Protein AF-0000000083404794 (afdb_homodimer)

Sequence (1458 aa):
IYEAIQKTCWFMEGQRINLPIFLDGLSWGNAQCIGDAKVKEQRPALLIELPEILDRWYKPPRTGSKPQPAGAMKALGEWVFKIAAQVITDELKALGPAFRLPAGRDVDAEQLTEQGLMEMRDIMKAEAPNLWKILNDVMTMDTSAKKKDPDKIIIAVISMAAYHRSHHSNRLQKLLAIYLKFRGVSAKGFDTLHAMGFVMSHKWACEVIDRMSKQALDEVVRLIELFPWVVSYDNVNIPFRVFSQRLDNQKDPGASTAATVYIKQDAQQLSESINALLKETRKAGIEKPLTEETILELEHNSYPLIKRQMEYIVLRMLLDSPDFDLTTYKHRRSDVLNPPPALDSLPTGPDHATLQYLLGTVDIPEASYEDNSRLVNEWFRQLGFNTKEQKVKLAMEKIVTWVGDQLTVDRLRHLFIRRADDDNSFDRMDYATFVFGWLHLQMALANSLHKQFFGTTGGQGLKQAFELLNKKQLNTPRTQGPFHHDVVEAISTVLEAHIYEDWVRVAGVHSLSDLHDCTAPELKDLAAELVQTGASGAVMDGITHSGCPDILRQQIILFCRDALQYAVLDEAIKEGDVGMMEAMLLLPTLFFHFVGGGNSKYAIEVLELMQGLYVEWPQEVADFVWHHCWLVNSSGHPRSFCPINKAQEMNIKDIKVTYRSEGPNIKWPYLRKLHPAIPIIRVVINFIEHQFGTIVRGKKHSVPSKEKDIAKLRASFSSSKLHKQQPGRIYEAIQKTCWFMEGQRINLPIFLDGLSWGNAQCIGDAKVKEQRPALLIELPEILDRWYKPPRTGSKPQPAGAMKALGEWVFKIAAQVITDELKALGPAFRLPAGRDVDAEQLTEQGLMEMRDIMKAEAPNLWKILNDVMTMDTSAKKKDPDKIIIAVISMAAYHRSHHSNRLQKLLAIYLKFRGVSAKGFDTLHAMGFVMSHKWACEVIDRMSKQALDEVVRLIELFPWVVSYDNVNIPFRVFSQRLDNQKDPGASTAATVYIKQDAQQLSESINALLKETRKAGIEKPLTEETILELEHNSYPLIKRQMEYIVLRMLLDSPDFDLTTYKHRRSDVLNPPPALDSLPTGPDHATLQYLLGTVDIPEASYEDNSRLVNEWFRQLGFNTKEQKVKLAMEKIVTWVGDQLTVDRLRHLFIRRADDDNSFDRMDYATFVFGWLHLQMALANSLHKQFFGTTGGQGLKQAFELLNKKQLNTPRTQGPFHHDVVEAISTVLEAHIYEDWVRVAGVHSLSDLHDCTAPELKDLAAELVQTGASGAVMDGITHSGCPDILRQQIILFCRDALQYAVLDEAIKEGDVGMMEAMLLLPTLFFHFVGGGNSKYAIEVLELMQGLYVEWPQEVADFVWHHCWLVNSSGHPRSFCPINKAQEMNIKDIKVTYRSEGPNIKWPYLRKLHPAIPIIRVVINFIEHQFGTIVRGKKHSVPSKEKDIAKLRASFSSSKLHKQQPGR

InterPro domains:
  IPR046496 Domain of unknown function DUF6589 [PF20231] (287-701)

Foldseek 3Di:
DVVVVVVVQVVCVVVVHHDVRLVCLLVCVDVVSVPDPVSPVVPPVCVVCVVVVVVCQLFPDDDPPDDGPNHCVPVVVVVVVVVVVVLQVQLLVQLQVVQFQDPLCLLPLCRLLVDFLVNLLVSCCVSRVVLLVVVQVVPFDPPDPPTDDCSVVSSQVSLQVSCVVPVRNCSQQDLVLLQVLLVDQDLVSQVVCVVSSRHDHPVVNLVSLLSLLVVLLVVLLVQVVVFPKAKEKDWFFDWFDDPDDDPVRHTDRRIWMKMKMKGFPPADDDFQQQLVVLVVLQVQCVVPDDDPVNLVVLQVVLVVVLLLQLLLVLLVLLCPDPQQPLVPFPCSPPPLNDGDDFPAFFAFDPVRAMDMFIFFMDSQHLDALVSLVVVVLVVVVSSPQPDPVSQLSCLSGAAYEYEEALSNLVSVVVQLVVQCPPDTSRSNVSSYHYAYWVVNLLLVLLQLLCVVFVDDCPALGLVVLCVLVVVVQQNDDDPVHGDSVVSLVSLVLLLSLLSQVLLCVLVVHDTSNVCSVPHSVRSSVSSSVSCVCQADPVVVVVQVPPVFHDVLSSSRNPSNNLSSSSVSCLQCQLQRRLVSVVSSLSHCSSLVSCVVSVVVSVNVSSSSLCRQLPGSRPVSVNVCCSRPQAWGHNRSDGSRIDGPVVVNVVLSCCLRPSSDDDDSPDDSVSSSSNSSSSVSSVSSNCSVCVSVVVNPPPPDDDDDDCVVSSVSSNVVCVVVVSNDDDGND/DVVVVVVVQVVCVVVVHHDCRVVCLLVCVDVVSVPDPVSPVVPVVCVPCVVVVVVCQLFPDDDPPDDGDNRCVPVVVVVVVVVVVVLQVQLLVQLQVVQFQDPLCLLPLCRLLVDFLVNLLVSCCVSRVVLLVVVQVVPFDPPDPDTDDCSVVSSQVSLQVSCVVPVRNCSQQDLVLLQVLLVDQDLVSQVVCVVSSRHDHPVVNLVSLLSLLVVLLVVLLVQVVVFPKAKEKDWFFDWFDDPDDDPVRHTDRRIWMKMKMKGFPPADDDFQQQLVVLVVLQVQCVVPDDDPVNLVVLQVVLVVVLLLQLLLVLLVLLCPDPQQPLVPFPCSPPPLNDGDDFPAFFAFDPVRAIDMFIFFMDSQHLDALVSLVVVVLVVVVSSPQPDPVSQLSCLSGAAYEYEEALSNLVSVVVQLVVQCPPDTSRSNVSSYHYAYWVVNLLQVLLQLLCVVFVDDCPALGLVVLCVLVVVVQQNDDDPVHGDSVVSLVSLVLLLSLLSLLLLCVLVVHDTSNVCSVPDSVRSSVSSSVSCVCQADVVVVVVQVPPVFHDVLSSSRNPSNNSSSSSVSCLQCQLQRRLVSVVSCLSNCSSLVSCVVSVVVSVNVSSSSLCSQLPGSRDVSVNVCCSRPQAWGHNRSDGSRIDGPVVVNVVLSCCLRPSSDDDDSPDDSVSSSSNSSSSVSSVSSNVSVCVSVVVVPPPPDDDDDDCVVSSVSSNVVCVVVVSNDDDGND

pLDDT: mean 89.69, std 8.67, range [50.66, 98.25]

Nearest PDB structures (foldseek):
  3ica-assembly1_A  TM=3.262E-01  e=8.355E+00  Porphyromonas gingivalis
  8p0w-assembly1_B  TM=1.749E-01  e=3.902E+00  Homo sapiens
  1yc9-assembly1_A-3  TM=1.064E-01  e=9.138E+00  Vibrio cholerae
  3ica-assembly1_A  TM=3.259E-01  e=8.372E+00  Porphyromonas gingivalis
  8p0w-assembly1_B  TM=1.750E-01  e=4.474E+00  Homo sapiens

Solvent-accessible surface area (backbone atoms only — not comparable to full-atom values): 76730 Å² total; per-residue (Å²): 109,59,67,44,45,54,50,49,54,50,48,33,53,72,59,71,44,52,58,47,59,45,51,30,32,64,42,64,68,29,80,71,34,59,75,32,68,74,49,52,64,44,50,70,64,28,52,76,54,41,58,65,42,48,48,27,40,38,54,36,71,70,70,77,95,50,81,56,62,69,59,33,32,69,58,48,48,54,46,33,51,52,51,49,33,51,53,44,37,54,19,44,60,62,39,33,66,78,32,38,61,55,86,94,44,62,60,37,57,65,61,63,63,65,64,50,66,69,54,48,49,53,49,41,48,70,43,25,41,67,53,47,48,39,52,51,56,46,32,45,58,91,78,54,88,79,76,76,82,56,60,53,32,50,51,49,49,52,46,29,39,36,22,64,51,33,80,61,19,34,49,66,20,49,54,43,26,55,39,39,54,63,32,42,39,34,73,55,48,34,49,49,40,26,62,42,46,56,27,46,51,60,66,52,54,58,50,47,36,48,54,27,13,52,50,43,46,52,49,49,41,55,44,59,75,75,32,43,53,36,38,36,53,48,71,40,76,53,70,45,85,57,88,73,70,35,80,92,38,65,72,42,78,31,56,14,28,37,38,37,38,36,43,34,80,80,52,76,75,76,55,62,60,44,30,61,47,34,54,51,30,33,54,54,17,69,76,54,58,83,48,72,68,57,45,52,52,46,21,66,67,25,46,65,60,50,49,54,47,40,26,47,51,54,42,46,55,48,49,68,28,76,70,41,31,44,88,75,35,88,57,65,83,43,73,77,74,50,78,77,80,72,76,37,58,58,79,64,32,74,84,53,30,38,46,68,44,42,41,53,38,38,85,48,43,78,79,48,60,64,35,47,53,52,46,55,53,49,54,39,37,70,53,69,39,76,47,69,67,51,40,37,49,45,23,50,41,37,72,47,41,42,32,16,46,68,67,54,35,51,43,50,51,49,46,30,61,74,22,62,80,47,90,46,46,44,69,17,43,69,20,53,45,71,38,66,20,54,45,54,50,51,45,51,49,50,50,41,51,49,62,76,43,22,68,41,73,90,46,88,27,47,43,29,52,30,58,76,50,67,40,66,71,74,70,48,89,44,96,86,47,62,59,60,69,58,50,50,51,50,51,50,45,52,45,51,25,53,49,51,54,42,50,29,60,75,69,68,47,90,46,64,48,64,53,59,79,49,52,58,69,53,48,52,51,49,25,45,48,39,37,48,69,46,31,35,71,69,42,48,57,56,43,64,69,64,83,44,43,32,54,63,43,50,49,50,23,53,46,40,30,54,52,41,50,49,51,45,50,54,48,26,42,24,53,31,16,46,40,51,51,48,34,43,56,47,16,49,57,50,37,42,43,22,54,73,62,67,35,54,70,59,26,47,52,50,49,52,48,50,37,36,54,75,47,19,37,42,66,70,56,30,52,46,44,60,71,57,59,44,48,42,25,68,73,11,51,81,62,48,30,37,27,44,47,42,52,49,48,50,51,48,42,33,57,69,60,64,60,44,82,81,56,95,80,66,49,63,74,56,46,24,33,41,42,20,20,45,61,46,51,50,52,52,40,54,50,52,27,56,70,68,66,39,55,72,62,82,64,74,73,79,74,76,78,59,60,67,55,31,52,53,49,36,51,53,41,58,74,64,43,48,91,50,92,43,77,66,68,109,57,68,44,47,53,51,47,55,52,50,32,51,75,58,71,43,52,58,47,58,46,51,30,33,64,44,63,67,28,81,70,33,60,75,32,68,72,50,52,62,42,51,70,64,30,53,77,53,41,59,64,40,47,48,28,38,38,54,35,72,69,68,77,93,49,81,55,62,70,58,32,32,68,57,48,47,53,45,33,51,51,51,50,33,52,53,43,37,53,20,44,61,62,38,31,66,78,33,38,60,55,86,93,45,60,63,36,59,65,60,64,62,65,64,49,66,68,54,49,48,52,49,41,49,70,45,25,41,67,53,48,49,39,52,52,56,45,31,45,58,89,80,54,88,77,76,76,81,57,60,54,31,51,51,49,49,52,46,29,39,36,24,64,52,31,79,59,21,33,49,66,20,50,53,43,28,57,39,40,55,62,33,42,39,34,72,58,49,35,49,49,40,25,60,42,44,55,26,45,51,59,67,53,54,58,50,46,36,49,53,24,14,52,49,42,46,52,48,50,42,54,43,58,75,74,31,43,50,36,36,35,54,47,72,40,74,52,70,47,86,54,90,72,70,38,80,92,39,66,72,40,77,30,53,15,28,38,37,39,39,37,43,35,80,81,52,76,75,76,55,62,60,44,30,61,47,33,55,51,29,33,53,53,17,69,75,53,58,83,49,72,66,58,44,51,52,46,20,67,66,25,46,64,60,50,50,54,46,40,26,47,52,53,42,48,56,48,51,69,29,77,69,42,32,46,89,77,36,87,57,65,83,42,74,77,74,51,78,77,82,70,77,36,59,57,79,63,32,74,85,52,31,40,46,68,45,42,41,54,40,39,85,46,43,77,80,48,62,65,35,45,54,51,47,55,52,48,54,40,36,69,52,70,40,76,47,69,66,51,39,37,50,44,23,51,41,39,70,45,41,42,34,15,45,67,68,56,36,52,42,53,51,50,46,31,60,73,22,63,81,47,90,47,46,44,71,18,42,69,22,53,46,72,38,67,20,53,43,56,50,50,45,51,51,52,50,42,50,49,62,74,45,20,68,40,74,90,46,88,25,47,41,28,52,29,58,76,50,68,40,66,70,74,70,49,89,43,95,85,48,62,58,59,68,59,50,50,52,49,51,51,44,54,45,50,26,52,50,52,55,42,50,29,58,74,71,68,46,92,46,65,47,62,52,61,79,49,51,58,68,53,47,53,52,49,24,45,49,38,37,49,68,45,31,36,72,69,43,49,57,56,44,64,67,64,82,42,44,31,55,62,43,48,50,50,23,54,47,41,30,54,53,40,50,51,52,44,51,55,50,27,43,26,53,30,17,47,40,50,50,47,36,42,56,44,15,49,59,51,37,42,42,21,54,73,62,65,37,56,70,58,26,47,52,50,48,52,47,49,36,35,55,76,46,20,38,42,66,69,57,31,51,46,44,60,70,57,61,44,49,42,25,70,72,12,50,80,63,48,31,37,28,46,47,43,53,48,49,50,50,47,42,34,56,68,59,65,62,44,82,82,57,95,80,67,48,64,73,55,48,26,32,41,42,21,19,44,60,47,52,50,51,52,39,53,50,53,27,56,70,66,64,39,55,71,63,80,65,71,70,79,74,76,78,57,61,67,55,32,50,53,48,35,53,54,40,57,75,66,42,49,90,50,94,44,78,66,68

Structure (mmCIF, N/CA/C/O backbone):
data_AF-0000000083404794-model_v1
#
loop_
_entity.id
_entity.type
_entity.pdbx_description
1 polymer 'DUF6589 domain-containing protein'
#
loop_
_atom_site.group_PDB
_atom_site.id
_atom_site.type_symbol
_atom_site.label_atom_id
_atom_site.label_alt_id
_atom_site.label_comp_id
_atom_site.label_asym_id
_atom_site.label_entity_id
_atom_site.label_seq_id
_atom_site.pdbx_PDB_ins_code
_atom_site.Cartn_x
_atom_site.Cartn_y
_atom_site.Cartn_z
_atom_site.occupancy
_atom_site.B_iso_or_equiv
_atom_site.auth_seq_id
_atom_site.auth_comp_id
_atom_site.auth_asym_id
_atom_site.auth_atom_id
_atom_site.pdbx_PDB_model_num
ATOM 1 N N . ILE A 1 1 ? 18.25 -61.219 -47.281 1 85.25 1 ILE A N 1
ATOM 2 C CA . ILE A 1 1 ? 18.125 -60.875 -45.875 1 85.25 1 ILE A CA 1
ATOM 3 C C . ILE A 1 1 ? 16.828 -61.469 -45.312 1 85.25 1 ILE A C 1
ATOM 5 O O . ILE A 1 1 ? 16.844 -62.062 -44.219 1 85.25 1 ILE A O 1
ATOM 9 N N . TYR A 1 2 ? 15.797 -61.469 -46.062 1 89.44 2 TYR A N 1
ATOM 10 C CA . TYR A 1 2 ? 14.516 -62 -45.625 1 89.44 2 TYR A CA 1
ATOM 11 C C . TYR A 1 2 ? 14.617 -63.5 -45.344 1 89.44 2 TYR A C 1
ATOM 13 O O . TYR A 1 2 ? 14.18 -63.969 -44.281 1 89.44 2 TYR A O 1
ATOM 21 N N . GLU A 1 3 ? 15.219 -64.25 -46.312 1 91.62 3 GLU A N 1
ATOM 22 C CA . GLU A 1 3 ? 15.336 -65.688 -46.156 1 91.62 3 GLU A CA 1
ATOM 23 C C . GLU A 1 3 ? 16.141 -66.062 -44.938 1 91.62 3 GLU A C 1
ATOM 25 O O . GLU A 1 3 ? 15.789 -67 -44.219 1 91.62 3 GLU A O 1
ATOM 30 N N . ALA A 1 4 ? 17.094 -65.25 -44.688 1 93 4 ALA A N 1
ATOM 31 C CA . ALA A 1 4 ? 17.953 -65.5 -43.562 1 93 4 ALA A CA 1
ATOM 32 C C . ALA A 1 4 ? 17.203 -65.25 -42.25 1 93 4 ALA A C 1
ATOM 34 O O . ALA A 1 4 ? 17.375 -66 -41.281 1 93 4 ALA A O 1
ATOM 35 N N . ILE A 1 5 ? 16.391 -64.25 -42.188 1 93.31 5 ILE A N 1
ATOM 36 C CA . ILE A 1 5 ? 15.617 -63.906 -41 1 93.31 5 ILE A CA 1
ATOM 37 C C . ILE A 1 5 ? 14.57 -65 -40.719 1 93.31 5 ILE A C 1
ATOM 39 O O . ILE A 1 5 ? 14.414 -65.438 -39.594 1 93.31 5 ILE A O 1
ATOM 43 N N . GLN A 1 6 ? 13.891 -65.375 -41.781 1 92.75 6 GLN A N 1
ATOM 44 C CA . GLN A 1 6 ? 12.883 -66.438 -41.656 1 92.75 6 GLN A CA 1
ATOM 45 C C . GLN A 1 6 ? 13.5 -67.75 -41.156 1 92.75 6 GLN A C 1
ATOM 47 O O . GLN A 1 6 ? 12.953 -68.438 -40.281 1 92.75 6 GLN A O 1
ATOM 52 N N . LYS A 1 7 ? 14.68 -68.125 -41.75 1 93.31 7 LYS A N 1
ATOM 53 C CA . LYS A 1 7 ? 15.383 -69.312 -41.406 1 93.31 7 LYS A CA 1
ATOM 54 C C . LYS A 1 7 ? 15.82 -69.312 -39.938 1 93.31 7 LYS A C 1
ATOM 56 O O . LYS A 1 7 ? 15.789 -70.312 -39.25 1 93.31 7 LYS A O 1
ATOM 61 N N . THR A 1 8 ? 16.188 -68.062 -39.531 1 93.94 8 THR A N 1
ATOM 62 C CA . THR A 1 8 ? 16.609 -67.938 -38.125 1 93.94 8 THR A CA 1
ATOM 63 C C . THR A 1 8 ? 15.422 -68.125 -37.188 1 93.94 8 THR A C 1
ATOM 65 O O . THR A 1 8 ? 15.57 -68.75 -36.125 1 93.94 8 THR A O 1
ATOM 68 N N . CYS A 1 9 ? 14.219 -67.688 -37.469 1 93 9 CYS A N 1
ATOM 69 C CA . CYS A 1 9 ? 13.016 -67.875 -36.688 1 93 9 CYS A CA 1
ATOM 70 C C . CYS A 1 9 ? 12.672 -69.375 -36.562 1 93 9 CYS A C 1
ATOM 72 O O . CYS A 1 9 ? 12.336 -69.812 -35.5 1 93 9 CYS A O 1
ATOM 74 N N . TRP A 1 10 ? 12.859 -70 -37.75 1 92.69 10 TRP A N 1
ATOM 75 C CA . TRP A 1 10 ? 12.602 -71.438 -37.75 1 92.69 10 TRP A CA 1
ATOM 76 C C . TRP A 1 10 ? 13.617 -72.188 -36.906 1 92.69 10 TRP A C 1
ATOM 78 O O . TRP A 1 10 ? 13.273 -73.188 -36.219 1 92.69 10 TRP A O 1
ATOM 88 N N . PHE A 1 11 ? 14.828 -71.75 -37.031 1 94.38 11 PHE A N 1
ATOM 89 C CA . PHE A 1 11 ? 15.891 -72.375 -36.25 1 94.38 11 PHE A CA 1
ATOM 90 C C . PHE A 1 11 ? 15.625 -72.25 -34.75 1 94.38 11 PHE A C 1
ATOM 92 O O . PHE A 1 11 ? 15.797 -73.188 -34 1 94.38 11 PHE A O 1
ATOM 99 N N . MET A 1 12 ? 15.195 -71.062 -34.312 1 93.75 12 MET A N 1
ATOM 100 C CA . MET A 1 12 ? 14.898 -70.812 -32.906 1 93.75 12 MET A CA 1
ATOM 101 C C . MET A 1 12 ? 13.758 -71.688 -32.438 1 93.75 12 MET A C 1
ATOM 103 O O . MET A 1 12 ? 13.82 -72.25 -31.344 1 93.75 12 MET A O 1
ATOM 107 N N . GLU A 1 13 ? 12.789 -71.875 -33.25 1 91.56 13 GLU A N 1
ATOM 108 C CA . GLU A 1 13 ? 11.672 -72.75 -32.938 1 91.56 13 GLU A CA 1
ATOM 109 C C . GLU A 1 13 ? 12.148 -74.188 -32.781 1 91.56 13 GLU A C 1
ATOM 111 O O . GLU A 1 13 ? 11.664 -74.938 -31.906 1 91.56 13 GLU A O 1
ATOM 116 N N . GLY A 1 14 ? 13.055 -74.562 -33.688 1 92.69 14 GLY A N 1
ATOM 117 C CA . GLY A 1 14 ? 13.641 -75.875 -33.625 1 92.69 14 GLY A CA 1
ATOM 118 C C . GLY A 1 14 ? 14.422 -76.125 -32.344 1 92.69 14 GLY A C 1
ATOM 119 O O . GLY A 1 14 ? 14.477 -77.25 -31.844 1 92.69 14 GLY A O 1
ATOM 120 N N . GLN A 1 15 ? 15.078 -75 -31.859 1 94.25 15 GLN A N 1
ATOM 121 C CA . GLN A 1 15 ? 15.82 -75.125 -30.609 1 94.25 15 GLN A CA 1
ATOM 122 C C . GLN A 1 15 ? 14.898 -74.938 -29.406 1 94.25 15 GLN A C 1
ATOM 124 O O . GLN A 1 15 ? 15.359 -74.875 -28.266 1 94.25 15 GLN A O 1
ATOM 129 N N . ARG A 1 16 ? 13.562 -74.562 -29.594 1 92 16 ARG A N 1
ATOM 130 C CA . ARG A 1 16 ? 12.516 -74.438 -28.594 1 92 16 ARG A CA 1
ATOM 131 C C . ARG A 1 16 ? 12.719 -73.188 -27.781 1 92 16 ARG A C 1
ATOM 133 O O . ARG A 1 16 ? 12.57 -73.188 -26.547 1 92 16 ARG A O 1
ATOM 140 N N . ILE A 1 17 ? 13.227 -72.188 -28.438 1 91.19 17 ILE A N 1
ATOM 141 C CA . ILE A 1 17 ? 13.305 -70.875 -27.797 1 91.19 17 ILE A CA 1
ATOM 142 C C . ILE A 1 17 ? 12.578 -69.875 -28.656 1 91.19 17 ILE A C 1
ATOM 144 O O . ILE A 1 17 ? 12.461 -70 -29.875 1 91.19 17 ILE A O 1
ATOM 148 N N . ASN A 1 18 ? 12.062 -68.812 -28 1 88.19 18 ASN A N 1
ATOM 149 C CA . ASN A 1 18 ? 11.414 -67.75 -28.703 1 88.19 18 ASN A CA 1
ATOM 150 C C . ASN A 1 18 ? 12.219 -66.438 -28.578 1 88.19 18 ASN A C 1
ATOM 152 O O . ASN A 1 18 ? 13.297 -66.438 -27.984 1 88.19 18 ASN A O 1
ATOM 156 N N . LEU A 1 19 ? 11.695 -65.375 -29.219 1 88.12 19 LEU A N 1
ATOM 157 C CA . LEU A 1 19 ? 12.453 -64.125 -29.328 1 88.12 19 LEU A CA 1
ATOM 158 C C . LEU A 1 19 ? 12.742 -63.562 -27.953 1 88.12 19 LEU A C 1
ATOM 160 O O . LEU A 1 19 ? 13.875 -63.156 -27.672 1 88.12 19 LEU A O 1
ATOM 164 N N . PRO A 1 20 ? 11.82 -63.469 -26.953 1 87.5 20 PRO A N 1
ATOM 165 C CA . PRO A 1 20 ? 12.102 -62.938 -25.625 1 87.5 20 PRO A CA 1
ATOM 166 C C . PRO A 1 20 ? 13.188 -63.719 -24.891 1 87.5 20 PRO A C 1
ATOM 168 O O . PRO A 1 20 ? 14.039 -63.125 -24.219 1 87.5 20 PRO A O 1
ATOM 171 N N . ILE A 1 21 ? 13.156 -65.062 -25.016 1 87.44 21 ILE A N 1
ATOM 172 C CA . ILE A 1 21 ? 14.148 -65.875 -24.359 1 87.44 21 ILE A CA 1
ATOM 173 C C . ILE A 1 21 ? 15.516 -65.625 -24.984 1 87.44 21 ILE A C 1
ATOM 175 O O . ILE A 1 21 ? 16.516 -65.562 -24.266 1 87.44 21 ILE A O 1
ATOM 179 N N . PHE A 1 22 ? 15.484 -65.562 -26.266 1 90.69 22 PHE A N 1
ATOM 180 C CA . PHE A 1 22 ? 16.734 -65.312 -26.984 1 90.69 22 PHE A CA 1
ATOM 181 C C . PHE A 1 22 ? 17.328 -63.969 -26.578 1 90.69 22 PHE A C 1
ATOM 183 O O . PHE A 1 22 ? 18.516 -63.875 -26.25 1 90.69 22 PHE A O 1
ATOM 190 N N . LEU A 1 23 ? 16.484 -62.906 -26.641 1 88.44 23 LEU A N 1
ATOM 191 C CA . LEU A 1 23 ? 16.969 -61.562 -26.312 1 88.44 23 LEU A CA 1
ATOM 192 C C . LEU A 1 23 ? 17.328 -61.469 -24.828 1 88.44 23 LEU A C 1
ATOM 194 O O . LEU A 1 23 ? 18.266 -60.75 -24.469 1 88.44 23 LEU A O 1
ATOM 198 N N . ASP A 1 24 ? 16.625 -62.094 -23.969 1 86.5 24 ASP A N 1
ATOM 199 C CA . ASP A 1 24 ? 16.938 -62.156 -22.547 1 86.5 24 ASP A CA 1
ATOM 200 C C . ASP A 1 24 ? 18.328 -62.75 -22.312 1 86.5 24 ASP A C 1
ATOM 202 O O . ASP A 1 24 ? 19.109 -62.188 -21.516 1 86.5 24 ASP A O 1
ATOM 206 N N . GLY A 1 25 ? 18.594 -63.844 -23 1 86.88 25 GLY A N 1
ATOM 207 C CA . GLY A 1 25 ? 19.906 -64.438 -22.891 1 86.88 25 GLY A CA 1
ATOM 208 C C . GLY A 1 25 ? 21.031 -63.562 -23.406 1 86.88 25 GLY A C 1
ATOM 209 O O . GLY A 1 25 ? 22.109 -63.531 -22.812 1 86.88 25 GLY A O 1
ATOM 210 N N . LEU A 1 26 ? 20.703 -62.812 -24.422 1 87.38 26 LEU A N 1
ATOM 211 C CA . LEU A 1 26 ? 21.688 -61.906 -24.984 1 87.38 26 LEU A CA 1
ATOM 212 C C . LEU A 1 26 ? 21.922 -60.719 -24.062 1 87.38 26 LEU A C 1
ATOM 214 O O . LEU A 1 26 ? 22.953 -60.062 -24.125 1 87.38 26 LEU A O 1
ATOM 218 N N . SER A 1 27 ? 20.859 -60.406 -23.219 1 83.62 27 SER A N 1
ATOM 219 C CA . SER A 1 27 ? 20.828 -59.188 -22.406 1 83.62 27 SER A CA 1
ATOM 220 C C . SER A 1 27 ? 21.156 -59.5 -20.953 1 83.62 27 SER A C 1
ATOM 222 O O . SER A 1 27 ? 20.484 -59 -20.047 1 83.62 27 SER A O 1
ATOM 224 N N . TRP A 1 28 ? 22.016 -60.375 -20.719 1 82.75 28 TRP A N 1
ATOM 225 C CA . TRP A 1 28 ? 22.547 -60.656 -19.391 1 82.75 28 TRP A CA 1
ATOM 226 C C . TRP A 1 28 ? 21.5 -61.375 -18.531 1 82.75 28 TRP A C 1
ATOM 228 O O . TRP A 1 28 ? 21.547 -61.312 -17.297 1 82.75 28 TRP A O 1
ATOM 238 N N . GLY A 1 29 ? 20.453 -61.969 -19.109 1 81.81 29 GLY A N 1
ATOM 239 C CA . GLY A 1 29 ? 19.406 -62.656 -18.375 1 81.81 29 GLY A CA 1
ATOM 240 C C . GLY A 1 29 ? 19.766 -64.062 -17.984 1 81.81 29 GLY A C 1
ATOM 241 O O . GLY A 1 29 ? 19.078 -64.688 -17.188 1 81.81 29 GLY A O 1
ATOM 242 N N . ASN A 1 30 ? 20.906 -64.5 -18.656 1 86.06 30 ASN A N 1
ATOM 243 C CA . ASN A 1 30 ? 21.391 -65.875 -18.391 1 86.06 30 ASN A CA 1
ATOM 244 C C . ASN A 1 30 ? 22.875 -65.812 -18.016 1 86.06 30 ASN A C 1
ATOM 246 O O . ASN A 1 30 ? 23.703 -65.312 -18.766 1 86.06 30 ASN A O 1
ATOM 250 N N . ALA A 1 31 ? 23.234 -66.438 -16.906 1 84.94 31 ALA A N 1
ATOM 251 C CA . ALA A 1 31 ? 24.578 -66.375 -16.312 1 84.94 31 ALA A CA 1
ATOM 252 C C . ALA A 1 31 ? 25.609 -67 -17.25 1 84.94 31 ALA A C 1
ATOM 254 O O . ALA A 1 31 ? 26.734 -66.5 -17.344 1 84.94 31 ALA A O 1
ATOM 255 N N . GLN A 1 32 ? 25.281 -68.062 -17.922 1 87.75 32 GLN A N 1
ATOM 256 C CA . GLN A 1 32 ? 26.219 -68.75 -18.797 1 87.75 32 GLN A CA 1
ATOM 257 C C . GLN A 1 32 ? 26.453 -67.938 -20.094 1 87.75 32 GLN A C 1
ATOM 259 O O . GLN A 1 32 ? 27.531 -68 -20.672 1 87.75 32 GLN A O 1
ATOM 264 N N . CYS A 1 33 ? 25.438 -67.25 -20.438 1 89.94 33 CYS A N 1
ATOM 265 C CA . CYS A 1 33 ? 25.516 -66.438 -21.656 1 89.94 33 CYS A CA 1
ATOM 266 C C . CYS A 1 33 ? 26.406 -65.25 -21.469 1 89.94 33 CYS A C 1
ATOM 268 O O . CYS A 1 33 ? 27 -64.75 -22.438 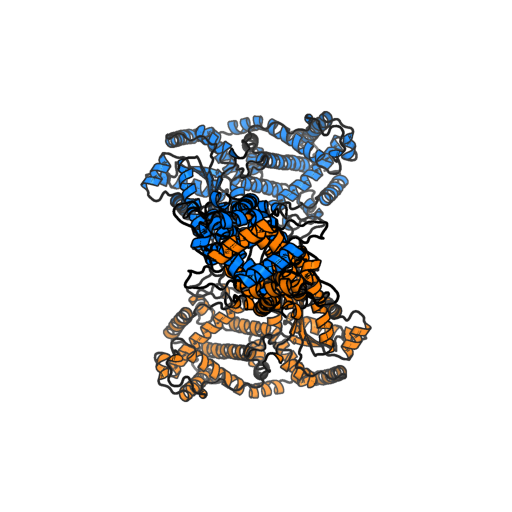1 89.94 33 CYS A O 1
ATOM 270 N N . ILE A 1 34 ? 26.484 -64.688 -20.281 1 85.5 34 ILE A N 1
ATOM 271 C CA . ILE A 1 34 ? 27.188 -63.469 -19.969 1 85.5 34 ILE A CA 1
ATOM 272 C C . ILE A 1 34 ? 28.656 -63.625 -20.328 1 85.5 34 ILE A C 1
ATOM 274 O O . ILE A 1 34 ? 29.281 -62.688 -20.859 1 85.5 34 ILE A O 1
ATOM 278 N N . GLY A 1 35 ? 29.25 -64.875 -20.109 1 82.44 35 GLY A N 1
ATOM 279 C CA . GLY A 1 35 ? 30.672 -65.062 -20.312 1 82.44 35 GLY A CA 1
ATOM 280 C C . GLY A 1 35 ? 31 -65.625 -21.672 1 82.44 35 GLY A C 1
ATOM 281 O O . GLY A 1 35 ? 32.188 -65.75 -22.031 1 82.44 35 GLY A O 1
ATOM 282 N N . ASP A 1 36 ? 29.953 -65.938 -22.453 1 89.69 36 ASP A N 1
ATOM 283 C CA . ASP A 1 36 ? 30.172 -66.625 -23.75 1 89.69 36 ASP A CA 1
ATOM 284 C C . ASP A 1 36 ? 30.625 -65.625 -24.797 1 89.69 36 ASP A C 1
ATOM 286 O O . ASP A 1 36 ? 29.984 -64.562 -25 1 89.69 36 ASP A O 1
ATOM 290 N N . ALA A 1 37 ? 31.719 -65.875 -25.438 1 87.81 37 ALA A N 1
ATOM 291 C CA . ALA A 1 37 ? 32.344 -64.938 -26.375 1 87.81 37 ALA A CA 1
ATOM 292 C C . ALA A 1 37 ? 31.453 -64.625 -27.562 1 87.81 37 ALA A C 1
ATOM 294 O O . ALA A 1 37 ? 31.391 -63.531 -28.062 1 87.81 37 ALA A O 1
ATOM 295 N N . LYS A 1 38 ? 30.766 -65.688 -27.984 1 88 38 LYS A N 1
ATOM 296 C CA . LYS A 1 38 ? 29.906 -65.5 -29.172 1 88 38 LYS A CA 1
ATOM 297 C C . LYS A 1 38 ? 28.703 -64.625 -28.859 1 88 38 LYS A C 1
ATOM 299 O O . LYS A 1 38 ? 28.297 -63.844 -29.703 1 88 38 LYS A O 1
ATOM 304 N N . VAL A 1 39 ? 28.156 -64.812 -27.734 1 87.81 39 VAL A N 1
ATOM 305 C CA . VAL A 1 39 ? 27 -64.062 -27.297 1 87.81 39 VAL A CA 1
ATOM 306 C C . VAL A 1 39 ? 27.422 -62.594 -27.062 1 87.81 39 VAL A C 1
ATOM 308 O O . VAL A 1 39 ? 26.719 -61.656 -27.484 1 87.81 39 VAL A O 1
ATOM 311 N N . LYS A 1 40 ? 28.516 -62.312 -26.516 1 85.81 40 LYS A N 1
ATOM 312 C CA . LYS A 1 40 ? 29.031 -60.969 -26.203 1 85.81 40 LYS A CA 1
ATOM 313 C C . LYS A 1 40 ? 29.297 -60.156 -27.469 1 85.81 40 LYS A C 1
ATOM 315 O O . LYS A 1 40 ? 29.156 -58.938 -27.469 1 85.81 40 LYS A O 1
ATOM 320 N N . GLU A 1 41 ? 29.609 -60.906 -28.484 1 85.44 41 GLU A N 1
ATOM 321 C CA . GLU A 1 41 ? 29.969 -60.25 -29.75 1 85.44 41 GLU A CA 1
ATOM 322 C C . GLU A 1 41 ? 28.734 -59.594 -30.391 1 85.44 41 GLU A C 1
ATOM 324 O O . GLU A 1 41 ? 28.875 -58.688 -31.203 1 85.44 41 GLU A O 1
ATOM 329 N N . GLN A 1 42 ? 27.609 -60.062 -29.984 1 84.62 42 GLN A N 1
ATOM 330 C CA . GLN A 1 42 ? 26.391 -59.562 -30.609 1 84.62 42 GLN A CA 1
ATOM 331 C C . GLN A 1 42 ? 25.984 -58.219 -30 1 84.62 42 GLN A C 1
ATOM 333 O O . GLN A 1 42 ? 25.234 -57.438 -30.609 1 84.62 42 GLN A O 1
ATOM 338 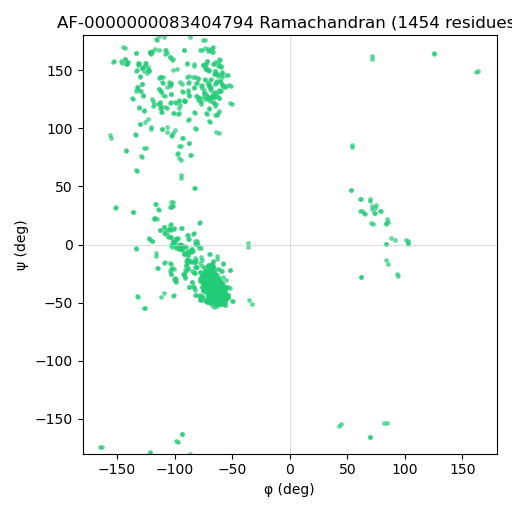N N . ARG A 1 43 ? 26.422 -57.844 -28.875 1 81.56 43 ARG A N 1
ATOM 339 C CA . ARG A 1 43 ? 25.891 -56.75 -28.062 1 81.56 43 ARG A CA 1
ATOM 340 C C . ARG A 1 43 ? 26.344 -55.406 -28.625 1 81.56 43 ARG A C 1
ATOM 342 O O . ARG A 1 43 ? 25.531 -54.5 -28.781 1 81.56 43 ARG A O 1
ATOM 349 N N . PRO A 1 44 ? 27.578 -55.125 -28.969 1 78.31 44 PRO A N 1
ATOM 350 C CA . PRO A 1 44 ? 28.047 -53.812 -29.406 1 78.31 44 PRO A CA 1
ATOM 351 C C . PRO A 1 44 ? 27.375 -53.344 -30.703 1 78.31 44 PRO A C 1
ATOM 353 O O . PRO A 1 44 ? 27.078 -52.156 -30.859 1 78.31 44 PRO A O 1
ATOM 356 N N . ALA A 1 45 ? 27.125 -54.281 -31.641 1 76.19 45 ALA A N 1
ATOM 357 C CA . ALA A 1 45 ? 26.5 -53.906 -32.906 1 76.19 45 ALA A CA 1
ATOM 358 C C . ALA A 1 45 ? 25.062 -53.438 -32.719 1 76.19 45 ALA A C 1
ATOM 360 O O . ALA A 1 45 ? 24.562 -52.625 -33.5 1 76.19 45 ALA A O 1
ATOM 361 N N . LEU A 1 46 ? 24.469 -53.875 -31.672 1 79.75 46 LEU A N 1
ATOM 362 C CA . LEU A 1 46 ? 23.078 -53.562 -31.406 1 79.75 46 LEU A CA 1
ATOM 363 C C . LEU A 1 46 ? 22.938 -52.125 -30.891 1 79.75 46 LEU A C 1
ATOM 365 O O . LEU A 1 46 ? 21.984 -51.438 -31.219 1 79.75 46 LEU A O 1
ATOM 369 N N . LEU A 1 47 ? 23.922 -51.656 -30.266 1 74.12 47 LEU A N 1
ATOM 370 C CA . LEU A 1 47 ? 23.828 -50.375 -29.531 1 74.12 47 LEU A CA 1
ATOM 371 C C . LEU A 1 47 ? 23.688 -49.219 -30.5 1 74.12 47 LEU A C 1
ATOM 373 O O . LEU A 1 47 ? 23.062 -48.219 -30.172 1 74.12 47 LEU A O 1
ATOM 377 N N . ILE A 1 48 ? 24.141 -49.312 -31.656 1 73.69 48 ILE A N 1
ATOM 378 C CA . ILE A 1 48 ? 24.125 -48.219 -32.625 1 73.69 48 ILE A CA 1
ATOM 379 C C . ILE A 1 48 ? 22.766 -48.156 -33.312 1 73.69 48 ILE A C 1
ATOM 381 O O . ILE A 1 48 ? 22.234 -47.062 -33.531 1 73.69 48 ILE A O 1
ATOM 385 N N . GLU A 1 49 ? 22.094 -49.25 -33.625 1 80.56 49 GLU A N 1
ATOM 386 C CA . GLU A 1 49 ? 20.859 -49.25 -34.406 1 80.56 49 GLU A CA 1
ATOM 387 C C . GLU A 1 49 ? 19.625 -49.406 -33.5 1 80.56 49 GLU A C 1
ATOM 389 O O . GLU A 1 49 ? 18.5 -49.312 -33.969 1 80.56 49 GLU A O 1
ATOM 394 N N . LEU A 1 50 ? 19.953 -49.469 -32.25 1 84.31 50 LEU A N 1
ATOM 395 C CA . LEU A 1 50 ? 18.922 -49.812 -31.281 1 84.31 50 LEU A CA 1
ATOM 396 C C . LEU A 1 50 ? 17.844 -48.719 -31.234 1 84.31 50 LEU A C 1
ATOM 398 O O . LEU A 1 50 ? 16.641 -49.031 -31.234 1 84.31 50 LEU A O 1
ATOM 402 N N . PRO A 1 51 ? 18.156 -47.375 -31.281 1 85.44 51 PRO A N 1
ATOM 403 C CA . PRO A 1 51 ? 17.125 -46.344 -31.203 1 85.44 51 PRO A CA 1
ATOM 404 C C . PRO A 1 51 ? 16.109 -46.406 -32.344 1 85.44 51 PRO A C 1
ATOM 406 O O . PRO A 1 51 ? 14.906 -46.25 -32.125 1 85.44 51 PRO A O 1
ATOM 409 N N . GLU A 1 52 ? 16.516 -46.688 -33.5 1 85.62 52 GLU A N 1
ATOM 410 C CA . GLU A 1 52 ? 15.617 -46.812 -34.656 1 85.62 52 GLU A CA 1
ATOM 411 C C . GLU A 1 52 ? 14.68 -48 -34.531 1 85.62 52 GLU A C 1
ATOM 413 O O . GLU A 1 52 ? 13.508 -47.938 -34.906 1 85.62 52 GLU A O 1
ATOM 418 N N . ILE A 1 53 ? 15.234 -49 -34 1 85.81 53 ILE A N 1
ATOM 419 C CA . ILE A 1 53 ? 14.445 -50.219 -33.75 1 85.81 53 ILE A CA 1
ATOM 420 C C . ILE A 1 53 ? 13.367 -49.938 -32.719 1 85.81 53 ILE A C 1
ATOM 422 O O . ILE A 1 53 ? 12.211 -50.312 -32.875 1 85.81 53 ILE A O 1
ATOM 426 N N . LEU A 1 54 ? 13.805 -49.25 -31.75 1 88.56 54 LEU A N 1
ATOM 427 C CA . LEU A 1 54 ? 12.875 -48.938 -30.672 1 88.56 54 LEU A CA 1
ATOM 428 C C . LEU A 1 54 ? 11.773 -48 -31.156 1 88.56 54 LEU A C 1
ATOM 430 O O . LEU A 1 54 ? 10.625 -48.094 -30.719 1 88.56 54 LEU A O 1
ATOM 434 N N . ASP A 1 55 ? 12.07 -47.094 -32.031 1 89 55 ASP A N 1
ATOM 435 C CA . ASP A 1 55 ? 11.07 -46.219 -32.625 1 89 55 ASP A CA 1
ATOM 436 C C . ASP A 1 55 ? 9.961 -47 -33.312 1 89 55 ASP A C 1
ATOM 438 O O . ASP A 1 55 ? 8.773 -46.688 -33.156 1 89 55 ASP A O 1
ATOM 442 N N . ARG A 1 56 ? 10.352 -48.031 -33.969 1 86.81 56 ARG A N 1
ATOM 443 C CA . ARG A 1 56 ? 9.391 -48.875 -34.688 1 86.81 56 ARG A CA 1
ATOM 444 C C . ARG A 1 56 ? 8.586 -49.75 -33.75 1 86.81 56 ARG A C 1
ATOM 446 O O . ARG A 1 56 ? 7.422 -50.062 -34.031 1 86.81 56 ARG A O 1
ATOM 453 N N . TRP A 1 57 ? 9.352 -50.156 -32.719 1 85.94 57 TRP A N 1
ATOM 454 C CA . TRP A 1 57 ? 8.625 -50.938 -31.719 1 85.94 57 TRP A CA 1
ATOM 455 C C . TRP A 1 57 ? 7.609 -50.094 -30.984 1 85.94 57 TRP A C 1
ATOM 457 O O . TRP A 1 57 ? 6.512 -50.531 -30.656 1 85.94 57 TRP A O 1
ATOM 467 N N . TYR A 1 58 ? 7.992 -48.812 -30.75 1 88.06 58 TYR A N 1
ATOM 468 C CA . TYR A 1 58 ? 7.125 -47.875 -30.062 1 88.06 58 TYR A CA 1
ATOM 469 C C . TYR A 1 58 ? 5.934 -47.5 -30.922 1 88.06 58 TYR A C 1
ATOM 471 O O . TYR A 1 58 ? 4.785 -47.594 -30.484 1 88.06 58 TYR A O 1
ATOM 479 N N . LYS A 1 59 ? 6.203 -47.125 -32.188 1 87.12 59 LYS A N 1
ATOM 480 C CA . LYS A 1 59 ? 5.168 -46.812 -33.156 1 87.12 59 LYS A CA 1
ATOM 481 C C . LYS A 1 59 ? 5.438 -47.469 -34.5 1 87.12 59 LYS A C 1
ATOM 483 O O . LYS A 1 59 ? 6.062 -46.875 -35.406 1 87.12 59 LYS A O 1
ATOM 488 N N . PRO A 1 60 ? 4.832 -48.594 -34.625 1 84.25 60 PRO A N 1
ATOM 489 C CA . PRO A 1 60 ? 5.055 -49.344 -35.906 1 84.25 60 PRO A CA 1
ATOM 490 C C . PRO A 1 60 ? 4.52 -48.594 -37.125 1 84.25 60 PRO A C 1
ATOM 492 O O . PRO A 1 60 ? 3.496 -47.906 -37.031 1 84.25 60 PRO A O 1
ATOM 495 N N . PRO A 1 61 ? 5.23 -48.594 -38.188 1 81.75 61 PRO A N 1
ATOM 496 C CA . PRO A 1 61 ? 4.754 -47.906 -39.375 1 81.75 61 PRO A CA 1
ATOM 497 C C . PRO A 1 61 ? 3.477 -48.531 -39.938 1 81.75 61 PRO A C 1
ATOM 499 O O . PRO A 1 61 ? 3.197 -49.719 -39.688 1 81.75 61 PRO A O 1
ATOM 502 N N . ARG A 1 62 ? 2.6 -47.781 -40.5 1 79.75 62 ARG A N 1
ATOM 503 C CA . ARG A 1 62 ? 1.369 -48.25 -41.156 1 79.75 62 ARG A CA 1
ATOM 504 C C . ARG A 1 62 ? 1.673 -49.125 -42.344 1 79.75 62 ARG A C 1
ATOM 506 O O . ARG A 1 62 ? 2.455 -48.719 -43.219 1 79.75 62 ARG A O 1
ATOM 513 N N . THR A 1 63 ? 1.333 -50.375 -42.156 1 70.38 63 THR A N 1
ATOM 514 C CA . THR A 1 63 ? 1.51 -51.312 -43.281 1 70.38 63 THR A CA 1
ATOM 515 C C . THR A 1 63 ? 0.18 -51.562 -43.969 1 70.38 63 THR A C 1
ATOM 517 O O . THR A 1 63 ? -0.708 -52.219 -43.438 1 70.38 63 THR A O 1
ATOM 520 N N . GLY A 1 64 ? -0.183 -50.875 -45.062 1 66.56 64 GLY A N 1
ATOM 521 C CA . GLY A 1 64 ? -1.35 -51.094 -45.906 1 66.56 64 GLY A CA 1
ATOM 522 C C . GLY A 1 64 ? -2.596 -50.406 -45.375 1 66.56 64 GLY A C 1
ATOM 523 O O . GLY A 1 64 ? -2.508 -49.375 -44.719 1 66.56 64 GLY A O 1
ATOM 524 N N . SER A 1 65 ? -3.867 -50.906 -45.688 1 70.44 65 SER A N 1
ATOM 525 C CA . SER A 1 65 ? -5.172 -50.312 -45.406 1 70.44 65 SER A CA 1
ATOM 526 C C . SER A 1 65 ? -5.652 -50.656 -44 1 70.44 65 SER A C 1
ATOM 528 O O . SER A 1 65 ? -6.648 -50.094 -43.531 1 70.44 65 SER A O 1
ATOM 530 N N . LYS A 1 66 ? -4.852 -51.5 -43.312 1 66.12 66 LYS A N 1
ATOM 531 C CA . LYS A 1 66 ? -5.293 -51.938 -42 1 66.12 66 LYS A CA 1
ATOM 532 C C . LYS A 1 66 ? -4.809 -50.969 -40.906 1 66.12 66 LYS A C 1
ATOM 534 O O . LYS A 1 66 ? -3.877 -50.219 -41.125 1 66.12 66 LYS A O 1
ATOM 539 N N . PRO A 1 67 ? -5.621 -51.062 -39.812 1 72.38 67 PRO A N 1
ATOM 540 C CA . PRO A 1 67 ? -5.258 -50.156 -38.719 1 72.38 67 PRO A CA 1
ATOM 541 C C . PRO A 1 67 ? -3.834 -50.406 -38.219 1 72.38 67 PRO A C 1
ATOM 543 O O . PRO A 1 67 ? -3.34 -51.531 -38.25 1 72.38 67 PRO A O 1
ATOM 546 N N . GLN A 1 68 ? -3.088 -49.406 -37.969 1 72.62 68 GLN A N 1
ATOM 547 C CA . GLN A 1 68 ? -1.716 -49.406 -37.469 1 72.62 68 GLN A CA 1
ATOM 548 C C . GLN A 1 68 ? -1.589 -50.281 -36.25 1 72.62 68 GLN A C 1
ATOM 550 O O . GLN A 1 68 ? -2.406 -50.188 -35.312 1 72.62 68 GLN A O 1
ATOM 555 N N . PRO A 1 69 ? -0.729 -51.312 -36.281 1 72.88 69 PRO A N 1
ATOM 556 C CA . PRO A 1 69 ? -0.532 -52.156 -35.094 1 72.88 69 PRO A CA 1
ATOM 557 C C . PRO A 1 69 ? -0.189 -51.344 -33.844 1 72.88 69 PRO A C 1
ATOM 559 O O . PRO A 1 69 ? 0.45 -50.281 -33.969 1 72.88 69 PRO A O 1
ATOM 562 N N . ALA A 1 70 ? -0.764 -51.656 -32.656 1 70.44 70 ALA A N 1
ATOM 563 C CA . ALA A 1 70 ? -0.576 -50.938 -31.406 1 70.44 70 ALA A CA 1
ATOM 564 C C . ALA A 1 70 ? 0.879 -51 -30.953 1 70.44 70 ALA A C 1
ATOM 566 O O . ALA A 1 70 ? 1.349 -50.125 -30.234 1 70.44 70 ALA A O 1
ATOM 567 N N . GLY A 1 71 ? 1.71 -51.875 -31.578 1 71.31 71 GLY A N 1
ATOM 568 C CA . GLY A 1 71 ? 3.086 -52.031 -31.141 1 71.31 71 GLY A CA 1
ATOM 569 C C . GLY A 1 71 ? 3.215 -52.125 -29.625 1 71.31 71 GLY A C 1
ATOM 570 O O . GLY A 1 71 ? 2.303 -52.594 -28.953 1 71.31 71 GLY A O 1
ATOM 571 N N . ALA A 1 72 ? 4.414 -51.75 -28.984 1 80.5 72 ALA A N 1
ATOM 572 C CA . ALA A 1 72 ? 4.672 -51.812 -27.547 1 80.5 72 ALA A CA 1
ATOM 573 C C . ALA A 1 72 ? 4.543 -50.406 -26.938 1 80.5 72 ALA A C 1
ATOM 575 O O . ALA A 1 72 ? 5.25 -50.094 -25.969 1 80.5 72 ALA A O 1
ATOM 576 N N . MET A 1 73 ? 3.648 -49.625 -27.5 1 84.19 73 MET A N 1
ATOM 577 C CA . MET A 1 73 ? 3.531 -48.219 -27.109 1 84.19 73 MET A CA 1
ATOM 578 C C . MET A 1 73 ? 3.25 -48.094 -25.625 1 84.19 73 MET A C 1
ATOM 580 O O . MET A 1 73 ? 3.881 -47.281 -24.938 1 84.19 73 MET A O 1
ATOM 584 N N . LYS A 1 74 ? 2.361 -48.75 -25.094 1 84.06 74 LYS A N 1
ATOM 585 C CA . LYS A 1 74 ? 1.992 -48.656 -23.672 1 84.06 74 LYS A CA 1
ATOM 586 C C . LYS A 1 74 ? 3.145 -49.094 -22.781 1 84.06 74 LYS A C 1
ATOM 588 O O . LYS A 1 74 ? 3.549 -48.375 -21.875 1 84.06 74 LYS A O 1
ATOM 593 N N . ALA A 1 75 ? 3.695 -50.312 -23.047 1 84.06 75 ALA A N 1
ATOM 594 C CA . ALA A 1 75 ? 4.766 -50.844 -22.219 1 84.06 75 ALA A CA 1
ATOM 595 C C . ALA A 1 75 ? 6.027 -50 -22.312 1 84.06 75 ALA A C 1
ATOM 597 O O . ALA A 1 75 ? 6.672 -49.719 -21.297 1 84.06 75 ALA A O 1
ATOM 598 N N . LEU A 1 76 ? 6.32 -49.594 -23.547 1 88.5 76 LEU A N 1
ATOM 599 C CA . LEU A 1 76 ? 7.5 -48.781 -23.75 1 88.5 76 LEU A CA 1
ATOM 600 C C . LEU A 1 76 ? 7.289 -47.375 -23.172 1 88.5 76 LEU A C 1
ATOM 602 O O . LEU A 1 76 ? 8.227 -46.781 -22.656 1 88.5 76 LEU A O 1
ATOM 606 N N . GLY A 1 77 ? 6.078 -46.938 -23.312 1 89.38 77 GLY A N 1
ATOM 607 C CA . GLY A 1 77 ? 5.77 -45.625 -22.719 1 89.38 77 GLY A CA 1
ATOM 608 C C . GLY A 1 77 ? 5.98 -45.594 -21.219 1 89.38 77 GLY A C 1
ATOM 609 O O . GLY A 1 77 ? 6.602 -44.656 -20.703 1 89.38 77 GLY A O 1
ATOM 610 N N . GLU A 1 78 ? 5.512 -46.531 -20.547 1 90.06 78 GLU A N 1
ATOM 611 C CA . GLU A 1 78 ? 5.688 -46.625 -19.109 1 90.06 78 GLU A CA 1
ATOM 612 C C . GLU A 1 78 ? 7.164 -46.719 -18.734 1 90.06 78 GLU A C 1
ATOM 614 O O . GLU A 1 78 ? 7.602 -46.125 -17.766 1 90.06 78 GLU A O 1
ATOM 619 N N . TRP A 1 79 ? 7.84 -47.5 -19.516 1 91.62 79 TRP A N 1
ATOM 620 C CA . TRP A 1 79 ? 9.273 -47.656 -19.281 1 91.62 79 TRP A CA 1
ATOM 621 C C . TRP A 1 79 ? 10 -46.344 -19.5 1 91.62 79 TRP A C 1
ATOM 623 O O . TRP A 1 79 ? 10.867 -45.969 -18.703 1 91.62 79 TRP A O 1
ATOM 633 N N . VAL A 1 80 ? 9.672 -45.625 -20.547 1 94.06 80 VAL A N 1
ATOM 634 C CA . VAL A 1 80 ? 10.281 -44.344 -20.891 1 94.06 80 VAL A CA 1
ATOM 635 C C . VAL A 1 80 ? 10.117 -43.375 -19.719 1 94.06 80 VAL A C 1
ATOM 637 O O . VAL A 1 80 ? 11.086 -42.75 -19.266 1 94.06 80 VAL A O 1
ATOM 640 N N . PHE A 1 81 ? 8.984 -43.219 -19.188 1 94.44 81 PHE A N 1
ATOM 641 C CA . PHE A 1 81 ? 8.703 -42.219 -18.156 1 94.44 81 PHE A CA 1
ATOM 642 C C . PHE A 1 81 ? 9.258 -42.688 -16.812 1 94.44 81 PHE A C 1
ATOM 644 O O . PHE A 1 81 ? 9.625 -41.844 -15.977 1 94.44 81 PHE A O 1
ATOM 651 N N . LYS A 1 82 ? 9.375 -43.969 -16.641 1 93.06 82 LYS A N 1
ATOM 652 C CA . LYS A 1 82 ? 10.039 -44.438 -15.445 1 93.06 82 LYS A CA 1
ATOM 653 C C . LYS A 1 82 ? 11.516 -44.062 -15.438 1 93.06 82 LYS A C 1
ATOM 655 O O . LYS A 1 82 ? 12.016 -43.531 -14.438 1 93.06 82 LYS A O 1
ATOM 660 N N . ILE A 1 83 ? 12.156 -44.312 -16.562 1 93.56 83 ILE A N 1
ATOM 661 C CA . ILE A 1 83 ? 13.578 -43.969 -16.672 1 93.56 83 ILE A CA 1
ATOM 662 C C . ILE A 1 83 ? 13.766 -42.469 -16.609 1 93.56 83 ILE A C 1
ATOM 664 O O . ILE A 1 83 ? 14.68 -41.969 -15.938 1 93.56 83 ILE A O 1
ATOM 668 N N . ALA A 1 84 ? 12.945 -41.75 -17.312 1 95.19 84 ALA A N 1
ATOM 669 C CA . ALA A 1 84 ? 13.023 -40.281 -17.297 1 95.19 84 ALA A CA 1
ATOM 670 C C . ALA A 1 84 ? 12.898 -39.75 -15.875 1 95.19 84 ALA A C 1
ATOM 672 O O . ALA A 1 84 ? 13.672 -38.875 -15.453 1 95.19 84 ALA A O 1
ATOM 673 N N . ALA A 1 85 ? 11.914 -40.188 -15.125 1 94.88 85 ALA A N 1
ATOM 674 C CA . ALA A 1 85 ? 11.695 -39.75 -13.75 1 94.88 85 ALA A CA 1
ATOM 675 C C . ALA A 1 85 ? 12.914 -40.031 -12.883 1 94.88 85 ALA A C 1
ATOM 677 O O . ALA A 1 85 ? 13.297 -39.219 -12.047 1 94.88 85 ALA A O 1
ATOM 678 N N . GLN A 1 86 ? 13.516 -41.188 -13.109 1 94.19 86 GLN A N 1
ATOM 679 C CA . GLN A 1 86 ? 14.688 -41.594 -12.336 1 94.19 86 GLN A CA 1
ATOM 680 C C . GLN A 1 86 ? 15.867 -40.656 -12.625 1 94.19 86 GLN A C 1
ATOM 682 O O . GLN A 1 86 ? 16.547 -40.188 -11.703 1 94.19 86 GLN A O 1
ATOM 687 N N . VAL A 1 87 ? 16.078 -40.438 -13.891 1 95.38 87 VAL A N 1
ATOM 688 C CA . VAL A 1 87 ? 17.203 -39.594 -14.289 1 95.38 87 VAL A CA 1
ATOM 689 C C . VAL A 1 87 ? 17 -38.188 -13.742 1 95.38 87 VAL A C 1
ATOM 691 O O . VAL A 1 87 ? 17.922 -37.594 -13.18 1 95.38 87 VAL A O 1
ATOM 694 N N . ILE A 1 88 ? 15.836 -37.625 -13.898 1 96.25 88 ILE A N 1
ATOM 695 C CA . ILE A 1 88 ? 15.531 -36.25 -13.461 1 96.25 88 ILE A CA 1
ATOM 696 C C . ILE A 1 88 ? 15.656 -36.188 -11.938 1 96.25 88 ILE A C 1
ATOM 698 O O . ILE A 1 88 ? 16.156 -35.188 -11.406 1 96.25 88 ILE A O 1
ATOM 702 N N . THR A 1 89 ? 15.203 -37.188 -11.281 1 95.38 89 THR A N 1
ATOM 703 C CA . THR A 1 89 ? 15.328 -37.219 -9.828 1 95.38 89 THR A CA 1
ATOM 704 C C . THR A 1 89 ? 16.797 -37.156 -9.414 1 95.38 89 THR A C 1
ATOM 706 O O . THR A 1 89 ? 17.156 -36.406 -8.5 1 95.38 89 THR A O 1
ATOM 709 N N . ASP A 1 90 ? 17.641 -37.906 -10.086 1 94.94 90 ASP A N 1
ATOM 710 C CA . ASP A 1 90 ? 19.062 -37.906 -9.789 1 94.94 90 ASP A CA 1
ATOM 711 C C . ASP A 1 90 ? 19.688 -36.531 -10.109 1 94.94 90 ASP A C 1
ATOM 713 O O . ASP A 1 90 ? 20.562 -36.062 -9.375 1 94.94 90 ASP A O 1
ATOM 717 N N . GLU A 1 91 ? 19.266 -35.969 -11.117 1 96.5 91 GLU A N 1
ATOM 718 C CA . GLU A 1 91 ? 19.75 -34.656 -11.5 1 96.5 91 GLU A CA 1
ATOM 719 C C . GLU A 1 91 ? 19.359 -33.594 -10.469 1 96.5 91 GLU A C 1
ATOM 721 O O . GLU A 1 91 ? 20.172 -32.75 -10.102 1 96.5 91 GLU A O 1
ATOM 726 N N . LEU A 1 92 ? 18.141 -33.656 -9.977 1 95.19 92 LEU A N 1
ATOM 727 C CA . LEU A 1 92 ? 17.672 -32.688 -8.984 1 95.19 92 LEU A CA 1
ATOM 728 C C . LEU A 1 92 ? 18.406 -32.875 -7.656 1 95.19 92 LEU A C 1
ATOM 730 O O . LEU A 1 92 ? 18.656 -31.906 -6.938 1 95.19 92 LEU A O 1
ATOM 734 N N . LYS A 1 93 ? 18.75 -34.125 -7.355 1 93.44 93 LYS A N 1
ATOM 735 C CA . LYS A 1 93 ? 19.547 -34.375 -6.16 1 93.44 93 LYS A CA 1
ATOM 736 C C . LYS A 1 93 ? 20.922 -33.75 -6.277 1 93.44 93 LYS A C 1
ATOM 738 O O . LYS A 1 93 ? 21.453 -33.188 -5.305 1 93.44 93 LYS A O 1
ATOM 743 N N . ALA A 1 94 ? 21.422 -33.844 -7.445 1 94.31 94 ALA A N 1
ATOM 744 C CA . ALA A 1 94 ? 22.75 -33.25 -7.688 1 94.31 94 ALA A CA 1
ATOM 745 C C . ALA A 1 94 ? 22.703 -31.734 -7.66 1 94.31 94 ALA A C 1
ATOM 747 O O . ALA A 1 94 ? 23.656 -31.078 -7.242 1 94.31 94 ALA A O 1
ATOM 748 N N . LEU A 1 95 ? 21.641 -31.172 -8.047 1 94.88 95 LEU A N 1
ATOM 749 C CA . LEU A 1 95 ? 21.453 -29.719 -8.141 1 94.88 95 LEU A CA 1
ATOM 750 C C . LEU A 1 95 ? 21.203 -29.125 -6.758 1 94.88 95 LEU A C 1
ATOM 752 O O . LEU A 1 95 ? 21.547 -27.953 -6.516 1 94.88 95 LEU A O 1
ATOM 756 N N . GLY A 1 96 ? 20.672 -29.812 -5.883 1 90.88 96 GLY A N 1
ATOM 757 C CA . GLY A 1 96 ? 20.219 -29.344 -4.578 1 90.88 96 GLY A CA 1
ATOM 758 C C . GLY A 1 96 ? 21.266 -28.547 -3.838 1 90.88 96 GLY A C 1
ATOM 759 O O . GLY A 1 96 ? 21.031 -27.391 -3.484 1 90.88 96 GLY A O 1
ATOM 760 N N . PRO A 1 97 ? 22.438 -29 -3.74 1 89.88 97 PRO A N 1
ATOM 761 C CA . PRO A 1 97 ? 23.484 -28.312 -2.977 1 89.88 97 PRO A CA 1
ATOM 762 C C . PRO A 1 97 ? 23.875 -26.969 -3.588 1 89.88 97 PRO A C 1
ATOM 764 O O . PRO A 1 97 ? 24.234 -26.047 -2.863 1 89.88 97 PRO A O 1
ATOM 767 N N . ALA A 1 98 ? 23.781 -26.875 -4.832 1 91.12 98 ALA A N 1
ATOM 768 C CA . ALA A 1 98 ? 24.172 -25.641 -5.516 1 91.12 98 ALA A CA 1
ATOM 769 C C . ALA A 1 98 ? 23.203 -24.516 -5.215 1 91.12 98 ALA A C 1
ATOM 771 O O . ALA A 1 98 ? 23.547 -23.328 -5.336 1 91.12 98 ALA A O 1
ATOM 772 N N . PHE A 1 99 ? 22.078 -24.844 -4.82 1 91.12 99 PHE A N 1
ATOM 773 C CA . PHE A 1 99 ? 21.062 -23.812 -4.59 1 91.12 99 PHE A CA 1
ATOM 774 C C . PHE A 1 99 ? 20.797 -23.656 -3.102 1 91.12 99 PHE A C 1
ATOM 776 O O . PHE A 1 99 ? 19.812 -23.031 -2.711 1 91.12 99 PHE A O 1
ATOM 783 N N . ARG A 1 100 ? 21.719 -24.219 -2.379 1 90.12 100 ARG A N 1
ATOM 784 C CA . ARG A 1 100 ? 21.672 -24.047 -0.931 1 90.12 100 ARG A CA 1
ATOM 785 C C . ARG A 1 100 ? 22.516 -22.859 -0.486 1 90.12 100 ARG A C 1
ATOM 787 O O . ARG A 1 100 ? 23.625 -22.672 -0.967 1 90.12 100 ARG A O 1
ATOM 794 N N . LEU A 1 101 ? 21.906 -22.031 0.329 1 87.75 101 LEU A N 1
ATOM 795 C CA . LEU A 1 101 ? 22.688 -20.969 0.959 1 87.75 101 LEU A CA 1
ATOM 796 C C . LEU A 1 101 ? 23.328 -21.453 2.256 1 87.75 101 LEU A C 1
ATOM 798 O O . LEU A 1 101 ? 22.719 -22.25 2.986 1 87.75 101 LEU A O 1
ATOM 802 N N . PRO A 1 102 ? 24.531 -21.047 2.461 1 82.19 102 PRO A N 1
ATOM 803 C CA . PRO A 1 102 ? 25.203 -21.484 3.682 1 82.19 102 PRO A CA 1
ATOM 804 C C . PRO A 1 102 ? 24.469 -21.078 4.949 1 82.19 102 PRO A C 1
ATOM 806 O O . PRO A 1 102 ? 23.922 -19.969 5.02 1 82.19 102 PRO A O 1
ATOM 809 N N . ALA A 1 103 ? 24.453 -22.078 5.875 1 75.94 103 ALA A N 1
ATOM 810 C CA . ALA A 1 103 ? 23.781 -21.828 7.152 1 75.94 103 ALA A CA 1
ATOM 811 C C . ALA A 1 103 ? 24.438 -20.672 7.898 1 75.94 103 ALA A C 1
ATOM 813 O O . ALA A 1 103 ? 25.672 -20.562 7.945 1 75.94 103 ALA A O 1
ATOM 814 N N . GLY A 1 104 ? 23.766 -19.734 8.406 1 71.69 104 GLY A N 1
ATOM 815 C CA . GLY A 1 104 ? 24.297 -18.625 9.164 1 71.69 104 GLY A CA 1
ATOM 816 C C . GLY A 1 104 ? 24.578 -17.391 8.312 1 71.69 104 GLY A C 1
ATOM 817 O O . GLY A 1 104 ? 24.688 -16.281 8.836 1 71.69 104 GLY A O 1
ATOM 818 N N . ARG A 1 105 ? 24.844 -17.656 7.062 1 77.38 105 ARG A N 1
ATOM 819 C CA . ARG A 1 105 ? 25.109 -16.516 6.184 1 77.38 105 ARG A CA 1
ATOM 820 C C . ARG A 1 105 ? 24.047 -16.391 5.102 1 77.38 105 ARG A C 1
ATOM 822 O O . ARG A 1 105 ? 24.312 -15.898 4.004 1 77.38 105 ARG A O 1
ATOM 829 N N . ASP A 1 106 ? 22.938 -16.938 5.355 1 80.75 106 ASP A N 1
ATOM 830 C CA . ASP A 1 106 ? 21.906 -17.016 4.32 1 80.75 106 ASP A CA 1
ATOM 831 C C . ASP A 1 106 ? 21.141 -15.703 4.211 1 80.75 106 ASP A C 1
ATOM 833 O O . ASP A 1 106 ? 20.188 -15.602 3.434 1 80.75 106 ASP A O 1
ATOM 837 N N . VAL A 1 107 ? 21.609 -14.703 5.047 1 82 107 VAL A N 1
ATOM 838 C CA . VAL A 1 107 ? 20.891 -13.438 5.016 1 82 107 VAL A CA 1
ATOM 839 C C . VAL A 1 107 ? 21.844 -12.305 4.648 1 82 107 VAL A C 1
ATOM 841 O O . VAL A 1 107 ? 21.453 -11.141 4.594 1 82 107 VAL A O 1
ATOM 844 N N . ASP A 1 108 ? 23.031 -12.656 4.34 1 85.25 108 ASP A N 1
ATOM 845 C CA . ASP A 1 108 ? 24.047 -11.695 3.91 1 85.25 108 ASP A CA 1
ATOM 846 C C . ASP A 1 108 ? 23.781 -11.234 2.477 1 85.25 108 ASP A C 1
ATOM 848 O O . ASP A 1 108 ? 23.547 -12.055 1.589 1 85.25 108 ASP A O 1
ATOM 852 N N . ALA A 1 109 ? 23.859 -9.93 2.316 1 85.19 109 ALA A N 1
ATOM 853 C CA . ALA A 1 109 ? 23.578 -9.375 0.996 1 85.19 109 ALA A CA 1
ATOM 854 C C . ALA A 1 109 ? 24.5 -9.992 -0.061 1 85.19 109 ALA A C 1
ATOM 856 O O . ALA A 1 109 ? 24.062 -10.289 -1.172 1 85.19 109 ALA A O 1
ATOM 857 N N . GLU A 1 110 ? 25.719 -10.188 0.292 1 85.25 110 GLU A N 1
ATOM 858 C CA . GLU A 1 110 ? 26.703 -10.742 -0.638 1 85.25 110 GLU A CA 1
ATOM 859 C C . GLU A 1 110 ? 26.344 -12.172 -1.021 1 85.25 110 GLU A C 1
ATOM 861 O O . GLU A 1 110 ? 26.422 -12.547 -2.193 1 85.25 110 GLU A O 1
ATOM 866 N N . GLN A 1 111 ? 25.953 -12.93 -0.08 1 87.94 111 GLN A N 1
ATOM 867 C CA . GLN A 1 111 ? 25.609 -14.32 -0.338 1 87.94 111 GLN A CA 1
ATOM 868 C C . GLN A 1 111 ? 24.297 -14.445 -1.102 1 87.94 111 GLN A C 1
ATOM 870 O O . GLN A 1 111 ? 24.172 -15.273 -2 1 87.94 111 GLN A O 1
ATOM 875 N N . LEU A 1 112 ? 23.406 -13.648 -0.737 1 90 112 LEU A N 1
ATOM 876 C CA . LEU A 1 112 ? 22.109 -13.656 -1.387 1 90 112 LEU A CA 1
ATOM 877 C C . LEU A 1 112 ? 22.219 -13.273 -2.859 1 90 112 LEU A C 1
ATOM 879 O O . LEU A 1 112 ? 21.516 -13.82 -3.705 1 90 112 LEU A O 1
ATOM 883 N N . THR A 1 113 ? 23.188 -12.375 -3.221 1 91.19 113 THR A N 1
ATOM 884 C CA . THR A 1 113 ? 23.266 -11.844 -4.574 1 91.19 113 THR A CA 1
ATOM 885 C C . THR A 1 113 ? 24.469 -12.422 -5.316 1 91.19 113 THR A C 1
ATOM 887 O O . THR A 1 113 ? 24.875 -11.891 -6.352 1 91.19 113 THR A O 1
ATOM 890 N N . GLU A 1 114 ? 25.031 -13.406 -4.762 1 89.94 114 GLU A N 1
ATOM 891 C CA . GLU A 1 114 ? 26.234 -14.008 -5.332 1 89.94 114 GLU A CA 1
ATOM 892 C C . GLU A 1 114 ? 25.938 -14.633 -6.691 1 89.94 114 GLU A C 1
ATOM 894 O O . GLU A 1 114 ? 26.766 -14.555 -7.605 1 89.94 114 GLU A O 1
ATOM 899 N N . GLN A 1 115 ? 24.766 -15.289 -6.82 1 91.06 115 GLN A N 1
ATOM 900 C CA . GLN A 1 115 ? 24.375 -15.984 -8.047 1 91.06 115 GLN A CA 1
ATOM 901 C C . GLN A 1 115 ? 23.203 -15.289 -8.734 1 91.06 115 GLN A C 1
ATOM 903 O O . GLN A 1 115 ? 22.125 -15.195 -8.172 1 91.06 115 GLN A O 1
ATOM 908 N N . GLY A 1 116 ? 23.531 -14.836 -9.953 1 92.69 116 GLY A N 1
ATOM 909 C CA . GLY A 1 116 ? 22.453 -14.266 -10.758 1 92.69 116 GLY A CA 1
ATOM 910 C C . GLY A 1 116 ? 21.703 -15.305 -11.562 1 92.69 116 GLY A C 1
ATOM 911 O O . GLY A 1 116 ? 22 -16.5 -11.484 1 92.69 116 GLY A O 1
ATOM 912 N N . LEU A 1 117 ? 20.734 -14.922 -12.312 1 94.25 117 LEU A N 1
ATOM 913 C CA . LEU A 1 117 ? 19.891 -15.828 -13.094 1 94.25 117 LEU A CA 1
ATOM 914 C C . LEU A 1 117 ? 20.703 -16.531 -14.172 1 94.25 117 LEU A C 1
ATOM 916 O O . LEU A 1 117 ? 20.5 -17.719 -14.445 1 94.25 117 LEU A O 1
ATOM 920 N N . MET A 1 118 ? 21.594 -15.82 -14.742 1 94 118 MET A N 1
ATOM 921 C CA . MET A 1 118 ? 22.438 -16.406 -15.781 1 94 118 MET A CA 1
ATOM 922 C C . MET A 1 118 ? 23.344 -17.5 -15.195 1 94 118 MET A C 1
ATOM 924 O O . MET A 1 118 ? 23.547 -18.547 -15.812 1 94 118 MET A O 1
ATOM 928 N N . GLU A 1 119 ? 23.844 -17.219 -14.016 1 95.06 119 GLU A N 1
ATOM 929 C CA . GLU A 1 119 ? 24.656 -18.219 -13.344 1 95.06 119 GLU A CA 1
ATOM 930 C C . GLU A 1 119 ? 23.828 -19.438 -12.93 1 95.06 119 GLU A C 1
ATOM 932 O O . GLU A 1 119 ? 24.281 -20.578 -13.062 1 95.06 119 GLU A O 1
ATOM 937 N N . MET A 1 120 ? 22.672 -19.203 -12.5 1 95.56 120 MET A N 1
ATOM 938 C CA . MET A 1 120 ? 21.781 -20.312 -12.141 1 95.56 120 MET A CA 1
ATOM 939 C C . MET A 1 120 ? 21.453 -21.156 -13.367 1 95.56 120 MET A C 1
ATOM 941 O O . MET A 1 120 ? 21.438 -22.391 -13.281 1 95.56 120 MET A O 1
ATOM 945 N N . ARG A 1 121 ? 21.156 -20.453 -14.43 1 96.56 121 ARG A N 1
ATOM 946 C CA . ARG A 1 121 ? 20.922 -21.141 -15.695 1 96.56 121 ARG A CA 1
ATOM 947 C C . ARG A 1 121 ? 22.078 -22.062 -16.062 1 96.56 121 ARG A C 1
ATOM 949 O O . ARG A 1 121 ? 21.859 -23.234 -16.375 1 96.56 121 ARG A O 1
ATOM 956 N N . ASP A 1 122 ? 23.234 -21.578 -15.922 1 96.94 122 ASP A N 1
ATOM 957 C CA . ASP A 1 122 ? 24.406 -22.344 -16.297 1 96.94 122 ASP A CA 1
ATOM 958 C C . ASP A 1 122 ? 24.609 -23.547 -15.375 1 96.94 122 ASP A C 1
ATOM 960 O O . ASP A 1 122 ? 24.938 -24.641 -15.836 1 96.94 122 ASP A O 1
ATOM 964 N N . ILE A 1 123 ? 24.359 -23.344 -14.164 1 97.12 123 ILE A N 1
ATOM 965 C CA . ILE A 1 123 ? 24.469 -24.438 -13.195 1 97.12 123 ILE A CA 1
ATOM 966 C C . ILE A 1 123 ? 23.406 -25.484 -13.484 1 97.12 123 ILE A C 1
ATOM 968 O O . ILE A 1 123 ? 23.688 -26.688 -13.461 1 97.12 123 ILE A O 1
ATOM 972 N N . MET A 1 124 ? 22.219 -25.094 -13.805 1 97.5 124 MET A N 1
ATOM 973 C CA . MET A 1 124 ? 21.109 -26.016 -14.078 1 97.5 124 MET A CA 1
ATOM 974 C C . MET A 1 124 ? 21.359 -26.797 -15.359 1 97.5 124 MET A C 1
ATOM 976 O O . MET A 1 124 ? 21.047 -27.984 -15.43 1 97.5 124 MET A O 1
ATOM 980 N N . LYS A 1 125 ? 21.906 -26.141 -16.312 1 96.69 125 LYS A N 1
ATOM 981 C CA . LYS A 1 125 ? 22.25 -26.812 -17.562 1 96.69 125 LYS A CA 1
ATOM 982 C C . LYS A 1 125 ? 23.328 -27.859 -17.344 1 96.69 125 LYS A C 1
ATOM 984 O O . LYS A 1 125 ? 23.344 -28.906 -18.016 1 96.69 125 LYS A O 1
ATOM 989 N N . ALA A 1 126 ? 24.156 -27.562 -16.406 1 96.81 126 ALA A N 1
ATOM 990 C CA . ALA A 1 126 ? 25.281 -28.469 -16.141 1 96.81 126 ALA A CA 1
ATOM 991 C C . ALA A 1 126 ? 24.844 -29.641 -15.266 1 96.81 126 ALA A C 1
ATOM 993 O O . ALA A 1 126 ? 25.188 -30.797 -15.555 1 96.81 126 ALA A O 1
ATOM 994 N N . GLU A 1 127 ? 24.062 -29.375 -14.227 1 96.56 127 GLU A N 1
ATOM 995 C CA . GLU A 1 127 ? 23.734 -30.375 -13.227 1 96.56 127 GLU A CA 1
ATOM 996 C C . GLU A 1 127 ? 22.453 -31.109 -13.578 1 96.56 127 GLU A C 1
ATOM 998 O O . GLU A 1 127 ? 22.219 -32.25 -13.125 1 96.56 127 GLU A O 1
ATOM 1003 N N . ALA A 1 128 ? 21.578 -30.5 -14.32 1 97 128 ALA A N 1
ATOM 1004 C CA . ALA A 1 128 ? 20.312 -31.109 -14.727 1 97 128 ALA A CA 1
ATOM 1005 C C . ALA A 1 128 ? 20.078 -30.891 -16.219 1 97 128 ALA A C 1
ATOM 1007 O O . ALA A 1 128 ? 19.031 -30.359 -16.609 1 97 128 ALA A O 1
ATOM 1008 N N . PRO A 1 129 ? 20.906 -31.438 -17.031 1 95.94 129 PRO A N 1
ATOM 1009 C CA . PRO A 1 129 ? 20.859 -31.188 -18.484 1 95.94 129 PRO A CA 1
ATOM 1010 C C . PRO A 1 129 ? 19.609 -31.781 -19.141 1 95.94 129 PRO A C 1
ATOM 1012 O O . PRO A 1 129 ? 19.031 -31.156 -20.031 1 95.94 129 PRO A O 1
ATOM 1015 N N . ASN A 1 130 ? 19.219 -33 -18.766 1 95.38 130 ASN A N 1
ATOM 1016 C CA . ASN A 1 130 ? 18.062 -33.625 -19.391 1 95.38 130 ASN A CA 1
ATOM 1017 C C . ASN A 1 130 ? 16.766 -32.906 -19.016 1 95.38 130 ASN A C 1
ATOM 1019 O O . ASN A 1 130 ? 15.891 -32.719 -19.859 1 95.38 130 ASN A O 1
ATOM 1023 N N . LEU A 1 131 ? 16.703 -32.562 -17.719 1 96.25 131 LEU A N 1
ATOM 1024 C CA . LEU A 1 131 ? 15.531 -31.828 -17.281 1 96.25 131 LEU A CA 1
ATOM 1025 C C . LEU A 1 131 ? 15.422 -30.484 -18.016 1 96.25 131 LEU A C 1
ATOM 1027 O O . LEU A 1 131 ? 14.344 -30.125 -18.484 1 96.25 131 LEU A O 1
ATOM 1031 N N . TRP A 1 132 ? 16.516 -29.75 -18.094 1 96.75 132 TRP A N 1
ATOM 1032 C CA . TRP A 1 132 ? 16.531 -28.484 -18.828 1 96.75 132 TRP A CA 1
ATOM 1033 C C . TRP A 1 132 ? 16.078 -28.688 -20.266 1 96.75 132 TRP A C 1
ATOM 1035 O O . TRP A 1 132 ? 15.242 -27.938 -20.766 1 96.75 132 TRP A O 1
ATOM 1045 N N . LYS A 1 133 ? 16.609 -29.703 -20.859 1 94.62 133 LYS A N 1
ATOM 1046 C CA . LYS A 1 133 ? 16.344 -29.953 -22.281 1 94.62 133 LYS A CA 1
ATOM 1047 C C . LYS A 1 133 ? 14.867 -30.281 -22.5 1 94.62 133 LYS A C 1
ATOM 1049 O O . LYS A 1 133 ? 14.242 -29.75 -23.422 1 94.62 133 LYS A O 1
ATOM 1054 N N . ILE A 1 134 ? 14.359 -31.109 -21.688 1 94.62 134 ILE A N 1
ATOM 1055 C CA . ILE A 1 134 ? 12.969 -31.5 -21.859 1 94.62 134 ILE A CA 1
ATOM 1056 C C . ILE A 1 134 ? 12.062 -30.281 -21.688 1 94.62 134 ILE A C 1
ATOM 1058 O O . ILE A 1 134 ? 11.117 -30.094 -22.453 1 94.62 134 ILE A O 1
ATOM 1062 N N . LEU A 1 135 ? 12.312 -29.469 -20.641 1 95.44 135 LEU A N 1
ATOM 1063 C CA . LEU A 1 135 ? 11.508 -28.266 -20.406 1 95.44 135 LEU A CA 1
ATOM 1064 C C . LEU A 1 135 ? 11.633 -27.281 -21.562 1 95.44 135 LEU A C 1
ATOM 1066 O O . LEU A 1 135 ? 10.633 -26.688 -21.969 1 95.44 135 LEU A O 1
ATOM 1070 N N . ASN A 1 136 ? 12.836 -27.141 -22 1 94.31 136 ASN A N 1
ATOM 1071 C CA . ASN A 1 136 ? 13.07 -26.25 -23.125 1 94.31 136 ASN A CA 1
ATOM 1072 C C . ASN A 1 136 ? 12.297 -26.719 -24.359 1 94.31 136 ASN A C 1
ATOM 1074 O O . ASN A 1 136 ? 11.68 -25.906 -25.062 1 94.31 136 ASN A O 1
ATOM 1078 N N . ASP A 1 137 ? 12.305 -28.016 -24.641 1 91.56 137 ASP A N 1
ATOM 1079 C CA . ASP A 1 137 ? 11.641 -28.594 -25.812 1 91.56 137 ASP A CA 1
ATOM 1080 C C . ASP A 1 137 ? 10.125 -28.453 -25.703 1 91.56 137 ASP A C 1
ATOM 1082 O O . ASP A 1 137 ? 9.445 -28.141 -26.688 1 91.56 137 ASP A O 1
ATOM 1086 N N . VAL A 1 138 ? 9.68 -28.719 -24.547 1 91.81 138 VAL A N 1
ATOM 1087 C CA . VAL A 1 138 ? 8.234 -28.734 -24.344 1 91.81 138 VAL A CA 1
ATOM 1088 C C . VAL A 1 138 ? 7.676 -27.312 -24.359 1 91.81 138 VAL A C 1
ATOM 1090 O O . VAL A 1 138 ? 6.543 -27.094 -24.781 1 91.81 138 VAL A O 1
ATOM 1093 N N . MET A 1 139 ? 8.367 -26.344 -23.938 1 90.94 139 MET A N 1
ATOM 1094 C CA . MET A 1 139 ? 7.879 -24.969 -23.812 1 90.94 139 MET A CA 1
ATOM 1095 C C . MET A 1 139 ? 8.094 -24.188 -25.109 1 90.94 139 MET A C 1
ATOM 1097 O O . MET A 1 139 ? 7.488 -23.141 -25.312 1 90.94 139 MET A O 1
ATOM 1101 N N . THR A 1 140 ? 8.961 -24.672 -25.875 1 84.81 140 THR A N 1
ATOM 1102 C CA . THR A 1 140 ? 9.258 -23.953 -27.125 1 84.81 140 THR A CA 1
ATOM 1103 C C . THR A 1 140 ? 8.453 -24.547 -28.281 1 84.81 140 THR A C 1
ATOM 1105 O O . THR A 1 140 ? 8.32 -25.766 -28.391 1 84.81 140 THR A O 1
ATOM 1108 N N . MET A 1 141 ? 7.586 -23.766 -28.875 1 73.75 141 MET A N 1
ATOM 1109 C CA . MET A 1 141 ? 6.855 -24.234 -30.047 1 73.75 141 MET A CA 1
ATOM 1110 C C . MET A 1 141 ? 7.715 -24.125 -31.312 1 73.75 141 MET A C 1
ATOM 1112 O O . MET A 1 141 ? 8.516 -23.203 -31.438 1 73.75 141 MET A O 1
ATOM 1116 N N . ASP A 1 142 ? 7.859 -25.219 -32.094 1 59.5 142 ASP A N 1
ATOM 1117 C CA . ASP A 1 142 ? 8.648 -25.281 -33.344 1 59.5 142 ASP A CA 1
ATOM 1118 C C . ASP A 1 142 ? 8.25 -24.156 -34.281 1 59.5 142 ASP A C 1
ATOM 1120 O O . ASP A 1 142 ? 9.094 -23.641 -35.031 1 59.5 142 ASP A O 1
ATOM 1124 N N . THR A 1 143 ? 7 -23.766 -34.375 1 56.78 143 THR A N 1
ATOM 1125 C CA . THR A 1 143 ? 6.539 -22.969 -35.5 1 56.78 143 THR A CA 1
ATOM 1126 C C . THR A 1 143 ? 6.738 -21.484 -35.219 1 56.78 143 THR A C 1
ATOM 1128 O O . THR A 1 143 ? 6.465 -20.641 -36.094 1 56.78 143 THR A O 1
ATOM 1131 N N . SER A 1 144 ? 6.965 -21.094 -34.094 1 55.12 144 SER A N 1
ATOM 1132 C CA . SER A 1 144 ? 6.781 -19.656 -33.906 1 55.12 144 SER A CA 1
ATOM 1133 C C . SER A 1 144 ? 8.055 -18.891 -34.219 1 55.12 144 SER A C 1
ATOM 1135 O O . SER A 1 144 ? 9.156 -19.312 -33.875 1 55.12 144 SER A O 1
ATOM 1137 N N . ALA A 1 145 ? 8.133 -18.109 -35.438 1 53.25 145 ALA A N 1
ATOM 1138 C CA . ALA A 1 145 ? 9.148 -17.188 -35.938 1 53.25 145 ALA A CA 1
ATOM 1139 C C . ALA A 1 145 ? 9.828 -16.453 -34.781 1 53.25 145 ALA A C 1
ATOM 1141 O O . ALA A 1 145 ? 11.016 -16.125 -34.875 1 53.25 145 ALA A O 1
ATOM 1142 N N . LYS A 1 146 ? 9.117 -15.867 -33.906 1 55.69 146 LYS A N 1
ATOM 1143 C CA . LYS A 1 146 ? 9.711 -15.102 -32.812 1 55.69 146 LYS A CA 1
ATOM 1144 C C . LYS A 1 146 ? 9.859 -15.961 -31.547 1 55.69 146 LYS A C 1
ATOM 1146 O O . LYS A 1 146 ? 8.898 -16.156 -30.812 1 55.69 146 LYS A O 1
ATOM 1151 N N . LYS A 1 147 ? 11 -16.703 -31.531 1 60.41 147 LYS A N 1
ATOM 1152 C CA . LYS A 1 147 ? 11.32 -17.641 -30.453 1 60.41 147 LYS A CA 1
ATOM 1153 C C . LYS A 1 147 ? 11.445 -16.922 -29.109 1 60.41 147 LYS A C 1
ATOM 1155 O O . LYS A 1 147 ? 12.352 -16.109 -28.922 1 60.41 147 LYS A O 1
ATOM 1160 N N . LYS A 1 148 ? 10.398 -16.797 -28.109 1 73.69 148 LYS A N 1
ATOM 1161 C CA . LYS A 1 148 ? 10.531 -16.312 -26.734 1 73.69 148 LYS A CA 1
ATOM 1162 C C . LYS A 1 148 ? 11.414 -17.234 -25.891 1 73.69 148 LYS A C 1
ATOM 1164 O O . LYS A 1 148 ? 11.266 -18.453 -25.953 1 73.69 148 LYS A O 1
ATOM 1169 N N . ASP A 1 14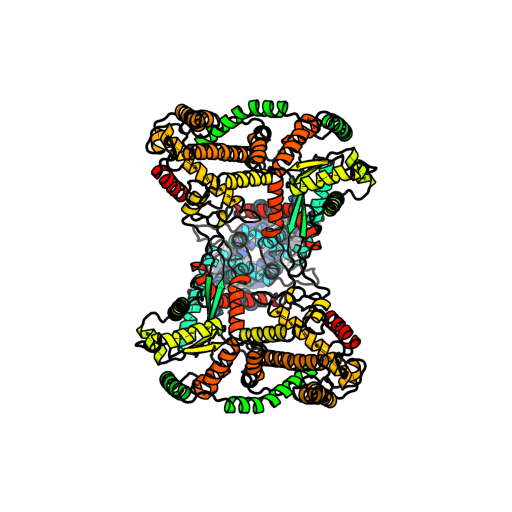9 ? 12.383 -16.562 -25.203 1 86.06 149 ASP A N 1
ATOM 1170 C CA . ASP A 1 149 ? 13.328 -17.281 -24.344 1 86.06 149 ASP A CA 1
ATOM 1171 C C . ASP A 1 149 ? 12.648 -17.797 -23.078 1 86.06 149 ASP A C 1
ATOM 1173 O O . ASP A 1 149 ? 12.172 -17 -22.266 1 86.06 149 ASP A O 1
ATOM 1177 N N . PRO A 1 150 ? 12.531 -19.141 -22.969 1 93.81 150 PRO A N 1
ATOM 1178 C CA . PRO A 1 150 ? 11.844 -19.688 -21.797 1 93.81 150 PRO A CA 1
ATOM 1179 C C . PRO A 1 150 ? 12.758 -19.812 -20.578 1 93.81 150 PRO A C 1
ATOM 1181 O O . PRO A 1 150 ? 12.359 -20.406 -19.562 1 93.81 150 PRO A O 1
ATOM 1184 N N . ASP A 1 151 ? 13.969 -19.25 -20.625 1 94.62 151 ASP A N 1
ATOM 1185 C CA . ASP A 1 151 ? 14.992 -19.484 -19.625 1 94.62 151 ASP A CA 1
ATOM 1186 C C . ASP A 1 151 ? 14.492 -19.141 -18.234 1 94.62 151 ASP A C 1
ATOM 1188 O O . ASP A 1 151 ? 14.617 -19.938 -17.297 1 94.62 151 ASP A O 1
ATOM 1192 N N . LYS A 1 152 ? 13.898 -17.984 -18.078 1 95.44 152 LYS A N 1
ATOM 1193 C CA . LYS A 1 152 ? 13.469 -17.531 -16.766 1 95.44 152 LYS A CA 1
ATOM 1194 C C . LYS A 1 152 ? 12.367 -18.438 -16.203 1 95.44 152 LYS A C 1
ATOM 1196 O O . LYS A 1 152 ? 12.305 -18.672 -15 1 95.44 152 LYS A O 1
ATOM 1201 N N . ILE A 1 153 ? 11.523 -18.953 -17.078 1 96.81 153 ILE A N 1
ATOM 1202 C CA . ILE A 1 153 ? 10.445 -19.844 -16.672 1 96.81 153 ILE A CA 1
ATOM 1203 C C . ILE A 1 153 ? 11.031 -21.203 -16.25 1 96.81 153 ILE A C 1
ATOM 1205 O O . ILE A 1 153 ? 10.633 -21.766 -15.227 1 96.81 153 ILE A O 1
ATOM 1209 N N . ILE A 1 154 ? 11.969 -21.688 -17.016 1 97.62 154 ILE A N 1
ATOM 1210 C CA . ILE A 1 154 ? 12.602 -22.969 -16.703 1 97.62 154 ILE A CA 1
ATOM 1211 C C . ILE A 1 154 ? 13.328 -22.891 -15.367 1 97.62 154 ILE A C 1
ATOM 1213 O O . ILE A 1 154 ? 13.227 -23.797 -14.547 1 97.62 154 ILE A O 1
ATOM 1217 N N . ILE A 1 155 ? 14.016 -21.75 -15.156 1 97.44 155 ILE A N 1
ATOM 1218 C CA . ILE A 1 155 ? 14.711 -21.531 -13.891 1 97.44 155 ILE A CA 1
ATOM 1219 C C . ILE A 1 155 ? 13.719 -21.594 -12.734 1 97.44 155 ILE A C 1
ATOM 1221 O O . ILE A 1 155 ? 13.977 -22.234 -11.719 1 97.44 155 ILE A O 1
ATOM 1225 N N . ALA A 1 156 ? 12.602 -20.938 -12.914 1 97.25 156 ALA A N 1
ATOM 1226 C CA . ALA A 1 156 ? 11.57 -20.922 -11.883 1 97.25 156 ALA A CA 1
ATOM 1227 C C . ALA A 1 156 ? 11.031 -22.312 -11.617 1 97.25 156 ALA A C 1
ATOM 1229 O O . ALA A 1 156 ? 10.906 -22.734 -10.461 1 97.25 156 ALA A O 1
ATOM 1230 N N . VAL A 1 157 ? 10.773 -23.062 -12.648 1 97.56 157 VAL A N 1
ATOM 1231 C CA . VAL A 1 157 ? 10.18 -24.391 -12.539 1 97.56 157 VAL A CA 1
ATOM 1232 C C . VAL A 1 157 ? 11.148 -25.344 -11.828 1 97.56 157 VAL A C 1
ATOM 1234 O O . VAL A 1 157 ? 10.758 -26.047 -10.898 1 97.56 157 VAL A O 1
ATOM 1237 N N . ILE A 1 158 ? 12.359 -25.297 -12.281 1 97.62 158 ILE A N 1
ATOM 1238 C CA . ILE A 1 158 ? 13.359 -26.172 -11.68 1 97.62 158 ILE A CA 1
ATOM 1239 C C . ILE A 1 158 ? 13.555 -25.812 -10.211 1 97.62 158 ILE A C 1
ATOM 1241 O O . ILE A 1 158 ? 13.68 -26.688 -9.359 1 97.62 158 ILE A O 1
ATOM 1245 N N . SER A 1 159 ? 13.57 -24.531 -9.922 1 96.56 159 SER A N 1
ATOM 1246 C CA . SER A 1 159 ? 13.719 -24.062 -8.547 1 96.56 159 SER A CA 1
ATOM 1247 C C . SER A 1 159 ? 12.539 -24.531 -7.684 1 96.56 159 SER A C 1
ATOM 1249 O O . SER A 1 159 ? 12.727 -24.906 -6.527 1 96.56 159 SER A O 1
ATOM 1251 N N . MET A 1 160 ? 11.359 -24.484 -8.227 1 96.31 160 MET A N 1
ATOM 1252 C CA . MET A 1 160 ? 10.172 -24.922 -7.508 1 96.31 160 MET A CA 1
ATOM 1253 C C . MET A 1 160 ? 10.242 -26.406 -7.188 1 96.31 160 MET A C 1
ATOM 1255 O O . MET A 1 160 ? 9.945 -26.828 -6.066 1 96.31 160 MET A O 1
ATOM 1259 N N . ALA A 1 161 ? 10.672 -27.156 -8.18 1 95.69 161 ALA A N 1
ATOM 1260 C CA . ALA A 1 161 ? 10.789 -28.594 -8.008 1 95.69 161 ALA A CA 1
ATOM 1261 C C . ALA A 1 161 ? 11.859 -28.938 -6.969 1 95.69 161 ALA A C 1
ATOM 1263 O O . ALA A 1 161 ? 11.625 -29.75 -6.074 1 95.69 161 ALA A O 1
ATOM 1264 N N . ALA A 1 162 ? 12.977 -28.297 -7.117 1 94.88 162 ALA A N 1
ATOM 1265 C CA . ALA A 1 162 ? 14.078 -28.547 -6.184 1 94.88 162 ALA A CA 1
ATOM 1266 C C . ALA A 1 162 ? 13.68 -28.172 -4.758 1 94.88 162 ALA A C 1
ATOM 1268 O O . ALA A 1 162 ? 13.984 -28.906 -3.814 1 94.88 162 ALA A O 1
ATOM 1269 N N . TYR A 1 163 ? 13.023 -27.094 -4.621 1 93.69 163 TYR A N 1
ATOM 1270 C CA . TYR A 1 163 ? 12.586 -26.594 -3.318 1 93.69 163 TYR A CA 1
ATOM 1271 C C . TYR A 1 163 ? 11.586 -27.562 -2.684 1 93.69 163 TYR A C 1
ATOM 1273 O O . TYR A 1 163 ? 11.641 -27.812 -1.478 1 93.69 163 TYR A O 1
ATOM 1281 N N . HIS A 1 164 ? 10.672 -27.984 -3.471 1 94.12 164 HIS A N 1
ATOM 1282 C CA . HIS A 1 164 ? 9.68 -28.906 -2.928 1 94.12 164 HIS A CA 1
ATOM 1283 C C . HIS A 1 164 ? 10.32 -30.219 -2.471 1 94.12 164 HIS A C 1
ATOM 1285 O O . HIS A 1 164 ? 9.883 -30.812 -1.489 1 94.12 164 HIS A O 1
ATOM 1291 N N . ARG A 1 165 ? 11.328 -30.625 -3.15 1 90.94 165 ARG A N 1
ATOM 1292 C CA . ARG A 1 165 ? 12.039 -31.859 -2.805 1 90.94 165 ARG A CA 1
ATOM 1293 C C . ARG A 1 165 ? 12.828 -31.688 -1.514 1 90.94 165 ARG A C 1
ATOM 1295 O O . ARG A 1 165 ? 12.859 -32.594 -0.671 1 90.94 165 ARG A O 1
ATOM 1302 N N . SER A 1 166 ? 13.5 -30.531 -1.496 1 89.25 166 SER A N 1
ATOM 1303 C CA . SER A 1 166 ? 14.281 -30.188 -0.308 1 89.25 166 SER A CA 1
ATOM 1304 C C . SER A 1 166 ? 14.086 -28.734 0.089 1 89.25 166 SER A C 1
ATOM 1306 O O . SER A 1 166 ? 14.445 -27.828 -0.664 1 89.25 166 SER A O 1
ATOM 1308 N N . HIS A 1 167 ? 13.727 -28.531 1.251 1 88.25 167 HIS A N 1
ATOM 1309 C CA . HIS A 1 167 ? 13.461 -27.172 1.727 1 88.25 167 HIS A CA 1
ATOM 1310 C C . HIS A 1 167 ? 14.742 -26.359 1.829 1 88.25 167 HIS A C 1
ATOM 1312 O O . HIS A 1 167 ? 14.695 -25.141 1.969 1 88.25 167 HIS A O 1
ATOM 1318 N N . HIS A 1 168 ? 15.844 -27.094 1.636 1 89.19 168 HIS A N 1
ATOM 1319 C CA . HIS A 1 168 ? 17.109 -26.391 1.735 1 89.19 168 HIS A CA 1
ATOM 1320 C C . HIS A 1 168 ? 17.547 -25.844 0.381 1 89.19 168 HIS A C 1
ATOM 1322 O O . HIS A 1 168 ? 18.438 -25 0.308 1 89.19 168 HIS A O 1
ATOM 1328 N N . SER A 1 169 ? 16.953 -26.391 -0.671 1 92.75 169 SER A N 1
ATOM 1329 C CA . SER A 1 169 ? 17.203 -25.844 -2.002 1 92.75 169 SER A CA 1
ATOM 1330 C C . SER A 1 169 ? 16.266 -24.688 -2.316 1 92.75 169 SER A C 1
ATOM 1332 O O . SER A 1 169 ? 15.305 -24.844 -3.072 1 92.75 169 SER A O 1
ATOM 1334 N N . ASN A 1 170 ? 16.625 -23.516 -1.696 1 94.12 170 ASN A N 1
ATOM 1335 C CA . ASN A 1 170 ? 15.609 -22.453 -1.688 1 94.12 170 ASN A CA 1
ATOM 1336 C C . ASN A 1 170 ? 16.219 -21.094 -2.021 1 94.12 170 ASN A C 1
ATOM 1338 O O . ASN A 1 170 ? 15.734 -20.062 -1.567 1 94.12 170 ASN A O 1
ATOM 1342 N N . ARG A 1 171 ? 17.312 -21.047 -2.791 1 94.06 171 ARG A N 1
ATOM 1343 C CA . ARG A 1 171 ? 18.016 -19.797 -3.066 1 94.06 171 ARG A CA 1
ATOM 1344 C C . ARG A 1 171 ? 17.109 -18.781 -3.752 1 94.06 171 ARG A C 1
ATOM 1346 O O . ARG A 1 171 ? 16.984 -17.641 -3.303 1 94.06 171 ARG A O 1
ATOM 1353 N N . LEU A 1 172 ? 16.422 -19.203 -4.809 1 95.31 172 LEU A N 1
ATOM 1354 C CA . LEU A 1 172 ? 15.562 -18.297 -5.547 1 95.31 172 LEU A CA 1
ATOM 1355 C C . LEU A 1 172 ? 14.344 -17.891 -4.711 1 95.31 172 LEU A C 1
ATOM 1357 O O . LEU A 1 172 ? 13.93 -16.734 -4.727 1 95.31 172 LEU A O 1
ATOM 1361 N N . GLN A 1 173 ? 13.812 -18.891 -3.988 1 95.94 173 GLN A N 1
ATOM 1362 C CA . GLN A 1 173 ? 12.648 -18.641 -3.152 1 95.94 173 GLN A CA 1
ATOM 1363 C C . GLN A 1 173 ? 12.945 -17.578 -2.09 1 95.94 173 GLN A C 1
ATOM 1365 O O . GLN A 1 173 ? 12.109 -16.734 -1.797 1 95.94 173 GLN A O 1
ATOM 1370 N N . LYS A 1 174 ? 14.117 -17.641 -1.516 1 94.81 174 LYS A N 1
ATOM 1371 C CA . LYS A 1 174 ? 14.516 -16.656 -0.511 1 94.81 174 LYS A CA 1
ATOM 1372 C C . LYS A 1 174 ? 14.625 -15.258 -1.117 1 94.81 174 LYS A C 1
ATOM 1374 O O . LYS A 1 174 ? 14.094 -14.289 -0.56 1 94.81 174 LYS A O 1
ATOM 1379 N N . LEU A 1 175 ? 15.234 -15.18 -2.273 1 95.19 175 LEU A N 1
ATOM 1380 C CA . LEU A 1 175 ? 15.383 -13.914 -2.971 1 95.19 175 LEU A CA 1
ATOM 1381 C C . LEU A 1 175 ? 14.023 -13.305 -3.303 1 95.19 175 LEU A C 1
ATOM 1383 O O . LEU A 1 175 ? 13.781 -12.133 -3.021 1 95.19 175 LEU A O 1
ATOM 1387 N N . LEU A 1 176 ? 13.164 -14.109 -3.773 1 95.94 176 LEU A N 1
ATOM 1388 C CA . LEU A 1 176 ? 11.852 -13.633 -4.203 1 95.94 176 LEU A CA 1
ATOM 1389 C C . LEU A 1 176 ? 10.992 -13.266 -3 1 95.94 176 LEU A C 1
ATOM 1391 O O . LEU A 1 176 ? 10.188 -12.336 -3.07 1 95.94 176 LEU A O 1
ATOM 1395 N N . ALA A 1 177 ? 11.172 -14.016 -1.955 1 95.81 177 ALA A N 1
ATOM 1396 C CA . ALA A 1 177 ? 10.414 -13.711 -0.746 1 95.81 177 ALA A CA 1
ATOM 1397 C C . ALA A 1 177 ? 10.758 -12.32 -0.213 1 95.81 177 ALA A C 1
ATOM 1399 O O . ALA A 1 177 ? 9.859 -11.523 0.089 1 95.81 177 ALA A O 1
ATOM 1400 N N . ILE A 1 178 ? 11.984 -11.977 -0.181 1 93.62 178 ILE A N 1
ATOM 1401 C CA . ILE A 1 178 ? 12.438 -10.672 0.29 1 93.62 178 ILE A CA 1
ATOM 1402 C C . ILE A 1 178 ? 11.969 -9.586 -0.678 1 93.62 178 ILE A C 1
ATOM 1404 O O . ILE A 1 178 ? 11.422 -8.562 -0.258 1 93.62 178 ILE A O 1
ATOM 1408 N N . TYR A 1 179 ? 12.148 -9.867 -1.887 1 94.12 179 TYR A N 1
ATOM 1409 C CA . TYR A 1 179 ? 11.789 -8.906 -2.93 1 94.12 179 TYR A CA 1
ATOM 1410 C C . TYR A 1 179 ? 10.297 -8.594 -2.898 1 94.12 179 TYR A C 1
ATOM 1412 O O . TYR A 1 179 ? 9.906 -7.43 -2.83 1 94.12 179 TYR A O 1
ATOM 1420 N N . LEU A 1 180 ? 9.461 -9.617 -2.902 1 94.19 180 LEU A N 1
ATOM 1421 C CA . LEU A 1 180 ? 8.016 -9.438 -3.035 1 94.19 180 LEU A CA 1
ATOM 1422 C C . LEU A 1 180 ? 7.41 -8.906 -1.741 1 94.19 180 LEU A C 1
ATOM 1424 O O . LEU A 1 180 ? 6.379 -8.234 -1.766 1 94.19 180 LEU A O 1
ATOM 1428 N N . LYS A 1 181 ? 7.992 -9.234 -0.65 1 91.25 181 LYS A N 1
ATOM 1429 C CA . LYS A 1 181 ? 7.535 -8.641 0.606 1 91.25 181 LYS A CA 1
ATOM 1430 C C . LYS A 1 181 ? 7.582 -7.117 0.546 1 91.25 181 LYS A C 1
ATOM 1432 O O . LYS A 1 181 ? 6.664 -6.445 1.02 1 91.25 181 LYS A O 1
ATOM 1437 N N . PHE A 1 182 ? 8.586 -6.57 -0.077 1 90.44 182 PHE A N 1
ATOM 1438 C CA . PHE A 1 182 ? 8.789 -5.129 -0.075 1 90.44 182 PHE A CA 1
ATOM 1439 C C . PHE A 1 182 ? 8.312 -4.512 -1.388 1 90.44 182 PHE A C 1
ATOM 1441 O O . PHE A 1 182 ? 8.516 -3.32 -1.627 1 90.44 182 PHE A O 1
ATOM 1448 N N . ARG A 1 183 ? 7.781 -5.352 -2.246 1 89.25 183 ARG A N 1
ATOM 1449 C CA . ARG A 1 183 ? 7.07 -4.844 -3.416 1 89.25 183 ARG A CA 1
ATOM 1450 C C . ARG A 1 183 ? 5.562 -4.887 -3.201 1 89.25 183 ARG A C 1
ATOM 1452 O O . ARG A 1 183 ? 4.793 -4.848 -4.164 1 89.25 183 ARG A O 1
ATOM 1459 N N . GLY A 1 184 ? 5.168 -5.102 -1.96 1 84.19 184 GLY A N 1
ATOM 1460 C CA . GLY A 1 184 ? 3.812 -4.762 -1.553 1 84.19 184 GLY A CA 1
ATOM 1461 C C . GLY A 1 184 ? 2.898 -5.969 -1.46 1 84.19 184 GLY A C 1
ATOM 1462 O O . GLY A 1 184 ? 1.708 -5.832 -1.166 1 84.19 184 GLY A O 1
ATOM 1463 N N . VAL A 1 185 ? 3.367 -7.148 -1.669 1 89.25 185 VAL A N 1
ATOM 1464 C CA . VAL A 1 185 ? 2.49 -8.312 -1.623 1 89.25 185 VAL A CA 1
ATOM 1465 C C . VAL A 1 185 ? 1.947 -8.492 -0.208 1 89.25 185 VAL A C 1
ATOM 1467 O O . VAL A 1 185 ? 2.705 -8.453 0.765 1 89.25 185 VAL A O 1
ATOM 1470 N N . SER A 1 186 ? 0.658 -8.586 -0.109 1 87.5 186 SER A N 1
ATOM 1471 C CA . SER A 1 186 ? 0.013 -8.797 1.184 1 87.5 186 SER A CA 1
ATOM 1472 C C . SER A 1 186 ? 0.347 -10.18 1.75 1 87.5 186 SER A C 1
ATOM 1474 O O . SER A 1 186 ? 0.884 -11.031 1.042 1 87.5 186 SER A O 1
ATOM 1476 N N . ALA A 1 187 ? 0.002 -10.422 3.023 1 87.81 187 ALA A N 1
ATOM 1477 C CA . ALA A 1 187 ? 0.232 -11.711 3.66 1 87.81 187 ALA A CA 1
ATOM 1478 C C . ALA A 1 187 ? -0.519 -12.828 2.934 1 87.81 187 ALA A C 1
ATOM 1480 O O . ALA A 1 187 ? 0.024 -13.914 2.717 1 87.81 187 ALA A O 1
ATOM 1481 N N . LYS A 1 188 ? -1.704 -12.547 2.521 1 90.19 188 LYS A N 1
ATOM 1482 C CA . LYS A 1 188 ? -2.49 -13.539 1.792 1 90.19 188 LYS A CA 1
ATOM 1483 C C . LYS A 1 188 ? -1.864 -13.844 0.434 1 90.19 188 LYS A C 1
ATOM 1485 O O . LYS A 1 188 ? -1.834 -15 0.005 1 90.19 188 LYS A O 1
ATOM 1490 N N . GLY A 1 189 ? -1.428 -12.766 -0.217 1 90.62 189 GLY A N 1
ATOM 1491 C CA . GLY A 1 189 ? -0.718 -12.977 -1.469 1 90.62 189 GLY A CA 1
ATOM 1492 C C . GLY A 1 189 ? 0.532 -13.82 -1.312 1 90.62 189 GLY A C 1
ATOM 1493 O O . GLY A 1 189 ? 0.824 -14.664 -2.16 1 90.62 189 GLY A O 1
ATOM 1494 N N . PHE A 1 190 ? 1.215 -13.648 -0.182 1 90.88 190 PHE A N 1
ATOM 1495 C CA . PHE A 1 190 ? 2.408 -14.43 0.127 1 90.88 190 PHE A CA 1
ATOM 1496 C C . PHE A 1 190 ? 2.061 -15.898 0.312 1 90.88 190 PHE A C 1
ATOM 1498 O O . PHE A 1 190 ? 2.754 -16.781 -0.206 1 90.88 190 PHE A O 1
ATOM 1505 N N . ASP A 1 191 ? 1.026 -16.094 0.984 1 93 191 ASP A N 1
ATOM 1506 C CA . ASP A 1 191 ? 0.597 -17.453 1.237 1 93 191 ASP A CA 1
ATOM 1507 C C . ASP A 1 191 ? 0.222 -18.172 -0.063 1 93 191 ASP A C 1
ATOM 1509 O O . ASP A 1 191 ? 0.512 -19.359 -0.237 1 93 191 ASP A O 1
ATOM 1513 N N . THR A 1 192 ? -0.366 -17.438 -0.893 1 94.44 192 THR A N 1
ATOM 1514 C CA . THR A 1 192 ? -0.75 -17.984 -2.188 1 94.44 192 THR A CA 1
ATOM 1515 C C . THR A 1 192 ? 0.483 -18.344 -3.012 1 94.44 192 THR A C 1
ATOM 1517 O O . THR A 1 192 ? 0.585 -19.453 -3.539 1 94.44 192 THR A O 1
ATOM 1520 N N . LEU A 1 193 ? 1.428 -17.469 -3.104 1 96 193 LEU A N 1
ATOM 1521 C CA . LEU A 1 193 ? 2.66 -17.703 -3.854 1 96 193 LEU A CA 1
ATOM 1522 C C . LEU A 1 193 ? 3.482 -18.812 -3.23 1 96 193 LEU A C 1
ATOM 1524 O O . LEU A 1 193 ? 4.105 -19.609 -3.943 1 96 193 LEU A O 1
ATOM 1528 N N . HIS A 1 194 ? 3.43 -18.875 -1.929 1 95.81 194 HIS A N 1
ATOM 1529 C CA . HIS A 1 194 ? 4.148 -19.938 -1.219 1 95.81 194 HIS A CA 1
ATOM 1530 C C . HIS A 1 194 ? 3.533 -21.297 -1.497 1 95.81 194 HIS A C 1
ATOM 1532 O O . HIS A 1 194 ? 4.254 -22.281 -1.671 1 95.81 194 HIS A O 1
ATOM 1538 N N . ALA A 1 195 ? 2.225 -21.312 -1.501 1 94.94 195 ALA A N 1
ATOM 1539 C CA . ALA A 1 195 ? 1.522 -22.562 -1.77 1 94.94 195 ALA A CA 1
ATOM 1540 C C . ALA A 1 195 ? 1.898 -23.125 -3.141 1 94.94 195 ALA A C 1
ATOM 1542 O O . ALA A 1 195 ? 1.867 -24.328 -3.354 1 94.94 195 ALA A O 1
ATOM 1543 N N . MET A 1 196 ? 2.365 -22.25 -4.016 1 95.62 196 MET A N 1
ATOM 1544 C CA . MET A 1 196 ? 2.746 -22.672 -5.363 1 95.62 196 MET A CA 1
ATOM 1545 C C . MET A 1 196 ? 4.258 -22.844 -5.473 1 95.62 196 MET A C 1
ATOM 1547 O O . MET A 1 196 ? 4.785 -23.062 -6.562 1 95.62 196 MET A O 1
ATOM 1551 N N . GLY A 1 197 ? 4.984 -22.656 -4.406 1 94.81 197 GLY A N 1
ATOM 1552 C CA . GLY A 1 197 ? 6.406 -22.938 -4.336 1 94.81 197 GLY A CA 1
ATOM 1553 C C . GLY A 1 197 ? 7.27 -21.812 -4.863 1 94.81 197 GLY A C 1
ATOM 1554 O O . GLY A 1 197 ? 8.469 -21.984 -5.102 1 94.81 197 GLY A O 1
ATOM 1555 N N . PHE A 1 198 ? 6.762 -20.625 -4.977 1 95.12 198 PHE A N 1
ATOM 1556 C CA . PHE A 1 198 ? 7.477 -19.516 -5.586 1 95.12 198 PHE A CA 1
ATOM 1557 C C . PHE A 1 198 ? 8.328 -18.781 -4.551 1 95.12 198 PHE A C 1
ATOM 1559 O O . PHE A 1 198 ? 9.383 -18.234 -4.883 1 95.12 198 PHE A O 1
ATOM 1566 N N . VAL A 1 199 ? 7.793 -18.703 -3.371 1 96.12 199 VAL A N 1
ATOM 1567 C CA . VAL A 1 199 ? 8.469 -17.938 -2.336 1 96.12 199 VAL A CA 1
ATOM 1568 C C . VAL A 1 199 ? 8.516 -18.734 -1.037 1 96.12 199 VAL A C 1
ATOM 1570 O O . VAL A 1 199 ? 7.809 -19.734 -0.895 1 96.12 199 VAL A O 1
ATOM 1573 N N . MET A 1 200 ? 9.375 -18.266 -0.119 1 95.31 200 MET A N 1
ATOM 1574 C CA . MET A 1 200 ? 9.383 -18.797 1.242 1 95.31 200 MET A CA 1
ATOM 1575 C C . MET A 1 200 ? 8.094 -18.422 1.974 1 95.31 200 MET A C 1
ATOM 1577 O O . MET A 1 200 ? 7.309 -17.609 1.484 1 95.31 200 MET A O 1
ATOM 1581 N N . SER A 1 201 ? 7.863 -19.078 3.076 1 93.06 201 SER A N 1
ATOM 1582 C CA . SER A 1 201 ? 6.684 -18.781 3.885 1 93.06 201 SER A CA 1
ATOM 1583 C C . SER A 1 201 ? 6.711 -17.344 4.395 1 93.06 201 SER A C 1
ATOM 1585 O O . SER A 1 201 ? 7.777 -16.734 4.477 1 93.06 201 SER A O 1
ATOM 1587 N N . HIS A 1 202 ? 5.551 -16.828 4.656 1 90.31 202 HIS A N 1
ATOM 1588 C CA . HIS A 1 202 ? 5.461 -15.484 5.227 1 90.31 202 HIS A CA 1
ATOM 1589 C C . HIS A 1 202 ? 6.188 -15.406 6.566 1 90.31 202 HIS A C 1
ATOM 1591 O O . HIS A 1 202 ? 6.82 -14.391 6.875 1 90.31 202 HIS A O 1
ATOM 1597 N N . LYS A 1 203 ? 6.094 -16.391 7.344 1 88.44 203 LYS A N 1
ATOM 1598 C CA . LYS A 1 203 ? 6.797 -16.453 8.625 1 88.44 203 LYS A CA 1
ATOM 1599 C C . LYS A 1 203 ? 8.305 -16.312 8.422 1 88.44 203 LYS A C 1
ATOM 1601 O O . LYS A 1 203 ? 8.961 -15.539 9.125 1 88.44 203 LYS A O 1
ATOM 1606 N N . TRP A 1 204 ? 8.781 -17.062 7.512 1 91.5 204 TRP A N 1
ATOM 1607 C CA . TRP A 1 204 ? 10.211 -16.969 7.207 1 91.5 204 TRP A CA 1
ATOM 1608 C C . TRP A 1 204 ? 10.586 -15.539 6.797 1 91.5 204 TRP A C 1
ATOM 1610 O O . TRP A 1 204 ? 11.617 -15.016 7.23 1 91.5 204 TRP A O 1
ATOM 1620 N N . ALA A 1 205 ? 9.797 -14.953 5.934 1 89.56 205 ALA A N 1
ATOM 1621 C CA . ALA A 1 205 ? 10.062 -13.609 5.43 1 89.56 205 ALA A CA 1
ATOM 1622 C C . ALA A 1 205 ? 10.117 -12.594 6.57 1 89.56 205 ALA A C 1
ATOM 1624 O O . ALA A 1 205 ? 10.883 -11.633 6.52 1 89.56 205 ALA A O 1
ATOM 1625 N N . CYS A 1 206 ? 9.352 -12.797 7.59 1 86.62 206 CYS A N 1
ATOM 1626 C CA . CYS A 1 206 ? 9.359 -11.914 8.75 1 86.62 206 CYS A CA 1
ATOM 1627 C C . CYS A 1 206 ? 10.578 -12.172 9.625 1 86.62 206 CYS A C 1
ATOM 1629 O O . CYS A 1 206 ? 11.195 -11.234 10.125 1 86.62 206 CYS A O 1
ATOM 1631 N N . GLU A 1 207 ? 10.945 -13.398 9.719 1 89.06 207 GLU A N 1
ATOM 1632 C CA . GLU A 1 207 ? 12.062 -13.789 10.578 1 89.06 207 GLU A CA 1
ATOM 1633 C C . GLU A 1 207 ? 13.398 -13.383 9.969 1 89.06 207 GLU A C 1
ATOM 1635 O O . GLU A 1 207 ? 14.352 -13.07 10.688 1 89.06 207 GLU A O 1
ATOM 1640 N N . VAL A 1 208 ? 13.414 -13.445 8.703 1 91.12 208 VAL A N 1
ATOM 1641 C CA . VAL A 1 208 ? 14.68 -13.156 8.031 1 91.12 208 VAL A CA 1
ATOM 1642 C C . VAL A 1 208 ? 15.07 -11.703 8.281 1 91.12 208 VAL A C 1
ATOM 1644 O O . VAL A 1 208 ? 16.266 -11.375 8.312 1 91.12 208 VAL A O 1
ATOM 1647 N N . ILE A 1 209 ? 14.148 -10.82 8.469 1 89.44 209 ILE A N 1
ATOM 1648 C CA . ILE A 1 209 ? 14.398 -9.414 8.727 1 89.44 209 ILE A CA 1
ATOM 1649 C C . ILE A 1 209 ? 15.195 -9.258 10.016 1 89.44 209 ILE A C 1
ATOM 1651 O O . ILE A 1 209 ? 16.125 -8.453 10.086 1 89.44 209 ILE A O 1
ATOM 1655 N N . ASP A 1 210 ? 14.828 -10.031 10.984 1 90.19 210 ASP A N 1
ATOM 1656 C CA . ASP A 1 210 ? 15.547 -10.008 12.258 1 90.19 210 ASP A CA 1
ATOM 1657 C C . ASP A 1 210 ? 17.016 -10.406 12.062 1 90.19 210 ASP A C 1
ATOM 1659 O O . ASP A 1 210 ? 17.906 -9.781 12.625 1 90.19 210 ASP A O 1
ATOM 1663 N N . ARG A 1 211 ? 17.172 -11.43 11.328 1 91.62 211 ARG A N 1
ATOM 1664 C CA . ARG A 1 211 ? 18.531 -11.906 11.086 1 91.62 211 ARG A CA 1
ATOM 1665 C C . ARG A 1 211 ? 19.328 -10.898 10.266 1 91.62 211 ARG A C 1
ATOM 1667 O O . ARG A 1 211 ? 20.516 -10.68 10.531 1 91.62 211 ARG A O 1
ATOM 1674 N N . MET A 1 212 ? 18.688 -10.305 9.273 1 92.94 212 MET A N 1
ATOM 1675 C CA . MET A 1 212 ? 19.344 -9.273 8.469 1 92.94 212 MET A CA 1
ATOM 1676 C C . MET A 1 212 ? 19.734 -8.078 9.336 1 92.94 212 MET A C 1
ATOM 1678 O O . MET A 1 212 ? 20.812 -7.512 9.164 1 92.94 212 MET A O 1
ATOM 1682 N N . SER A 1 213 ? 18.859 -7.684 10.211 1 93.88 213 SER A N 1
ATOM 1683 C CA . SER A 1 213 ? 19.109 -6.578 11.141 1 93.88 213 SER A CA 1
ATOM 1684 C C . SER A 1 213 ? 20.328 -6.852 12.008 1 93.88 213 SER A C 1
ATOM 1686 O O . SER A 1 213 ? 21.219 -6.008 12.133 1 93.88 213 SER A O 1
ATOM 1688 N N . LYS A 1 214 ? 20.344 -8.031 12.602 1 92.75 214 LYS A N 1
ATOM 1689 C CA . LYS A 1 214 ? 21.453 -8.414 13.461 1 92.75 214 LYS A CA 1
ATOM 1690 C C . LYS A 1 214 ? 22.766 -8.414 12.68 1 92.75 214 LYS A C 1
ATOM 1692 O O . LYS A 1 214 ? 23.797 -7.941 13.18 1 92.75 214 LYS A O 1
ATOM 1697 N N . GLN A 1 215 ? 22.703 -8.914 11.562 1 91.5 215 GLN A N 1
ATOM 1698 C CA . 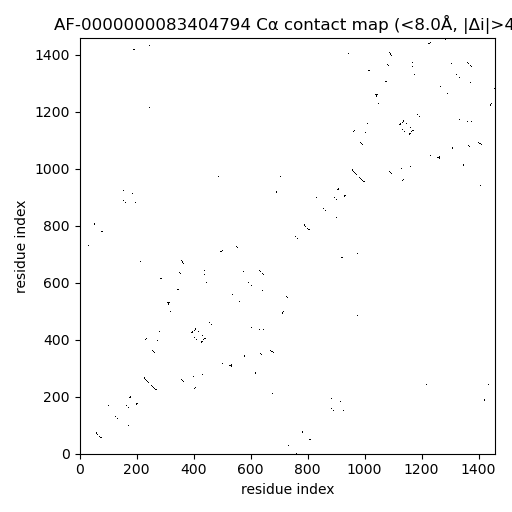GLN A 1 215 ? 23.906 -8.953 10.734 1 91.5 215 GLN A CA 1
ATOM 1699 C C . GLN A 1 215 ? 24.391 -7.543 10.406 1 91.5 215 GLN A C 1
ATOM 1701 O O . GLN A 1 215 ? 25.594 -7.273 10.445 1 91.5 215 GLN A O 1
ATOM 1706 N N . ALA A 1 216 ? 23.5 -6.695 10.031 1 93.56 216 ALA A N 1
ATOM 1707 C CA . ALA A 1 216 ? 23.859 -5.316 9.711 1 93.56 216 ALA A CA 1
ATOM 1708 C C . ALA A 1 216 ? 24.469 -4.613 10.914 1 93.56 216 ALA A C 1
ATOM 1710 O O . ALA A 1 216 ? 25.484 -3.908 10.789 1 93.56 216 ALA A O 1
ATOM 1711 N N . LEU A 1 217 ? 23.906 -4.801 12.039 1 95.38 217 LEU A N 1
ATOM 1712 C CA . LEU A 1 217 ? 24.406 -4.18 13.258 1 95.38 217 LEU A CA 1
ATOM 1713 C C . LEU A 1 217 ? 25.781 -4.738 13.633 1 95.38 217 LEU A C 1
ATOM 1715 O O . LEU A 1 217 ? 26.672 -3.99 14.055 1 95.38 217 LEU A O 1
ATOM 1719 N N . ASP A 1 218 ? 25.938 -6.055 13.453 1 93.75 218 ASP A N 1
ATOM 1720 C CA . ASP A 1 218 ? 27.25 -6.66 13.711 1 93.75 218 ASP A CA 1
ATOM 1721 C C . ASP A 1 218 ? 28.312 -6.102 12.766 1 93.75 218 ASP A C 1
ATOM 1723 O O . ASP A 1 218 ? 29.438 -5.852 13.18 1 93.75 218 ASP A O 1
ATOM 1727 N N . GLU A 1 219 ? 27.906 -5.922 11.609 1 93 219 GLU A N 1
ATOM 1728 C CA . GLU A 1 219 ? 28.828 -5.406 10.609 1 93 219 GLU A CA 1
ATOM 1729 C C . GLU A 1 219 ? 29.25 -3.979 10.938 1 93 219 GLU A C 1
ATOM 1731 O O . GLU A 1 219 ? 30.438 -3.641 10.852 1 93 219 GLU A O 1
ATOM 1736 N N . VAL A 1 220 ? 28.344 -3.139 11.289 1 96.12 220 VAL A N 1
ATOM 1737 C CA . VAL A 1 220 ? 28.688 -1.75 11.57 1 96.12 220 VAL A CA 1
ATOM 1738 C C . VAL A 1 220 ? 29.578 -1.68 12.805 1 96.12 220 VAL A C 1
ATOM 1740 O O . VAL A 1 220 ? 30.516 -0.874 12.859 1 96.12 220 VAL A O 1
ATOM 1743 N N . VAL A 1 221 ? 29.328 -2.486 13.781 1 96.62 221 VAL A N 1
ATOM 1744 C CA . VAL A 1 221 ? 30.156 -2.523 14.984 1 96.62 221 VAL A CA 1
ATOM 1745 C C . VAL A 1 221 ? 31.594 -2.891 14.617 1 96.62 221 VAL A C 1
ATOM 1747 O O . VAL A 1 221 ? 32.531 -2.316 15.156 1 96.62 221 VAL A O 1
ATOM 1750 N N . ARG A 1 222 ? 31.719 -3.799 13.695 1 95.44 222 ARG A N 1
ATOM 1751 C CA . ARG A 1 222 ? 33.031 -4.184 13.242 1 95.44 222 ARG A CA 1
ATOM 1752 C C . ARG A 1 222 ? 33.688 -3.059 12.445 1 95.44 222 ARG A C 1
ATOM 1754 O O . ARG A 1 222 ? 34.875 -2.758 12.641 1 95.44 222 ARG A O 1
ATOM 1761 N N . LEU A 1 223 ? 32.969 -2.383 11.648 1 95.62 223 LEU A N 1
ATOM 1762 C CA . LEU A 1 223 ? 33.531 -1.395 10.727 1 95.62 223 LEU A CA 1
ATOM 1763 C C . LEU A 1 223 ? 33.906 -0.118 11.461 1 95.62 223 LEU A C 1
ATOM 1765 O O . LEU A 1 223 ? 34.875 0.556 11.078 1 95.62 223 LEU A O 1
ATOM 1769 N N . ILE A 1 224 ? 33.188 0.236 12.5 1 95.62 224 ILE A N 1
ATOM 1770 C CA . ILE A 1 224 ? 33.469 1.477 13.203 1 95.62 224 ILE A CA 1
ATOM 1771 C C . ILE A 1 224 ? 34.812 1.353 13.938 1 95.62 224 ILE A C 1
ATOM 1773 O O . ILE A 1 224 ? 35.406 2.357 14.32 1 95.62 224 ILE A O 1
ATOM 1777 N N . GLU A 1 225 ? 35.25 0.133 14.188 1 92.31 225 GLU A N 1
ATOM 1778 C CA . GLU A 1 225 ? 36.562 -0.098 14.789 1 92.31 225 GLU A CA 1
ATOM 1779 C C . GLU A 1 225 ? 37.656 0.049 13.75 1 92.31 225 GLU A C 1
ATOM 1781 O O . GLU A 1 225 ? 38.781 0.446 14.086 1 92.31 225 GLU A O 1
ATOM 1786 N N . LEU A 1 226 ? 37.312 -0.123 12.539 1 92.88 226 LEU A N 1
ATOM 1787 C CA . LEU A 1 226 ? 38.312 -0.174 11.484 1 92.88 226 LEU A CA 1
ATOM 1788 C C . LEU A 1 226 ? 38.406 1.167 10.766 1 92.88 226 LEU A C 1
ATOM 1790 O O . LEU A 1 226 ? 39.469 1.511 10.219 1 92.88 226 LEU A O 1
ATOM 1794 N N . PHE A 1 227 ? 37.281 1.904 10.672 1 94.31 227 PHE A N 1
ATOM 1795 C CA . PHE A 1 227 ? 37.25 3.107 9.844 1 94.31 227 PHE A CA 1
ATOM 1796 C C . PHE A 1 227 ? 36.656 4.273 10.625 1 94.31 227 PHE A C 1
ATOM 1798 O O . PHE A 1 227 ? 35.875 4.07 11.547 1 94.31 227 PHE A O 1
ATOM 1805 N N . PRO A 1 228 ? 37.062 5.52 10.18 1 94.69 228 PRO A N 1
ATOM 1806 C CA . PRO A 1 228 ? 36.344 6.672 10.711 1 94.69 228 PRO A CA 1
ATOM 1807 C C . PRO A 1 228 ? 34.875 6.695 10.273 1 94.69 228 PRO A C 1
ATOM 1809 O O . PRO A 1 228 ? 34.531 6.148 9.227 1 94.69 228 PRO A O 1
ATOM 1812 N N . TRP A 1 229 ? 34.062 7.223 11.094 1 96.25 229 TRP A N 1
ATOM 1813 C CA . TRP A 1 229 ? 32.625 7.215 10.805 1 96.25 229 TRP A CA 1
ATOM 1814 C C . TRP A 1 229 ? 31.969 8.484 11.32 1 96.25 229 TRP A C 1
ATOM 1816 O O . TRP A 1 229 ? 32.562 9.219 12.117 1 96.25 229 TRP A O 1
ATOM 1826 N N . VAL A 1 230 ? 30.844 8.836 10.742 1 97.5 230 VAL A N 1
ATOM 1827 C CA . VAL A 1 230 ? 29.984 9.961 11.102 1 97.5 230 VAL A CA 1
ATOM 1828 C C . VAL A 1 230 ? 28.578 9.477 11.383 1 97.5 230 VAL A C 1
ATOM 1830 O O . VAL A 1 230 ? 28.141 8.461 10.844 1 97.5 230 VAL A O 1
ATOM 1833 N N . VAL A 1 231 ? 27.875 10.164 12.312 1 98 231 VAL A N 1
ATOM 1834 C CA . VAL A 1 231 ? 26.531 9.719 12.672 1 98 231 VAL A CA 1
ATOM 1835 C C . VAL A 1 231 ? 25.547 10.891 12.562 1 98 231 VAL A C 1
ATOM 1837 O O . VAL A 1 231 ? 25.906 12.031 12.844 1 98 231 VAL A O 1
ATOM 1840 N N . SER A 1 232 ? 24.406 10.633 12.039 1 98.25 232 SER A N 1
ATOM 1841 C CA . SER A 1 232 ? 23.297 11.586 11.992 1 98.25 232 SER A CA 1
ATOM 1842 C C . SER A 1 232 ? 22.016 10.961 12.508 1 98.25 232 SER A C 1
ATOM 1844 O O . SER A 1 232 ? 21.828 9.75 12.414 1 98.25 232 SER A O 1
ATOM 1846 N N . TYR A 1 233 ? 21.156 11.695 13.18 1 97.25 233 TYR A N 1
ATOM 1847 C CA . TYR A 1 233 ? 19.844 11.195 13.555 1 97.25 233 TYR A CA 1
ATOM 1848 C C . TYR A 1 233 ? 18.797 12.289 13.414 1 97.25 233 TYR A C 1
ATOM 1850 O O . TYR A 1 233 ? 19.125 13.477 13.344 1 97.25 233 TYR A O 1
ATOM 1858 N N . ASP A 1 234 ? 17.641 11.961 13.266 1 95.88 234 ASP A N 1
ATOM 1859 C CA . ASP A 1 234 ? 16.484 12.852 13.094 1 95.88 234 ASP A CA 1
ATOM 1860 C C . ASP A 1 234 ? 15.203 12.188 13.586 1 95.88 234 ASP A C 1
ATOM 1862 O O . ASP A 1 234 ? 15.141 10.961 13.727 1 95.88 234 ASP A O 1
ATOM 1866 N N . ASN A 1 235 ? 14.266 13 13.891 1 93.75 235 ASN A N 1
ATOM 1867 C CA . ASN A 1 235 ? 12.984 12.523 14.398 1 93.75 235 ASN A CA 1
ATOM 1868 C C . ASN A 1 235 ? 12.195 11.797 13.312 1 93.75 235 ASN A C 1
ATOM 1870 O O . ASN A 1 235 ? 12.273 12.148 12.133 1 93.75 235 ASN A O 1
ATOM 1874 N N . VAL A 1 236 ? 11.555 10.766 13.734 1 91.81 236 VAL A N 1
ATOM 1875 C CA . VAL A 1 236 ? 10.664 10.008 12.859 1 91.81 236 VAL A CA 1
ATOM 1876 C C . VAL A 1 236 ? 9.328 9.789 13.562 1 91.81 236 VAL A C 1
ATOM 1878 O O . VAL A 1 236 ? 9.266 9.133 14.602 1 91.81 236 VAL A O 1
ATOM 1881 N N . ASN A 1 237 ? 8.258 10.305 13.008 1 88.12 237 ASN A N 1
ATOM 1882 C CA . ASN A 1 237 ? 6.93 10.109 13.594 1 88.12 237 ASN A CA 1
ATOM 1883 C C . ASN A 1 237 ? 6.145 9.039 12.844 1 88.12 237 ASN A C 1
ATOM 1885 O O . ASN A 1 237 ? 5.836 9.195 11.664 1 88.12 237 ASN A O 1
ATOM 1889 N N . ILE A 1 238 ? 5.902 8 13.477 1 86.31 238 ILE A N 1
ATOM 1890 C CA . ILE A 1 238 ? 5.094 6.918 12.922 1 86.31 238 ILE A CA 1
ATOM 1891 C C . ILE A 1 238 ? 3.877 6.676 13.812 1 86.31 238 ILE A C 1
ATOM 1893 O O . ILE A 1 238 ? 3.979 6 14.844 1 86.31 238 ILE A O 1
ATOM 1897 N N . PRO A 1 239 ? 2.73 7.168 13.43 1 79.56 239 PRO A N 1
ATOM 1898 C CA . PRO A 1 239 ? 1.54 6.992 14.266 1 79.56 239 PRO A CA 1
ATOM 1899 C C . PRO A 1 239 ? 1.007 5.562 14.242 1 79.56 239 PRO A C 1
ATOM 1901 O O . PRO A 1 239 ? 0.968 4.934 13.18 1 79.56 239 PRO A O 1
ATOM 1904 N N . PHE A 1 240 ? 0.793 5.012 15.414 1 77.38 240 PHE A N 1
ATOM 1905 C CA . PHE A 1 240 ? 0.144 3.711 15.523 1 77.38 240 PHE A CA 1
ATOM 1906 C C . PHE A 1 240 ? -1.344 3.871 15.812 1 77.38 240 PHE A C 1
ATOM 1908 O O . PHE A 1 240 ? -1.725 4.395 16.859 1 77.38 240 PHE A O 1
ATOM 1915 N N . ARG A 1 241 ? -2.182 3.502 14.859 1 70.38 241 ARG A N 1
ATOM 1916 C CA . ARG A 1 241 ? -3.627 3.629 15.016 1 70.38 241 ARG A CA 1
ATOM 1917 C C . ARG A 1 241 ? -4.219 2.385 15.664 1 70.38 241 ARG A C 1
ATOM 1919 O O . ARG A 1 241 ? -3.764 1.268 15.414 1 70.38 241 ARG A O 1
ATOM 1926 N N . VAL A 1 242 ? -5.039 2.717 16.641 1 73.31 242 VAL A N 1
ATOM 1927 C CA . VAL A 1 242 ? -5.789 1.647 17.281 1 73.31 242 VAL A CA 1
ATOM 1928 C C . VAL A 1 242 ? -7.277 1.812 17 1 73.31 242 VAL A C 1
ATOM 1930 O O . VAL A 1 242 ? -7.824 2.91 17.109 1 73.31 242 VAL A O 1
ATOM 1933 N N . PHE A 1 243 ? -7.883 0.809 16.375 1 68.19 243 PHE A N 1
ATOM 1934 C CA . PHE A 1 243 ? -9.297 0.893 16.031 1 68.19 243 PHE A CA 1
ATOM 1935 C C . PHE A 1 243 ? -10.164 0.848 17.281 1 68.19 243 PHE A C 1
ATOM 1937 O O . PHE A 1 243 ? -11.102 1.635 17.422 1 68.19 243 PHE A O 1
ATOM 1944 N N . SER A 1 244 ? -9.883 -0.149 18.188 1 76.19 244 SER A N 1
ATOM 1945 C CA . SER A 1 244 ? -10.617 -0.252 19.438 1 76.19 244 SER A CA 1
ATOM 1946 C C . SER A 1 244 ? -9.734 0.085 20.625 1 76.19 244 SER A C 1
ATOM 1948 O O . SER A 1 244 ? -8.977 -0.762 21.109 1 76.19 244 SER A O 1
ATOM 1950 N N . GLN A 1 245 ? -9.922 1.321 21.031 1 79.81 245 GLN A N 1
ATOM 1951 C CA . GLN A 1 245 ? -9.102 1.776 22.141 1 79.81 245 GLN A CA 1
ATOM 1952 C C . GLN A 1 245 ? -9.562 1.16 23.453 1 79.81 245 GLN A C 1
ATOM 1954 O O . GLN A 1 245 ? -10.766 1.055 23.719 1 79.81 245 GLN A O 1
ATOM 1959 N N . ARG A 1 246 ? -8.695 0.529 24.141 1 83.44 246 ARG A N 1
ATOM 1960 C CA . ARG A 1 246 ? -8.883 -0.014 25.484 1 83.44 246 ARG A CA 1
ATOM 1961 C C . ARG A 1 246 ? -7.871 0.575 26.453 1 83.44 246 ARG A C 1
ATOM 1963 O O . ARG A 1 246 ? -6.898 1.209 26.047 1 83.44 246 ARG A O 1
ATOM 1970 N N . LEU A 1 247 ? -8.109 0.403 27.719 1 82 247 LEU A N 1
ATOM 1971 C CA . LEU A 1 247 ? -7.172 0.871 28.734 1 82 247 LEU A CA 1
ATOM 1972 C C . LEU A 1 247 ? -5.781 0.294 28.484 1 82 247 LEU A C 1
ATOM 1974 O O . LEU A 1 247 ? -4.777 0.987 28.672 1 82 247 LEU A O 1
ATOM 1978 N N . ASP A 1 248 ? -5.715 -0.928 28.047 1 77.06 248 ASP A N 1
ATOM 1979 C CA . ASP A 1 248 ? -4.434 -1.594 27.844 1 77.06 248 ASP A CA 1
ATOM 1980 C C . ASP A 1 248 ? -3.996 -1.511 26.391 1 77.06 248 ASP A C 1
ATOM 1982 O O . ASP A 1 248 ? -3.051 -2.188 25.984 1 77.06 248 ASP A O 1
ATOM 1986 N N . ASN A 1 249 ? -4.777 -0.769 25.594 1 78.06 249 ASN A N 1
ATOM 1987 C CA . ASN A 1 249 ? -4.492 -0.634 24.156 1 78.06 249 ASN A CA 1
ATOM 1988 C C . ASN A 1 249 ? -4.785 0.778 23.672 1 78.06 249 ASN A C 1
ATOM 1990 O O . ASN A 1 249 ? -5.797 1.01 23 1 78.06 249 ASN A O 1
ATOM 1994 N N . GLN A 1 250 ? -3.789 1.659 23.953 1 77.88 250 GLN A N 1
ATOM 1995 C CA . GLN A 1 250 ? -4.016 3.072 23.672 1 77.88 250 GLN A CA 1
ATOM 1996 C C . GLN A 1 250 ? -3.27 3.498 22.406 1 77.88 250 GLN A C 1
ATOM 1998 O O . GLN A 1 250 ? -2.312 2.842 21.984 1 77.88 250 GLN A O 1
ATOM 2003 N N . LYS A 1 251 ? -3.723 4.621 21.875 1 73.69 251 LYS A N 1
ATOM 2004 C CA . LYS A 1 251 ? -3.053 5.238 20.734 1 73.69 251 LYS A CA 1
ATOM 2005 C C . LYS A 1 251 ? -1.69 5.797 21.125 1 73.69 251 LYS A C 1
ATOM 2007 O O . LYS A 1 251 ? -1.535 6.348 22.219 1 73.69 251 LYS A O 1
ATOM 2012 N N . ASP A 1 252 ? -0.718 5.477 20.25 1 75.5 252 ASP A N 1
ATOM 2013 C CA . ASP A 1 252 ? 0.635 6 20.422 1 75.5 252 ASP A CA 1
ATOM 2014 C C . ASP A 1 252 ? 0.986 6.996 19.328 1 75.5 252 ASP A C 1
ATOM 2016 O O . ASP A 1 252 ? 0.955 6.66 18.141 1 75.5 252 ASP A O 1
ATOM 2020 N N . PRO A 1 253 ? 1.167 8.289 19.766 1 76.81 253 PRO A N 1
ATOM 2021 C CA . PRO A 1 253 ? 1.511 9.297 18.75 1 76.81 253 PRO A CA 1
ATOM 2022 C C . PRO A 1 253 ? 2.703 8.883 17.891 1 76.81 253 PRO A C 1
ATOM 2024 O O . PRO A 1 253 ? 2.863 9.383 16.781 1 76.81 253 PRO A O 1
ATOM 2027 N N . GLY A 1 254 ? 3.471 8.023 18.375 1 83.19 254 GLY A N 1
ATOM 2028 C CA . GLY A 1 254 ? 4.516 7.422 17.562 1 83.19 254 GLY A CA 1
ATOM 2029 C C . GLY A 1 254 ? 5.734 8.312 17.406 1 83.19 254 GLY A C 1
ATOM 2030 O O . GLY A 1 254 ? 6.344 8.352 16.344 1 83.19 254 GLY A O 1
ATOM 2031 N N . ALA A 1 255 ? 6.133 9.273 18.391 1 89.88 255 ALA A N 1
ATOM 2032 C CA . ALA A 1 255 ? 7.344 10.086 18.328 1 89.88 255 ALA A CA 1
ATOM 2033 C C . ALA A 1 255 ? 8.586 9.234 18.547 1 89.88 255 ALA A C 1
ATOM 2035 O O . ALA A 1 255 ? 8.711 8.547 19.562 1 89.88 255 ALA A O 1
ATOM 2036 N N . SER A 1 256 ? 9.414 9.195 17.547 1 94 256 SER A N 1
ATOM 2037 C CA . SER A 1 256 ? 10.609 8.367 17.562 1 94 256 SER A CA 1
ATOM 2038 C C . SER A 1 256 ? 11.766 9.039 16.844 1 94 256 SER A C 1
ATOM 2040 O O . SER A 1 256 ? 11.625 10.141 16.312 1 94 256 SER A O 1
ATOM 2042 N N . THR A 1 257 ? 12.969 8.469 16.969 1 96.5 257 THR A N 1
ATOM 2043 C CA . THR A 1 257 ? 14.164 9 16.328 1 96.5 257 THR A CA 1
ATOM 2044 C C . THR A 1 257 ? 14.953 7.887 15.648 1 96.5 257 THR A C 1
ATOM 2046 O O . THR A 1 257 ? 15.086 6.789 16.203 1 96.5 257 THR A O 1
ATOM 2049 N N . ALA A 1 258 ? 15.328 8.133 14.445 1 96.69 258 ALA A N 1
ATOM 2050 C CA . ALA A 1 258 ? 16.156 7.207 13.688 1 96.69 258 ALA A CA 1
ATOM 2051 C C . ALA A 1 258 ? 17.562 7.773 13.484 1 96.69 258 ALA A C 1
ATOM 2053 O O . ALA A 1 258 ? 17.734 8.984 13.297 1 96.69 258 ALA A O 1
ATOM 2054 N N . ALA A 1 259 ? 18.547 6.914 13.508 1 98 259 ALA A N 1
ATOM 2055 C CA . ALA A 1 259 ? 19.938 7.328 13.312 1 98 259 ALA A CA 1
ATOM 2056 C C . ALA A 1 259 ? 20.609 6.488 12.227 1 98 259 ALA A C 1
ATOM 2058 O O . ALA A 1 259 ? 20.203 5.359 11.961 1 98 259 ALA A O 1
ATOM 2059 N N . THR A 1 260 ? 21.562 7.035 11.57 1 98.06 260 THR A N 1
ATOM 2060 C CA . THR A 1 260 ? 22.344 6.375 10.531 1 98.06 260 THR A CA 1
ATOM 2061 C C . THR A 1 260 ? 23.828 6.609 10.75 1 98.06 260 THR A C 1
ATOM 2063 O O . THR A 1 260 ? 24.25 7.719 11.086 1 98.06 260 THR A O 1
ATOM 2066 N N . VAL A 1 261 ? 24.625 5.602 10.625 1 98.25 261 VAL A N 1
ATOM 2067 C CA . VAL A 1 261 ? 26.078 5.688 10.688 1 98.25 261 VAL A CA 1
ATOM 2068 C C . VAL A 1 261 ? 26.672 5.609 9.273 1 98.25 261 VAL A C 1
ATOM 2070 O O . VAL A 1 261 ? 26.281 4.746 8.484 1 98.25 261 VAL A O 1
ATOM 2073 N N . TYR A 1 262 ? 27.516 6.531 8.977 1 97.62 262 TYR A N 1
ATOM 2074 C CA . TYR A 1 262 ? 28.188 6.574 7.688 1 97.62 262 TYR A CA 1
ATOM 2075 C C . TYR A 1 262 ? 29.656 6.195 7.836 1 97.62 262 TYR A C 1
ATOM 2077 O O . TYR A 1 262 ? 30.422 6.898 8.5 1 97.62 262 TYR A O 1
ATOM 2085 N N . ILE A 1 263 ? 30.047 5.129 7.188 1 96.44 263 ILE A N 1
ATOM 2086 C CA . ILE A 1 263 ? 31.422 4.648 7.262 1 96.44 263 ILE A CA 1
ATOM 2087 C C . ILE A 1 263 ? 32.25 5.273 6.141 1 96.44 263 ILE A C 1
ATOM 2089 O O . ILE A 1 263 ? 31.891 5.176 4.965 1 96.44 263 ILE A O 1
ATOM 2093 N N . LYS A 1 264 ? 33.25 5.898 6.559 1 94 264 LYS A N 1
ATOM 2094 C CA . LYS A 1 264 ? 34.156 6.555 5.602 1 94 264 LYS A CA 1
ATOM 2095 C C . LYS A 1 264 ? 35.438 5.742 5.387 1 94 264 LYS A C 1
ATOM 2097 O O . LYS A 1 264 ? 36.438 6.008 6.016 1 94 264 LYS A O 1
ATOM 2102 N N . GLN A 1 265 ? 35.406 4.914 4.367 1 90.19 265 GLN A N 1
ATOM 2103 C CA . GLN A 1 265 ? 36.5 3.949 4.141 1 90.19 265 GLN A CA 1
ATOM 2104 C C . GLN A 1 265 ? 37.75 4.637 3.602 1 90.19 265 GLN A C 1
ATOM 2106 O O . GLN A 1 265 ? 38.875 4.156 3.807 1 90.19 265 GLN A O 1
ATOM 2111 N N . ASP A 1 266 ? 37.531 5.789 2.988 1 88.25 266 ASP A N 1
ATOM 2112 C CA . ASP A 1 266 ? 38.656 6.484 2.357 1 88.25 266 ASP A CA 1
ATOM 2113 C C . ASP A 1 266 ? 39.25 7.527 3.299 1 88.25 266 ASP A C 1
ATOM 2115 O O . ASP A 1 266 ? 40.25 8.195 2.953 1 88.25 266 ASP A O 1
ATOM 2119 N N . ALA A 1 267 ? 38.75 7.664 4.43 1 91.88 267 ALA A N 1
ATOM 2120 C CA . ALA A 1 267 ? 39.25 8.664 5.367 1 91.88 267 ALA A CA 1
ATOM 2121 C C . ALA A 1 267 ? 40.438 8.141 6.137 1 91.88 267 ALA A C 1
ATOM 2123 O O . ALA A 1 267 ? 40.531 6.957 6.457 1 91.88 267 ALA A O 1
ATOM 2124 N N . GLN A 1 268 ? 41.312 9.031 6.367 1 90.88 268 GLN A N 1
ATOM 2125 C CA . GLN A 1 268 ? 42.438 8.695 7.207 1 90.88 268 GLN A CA 1
ATOM 2126 C C . GLN A 1 268 ? 42.031 8.586 8.672 1 90.88 268 GLN A C 1
ATOM 2128 O O . GLN A 1 268 ? 41.25 9.391 9.164 1 90.88 268 GLN A O 1
ATOM 2133 N N . GLN A 1 269 ? 42.656 7.598 9.297 1 91.69 269 GLN A N 1
ATOM 2134 C CA . GLN A 1 269 ? 42.375 7.422 10.719 1 91.69 269 GLN A CA 1
ATOM 2135 C C . GLN A 1 269 ? 42.938 8.578 11.539 1 91.69 269 GLN A C 1
ATOM 2137 O O . GLN A 1 269 ? 44.062 9.047 11.289 1 91.69 269 GLN A O 1
ATOM 2142 N N . LEU A 1 270 ? 42.094 9.016 12.438 1 91.56 270 LEU A N 1
ATOM 2143 C CA . LEU A 1 270 ? 42.562 10.07 13.336 1 91.56 270 LEU A CA 1
ATOM 2144 C C . LEU A 1 270 ? 43.531 9.523 14.367 1 91.56 270 LEU A C 1
ATOM 2146 O O . LEU A 1 270 ? 43.469 8.352 14.734 1 91.56 270 LEU A O 1
ATOM 2150 N N . SER A 1 271 ? 44.406 10.422 14.781 1 91.31 271 SER A N 1
ATOM 2151 C CA . SER A 1 271 ? 45.406 10.016 15.75 1 91.31 271 SER A CA 1
ATOM 2152 C C . SER A 1 271 ? 44.781 9.656 17.094 1 91.31 271 SER A C 1
ATOM 2154 O O . SER A 1 271 ? 43.719 10.172 17.453 1 91.31 271 SER A O 1
ATOM 2156 N N . GLU A 1 272 ? 45.469 8.844 17.844 1 86.5 272 GLU A N 1
ATOM 2157 C CA . GLU A 1 272 ? 44.969 8.391 19.141 1 86.5 272 GLU A CA 1
ATOM 2158 C C . GLU A 1 272 ? 44.969 9.523 20.156 1 86.5 272 GLU A C 1
ATOM 2160 O O . GLU A 1 272 ? 44.188 9.492 21.125 1 86.5 272 GLU A O 1
ATOM 2165 N N . SER A 1 273 ? 45.812 10.484 19.922 1 89.88 273 SER A N 1
ATOM 2166 C CA . SER A 1 273 ? 45.906 11.594 20.859 1 89.88 273 SER A CA 1
ATOM 2167 C C . SER A 1 273 ? 45.031 12.766 20.422 1 89.88 273 SER A C 1
ATOM 2169 O O . SER A 1 273 ? 45.156 13.875 20.953 1 89.88 273 SER A O 1
ATOM 2171 N N . ILE A 1 274 ? 44.156 12.492 19.5 1 92.88 274 ILE A N 1
ATOM 2172 C CA . ILE A 1 274 ? 43.438 13.57 18.844 1 92.88 274 ILE A CA 1
ATOM 2173 C C . ILE A 1 274 ? 42.5 14.258 19.844 1 92.88 274 ILE A C 1
ATOM 2175 O O . ILE A 1 274 ? 42.281 15.469 19.781 1 92.88 274 ILE A O 1
ATOM 2179 N N . ASN A 1 275 ? 41.969 13.492 20.766 1 93.06 275 ASN A N 1
ATOM 2180 C CA . ASN A 1 275 ? 41.062 14.094 21.734 1 93.06 275 ASN A CA 1
ATOM 2181 C C . ASN A 1 275 ? 41.781 15.094 22.641 1 93.06 275 ASN A C 1
ATOM 2183 O O . ASN A 1 275 ? 41.25 16.156 22.938 1 93.06 275 ASN A O 1
ATOM 2187 N N . ALA A 1 276 ? 42.938 14.734 23.078 1 93.38 276 ALA A N 1
ATOM 2188 C CA . ALA A 1 276 ? 43.719 15.656 23.891 1 93.38 276 ALA A CA 1
ATOM 2189 C C . ALA A 1 276 ? 44.062 16.922 23.125 1 93.38 276 ALA A C 1
ATOM 2191 O O . ALA A 1 276 ? 43.969 18.031 23.672 1 93.38 276 ALA A O 1
ATOM 2192 N N . LEU A 1 277 ? 44.375 16.719 21.938 1 95.38 277 LEU A N 1
ATOM 2193 C CA . LEU A 1 277 ? 44.719 17.859 21.094 1 95.38 277 LEU A CA 1
ATOM 2194 C C . LEU A 1 277 ? 43.469 18.734 20.875 1 95.38 277 LEU A C 1
ATOM 2196 O O . LEU A 1 277 ? 43.594 19.969 20.844 1 95.38 277 LEU A O 1
ATOM 2200 N N . LEU A 1 278 ? 42.375 18.125 20.672 1 96.44 278 LEU A N 1
ATOM 2201 C CA . LEU A 1 278 ? 41.125 18.875 20.469 1 96.44 278 LEU A CA 1
ATOM 2202 C C . LEU A 1 278 ? 40.812 19.719 21.688 1 96.44 278 LEU A C 1
ATOM 2204 O O . LEU A 1 278 ? 40.375 20.875 21.547 1 96.44 278 LEU A O 1
ATOM 2208 N N . LYS A 1 279 ? 40.969 19.188 22.859 1 93.75 279 LYS A N 1
ATOM 2209 C CA . LYS A 1 279 ? 40.719 19.922 24.094 1 93.75 279 LYS A CA 1
ATOM 2210 C C . LYS A 1 279 ? 41.625 21.141 24.203 1 93.75 279 LYS A C 1
ATOM 2212 O O . LYS A 1 279 ? 41.188 22.234 24.578 1 93.75 279 LYS A O 1
ATOM 2217 N N . GLU A 1 280 ? 42.812 20.938 23.812 1 95.19 280 GLU A N 1
ATOM 2218 C CA . GLU A 1 280 ? 43.812 22.016 23.891 1 95.19 280 GLU A CA 1
ATOM 2219 C C . GLU A 1 280 ? 43.5 23.125 22.875 1 95.19 280 GLU A C 1
ATOM 2221 O O . GLU A 1 280 ? 43.562 24.312 23.203 1 95.19 280 GLU A O 1
ATOM 2226 N N . THR A 1 281 ? 43.219 22.719 21.734 1 96.06 281 THR A N 1
ATOM 2227 C CA . THR A 1 281 ? 42.938 23.703 20.688 1 96.06 281 THR A CA 1
ATOM 2228 C C . THR A 1 281 ? 41.625 24.438 20.953 1 96.06 281 THR A C 1
ATOM 2230 O O . THR A 1 281 ? 41.5 25.625 20.656 1 96.06 281 THR A O 1
ATOM 2233 N N . ARG A 1 282 ? 40.688 23.734 21.469 1 95.06 282 ARG A N 1
ATOM 2234 C CA . ARG A 1 282 ? 39.406 24.375 21.844 1 95.06 282 ARG A CA 1
ATOM 2235 C C . ARG A 1 282 ? 39.656 25.453 22.906 1 95.06 282 ARG A C 1
ATOM 2237 O O . ARG A 1 282 ? 39.094 26.547 22.828 1 95.06 282 ARG A O 1
ATOM 2244 N N . LYS A 1 283 ? 40.438 25.078 23.875 1 93.81 283 LYS A N 1
ATOM 2245 C CA . LYS A 1 283 ? 40.75 26.047 24.922 1 93.81 283 LYS A CA 1
ATOM 2246 C C . LYS A 1 283 ? 41.406 27.281 24.344 1 93.81 283 LYS A C 1
ATOM 2248 O O . LYS A 1 283 ? 41.031 28.406 24.688 1 93.81 283 LYS A O 1
ATOM 2253 N N . ALA A 1 284 ? 42.312 27.062 23.516 1 95.56 284 ALA A N 1
ATOM 2254 C CA . ALA A 1 284 ? 43.031 28.172 22.875 1 95.56 284 ALA A CA 1
ATOM 2255 C C . ALA A 1 284 ? 42.062 29.016 22.016 1 95.56 284 ALA A C 1
ATOM 2257 O O . ALA A 1 284 ? 42.188 30.234 21.969 1 95.56 284 ALA A O 1
ATOM 2258 N N . GLY A 1 285 ? 41.219 28.328 21.359 1 93.31 285 GLY A N 1
ATOM 2259 C CA . GLY A 1 285 ? 40.281 29 20.484 1 93.31 285 GLY A CA 1
ATOM 2260 C C . GLY A 1 285 ? 39.25 29.828 21.219 1 93.31 285 GLY A C 1
ATOM 2261 O O . GLY A 1 285 ? 38.75 30.844 20.703 1 93.31 285 GLY A O 1
ATOM 2262 N N . ILE A 1 286 ? 38.875 29.359 22.391 1 90.94 286 ILE A N 1
ATOM 2263 C CA . ILE A 1 286 ? 37.938 30.094 23.219 1 90.94 286 ILE A CA 1
ATOM 2264 C C . ILE A 1 286 ? 38.562 31.422 23.656 1 90.94 286 ILE A C 1
ATOM 2266 O O . ILE A 1 286 ? 37.875 32.438 23.734 1 90.94 286 ILE A O 1
ATOM 2270 N N . GLU A 1 287 ? 39.812 31.422 23.828 1 93.38 287 GLU A N 1
ATOM 2271 C CA . GLU A 1 287 ? 40.531 32.625 24.266 1 93.38 287 GLU A CA 1
ATOM 2272 C C . GLU A 1 287 ? 40.719 33.594 23.109 1 93.38 287 GLU A C 1
ATOM 2274 O O . GLU A 1 287 ? 40.75 34.812 23.312 1 93.38 287 GLU A O 1
ATOM 2279 N N . LYS A 1 288 ? 40.844 33.062 21.953 1 94.19 288 LYS A N 1
ATOM 2280 C CA . LYS A 1 288 ? 41.062 33.875 20.75 1 94.19 288 LYS A CA 1
ATOM 2281 C C . LYS A 1 288 ? 40.062 33.5 19.672 1 94.19 288 LYS A C 1
ATOM 2283 O O . LYS A 1 288 ? 40.438 32.906 18.656 1 94.19 288 LYS A O 1
ATOM 2288 N N . PRO A 1 289 ? 38.875 33.938 19.859 1 93.19 289 PRO A N 1
ATOM 2289 C CA . PRO A 1 289 ? 37.844 33.531 18.891 1 93.19 289 PRO A CA 1
ATOM 2290 C C . PRO A 1 289 ? 38 34.25 17.547 1 93.19 289 PRO A C 1
ATOM 2292 O O . PRO A 1 289 ? 38.812 35.156 17.406 1 93.19 289 PRO A O 1
ATOM 2295 N N . LEU A 1 290 ? 37.25 33.75 16.625 1 90.5 290 LEU A N 1
ATOM 2296 C CA . LEU A 1 290 ? 37.188 34.344 15.281 1 90.5 290 LEU A CA 1
ATOM 2297 C C . LEU A 1 290 ? 36.812 35.812 15.352 1 90.5 290 LEU A C 1
ATOM 2299 O O . LEU A 1 290 ? 35.906 36.188 16.109 1 90.5 290 LEU A O 1
ATOM 2303 N N . THR A 1 291 ? 37.531 36.688 14.539 1 89.62 291 THR A N 1
ATOM 2304 C CA . THR A 1 291 ? 37.281 38.125 14.578 1 89.62 291 THR A CA 1
ATOM 2305 C C . THR A 1 291 ? 36.562 38.594 13.312 1 89.62 291 THR A C 1
ATOM 2307 O O . THR A 1 291 ? 36.531 37.875 12.312 1 89.62 291 THR A O 1
ATOM 2310 N N . GLU A 1 292 ? 36.031 39.75 13.406 1 86.12 292 GLU A N 1
ATOM 2311 C CA . GLU A 1 292 ? 35.344 40.344 12.258 1 86.12 292 GLU A CA 1
ATOM 2312 C C . GLU A 1 292 ? 36.312 40.562 11.102 1 86.12 292 GLU A C 1
ATOM 2314 O O . GLU A 1 292 ? 35.969 40.375 9.938 1 86.12 292 GLU A O 1
ATOM 2319 N N . GLU A 1 293 ? 37.5 40.906 11.406 1 87.56 293 GLU A N 1
ATOM 2320 C CA . GLU A 1 293 ? 38.531 41.156 10.391 1 87.56 293 GLU A CA 1
ATOM 2321 C C . GLU A 1 293 ? 38.844 39.875 9.609 1 87.56 293 GLU A C 1
ATOM 2323 O O . GLU A 1 293 ? 38.969 39.906 8.383 1 87.56 293 GLU A O 1
ATOM 2328 N N . THR A 1 294 ? 38.875 38.844 10.367 1 86.06 294 THR A N 1
ATOM 2329 C CA . THR A 1 294 ? 39.188 37.562 9.719 1 86.06 294 THR A CA 1
ATOM 2330 C C . THR A 1 294 ? 38.031 37.156 8.805 1 86.06 294 THR A C 1
ATOM 2332 O O . THR A 1 294 ? 38.281 36.625 7.707 1 86.06 294 THR A O 1
ATOM 2335 N N . ILE A 1 295 ? 36.844 37.375 9.203 1 85.69 295 ILE A N 1
ATOM 2336 C CA . ILE A 1 295 ? 35.656 37 8.43 1 85.69 295 ILE A CA 1
ATOM 2337 C C . ILE A 1 295 ? 35.625 37.812 7.137 1 85.69 295 ILE A C 1
ATOM 2339 O O . ILE A 1 295 ? 35.344 37.25 6.066 1 85.69 295 ILE A O 1
ATOM 2343 N N . LEU A 1 296 ? 35.938 39.062 7.148 1 84.75 296 LEU A N 1
ATOM 2344 C CA . LEU A 1 296 ? 35.906 39.938 5.988 1 84.75 296 LEU A CA 1
ATOM 2345 C C . LEU A 1 296 ? 37 39.562 5 1 84.75 296 LEU A C 1
ATOM 2347 O O . LEU A 1 296 ? 36.812 39.656 3.785 1 84.75 296 LEU A O 1
ATOM 2351 N N . GLU A 1 297 ? 38.125 39.25 5.527 1 84.62 297 GLU A N 1
ATOM 2352 C CA . GLU A 1 297 ? 39.219 38.844 4.668 1 84.62 297 GLU A CA 1
ATOM 2353 C C . GLU A 1 297 ? 38.875 37.562 3.904 1 84.62 297 GLU A C 1
ATOM 2355 O O . GLU A 1 297 ? 39.156 37.438 2.713 1 84.62 297 GLU A O 1
ATOM 2360 N N . LEU A 1 298 ? 38.281 36.688 4.621 1 82.12 298 LEU A N 1
ATOM 2361 C CA . LEU A 1 298 ? 37.875 35.438 3.992 1 82.12 298 LEU A CA 1
ATOM 2362 C C . LEU A 1 298 ? 36.844 35.688 2.91 1 82.12 298 LEU A C 1
ATOM 2364 O O . LEU A 1 298 ? 36.875 35.062 1.85 1 82.12 298 LEU A O 1
ATOM 2368 N N . GLU A 1 299 ? 35.969 36.562 3.162 1 81.38 299 GLU A N 1
ATOM 2369 C CA . GLU A 1 299 ? 34.938 36.969 2.197 1 81.38 299 GLU A CA 1
ATOM 2370 C C . GLU A 1 299 ? 35.562 37.531 0.932 1 81.38 299 GLU A C 1
ATOM 2372 O O . GLU A 1 299 ? 35.156 37.188 -0.181 1 81.38 299 GLU A O 1
ATOM 2377 N N . HIS A 1 300 ? 36.469 38.406 1.055 1 82.31 300 HIS A N 1
ATOM 2378 C CA . HIS A 1 300 ? 37.094 39.094 -0.067 1 82.31 300 HIS A CA 1
ATOM 2379 C C . HIS A 1 300 ? 37.844 38.094 -0.963 1 82.31 300 HIS A C 1
ATOM 2381 O O . HIS A 1 300 ? 37.844 38.25 -2.188 1 82.31 300 HIS A O 1
ATOM 2387 N N . ASN A 1 301 ? 38.281 37.125 -0.379 1 84 301 ASN A N 1
ATOM 2388 C CA . ASN A 1 301 ? 39.062 36.156 -1.128 1 84 301 ASN A CA 1
ATOM 2389 C C . ASN A 1 301 ? 38.156 35.125 -1.828 1 84 301 ASN A C 1
ATOM 2391 O O . ASN A 1 301 ? 38.531 34.562 -2.846 1 84 301 ASN A O 1
ATOM 2395 N N . SER A 1 302 ? 36.969 34.969 -1.322 1 87.31 302 SER A N 1
ATOM 2396 C CA . SER A 1 302 ? 36.094 33.906 -1.815 1 87.31 302 SER A CA 1
ATOM 2397 C C . SER A 1 302 ? 35.188 34.406 -2.926 1 87.31 302 SER A C 1
ATOM 2399 O O . SER A 1 302 ? 34.75 33.656 -3.791 1 87.31 302 SER A O 1
ATOM 2401 N N . TYR A 1 303 ? 34.875 35.656 -3.016 1 86.5 303 TYR A N 1
ATOM 2402 C CA . TYR A 1 303 ? 33.844 36.156 -3.902 1 86.5 303 TYR A CA 1
ATOM 2403 C C . TYR A 1 303 ? 34.219 35.969 -5.363 1 86.5 303 TYR A C 1
ATOM 2405 O O . TYR A 1 303 ? 33.375 35.594 -6.191 1 86.5 303 TYR A O 1
ATOM 2413 N N . PRO A 1 304 ? 35.5 36.25 -5.715 1 88.06 304 PRO A N 1
ATOM 2414 C CA . PRO A 1 304 ? 35.844 36.062 -7.125 1 88.06 304 PRO A CA 1
ATOM 2415 C C . PRO A 1 304 ? 35.625 34.625 -7.602 1 88.06 304 PRO A C 1
ATOM 2417 O O . PRO A 1 304 ? 35.281 34.406 -8.766 1 88.06 304 PRO A O 1
ATOM 2420 N N . LEU A 1 305 ? 35.812 33.75 -6.691 1 91.06 305 LEU A N 1
ATOM 2421 C CA . LEU A 1 305 ? 35.594 32.344 -7.031 1 91.06 305 LEU A CA 1
ATOM 2422 C C . LEU A 1 305 ? 34.125 32.031 -7.238 1 91.06 305 LEU A C 1
ATOM 2424 O O . LEU A 1 305 ? 33.75 31.328 -8.164 1 91.06 305 LEU A O 1
ATOM 2428 N N . ILE A 1 306 ? 33.281 32.625 -6.422 1 91.88 306 ILE A N 1
ATOM 2429 C CA . ILE A 1 306 ? 31.844 32.438 -6.508 1 91.88 306 ILE A CA 1
ATOM 2430 C C . ILE A 1 306 ? 31.312 33.094 -7.781 1 91.88 306 ILE A C 1
ATOM 2432 O O . ILE A 1 306 ? 30.469 32.531 -8.477 1 91.88 306 ILE A O 1
ATOM 2436 N N . LYS A 1 307 ? 31.812 34.281 -8.031 1 92.12 307 LYS A N 1
ATOM 2437 C CA . LYS A 1 307 ? 31.406 35.031 -9.219 1 92.12 307 LYS A CA 1
ATOM 2438 C C . LYS A 1 307 ? 31.672 34.219 -10.492 1 92.12 307 LYS A C 1
ATOM 2440 O O . LYS A 1 307 ? 30.828 34.188 -11.398 1 92.12 307 LYS A O 1
ATOM 2445 N N . ARG A 1 308 ? 32.781 33.625 -10.5 1 94.19 308 ARG A N 1
ATOM 2446 C CA . ARG A 1 308 ? 33.125 32.812 -11.656 1 94.19 308 ARG A CA 1
ATOM 2447 C C . ARG A 1 308 ? 32.125 31.688 -11.852 1 94.19 308 ARG A C 1
ATOM 2449 O O . ARG A 1 308 ? 31.734 31.375 -12.984 1 94.19 308 ARG A O 1
ATOM 2456 N N . GLN A 1 309 ? 31.734 31.125 -10.789 1 94.75 309 GLN A N 1
ATOM 2457 C CA . GLN A 1 309 ? 30.75 30.047 -10.867 1 94.75 309 GLN A CA 1
ATOM 2458 C C . GLN A 1 309 ? 29.375 30.609 -11.25 1 94.75 309 GLN A C 1
ATOM 2460 O O . GLN A 1 309 ? 28.609 29.938 -11.93 1 94.75 309 GLN A O 1
ATOM 2465 N N . MET A 1 310 ? 29.031 31.75 -10.773 1 95.75 310 MET A N 1
ATOM 2466 C CA . MET A 1 310 ? 27.781 32.375 -11.172 1 95.75 310 MET A CA 1
ATOM 2467 C C . MET A 1 310 ? 27.734 32.625 -12.68 1 95.75 310 MET A C 1
ATOM 2469 O O . MET A 1 310 ? 26.719 32.344 -13.312 1 95.75 310 MET A O 1
ATOM 2473 N N . GLU A 1 311 ? 28.859 33.062 -13.219 1 97.25 311 GLU A N 1
ATOM 2474 C CA . GLU A 1 311 ? 28.953 33.312 -14.656 1 97.25 311 GLU A CA 1
ATOM 2475 C C . GLU A 1 311 ? 28.734 32.031 -15.438 1 97.25 311 GLU A C 1
ATOM 2477 O O . GLU A 1 311 ? 28.047 32.031 -16.469 1 97.25 311 GLU A O 1
ATOM 2482 N N . TYR A 1 312 ? 29.25 31.078 -14.898 1 97.25 312 TYR A N 1
ATOM 2483 C CA . TYR A 1 312 ? 29.078 29.797 -15.562 1 97.25 312 TYR A CA 1
ATOM 2484 C C . TYR A 1 312 ? 27.625 29.328 -15.492 1 97.25 312 TYR A C 1
ATOM 2486 O O . TYR A 1 312 ? 27.094 28.797 -16.469 1 97.25 312 TYR A O 1
ATOM 2494 N N . ILE A 1 313 ? 26.953 29.438 -14.391 1 97.19 313 ILE A N 1
ATOM 2495 C CA . ILE A 1 313 ? 25.562 29 -14.219 1 97.19 313 ILE A CA 1
ATOM 2496 C C . ILE A 1 313 ? 24.672 29.766 -15.18 1 97.19 313 ILE A C 1
ATOM 2498 O O . ILE A 1 313 ? 23.75 29.203 -15.773 1 97.19 313 ILE A O 1
ATOM 2502 N N . VAL A 1 314 ? 24.938 31.016 -15.273 1 97.94 314 VAL A N 1
ATOM 2503 C CA . VAL A 1 314 ? 24.188 31.844 -16.203 1 97.94 314 VAL A CA 1
ATOM 2504 C C . VAL A 1 314 ? 24.391 31.344 -17.625 1 97.94 314 VAL A C 1
ATOM 2506 O O . VAL A 1 314 ? 23.422 31.234 -18.391 1 97.94 314 VAL A O 1
ATOM 2509 N N . LEU A 1 315 ? 25.609 31.047 -17.922 1 97.62 315 LEU A N 1
ATOM 2510 C CA . LEU A 1 315 ? 25.906 30.484 -19.234 1 97.62 315 LEU A CA 1
ATOM 2511 C C . LEU A 1 315 ? 25.172 29.156 -19.438 1 97.62 315 LEU A C 1
ATOM 2513 O O . LEU A 1 315 ? 24.578 28.922 -20.5 1 97.62 315 LEU A O 1
ATOM 2517 N N . ARG A 1 316 ? 25.203 28.375 -18.469 1 96.56 316 ARG A N 1
ATOM 2518 C CA . ARG A 1 316 ? 24.547 27.062 -18.531 1 96.56 316 ARG A CA 1
ATOM 2519 C C . ARG A 1 316 ? 23.031 27.219 -18.719 1 96.56 316 ARG A C 1
ATOM 2521 O O . ARG A 1 316 ? 22.406 26.422 -19.422 1 96.56 316 ARG A O 1
ATOM 2528 N N . MET A 1 317 ? 22.438 28.156 -18.047 1 96.25 317 MET A N 1
ATOM 2529 C CA . MET A 1 317 ? 21 28.406 -18.203 1 96.25 317 MET A CA 1
ATOM 2530 C C . MET A 1 317 ? 20.656 28.719 -19.656 1 96.25 317 MET A C 1
ATOM 2532 O O . MET A 1 317 ? 19.625 28.281 -20.156 1 96.25 317 MET A O 1
ATOM 2536 N N . LEU A 1 318 ? 21.531 29.406 -20.297 1 96.75 318 LEU A N 1
ATOM 2537 C CA . LEU A 1 318 ? 21.328 29.703 -21.719 1 96.75 318 LEU A CA 1
ATOM 2538 C C . LEU A 1 318 ? 21.453 28.422 -22.547 1 96.75 318 LEU A C 1
ATOM 2540 O O . LEU A 1 318 ? 20.562 28.125 -23.359 1 96.75 318 LEU A O 1
ATOM 2544 N N . LEU A 1 319 ? 22.516 27.703 -22.297 1 95.56 319 LEU A N 1
ATOM 2545 C CA . LEU A 1 319 ? 22.812 26.516 -23.094 1 95.56 319 LEU A CA 1
ATOM 2546 C C . LEU A 1 319 ? 21.734 25.469 -22.938 1 95.56 319 LEU A C 1
ATOM 2548 O O . LEU A 1 319 ? 21.469 24.703 -23.875 1 95.56 319 LEU A O 1
ATOM 2552 N N . ASP A 1 320 ? 21.094 25.422 -21.859 1 92.94 320 ASP A N 1
ATOM 2553 C CA . ASP A 1 320 ? 20.094 24.406 -21.578 1 92.94 320 ASP A CA 1
ATOM 2554 C C . ASP A 1 320 ? 18.703 24.875 -22.016 1 92.94 320 ASP A C 1
ATOM 2556 O O . ASP A 1 320 ? 17.75 24.094 -21.984 1 92.94 320 ASP A O 1
ATOM 2560 N N . SER A 1 321 ? 18.609 26.062 -22.391 1 93.44 321 SER A N 1
ATOM 2561 C CA . SER A 1 321 ? 17.312 26.594 -22.781 1 93.44 321 SER A CA 1
ATOM 2562 C C . SER A 1 321 ? 16.844 25.984 -24.109 1 93.44 321 SER A C 1
ATOM 2564 O O . SER A 1 321 ? 17.641 25.828 -25.047 1 93.44 321 SER A O 1
ATOM 2566 N N . PRO A 1 322 ? 15.641 25.641 -24.156 1 90.5 322 PRO A N 1
ATOM 2567 C CA . PRO A 1 322 ? 15.117 25.109 -25.406 1 90.5 322 PRO A CA 1
ATOM 2568 C C . PRO A 1 322 ? 15.156 26.125 -26.547 1 90.5 322 PRO A C 1
ATOM 2570 O O . PRO A 1 322 ? 15.328 25.75 -27.703 1 90.5 322 PRO A O 1
ATOM 2573 N N . ASP A 1 323 ? 15.008 27.359 -26.203 1 90.69 323 ASP A N 1
ATOM 2574 C CA . ASP A 1 323 ? 15.031 28.422 -27.219 1 90.69 323 ASP A CA 1
ATOM 2575 C C . ASP A 1 323 ? 16.406 28.531 -27.875 1 90.69 323 ASP A C 1
ATOM 2577 O O . ASP A 1 323 ? 16.5 28.766 -29.078 1 90.69 323 ASP A O 1
ATOM 2581 N N . PHE A 1 324 ? 17.438 28.438 -27.141 1 93.56 324 PHE A N 1
ATOM 2582 C CA . PHE A 1 324 ? 18.797 28.469 -27.672 1 93.56 324 PHE A CA 1
ATOM 2583 C C . PHE A 1 324 ? 19.141 27.172 -28.391 1 93.56 324 PHE A C 1
ATOM 2585 O O . PHE A 1 324 ? 19.75 27.203 -29.469 1 93.56 324 PHE A O 1
ATOM 2592 N N . ASP A 1 325 ? 18.672 25.953 -27.844 1 91.19 325 ASP A N 1
ATOM 2593 C CA . ASP A 1 325 ? 18.875 24.641 -28.438 1 91.19 325 ASP A CA 1
ATOM 2594 C C . ASP A 1 325 ? 20.359 24.375 -28.703 1 91.19 325 ASP A C 1
ATOM 2596 O O . ASP A 1 325 ? 20.812 24.484 -29.844 1 91.19 325 ASP A O 1
ATOM 2600 N N . LEU A 1 326 ? 21.016 23.938 -27.75 1 91.81 326 LEU A N 1
ATOM 2601 C CA . LEU A 1 326 ? 22.453 23.703 -27.781 1 91.81 326 LEU A CA 1
ATOM 2602 C C . LEU A 1 326 ? 22.812 22.766 -28.938 1 91.81 326 LEU A C 1
ATOM 2604 O O . LEU A 1 326 ? 23.906 22.859 -29.5 1 91.81 326 LEU A O 1
ATOM 2608 N N . THR A 1 327 ? 22.016 21.906 -29.312 1 91.75 327 THR A N 1
ATOM 2609 C CA . THR A 1 327 ? 22.297 20.875 -30.328 1 91.75 327 THR A CA 1
ATOM 2610 C C . THR A 1 327 ? 22.562 21.516 -31.688 1 91.75 327 THR A C 1
ATOM 2612 O O . THR A 1 327 ? 23.281 20.953 -32.5 1 91.75 327 THR A O 1
ATOM 2615 N N . THR A 1 328 ? 22 22.719 -31.906 1 93 328 THR A N 1
ATOM 2616 C CA . THR A 1 328 ? 22.125 23.375 -33.188 1 93 328 THR A CA 1
ATOM 2617 C C . THR A 1 328 ? 23.234 24.422 -33.156 1 93 328 THR A C 1
ATOM 2619 O O . THR A 1 328 ? 23.547 25.047 -34.156 1 93 328 THR A O 1
ATOM 2622 N N . TYR A 1 329 ? 23.859 24.625 -32.031 1 94.88 329 TYR A N 1
ATOM 2623 C CA . TYR A 1 329 ? 24.906 25.625 -31.859 1 94.88 329 TYR A CA 1
ATOM 2624 C C . TYR A 1 329 ? 26.234 25.125 -32.406 1 94.88 329 TYR A C 1
ATOM 2626 O O . TYR A 1 329 ? 26.703 24.047 -32.031 1 94.88 329 TYR A O 1
ATOM 2634 N N . LYS A 1 330 ? 26.859 25.812 -33.281 1 93.06 330 LYS A N 1
ATOM 2635 C CA . LYS A 1 330 ? 28.047 25.438 -34.031 1 93.06 330 LYS A CA 1
ATOM 2636 C C . LYS A 1 330 ? 29.219 25.141 -33.094 1 93.06 330 LYS A C 1
ATOM 2638 O O . LYS A 1 330 ? 30.062 24.281 -33.375 1 93.06 330 LYS A O 1
ATOM 2643 N N . HIS A 1 331 ? 29.312 25.859 -32 1 94.69 331 HIS A N 1
ATOM 2644 C CA . HIS A 1 331 ? 30.453 25.734 -31.109 1 94.69 331 HIS A CA 1
ATOM 2645 C C . HIS A 1 331 ? 30.109 24.938 -29.859 1 94.69 331 HIS A C 1
ATOM 2647 O O . HIS A 1 331 ? 30.672 25.156 -28.797 1 94.69 331 HIS A O 1
ATOM 2653 N N . ARG A 1 332 ? 29.234 23.984 -29.953 1 92.81 332 ARG A N 1
ATOM 2654 C CA . ARG A 1 332 ? 28.703 23.266 -28.797 1 92.81 332 ARG A CA 1
ATOM 2655 C C . ARG A 1 332 ? 29.797 22.422 -28.141 1 92.81 332 ARG A C 1
ATOM 2657 O O . ARG A 1 332 ? 29.688 22.078 -26.969 1 92.81 332 ARG A O 1
ATOM 2664 N N . ARG A 1 333 ? 30.938 22.172 -28.875 1 90.12 333 ARG A N 1
ATOM 2665 C CA . ARG A 1 333 ? 31.969 21.297 -28.328 1 90.12 333 ARG A CA 1
ATOM 2666 C C . ARG A 1 333 ? 33.188 22.094 -27.828 1 90.12 333 ARG A C 1
ATOM 2668 O O . ARG A 1 333 ? 34.219 21.516 -27.5 1 90.12 333 ARG A O 1
ATOM 2675 N N . SER A 1 334 ? 32.938 23.359 -27.734 1 94.38 334 SER A N 1
ATOM 2676 C CA . SER A 1 334 ? 34.031 24.219 -27.297 1 94.38 334 SER A CA 1
ATOM 2677 C C . SER A 1 334 ? 34.344 24.016 -25.812 1 94.38 334 SER A C 1
ATOM 2679 O O . SER A 1 334 ? 33.438 23.922 -24.984 1 94.38 334 SER A O 1
ATOM 2681 N N . ASP A 1 335 ? 35.625 23.969 -25.469 1 92.56 335 ASP A N 1
ATOM 2682 C CA . ASP A 1 335 ? 36.062 23.781 -24.094 1 92.56 335 ASP A CA 1
ATOM 2683 C C . ASP A 1 335 ? 35.688 24.969 -23.219 1 92.56 335 ASP A C 1
ATOM 2685 O O . ASP A 1 335 ? 35.625 24.859 -21.984 1 92.56 335 ASP A O 1
ATOM 2689 N N . VAL A 1 336 ? 35.438 26.078 -23.875 1 93.06 336 VAL A N 1
ATOM 2690 C CA . VAL A 1 336 ? 35.125 27.312 -23.156 1 93.06 336 VAL A CA 1
ATOM 2691 C C . VAL A 1 336 ? 33.781 27.156 -22.438 1 93.06 336 VAL A C 1
ATOM 2693 O O . VAL A 1 336 ? 33.5 27.844 -21.469 1 93.06 336 VAL A O 1
ATOM 2696 N N . LEU A 1 337 ? 33.062 26.219 -22.906 1 93.69 337 LEU A N 1
ATOM 2697 C CA . LEU A 1 337 ? 31.719 26.031 -22.359 1 93.69 337 LEU A CA 1
ATOM 2698 C C . LEU A 1 337 ? 31.734 25.062 -21.188 1 93.69 337 LEU A C 1
ATOM 2700 O O . LEU A 1 337 ? 30.719 24.844 -20.531 1 93.69 337 LEU A O 1
ATOM 2704 N N . ASN A 1 338 ? 32.875 24.562 -20.891 1 92.44 338 ASN A N 1
ATOM 2705 C CA . ASN A 1 338 ? 33 23.625 -19.781 1 92.44 338 ASN A CA 1
ATOM 2706 C C . ASN A 1 338 ? 32.938 24.344 -18.438 1 92.44 338 ASN A C 1
ATOM 2708 O O . ASN A 1 338 ? 33.219 25.531 -18.344 1 92.44 338 ASN A O 1
ATOM 2712 N N . PRO A 1 339 ? 32.531 23.625 -17.422 1 91.75 339 PRO A N 1
ATOM 2713 C CA . PRO A 1 339 ? 32.5 24.234 -16.078 1 91.75 339 PRO A CA 1
ATOM 2714 C C . PRO A 1 339 ? 33.875 24.641 -15.578 1 91.75 339 PRO A C 1
ATOM 2716 O O . PRO A 1 339 ? 34.875 24.016 -15.93 1 91.75 339 PRO A O 1
ATOM 2719 N N . PRO A 1 340 ? 33.875 25.688 -14.844 1 92.44 340 PRO A N 1
ATOM 2720 C CA . PRO A 1 340 ? 35.156 26.031 -14.195 1 92.44 340 PRO A CA 1
ATOM 2721 C C . PRO A 1 340 ? 35.656 24.906 -13.281 1 92.44 340 PRO A C 1
ATOM 2723 O O . PRO A 1 340 ? 34.875 24.094 -12.797 1 92.44 340 PRO A O 1
ATOM 2726 N N . PRO A 1 341 ? 36.969 24.875 -13.117 1 91.44 341 PRO A N 1
ATOM 2727 C CA . PRO A 1 341 ? 37.531 23.828 -12.25 1 91.44 341 PRO A CA 1
ATOM 2728 C C . PRO A 1 341 ? 37 23.906 -10.82 1 91.44 341 PRO A C 1
ATOM 2730 O O . PRO A 1 341 ? 36.812 25.016 -10.289 1 91.44 341 PRO A O 1
ATOM 2733 N N . ALA A 1 342 ? 36.875 22.797 -10.281 1 93.88 342 ALA A N 1
ATOM 2734 C CA . ALA A 1 342 ? 36.438 22.719 -8.891 1 93.88 342 ALA A CA 1
ATOM 2735 C C . ALA A 1 342 ? 37.531 23.219 -7.945 1 93.88 342 ALA A C 1
ATOM 2737 O O . ALA A 1 342 ? 38.719 23.156 -8.281 1 93.88 342 ALA A O 1
ATOM 2738 N N . LEU A 1 343 ? 37.156 23.75 -6.848 1 94.38 343 LEU A N 1
ATOM 2739 C CA . LEU A 1 343 ? 38.094 24.219 -5.855 1 94.38 343 LEU A CA 1
ATOM 2740 C C . LEU A 1 343 ? 38.656 23.047 -5.047 1 94.38 343 LEU A C 1
ATOM 2742 O O . LEU A 1 343 ? 39.875 22.953 -4.848 1 94.38 343 LEU A O 1
ATOM 2746 N N . ASP A 1 344 ? 37.844 22.141 -4.559 1 96.06 344 ASP A N 1
ATOM 2747 C CA . ASP A 1 344 ? 38.156 20.938 -3.811 1 96.06 344 ASP A CA 1
ATOM 2748 C C . ASP A 1 344 ? 37.062 19.891 -3.947 1 96.06 344 ASP A C 1
ATOM 2750 O O . ASP A 1 344 ? 36.125 19.844 -3.125 1 96.06 344 ASP A O 1
ATOM 2754 N N . SER A 1 345 ? 37.219 19.031 -4.926 1 95.25 345 SER A N 1
ATOM 2755 C CA . SER A 1 345 ? 36.188 18.047 -5.207 1 95.25 345 SER A CA 1
ATOM 2756 C C . SER A 1 345 ? 36.469 16.734 -4.488 1 95.25 345 SER A C 1
ATOM 2758 O O . SER A 1 345 ? 37.594 16.266 -4.449 1 95.25 345 SER A O 1
ATOM 2760 N N . LEU A 1 346 ? 35.5 16.172 -3.971 1 96.69 346 LEU A N 1
ATOM 2761 C CA . LEU A 1 346 ? 35.594 14.852 -3.359 1 96.69 346 LEU A CA 1
ATOM 2762 C C . LEU A 1 346 ? 35.75 13.773 -4.422 1 96.69 346 LEU A C 1
ATOM 2764 O O . LEU A 1 346 ? 35.25 13.914 -5.543 1 96.69 346 LEU A O 1
ATOM 2768 N N . PRO A 1 347 ? 36.406 12.727 -4.078 1 95.38 347 PRO A N 1
ATOM 2769 C CA . PRO A 1 347 ? 36.625 11.664 -5.062 1 95.38 347 PRO A CA 1
ATOM 2770 C C . PRO A 1 347 ? 35.344 10.875 -5.371 1 95.38 347 PRO A C 1
ATOM 2772 O O . PRO A 1 347 ? 34.438 10.805 -4.535 1 95.38 347 PRO A O 1
ATOM 2775 N N . THR A 1 348 ? 35.25 10.336 -6.609 1 95.12 348 THR A N 1
ATOM 2776 C CA . THR A 1 348 ? 34.156 9.5 -7.055 1 95.12 348 THR A CA 1
ATOM 2777 C C . THR A 1 348 ? 34.656 8.117 -7.465 1 95.12 348 THR A C 1
ATOM 2779 O O . THR A 1 348 ? 35.844 7.898 -7.59 1 95.12 348 THR A O 1
ATOM 2782 N N . GLY A 1 349 ? 33.781 7.141 -7.629 1 93.25 349 GLY A N 1
ATOM 2783 C CA . GLY A 1 349 ? 34.094 5.758 -7.941 1 93.25 349 GLY A CA 1
ATOM 2784 C C . GLY A 1 349 ? 33.5 4.77 -6.965 1 93.25 349 GLY A C 1
ATOM 2785 O O . GLY A 1 349 ? 33.062 5.148 -5.879 1 93.25 349 GLY A O 1
ATOM 2786 N N . PRO A 1 350 ? 33.469 3.549 -7.348 1 88.75 350 PRO A N 1
ATOM 2787 C CA . PRO A 1 350 ? 32.875 2.527 -6.492 1 88.75 350 PRO A CA 1
ATOM 2788 C C . PRO A 1 350 ? 33.594 2.383 -5.148 1 88.75 350 PRO A C 1
ATOM 2790 O O . PRO A 1 350 ? 32.938 2.111 -4.129 1 88.75 350 PRO A O 1
ATOM 2793 N N . ASP A 1 351 ? 34.844 2.674 -5.117 1 89.44 351 ASP A N 1
ATOM 2794 C CA . ASP A 1 351 ? 35.625 2.525 -3.902 1 89.44 351 ASP A CA 1
ATOM 2795 C C . ASP A 1 351 ? 35.375 3.664 -2.922 1 89.44 351 ASP A C 1
ATOM 2797 O O . ASP A 1 351 ? 35.688 3.564 -1.738 1 89.44 351 ASP A O 1
ATOM 2801 N N . HIS A 1 352 ? 34.781 4.723 -3.453 1 93.19 352 HIS A N 1
ATOM 2802 C CA . HIS A 1 352 ? 34.531 5.906 -2.635 1 93.19 352 HIS A CA 1
ATOM 2803 C C . HIS A 1 352 ? 33.062 6.035 -2.256 1 93.19 352 HIS A C 1
ATOM 2805 O O . HIS A 1 352 ? 32.656 7.043 -1.674 1 93.19 352 HIS A O 1
ATOM 2811 N N . ALA A 1 353 ? 32.281 4.973 -2.611 1 91.94 353 ALA A N 1
ATOM 2812 C CA . ALA A 1 353 ? 30.875 4.992 -2.227 1 91.94 353 ALA A CA 1
ATOM 2813 C C . ALA A 1 353 ? 30.719 4.895 -0.712 1 91.94 353 ALA A C 1
ATOM 2815 O O . ALA A 1 353 ? 31.344 4.051 -0.069 1 91.94 353 ALA A O 1
ATOM 2816 N N . THR A 1 354 ? 29.969 5.773 -0.158 1 94.19 354 THR A N 1
ATOM 2817 C CA . THR A 1 354 ? 29.766 5.793 1.286 1 94.19 354 THR A CA 1
ATOM 2818 C C . THR A 1 354 ? 28.844 4.66 1.715 1 94.19 354 THR A C 1
ATOM 2820 O O . THR A 1 354 ? 27.766 4.492 1.148 1 94.19 354 THR A O 1
ATOM 2823 N N . LEU A 1 355 ? 29.281 3.9 2.748 1 92.94 355 LEU A N 1
ATOM 2824 C CA . LEU A 1 355 ? 28.453 2.861 3.332 1 92.94 355 LEU A CA 1
ATOM 2825 C C . LEU A 1 355 ? 27.562 3.434 4.434 1 92.94 355 LEU A C 1
ATOM 2827 O O . LEU A 1 355 ? 28.031 4.188 5.285 1 92.94 355 LEU A O 1
ATOM 2831 N N . GLN A 1 356 ? 26.344 3.158 4.297 1 95.31 356 GLN A N 1
ATOM 2832 C CA . GLN A 1 356 ? 25.391 3.645 5.285 1 95.31 356 GLN A CA 1
ATOM 2833 C C . GLN A 1 356 ? 24.766 2.488 6.066 1 95.31 356 GLN A C 1
ATOM 2835 O O . GLN A 1 356 ? 24.375 1.477 5.48 1 95.31 356 GLN A O 1
ATOM 2840 N N . TYR A 1 357 ? 24.703 2.637 7.395 1 96.62 357 TYR A N 1
ATOM 2841 C CA . TYR A 1 357 ? 24.078 1.649 8.266 1 96.62 357 TYR A CA 1
ATOM 2842 C C . TYR A 1 357 ? 23.031 2.301 9.164 1 96.62 357 TYR A C 1
ATOM 2844 O O . TYR A 1 357 ? 23.359 3.17 9.977 1 96.62 357 TYR A O 1
ATOM 2852 N N . LEU A 1 358 ? 21.844 1.936 8.969 1 97.38 358 LEU A N 1
ATOM 2853 C CA . LEU A 1 358 ? 20.766 2.426 9.828 1 97.38 358 LEU A CA 1
ATOM 2854 C C . LEU A 1 358 ? 20.781 1.708 11.172 1 97.38 358 LEU A C 1
ATOM 2856 O O . LEU A 1 358 ? 20.953 0.49 11.227 1 97.38 358 LEU A O 1
ATOM 2860 N N . LEU A 1 359 ? 20.594 2.445 12.203 1 97.94 359 LEU A N 1
ATOM 2861 C CA . LEU A 1 359 ? 20.422 1.853 13.523 1 97.94 359 LEU A CA 1
ATOM 2862 C C . LEU A 1 359 ? 18.953 1.606 13.82 1 97.94 359 LEU A C 1
ATOM 2864 O O . LEU A 1 359 ? 18.078 2.01 13.039 1 97.94 359 LEU A O 1
ATOM 2868 N N . GLY A 1 360 ? 18.719 0.837 14.883 1 96.19 360 GLY A N 1
ATOM 2869 C CA . GLY A 1 360 ? 17.344 0.605 15.273 1 96.19 360 GLY A CA 1
ATOM 2870 C C . GLY A 1 360 ? 16.641 1.858 15.758 1 96.19 360 GLY A C 1
ATOM 2871 O O . GLY A 1 360 ? 17.125 2.529 16.672 1 96.19 360 GLY A O 1
ATOM 2872 N N . THR A 1 361 ? 15.547 2.199 15.102 1 95.06 361 THR A N 1
ATOM 2873 C CA . THR A 1 361 ? 14.773 3.359 15.523 1 95.06 361 THR A CA 1
ATOM 2874 C C . THR A 1 361 ? 14.266 3.18 16.953 1 95.06 361 THR A C 1
ATOM 2876 O O . THR A 1 361 ? 13.852 2.084 17.328 1 95.06 361 THR A O 1
ATOM 2879 N N . VAL A 1 362 ? 14.289 4.262 17.719 1 95.06 362 VAL A N 1
ATOM 2880 C CA . VAL A 1 362 ? 13.906 4.168 19.125 1 95.06 362 VAL A CA 1
ATOM 2881 C C . VAL A 1 362 ? 12.742 5.113 19.406 1 95.06 362 VAL A C 1
ATOM 2883 O O . VAL A 1 362 ? 12.617 6.164 18.781 1 95.06 362 VAL A O 1
ATOM 2886 N N . ASP A 1 363 ? 11.914 4.695 20.359 1 92.5 363 ASP A N 1
ATOM 2887 C CA . ASP A 1 363 ? 10.742 5.477 20.75 1 92.5 363 ASP A CA 1
ATOM 2888 C C . ASP A 1 363 ? 11.117 6.582 21.734 1 92.5 363 ASP A C 1
ATOM 2890 O O . ASP A 1 363 ? 10.516 6.707 22.797 1 92.5 363 ASP A O 1
ATOM 2894 N N . ILE A 1 364 ? 12.148 7.367 21.453 1 94.19 364 ILE A N 1
ATOM 2895 C CA . ILE A 1 364 ? 12.602 8.555 22.172 1 94.19 364 ILE A CA 1
ATOM 2896 C C . ILE A 1 364 ? 12.531 9.773 21.25 1 94.19 364 ILE A C 1
ATOM 2898 O O . ILE A 1 364 ? 13.141 9.781 20.172 1 94.19 364 ILE A O 1
ATOM 2902 N N . PRO A 1 365 ? 11.727 10.711 21.672 1 92.44 365 PRO A N 1
ATOM 2903 C CA . PRO A 1 365 ? 11.672 11.914 20.828 1 92.44 365 PRO A CA 1
ATOM 2904 C C . PRO A 1 365 ? 12.93 12.766 20.938 1 92.44 365 PRO A C 1
ATOM 2906 O O . PRO A 1 365 ? 13.68 12.656 21.906 1 92.44 365 PRO A O 1
ATOM 2909 N N . GLU A 1 366 ? 13.188 13.531 19.922 1 91.94 366 GLU A N 1
ATOM 2910 C CA . GLU A 1 366 ? 14.289 14.484 19.922 1 91.94 366 GLU A CA 1
ATOM 2911 C C . GLU A 1 366 ? 13.82 15.867 20.359 1 91.94 366 GLU A C 1
ATOM 2913 O O . GLU A 1 366 ? 14.016 16.859 19.641 1 91.94 366 GLU A O 1
ATOM 2918 N N . ALA A 1 367 ? 13.281 15.992 21.578 1 87.94 367 ALA A N 1
ATOM 2919 C CA . ALA A 1 367 ? 12.625 17.25 21.953 1 87.94 367 ALA A CA 1
ATOM 2920 C C . ALA A 1 367 ? 13.422 17.984 23.031 1 87.94 367 ALA A C 1
ATOM 2922 O O . ALA A 1 367 ? 13.711 19.172 22.891 1 87.94 367 ALA A O 1
ATOM 2923 N N . SER A 1 368 ? 13.875 17.281 24.062 1 91.19 368 SER A N 1
ATOM 2924 C CA . SER A 1 368 ? 14.508 17.922 25.219 1 91.19 368 SER A CA 1
ATOM 2925 C C . SER A 1 368 ? 15.984 17.562 25.312 1 91.19 368 SER A C 1
ATOM 2927 O O . SER A 1 368 ? 16.469 16.703 24.562 1 91.19 368 SER A O 1
ATOM 2929 N N . TYR A 1 369 ? 16.75 18.297 26.188 1 93.19 369 TYR A N 1
ATOM 2930 C CA . TYR A 1 369 ? 18.141 17.984 26.469 1 93.19 369 TYR A CA 1
ATOM 2931 C C . TYR A 1 369 ? 18.266 16.562 27 1 93.19 369 TYR A C 1
ATOM 2933 O O . TYR A 1 369 ? 19.188 15.828 26.609 1 93.19 369 TYR A O 1
ATOM 2941 N N . GLU A 1 370 ? 17.297 16.266 27.781 1 93.06 370 GLU A N 1
ATOM 2942 C CA . GLU A 1 370 ? 17.297 14.93 28.344 1 93.06 370 GLU A CA 1
ATOM 2943 C C . GLU A 1 370 ? 17.078 13.867 27.281 1 93.06 370 GLU A C 1
ATOM 2945 O O . GLU A 1 370 ? 17.703 12.805 27.297 1 93.06 370 GLU A O 1
ATOM 2950 N N . ASP A 1 371 ? 16.188 14.125 26.391 1 95.06 371 ASP A N 1
ATOM 2951 C CA . ASP A 1 371 ? 15.938 13.211 25.281 1 95.06 371 ASP A CA 1
ATOM 2952 C C . ASP A 1 371 ? 17.203 12.961 24.469 1 95.06 371 ASP A C 1
ATOM 2954 O O . ASP A 1 371 ? 17.531 11.82 24.156 1 95.06 371 ASP A O 1
ATOM 2958 N N . ASN A 1 372 ? 17.891 14.039 24.172 1 95.88 372 ASN A N 1
ATOM 2959 C CA . ASN A 1 372 ? 19.094 13.914 23.359 1 95.88 372 ASN A CA 1
ATOM 2960 C C . ASN A 1 372 ? 20.203 13.18 24.109 1 95.88 372 ASN A C 1
ATOM 2962 O O . ASN A 1 372 ? 20.984 12.461 23.5 1 95.88 372 ASN A O 1
ATOM 2966 N N . SER A 1 373 ? 20.266 13.43 25.438 1 95.5 373 SER A N 1
ATOM 2967 C CA . SER A 1 373 ? 21.219 12.672 26.234 1 95.5 373 SER A CA 1
ATOM 2968 C C . SER A 1 373 ? 20.906 11.18 26.188 1 95.5 373 SER A C 1
ATOM 2970 O O . SER A 1 373 ? 21.812 10.359 26.016 1 95.5 373 SER A O 1
ATOM 2972 N N . ARG A 1 374 ? 19.641 10.836 26.25 1 96.12 374 ARG A N 1
ATOM 2973 C CA . ARG A 1 374 ? 19.203 9.438 26.172 1 96.12 374 ARG A CA 1
ATOM 2974 C C . ARG A 1 374 ? 19.5 8.859 24.797 1 96.12 374 ARG A C 1
ATOM 2976 O O . ARG A 1 374 ? 19.891 7.699 24.672 1 96.12 374 ARG A O 1
ATOM 2983 N N . LEU A 1 375 ? 19.281 9.648 23.797 1 97.38 375 LEU A N 1
ATOM 2984 C CA . LEU A 1 375 ? 19.5 9.203 22.422 1 97.38 375 LEU A CA 1
ATOM 2985 C C . LEU A 1 375 ? 20.984 8.891 22.188 1 97.38 375 LEU A C 1
ATOM 2987 O O . LEU A 1 375 ? 21.312 7.848 21.625 1 97.38 375 LEU A O 1
ATOM 2991 N N . VAL A 1 376 ? 21.859 9.789 22.609 1 96.94 376 VAL A N 1
ATOM 2992 C CA . VAL A 1 376 ? 23.297 9.578 22.453 1 96.94 376 VAL A CA 1
ATOM 2993 C C . VAL A 1 376 ? 23.703 8.273 23.109 1 96.94 376 VAL A C 1
ATOM 2995 O O . VAL A 1 376 ? 24.422 7.461 22.516 1 96.94 376 VAL A O 1
ATOM 2998 N N . ASN A 1 377 ? 23.203 8.094 24.297 1 96.31 377 ASN A N 1
ATOM 2999 C CA . ASN A 1 377 ? 23.516 6.859 25.016 1 96.31 377 ASN A CA 1
ATOM 3000 C C . ASN A 1 377 ? 22.984 5.633 24.281 1 96.31 377 ASN A C 1
ATOM 3002 O O . ASN A 1 377 ? 23.672 4.609 24.203 1 96.31 377 ASN A O 1
ATOM 3006 N N . GLU A 1 378 ? 21.812 5.77 23.797 1 97.06 378 GLU A N 1
ATOM 3007 C CA . GLU A 1 378 ? 21.172 4.652 23.094 1 97.06 378 GLU A CA 1
ATOM 3008 C C . GLU A 1 378 ? 21.938 4.293 21.828 1 97.06 378 GLU A C 1
ATOM 3010 O O . GLU A 1 378 ? 22.094 3.115 21.5 1 97.06 378 GLU A O 1
ATOM 3015 N N . TRP A 1 379 ? 22.375 5.277 21.047 1 97.62 379 TRP A N 1
ATOM 3016 C CA . TRP A 1 379 ? 23.109 5.02 19.812 1 97.62 379 TRP A CA 1
ATOM 3017 C C . TRP A 1 379 ? 24.422 4.312 20.094 1 97.62 379 TRP A C 1
ATOM 3019 O O . TRP A 1 379 ? 24.781 3.344 19.422 1 97.62 379 TRP A O 1
ATOM 3029 N N . PHE A 1 380 ? 25.125 4.734 21.172 1 97.56 380 PHE A N 1
ATOM 3030 C CA . PHE A 1 380 ? 26.375 4.074 21.531 1 97.56 380 PHE A CA 1
ATOM 3031 C C . PHE A 1 380 ? 26.125 2.65 22.016 1 97.56 380 PHE A C 1
ATOM 3033 O O . PHE A 1 380 ? 26.906 1.743 21.719 1 97.56 380 PHE A O 1
ATOM 3040 N N . ARG A 1 381 ? 25 2.488 22.641 1 96.88 381 ARG A N 1
ATOM 3041 C CA . ARG A 1 381 ? 24.641 1.137 23.062 1 96.88 381 ARG A CA 1
ATOM 3042 C C . ARG A 1 381 ? 24.469 0.222 21.859 1 96.88 381 ARG A C 1
ATOM 3044 O O . ARG A 1 381 ? 24.969 -0.9 21.828 1 96.88 381 ARG A O 1
ATOM 3051 N N . GLN A 1 382 ? 23.766 0.656 20.859 1 96.56 382 GLN A N 1
ATOM 3052 C CA . GLN A 1 382 ? 23.516 -0.139 19.672 1 96.56 382 GLN A CA 1
ATOM 3053 C C . GLN A 1 382 ? 24.812 -0.392 18.891 1 96.56 382 GLN A C 1
ATOM 3055 O O . GLN A 1 382 ? 24.906 -1.351 18.125 1 96.56 382 GLN A O 1
ATOM 3060 N N . LEU A 1 383 ? 25.797 0.496 19.094 1 97.25 383 LEU A N 1
ATOM 3061 C CA . LEU A 1 383 ? 27.078 0.357 18.406 1 97.25 383 LEU A CA 1
ATOM 3062 C C . LEU A 1 383 ? 28.031 -0.522 19.203 1 97.25 383 LEU A C 1
ATOM 3064 O O . LEU A 1 383 ? 29.219 -0.619 18.875 1 97.25 383 LEU A O 1
ATOM 3068 N N . GLY A 1 384 ? 27.578 -1.092 20.297 1 94.69 384 GLY A N 1
ATOM 3069 C CA . GLY A 1 384 ? 28.344 -2.092 21.016 1 94.69 384 GLY A CA 1
ATOM 3070 C C . GLY A 1 384 ? 29.016 -1.547 22.266 1 94.69 384 GLY A C 1
ATOM 3071 O O . GLY A 1 384 ? 29.75 -2.262 22.938 1 94.69 384 GLY A O 1
ATOM 3072 N N . PHE A 1 385 ? 28.797 -0.281 22.547 1 96.31 385 PHE A N 1
ATOM 3073 C CA . PHE A 1 385 ? 29.359 0.304 23.75 1 96.31 385 PHE A CA 1
ATOM 3074 C C . PHE A 1 385 ? 28.359 0.231 24.906 1 96.31 385 PHE A C 1
ATOM 3076 O O . PHE A 1 385 ? 27.672 1.208 25.188 1 96.31 385 PHE A O 1
ATOM 3083 N N . ASN A 1 386 ? 28.453 -0.783 25.609 1 93.56 386 ASN A N 1
ATOM 3084 C CA . ASN A 1 386 ? 27.422 -1.087 26.609 1 93.56 386 ASN A CA 1
ATOM 3085 C C . ASN A 1 386 ? 27.875 -0.675 28 1 93.56 386 ASN A C 1
ATOM 3087 O O . ASN A 1 386 ? 27.031 -0.327 28.844 1 93.56 386 ASN A O 1
ATOM 3091 N N . THR A 1 387 ? 29.219 -0.703 28.203 1 94.56 387 THR A N 1
ATOM 3092 C CA . THR A 1 387 ? 29.719 -0.418 29.531 1 94.56 387 THR A CA 1
ATOM 3093 C C . THR A 1 387 ? 30.266 1.001 29.625 1 94.56 387 THR A C 1
ATOM 3095 O O . THR A 1 387 ? 30.625 1.592 28.594 1 94.56 387 THR A O 1
ATOM 3098 N N . LYS A 1 388 ? 30.328 1.457 30.812 1 93.69 388 LYS A N 1
ATOM 3099 C CA . LYS A 1 388 ? 30.875 2.789 31.047 1 93.69 388 LYS A CA 1
ATOM 3100 C C . LYS A 1 388 ? 32.344 2.857 30.656 1 93.69 388 LYS A C 1
ATOM 3102 O O . LYS A 1 388 ? 32.812 3.859 30.109 1 93.69 388 LYS A O 1
ATOM 3107 N N . GLU A 1 389 ? 33 1.844 30.922 1 94.5 389 GLU A N 1
ATOM 3108 C CA . GLU A 1 389 ? 34.438 1.788 30.609 1 94.5 389 GLU A CA 1
ATOM 3109 C C . GLU A 1 389 ? 34.688 1.886 29.109 1 94.5 389 GLU A C 1
ATOM 3111 O O . GLU A 1 389 ? 35.562 2.611 28.656 1 94.5 389 GLU A O 1
ATOM 3116 N N . GLN A 1 390 ? 33.844 1.236 28.406 1 95.12 390 GLN A N 1
ATOM 3117 C CA . GLN A 1 390 ? 33.969 1.261 26.953 1 95.12 390 GLN A CA 1
ATOM 3118 C C . GLN A 1 390 ? 33.688 2.65 26.406 1 95.12 390 GLN A C 1
ATOM 3120 O O . GLN A 1 390 ? 34.375 3.125 25.5 1 95.12 390 GLN A O 1
ATOM 3125 N N . LYS A 1 391 ? 32.75 3.234 26.922 1 95.69 391 LYS A N 1
ATOM 3126 C CA . LYS A 1 391 ? 32.344 4.566 26.484 1 95.69 391 LYS A CA 1
ATOM 3127 C C . LYS A 1 391 ? 33.406 5.605 26.797 1 95.69 391 LYS A C 1
ATOM 3129 O O . LYS A 1 391 ? 33.719 6.453 25.969 1 95.69 391 LYS A O 1
ATOM 3134 N N . VAL A 1 392 ? 33.938 5.492 28 1 95.31 392 VAL A N 1
ATOM 3135 C CA . VAL A 1 392 ? 34.969 6.426 28.406 1 95.31 392 VAL A CA 1
ATOM 3136 C C . VAL A 1 392 ? 36.219 6.23 27.547 1 95.31 392 VAL A C 1
ATOM 3138 O O . VAL A 1 392 ? 36.844 7.207 27.156 1 95.31 392 VAL A O 1
ATOM 3141 N N . LYS A 1 393 ? 36.5 5.023 27.266 1 93.62 393 LYS A N 1
ATOM 3142 C CA . LYS A 1 393 ? 37.625 4.746 26.391 1 93.62 393 LYS A CA 1
ATOM 3143 C C . LYS A 1 393 ? 37.438 5.34 25 1 93.62 393 LYS A C 1
ATOM 3145 O O . LYS A 1 393 ? 38.344 5.965 24.453 1 93.62 393 LYS A O 1
ATOM 3150 N N . LEU A 1 394 ? 36.281 5.148 24.484 1 92.88 394 LEU A N 1
ATOM 3151 C CA . LEU A 1 394 ? 35.938 5.723 23.188 1 92.88 394 LEU A CA 1
ATOM 3152 C C . LEU A 1 394 ? 36.094 7.238 23.203 1 92.88 394 LEU A C 1
ATOM 3154 O O . LEU A 1 394 ? 36.688 7.816 22.297 1 92.88 394 LEU A O 1
ATOM 3158 N N . ALA A 1 395 ? 35.625 7.824 24.234 1 94.19 395 ALA A N 1
ATOM 3159 C CA . ALA A 1 395 ? 35.625 9.281 24.359 1 94.19 395 ALA A CA 1
ATOM 3160 C C . ALA A 1 395 ? 37.031 9.828 24.484 1 94.19 395 ALA A C 1
ATOM 3162 O O . ALA A 1 395 ? 37.281 10.992 24.156 1 94.19 395 ALA A O 1
ATOM 3163 N N . MET A 1 396 ? 37.938 8.984 24.891 1 93.25 396 MET A N 1
ATOM 3164 C CA . MET A 1 396 ? 39.312 9.422 25.078 1 93.25 396 MET A CA 1
ATOM 3165 C C . MET A 1 396 ? 40.125 9.219 23.797 1 93.25 396 MET A C 1
ATOM 3167 O O . MET A 1 396 ? 41.125 9.898 23.594 1 93.25 396 MET A O 1
ATOM 3171 N N . GLU A 1 397 ? 39.625 8.336 22.984 1 91.19 397 GLU A N 1
ATOM 3172 C CA . GLU A 1 397 ? 40.5 7.922 21.891 1 91.19 397 GLU A CA 1
ATOM 3173 C C . GLU A 1 397 ? 39.906 8.336 20.547 1 91.19 397 GLU A C 1
ATOM 3175 O O . GLU A 1 397 ? 40.625 8.391 19.547 1 91.19 397 GLU A O 1
ATOM 3180 N N . LYS A 1 398 ? 38.656 8.586 20.484 1 91.94 398 LYS A N 1
ATOM 3181 C CA . LYS A 1 398 ? 38.031 8.844 19.188 1 91.94 398 LYS A CA 1
ATOM 3182 C C . LYS A 1 398 ? 37.281 10.172 19.203 1 91.94 398 LYS A C 1
ATOM 3184 O O . LYS A 1 398 ? 37.031 10.734 20.266 1 91.94 398 LYS A O 1
ATOM 3189 N N . ILE A 1 399 ? 37.125 10.703 18.031 1 95.19 399 ILE A N 1
ATOM 3190 C CA . ILE A 1 399 ? 36.25 11.859 17.812 1 95.19 399 ILE A CA 1
ATOM 3191 C C . ILE A 1 399 ? 35 11.445 17.047 1 95.19 399 ILE A C 1
ATOM 3193 O O . ILE A 1 399 ? 35.094 10.719 16.047 1 95.19 399 ILE A O 1
ATOM 3197 N N . VAL A 1 400 ? 33.875 11.797 17.578 1 95.75 400 VAL A N 1
ATOM 3198 C CA . VAL A 1 400 ? 32.594 11.477 16.922 1 95.75 400 VAL A CA 1
ATOM 3199 C C . VAL A 1 400 ? 31.922 12.758 16.453 1 95.75 400 VAL A C 1
ATOM 3201 O O . VAL A 1 400 ? 31.656 13.656 17.266 1 95.75 400 VAL A O 1
ATOM 3204 N N . THR A 1 401 ? 31.672 12.82 15.164 1 97.44 401 THR A N 1
ATOM 3205 C CA . THR A 1 401 ? 30.984 13.984 14.617 1 97.44 401 THR A CA 1
ATOM 3206 C C . THR A 1 401 ? 29.484 13.703 14.477 1 97.44 401 THR A C 1
ATOM 3208 O O . THR A 1 401 ? 29.094 12.719 13.844 1 97.44 401 THR A O 1
ATOM 3211 N N . TRP A 1 402 ? 28.703 14.539 15.086 1 97.94 402 TRP A N 1
ATOM 3212 C CA . TRP A 1 402 ? 27.25 14.477 15 1 97.94 402 TRP A CA 1
ATOM 3213 C C . TRP A 1 402 ? 26.719 15.492 13.992 1 97.94 402 TRP A C 1
ATOM 3215 O O . TRP A 1 402 ? 27 16.688 14.102 1 97.94 402 TRP A O 1
ATOM 3225 N N . VAL A 1 403 ? 26 14.984 13.008 1 98.06 403 VAL A N 1
ATOM 3226 C CA . VAL A 1 403 ? 25.406 15.859 12 1 98.06 403 VAL A CA 1
ATOM 3227 C C . VAL A 1 403 ? 23.891 15.859 12.141 1 98.06 403 VAL A C 1
ATOM 3229 O O . VAL A 1 403 ? 23.281 14.797 12.32 1 98.06 403 VAL A O 1
ATOM 3232 N N . GLY A 1 404 ? 23.234 16.984 12.148 1 95.25 404 GLY A N 1
ATOM 3233 C CA . GLY A 1 404 ? 21.781 17.078 12.258 1 95.25 404 GLY A CA 1
ATOM 3234 C C . GLY A 1 404 ? 21.25 18.453 11.867 1 95.25 404 GLY A C 1
ATOM 3235 O O . GLY A 1 404 ? 22 19.297 11.391 1 95.25 404 GLY A O 1
ATOM 3236 N N . ASP A 1 405 ? 20.016 18.641 12.039 1 93.44 405 ASP A N 1
ATOM 3237 C CA . ASP A 1 405 ? 19.438 19.953 11.758 1 93.44 405 ASP A CA 1
ATOM 3238 C C . ASP A 1 405 ? 19.812 20.969 12.844 1 93.44 405 ASP A C 1
ATOM 3240 O O . ASP A 1 405 ? 20.547 20.641 13.773 1 93.44 405 ASP A O 1
ATOM 3244 N N . GLN A 1 406 ? 19.438 22.109 12.641 1 93.5 406 GLN A N 1
ATOM 3245 C CA . GLN A 1 406 ? 19.828 23.203 13.523 1 93.5 406 GLN A CA 1
ATOM 3246 C C . GLN A 1 406 ? 19.406 22.922 14.969 1 93.5 406 GLN A C 1
ATOM 3248 O O . GLN A 1 406 ? 20.188 23.125 15.898 1 93.5 406 GLN A O 1
ATOM 3253 N N . LEU A 1 407 ? 18.234 22.406 15.18 1 92.25 407 LEU A N 1
ATOM 3254 C CA . LEU A 1 407 ? 17.734 22.156 16.531 1 92.25 407 LEU A CA 1
ATOM 3255 C C . LEU A 1 407 ? 18.516 21.031 17.203 1 92.25 407 LEU A C 1
ATOM 3257 O O . LEU A 1 407 ? 18.828 21.109 18.391 1 92.25 407 LEU A O 1
ATOM 3261 N N . THR A 1 408 ? 18.766 20.031 16.469 1 94.31 408 THR A N 1
ATOM 3262 C CA . THR A 1 408 ? 19.516 18.891 17 1 94.31 408 THR A CA 1
ATOM 3263 C C . THR A 1 408 ? 20.906 19.312 17.422 1 94.31 408 THR A C 1
ATOM 3265 O O . THR A 1 408 ? 21.344 19.016 18.547 1 94.31 408 THR A O 1
ATOM 3268 N N . VAL A 1 409 ? 21.609 20.016 16.578 1 96 409 VAL A N 1
ATOM 3269 C CA . VAL A 1 409 ? 22.984 20.422 16.844 1 96 409 VAL A CA 1
ATOM 3270 C C . VAL A 1 409 ? 23 21.422 18 1 96 409 VAL A C 1
ATOM 3272 O O . VAL A 1 409 ? 23.891 21.359 18.859 1 96 409 VAL A O 1
ATOM 3275 N N . ASP A 1 410 ? 22.016 22.281 18.047 1 95 410 ASP A N 1
ATOM 3276 C CA . ASP A 1 410 ? 21.906 23.266 19.125 1 95 410 ASP A CA 1
ATOM 3277 C C . ASP A 1 410 ? 21.719 22.562 20.469 1 95 410 ASP A C 1
ATOM 3279 O O . ASP A 1 410 ? 22.344 22.938 21.469 1 95 410 ASP A O 1
ATOM 3283 N N . ARG A 1 411 ? 20.922 21.594 20.516 1 95.56 411 ARG A N 1
ATOM 3284 C CA . ARG A 1 411 ? 20.656 20.859 21.75 1 95.56 411 ARG A CA 1
ATOM 3285 C C . ARG A 1 411 ? 21.875 20.078 22.203 1 95.56 411 ARG A C 1
ATOM 3287 O O . ARG A 1 411 ? 22.172 20.031 23.406 1 95.56 411 ARG A O 1
ATOM 3294 N N . LEU A 1 412 ? 22.562 19.516 21.297 1 96.62 412 LEU A N 1
ATOM 3295 C CA . LEU A 1 412 ? 23.766 18.766 21.625 1 96.62 412 LEU A CA 1
ATOM 3296 C C . LEU A 1 412 ? 24.859 19.688 22.141 1 96.62 412 LEU A C 1
ATOM 3298 O O . LEU A 1 412 ? 25.578 19.359 23.078 1 96.62 412 LEU A O 1
ATOM 3302 N N . ARG A 1 413 ? 24.984 20.828 21.5 1 95.5 413 ARG A N 1
ATOM 3303 C CA . ARG A 1 413 ? 25.969 21.797 21.938 1 95.5 413 ARG A CA 1
ATOM 3304 C C . ARG A 1 413 ? 25.672 22.297 23.344 1 95.5 413 ARG A C 1
ATOM 3306 O O . ARG A 1 413 ? 26.594 22.438 24.156 1 95.5 413 ARG A O 1
ATOM 3313 N N . HIS A 1 414 ? 24.453 22.516 23.609 1 95 414 HIS A N 1
ATOM 3314 C CA . HIS A 1 414 ? 24.078 22.969 24.938 1 95 414 HIS A CA 1
ATOM 3315 C C . HIS A 1 414 ? 24.281 21.859 25.969 1 95 414 HIS A C 1
ATOM 3317 O O . HIS A 1 414 ? 24.625 22.141 27.125 1 95 414 HIS A O 1
ATOM 3323 N N . LEU A 1 415 ? 23.953 20.672 25.562 1 95.62 415 LEU A N 1
ATOM 3324 C CA . LEU A 1 415 ? 24.234 19.547 26.422 1 95.62 415 LEU A CA 1
ATOM 3325 C C . LEU A 1 415 ? 25.719 19.469 26.766 1 95.62 415 LEU A C 1
ATOM 3327 O O . LEU A 1 415 ? 26.094 19.234 27.922 1 95.62 415 LEU A O 1
ATOM 3331 N N . PHE A 1 416 ? 26.531 19.672 25.781 1 95.12 416 PHE A N 1
ATOM 3332 C CA . PHE A 1 416 ? 27.984 19.703 25.938 1 95.12 416 PHE A CA 1
ATOM 3333 C C . PHE A 1 416 ? 28.406 20.766 26.938 1 95.12 416 PHE A C 1
ATOM 3335 O O . PHE A 1 416 ? 29.219 20.516 27.828 1 95.12 416 PHE A O 1
ATOM 3342 N N . ILE A 1 417 ? 27.828 21.906 26.891 1 93.56 417 ILE A N 1
ATOM 3343 C CA . ILE A 1 417 ? 28.156 23.016 27.781 1 93.56 417 ILE A CA 1
ATOM 3344 C C . ILE A 1 417 ? 27.688 22.703 29.188 1 93.56 417 ILE A C 1
ATOM 3346 O O . ILE A 1 417 ? 28.406 22.922 30.156 1 93.56 417 ILE A O 1
ATOM 3350 N N . ARG A 1 418 ? 26.547 22.156 29.266 1 93.56 418 ARG A N 1
ATOM 3351 C CA . ARG A 1 418 ? 25.938 21.875 30.578 1 93.56 418 ARG A CA 1
ATOM 3352 C C . ARG A 1 418 ? 26.703 20.766 31.312 1 93.56 418 ARG A C 1
ATOM 3354 O O . ARG A 1 418 ? 26.719 20.75 32.531 1 93.56 418 ARG A O 1
ATOM 3361 N N . ARG A 1 419 ? 27.359 19.984 30.531 1 93.56 419 ARG A N 1
ATOM 3362 C CA . ARG A 1 419 ? 28.016 18.828 31.125 1 93.56 419 ARG A CA 1
ATOM 3363 C C . ARG A 1 419 ? 29.516 19.047 31.234 1 93.56 419 ARG A C 1
ATOM 3365 O O . ARG A 1 419 ? 30.281 18.109 31.406 1 93.56 419 ARG A O 1
ATOM 3372 N N . ALA A 1 420 ? 30 20.203 31.141 1 90.31 420 ALA A N 1
ATOM 3373 C CA . ALA A 1 420 ? 31.406 20.562 31.125 1 90.31 420 ALA A CA 1
ATOM 3374 C C . ALA A 1 420 ? 32.094 20.156 32.406 1 90.31 420 ALA A C 1
ATOM 3376 O O . ALA A 1 420 ? 33.312 19.875 32.406 1 90.31 420 ALA A O 1
ATOM 3377 N N . ASP A 1 421 ? 31.359 19.938 33.562 1 90.12 421 ASP A N 1
ATOM 3378 C CA . ASP A 1 421 ? 31.969 19.688 34.875 1 90.12 421 ASP A CA 1
ATOM 3379 C C . ASP A 1 421 ? 31.891 18.203 35.219 1 90.12 421 ASP A C 1
ATOM 3381 O O . ASP A 1 421 ? 32.281 17.797 36.344 1 90.12 421 ASP A O 1
ATOM 3385 N N . ASP A 1 422 ? 31.469 17.484 34.344 1 91.62 422 ASP A N 1
ATOM 3386 C CA . ASP A 1 422 ? 31.344 16.062 34.625 1 91.62 422 ASP A CA 1
ATOM 3387 C C . ASP A 1 422 ? 32.719 15.406 34.719 1 91.62 422 ASP A C 1
ATOM 3389 O O . ASP A 1 422 ? 33.719 15.984 34.312 1 91.62 422 ASP A O 1
ATOM 3393 N N . ASP A 1 423 ? 32.719 14.234 35.219 1 89.12 423 ASP A N 1
ATOM 3394 C CA . ASP A 1 423 ? 33.938 13.625 35.719 1 89.12 423 ASP A CA 1
ATOM 3395 C C . ASP A 1 423 ? 34.75 12.984 34.594 1 89.12 423 ASP A C 1
ATOM 3397 O O . ASP A 1 423 ? 35.969 12.875 34.688 1 89.12 423 ASP A O 1
ATOM 3401 N N . ASN A 1 424 ? 34.031 12.438 33.688 1 91.5 424 ASN A N 1
ATOM 3402 C CA . ASN A 1 424 ? 34.75 11.719 32.625 1 91.5 424 ASN A CA 1
ATOM 3403 C C . ASN A 1 424 ? 34.438 12.297 31.25 1 91.5 424 ASN A C 1
ATOM 3405 O O . ASN A 1 424 ? 33.469 13.031 31.078 1 91.5 424 ASN A O 1
ATOM 3409 N N . SER A 1 425 ? 35.219 11.953 30.266 1 92.75 425 SER A N 1
ATOM 3410 C CA . SER A 1 425 ? 35.219 12.531 28.922 1 92.75 425 SER A CA 1
ATOM 3411 C C . SER A 1 425 ? 33.906 12.203 28.203 1 92.75 425 SER A C 1
ATOM 3413 O O . SER A 1 425 ? 33.375 13.016 27.438 1 92.75 425 SER A O 1
ATOM 3415 N N . PHE A 1 426 ? 33.375 11.086 28.516 1 95.12 426 PHE A N 1
ATOM 3416 C CA . PHE A 1 426 ? 32.156 10.688 27.828 1 95.12 426 PHE A CA 1
ATOM 3417 C C . PHE A 1 426 ? 30.984 11.547 28.281 1 95.12 426 PHE A C 1
ATOM 3419 O O . PHE A 1 426 ? 30.234 12.07 27.469 1 95.12 426 PHE A O 1
ATOM 3426 N N . ASP A 1 427 ? 30.844 11.719 29.531 1 93.94 427 ASP A N 1
ATOM 3427 C CA . ASP A 1 427 ? 29.75 12.508 30.094 1 93.94 427 ASP A CA 1
ATOM 3428 C C . ASP A 1 427 ? 29.891 13.984 29.719 1 93.94 427 ASP A C 1
ATOM 3430 O O . ASP A 1 427 ? 28.891 14.672 29.5 1 93.94 427 ASP A O 1
ATOM 3434 N N . ARG A 1 428 ? 31.156 14.422 29.625 1 94.62 428 ARG A N 1
ATOM 3435 C CA . ARG A 1 428 ? 31.406 15.812 29.25 1 94.62 428 ARG A CA 1
ATOM 3436 C C . ARG A 1 428 ? 31.156 16.031 27.75 1 94.62 428 ARG A C 1
ATOM 3438 O O . ARG A 1 428 ? 31.062 17.172 27.297 1 94.62 428 ARG A O 1
ATOM 3445 N N . MET A 1 429 ? 31.141 14.961 26.922 1 95.44 429 MET A N 1
ATOM 3446 C CA . MET A 1 429 ? 30.969 14.969 25.469 1 95.44 429 MET A CA 1
ATOM 3447 C C . MET A 1 429 ? 32.094 15.75 24.797 1 95.44 429 MET A C 1
ATOM 3449 O O . MET A 1 429 ? 31.875 16.391 23.766 1 95.44 429 MET A O 1
ATOM 3453 N N . ASP A 1 430 ? 33.281 15.789 25.391 1 94 430 ASP A N 1
ATOM 3454 C CA . ASP A 1 430 ? 34.375 16.578 24.844 1 94 430 ASP A CA 1
ATOM 3455 C C . ASP A 1 430 ? 35.031 15.844 23.672 1 94 430 ASP A C 1
ATOM 3457 O O . ASP A 1 430 ? 35.906 16.406 23 1 94 430 ASP A O 1
ATOM 3461 N N . TYR A 1 431 ? 34.562 14.625 23.375 1 94.62 431 TYR A N 1
ATOM 3462 C CA . TYR A 1 431 ? 35 13.859 22.219 1 94.62 431 TYR A CA 1
ATOM 3463 C C . TYR A 1 431 ? 34.188 14.25 20.984 1 94.62 431 TYR A C 1
ATOM 3465 O O . TYR A 1 431 ? 34.5 13.852 19.859 1 94.62 431 TYR A O 1
ATOM 3473 N N . ALA A 1 432 ? 33.156 15.078 21.078 1 96.12 432 ALA A N 1
ATOM 3474 C CA . ALA A 1 432 ? 32.156 15.273 20.031 1 96.12 432 ALA A CA 1
ATOM 3475 C C . ALA A 1 432 ? 32.406 16.578 19.281 1 96.12 432 ALA A C 1
ATOM 3477 O O . ALA A 1 432 ? 32.812 17.578 19.891 1 96.12 432 ALA A O 1
ATOM 3478 N N . THR A 1 433 ? 32.25 16.562 17.984 1 96.81 433 THR A N 1
ATOM 3479 C CA . THR A 1 433 ? 32.094 17.75 17.156 1 96.81 433 THR A CA 1
ATOM 3480 C C . THR A 1 433 ? 30.688 17.812 16.562 1 96.81 433 THR A C 1
ATOM 3482 O O . THR A 1 433 ? 30.078 16.766 16.266 1 96.81 433 THR A O 1
ATOM 3485 N N . PHE A 1 434 ? 30.125 18.984 16.438 1 96.94 434 PHE A N 1
ATOM 3486 C CA . PHE A 1 434 ? 28.734 19.156 16 1 96.94 434 PHE A CA 1
ATOM 3487 C C . PHE A 1 434 ? 28.688 19.969 14.719 1 96.94 434 PHE A C 1
ATOM 3489 O O . PHE A 1 434 ? 29.219 21.078 14.656 1 96.94 434 PHE A O 1
ATOM 3496 N N . VAL A 1 435 ? 28.062 19.422 13.719 1 97.06 435 VAL A N 1
ATOM 3497 C CA . VAL A 1 435 ? 27.984 20.062 12.414 1 97.06 435 VAL A CA 1
ATOM 3498 C C . VAL A 1 435 ? 26.547 20.094 11.93 1 97.06 435 VAL A C 1
ATOM 3500 O O . VAL A 1 435 ? 25.828 19.094 12.016 1 97.06 435 VAL A O 1
ATOM 3503 N N . PHE A 1 436 ? 26.078 21.234 11.461 1 95.38 436 PHE A N 1
ATOM 3504 C CA . PHE A 1 436 ? 24.719 21.297 10.93 1 95.38 436 PHE A CA 1
ATOM 3505 C C . PHE A 1 436 ? 24.625 20.578 9.586 1 95.38 436 PHE A C 1
ATOM 3507 O O . PHE A 1 436 ? 25.641 20.375 8.922 1 95.38 436 PHE A O 1
ATOM 3514 N N . GLY A 1 437 ? 23.453 20.172 9.211 1 96.06 437 GLY A N 1
ATOM 3515 C CA . GLY A 1 437 ? 23.203 19.547 7.918 1 96.06 437 GLY A CA 1
ATOM 3516 C C . GLY A 1 437 ? 23.016 20.547 6.793 1 96.06 437 GLY A C 1
ATOM 3517 O O . GLY A 1 437 ? 22.234 21.484 6.918 1 96.06 437 GLY A O 1
ATOM 3518 N N . TRP A 1 438 ? 23.609 20.344 5.695 1 96.44 438 TRP A N 1
ATOM 3519 C CA . TRP A 1 438 ? 23.641 21.281 4.582 1 96.44 438 TRP A CA 1
ATOM 3520 C C . TRP A 1 438 ? 22.281 21.344 3.879 1 96.44 438 TRP A C 1
ATOM 3522 O O . TRP A 1 438 ? 21.953 22.344 3.223 1 96.44 438 TRP A O 1
ATOM 3532 N N . LEU A 1 439 ? 21.5 20.266 3.939 1 95.88 439 LEU A N 1
ATOM 3533 C CA . LEU A 1 439 ? 20.156 20.344 3.375 1 95.88 439 LEU A CA 1
ATOM 3534 C C . LEU A 1 439 ? 19.328 21.422 4.078 1 95.88 439 LEU A C 1
ATOM 3536 O O . LEU A 1 439 ? 18.656 22.219 3.422 1 95.88 439 LEU A O 1
ATOM 3540 N N . HIS A 1 440 ? 19.391 21.375 5.387 1 94 440 HIS A N 1
ATOM 3541 C CA . HIS A 1 440 ? 18.594 22.344 6.148 1 94 440 HIS A CA 1
ATOM 3542 C C . HIS A 1 440 ? 19.141 23.75 5.977 1 94 440 HIS A C 1
ATOM 3544 O O . HIS A 1 440 ? 18.375 24.719 6.039 1 94 440 HIS A O 1
ATOM 3550 N N . LEU A 1 441 ? 20.406 23.875 5.781 1 93.56 441 LEU A N 1
ATOM 3551 C CA . LEU A 1 441 ? 20.953 25.172 5.438 1 93.56 441 LEU A CA 1
ATOM 3552 C C . LEU A 1 441 ? 20.391 25.672 4.109 1 93.56 441 LEU A C 1
ATOM 3554 O O . LEU A 1 441 ? 20 26.828 3.986 1 93.56 441 LEU A O 1
ATOM 3558 N N . GLN A 1 442 ? 20.328 24.781 3.123 1 93.25 442 GLN A N 1
ATOM 3559 C CA . GLN A 1 442 ? 19.734 25.125 1.836 1 93.25 442 GLN A CA 1
ATOM 3560 C C . GLN A 1 442 ? 18.266 25.516 1.991 1 93.25 442 GLN A C 1
ATOM 3562 O O . GLN A 1 442 ? 17.797 26.453 1.341 1 93.25 442 GLN A O 1
ATOM 3567 N N . MET A 1 443 ? 17.625 24.797 2.809 1 93.25 443 MET A N 1
ATOM 3568 C CA . MET A 1 443 ? 16.219 25.078 3.057 1 93.25 443 MET A CA 1
ATOM 3569 C C . MET A 1 443 ? 16.047 26.469 3.674 1 93.25 443 MET A C 1
ATOM 3571 O O . MET A 1 443 ? 15.172 27.234 3.264 1 93.25 443 MET A O 1
ATOM 3575 N N . ALA A 1 444 ? 16.875 26.734 4.645 1 91.56 444 ALA A N 1
ATOM 3576 C CA . ALA A 1 444 ? 16.828 28.031 5.305 1 91.56 444 ALA A CA 1
ATOM 3577 C C . ALA A 1 444 ? 17.125 29.156 4.32 1 91.56 444 ALA A C 1
ATOM 3579 O O . ALA A 1 444 ? 16.5 30.219 4.367 1 91.56 444 ALA A O 1
ATOM 3580 N N . LEU A 1 445 ? 18.094 28.938 3.504 1 92.12 445 LEU A N 1
ATOM 3581 C CA . LEU A 1 445 ? 18.453 29.922 2.502 1 92.12 445 LEU A CA 1
ATOM 3582 C C . LEU A 1 445 ? 17.297 30.172 1.535 1 92.12 445 LEU A C 1
ATOM 3584 O O . LEU A 1 445 ? 16.969 31.312 1.218 1 92.12 445 LEU A O 1
ATOM 3588 N N . ALA A 1 446 ? 16.703 29.125 1.045 1 92.62 446 ALA A N 1
ATOM 3589 C CA . ALA A 1 446 ? 15.562 29.25 0.139 1 92.62 446 ALA A CA 1
ATOM 3590 C C . ALA A 1 446 ? 14.414 29.984 0.803 1 92.62 446 ALA A C 1
ATOM 3592 O O . ALA A 1 446 ? 13.773 30.844 0.177 1 92.62 446 ALA A O 1
ATOM 3593 N N . ASN A 1 447 ? 14.195 29.656 2.025 1 90.19 447 ASN A N 1
ATOM 3594 C CA . ASN A 1 447 ? 13.141 30.344 2.768 1 90.19 447 ASN A CA 1
ATOM 3595 C C . ASN A 1 447 ? 13.453 31.812 2.961 1 90.19 447 ASN A C 1
ATOM 3597 O O . ASN A 1 447 ? 12.547 32.656 2.936 1 90.19 447 ASN A O 1
ATOM 3601 N N . SER A 1 448 ? 14.672 32.094 3.234 1 90.31 448 SER A N 1
ATOM 3602 C CA . SER A 1 448 ? 15.102 33.469 3.367 1 90.31 448 SER A CA 1
ATOM 3603 C C . SER A 1 448 ? 14.875 34.25 2.072 1 90.31 448 SER A C 1
ATOM 3605 O O . SER A 1 448 ? 14.406 35.375 2.096 1 90.31 448 SER A O 1
ATOM 3607 N N . LEU A 1 449 ? 15.211 33.656 0.971 1 91.69 449 LEU A N 1
ATOM 3608 C CA . LEU A 1 449 ? 14.977 34.25 -0.326 1 91.69 449 LEU A CA 1
ATOM 3609 C C . LEU A 1 449 ? 13.492 34.5 -0.557 1 91.69 449 LEU A C 1
ATOM 3611 O O . LEU A 1 449 ? 13.094 35.562 -1.021 1 91.69 449 LEU A O 1
ATOM 3615 N N . HIS A 1 450 ? 12.727 33.5 -0.23 1 91.31 450 HIS A N 1
ATOM 3616 C CA . HIS A 1 450 ? 11.273 33.594 -0.376 1 91.31 450 HIS A CA 1
ATOM 3617 C C . HIS A 1 450 ? 10.711 34.75 0.425 1 91.31 450 HIS A C 1
ATOM 3619 O O . HIS A 1 450 ? 9.922 35.531 -0.094 1 91.31 450 HIS A O 1
ATOM 3625 N N . LYS A 1 451 ? 11.211 34.938 1.632 1 88.69 451 LYS A N 1
ATOM 3626 C CA . LYS A 1 451 ? 10.695 36 2.521 1 88.69 451 LYS A CA 1
ATOM 3627 C C . LYS A 1 451 ? 11.172 37.375 2.09 1 88.69 451 LYS A C 1
ATOM 3629 O O . LYS A 1 451 ? 10.391 38.312 2.043 1 88.69 451 LYS A O 1
ATOM 3634 N N . GLN A 1 452 ? 12.398 37.469 1.791 1 88.69 452 GLN A N 1
ATOM 3635 C CA . GLN A 1 452 ? 13.023 38.75 1.493 1 88.69 452 GLN A CA 1
ATOM 3636 C C . GLN A 1 452 ? 12.477 39.344 0.19 1 88.69 452 GLN A C 1
ATOM 3638 O O . GLN A 1 452 ? 12.328 40.562 0.065 1 88.69 452 GLN A O 1
ATOM 3643 N N . PHE A 1 453 ? 12.164 38.469 -0.703 1 92.31 453 PHE A N 1
ATOM 3644 C CA . PHE A 1 453 ? 11.781 38.969 -2.02 1 92.31 453 PHE A CA 1
ATOM 3645 C C . PHE A 1 453 ? 10.312 38.688 -2.297 1 92.31 453 PHE A C 1
ATOM 3647 O O . PHE A 1 453 ? 9.875 38.719 -3.449 1 92.31 453 PHE A O 1
ATOM 3654 N N . PHE A 1 454 ? 9.578 38.312 -1.323 1 90 454 PHE A N 1
ATOM 3655 C CA . PHE A 1 454 ? 8.164 37.969 -1.475 1 90 454 PHE A CA 1
ATOM 3656 C C . PHE A 1 454 ? 7.391 39.125 -2.082 1 90 454 PHE A C 1
ATOM 3658 O O . PHE A 1 454 ? 6.68 38.969 -3.072 1 90 454 PHE A O 1
ATOM 3665 N N . GLY A 1 455 ? 7.531 40.281 -1.507 1 86.5 455 GLY A N 1
ATOM 3666 C CA . GLY A 1 455 ? 6.887 41.5 -2.01 1 86.5 455 GLY A CA 1
ATOM 3667 C C . GLY A 1 455 ? 5.383 41.469 -1.822 1 86.5 455 GLY A C 1
ATOM 3668 O O . GLY A 1 455 ? 4.867 40.812 -0.921 1 86.5 455 GLY A O 1
ATOM 3669 N N . THR A 1 456 ? 4.742 42.375 -2.496 1 81.62 456 THR A N 1
ATOM 3670 C CA . THR A 1 456 ? 3.295 42.531 -2.41 1 81.62 456 THR A CA 1
ATOM 3671 C C . THR A 1 456 ? 2.625 42.031 -3.697 1 81.62 456 THR A C 1
ATOM 3673 O O . THR A 1 456 ? 3.301 41.812 -4.699 1 81.62 456 THR A O 1
ATOM 3676 N N . THR A 1 457 ? 1.36 41.906 -3.586 1 75.06 457 THR A N 1
ATOM 3677 C CA . THR A 1 457 ? 0.597 41.469 -4.75 1 75.06 457 THR A CA 1
ATOM 3678 C C . THR A 1 457 ? 0.706 42.469 -5.883 1 75.06 457 THR A C 1
ATOM 3680 O O . THR A 1 457 ? 0.722 42.094 -7.059 1 75.06 457 THR A O 1
ATOM 3683 N N . GLY A 1 458 ? 0.681 43.719 -5.512 1 70.88 458 GLY A N 1
ATOM 3684 C CA . GLY A 1 458 ? 0.762 44.75 -6.523 1 70.88 458 GLY A CA 1
ATOM 3685 C C . GLY A 1 458 ? 2.184 45.031 -6.977 1 70.88 458 GLY A C 1
ATOM 3686 O O . GLY A 1 458 ? 2.398 45.781 -7.938 1 70.88 458 GLY A O 1
ATOM 3687 N N . GLY A 1 459 ? 3.094 44.281 -6.375 1 77.69 459 GLY A N 1
ATOM 3688 C CA . GLY A 1 459 ? 4.488 44.531 -6.711 1 77.69 459 GLY A CA 1
ATOM 3689 C C . GLY A 1 459 ? 5.035 43.562 -7.73 1 77.69 459 GLY A C 1
ATOM 3690 O O . GLY A 1 459 ? 4.297 43.062 -8.594 1 77.69 459 GLY A O 1
ATOM 3691 N N . GLN A 1 460 ? 6.277 43.531 -7.949 1 80 460 GLN A N 1
ATOM 3692 C CA . GLN A 1 460 ? 6.93 42.656 -8.914 1 80 460 GLN A CA 1
ATOM 3693 C C . GLN A 1 460 ? 7.879 41.656 -8.227 1 80 460 GLN A C 1
ATOM 3695 O O . GLN A 1 460 ? 8.953 41.375 -8.75 1 80 460 GLN A O 1
ATOM 3700 N N . GLY A 1 461 ? 7.414 41.281 -7.051 1 88.69 461 GLY A N 1
ATOM 3701 C CA . GLY A 1 461 ? 8.203 40.312 -6.316 1 88.69 461 GLY A CA 1
ATOM 3702 C C . GLY A 1 461 ? 7.754 38.875 -6.562 1 88.69 461 GLY A C 1
ATOM 3703 O O . GLY A 1 461 ? 7.121 38.594 -7.578 1 88.69 461 GLY A O 1
ATOM 3704 N N . LEU A 1 462 ? 8.125 38 -5.754 1 92.56 462 LEU A N 1
ATOM 3705 C CA . LEU A 1 462 ? 7.844 36.594 -5.891 1 92.56 462 LEU A CA 1
ATOM 3706 C C . LEU A 1 462 ? 6.348 36.312 -5.77 1 92.56 462 LEU A C 1
ATOM 3708 O O . LEU A 1 462 ? 5.824 35.406 -6.418 1 92.56 462 LEU A O 1
ATOM 3712 N N . LYS A 1 463 ? 5.707 37.094 -4.961 1 91.44 463 LYS A N 1
ATOM 3713 C CA . LYS A 1 463 ? 4.27 36.906 -4.801 1 91.44 463 LYS A CA 1
ATOM 3714 C C . LYS A 1 463 ? 3.543 37.031 -6.133 1 91.44 463 LYS A C 1
ATOM 3716 O O . LYS A 1 463 ? 2.658 36.25 -6.449 1 91.44 463 LYS A O 1
ATOM 3721 N N . GLN A 1 464 ? 3.846 38.094 -6.836 1 91.44 464 GLN A N 1
ATOM 3722 C CA . GLN A 1 464 ? 3.246 38.281 -8.148 1 91.44 464 GLN A CA 1
ATOM 3723 C C . GLN A 1 464 ? 3.58 37.125 -9.078 1 91.44 464 GLN A C 1
ATOM 3725 O O . GLN A 1 464 ? 2.723 36.656 -9.836 1 91.44 464 GLN A O 1
ATOM 3730 N N . ALA A 1 465 ? 4.797 36.719 -9.078 1 92.31 465 ALA A N 1
ATOM 3731 C CA . ALA A 1 465 ? 5.211 35.594 -9.906 1 92.31 465 ALA A CA 1
ATOM 3732 C C . ALA A 1 465 ? 4.41 34.344 -9.562 1 92.31 465 ALA A C 1
ATOM 3734 O O . ALA A 1 465 ? 3.994 33.594 -10.461 1 92.31 465 ALA A O 1
ATOM 3735 N N . PHE A 1 466 ? 4.227 34.125 -8.289 1 91.5 466 PHE A N 1
ATOM 3736 C CA . PHE A 1 466 ? 3.479 32.969 -7.84 1 91.5 466 PHE A CA 1
ATOM 3737 C C . PHE A 1 466 ? 2.027 33.031 -8.305 1 91.5 466 PHE A C 1
ATOM 3739 O O . PHE A 1 466 ? 1.428 32.031 -8.641 1 91.5 466 PHE A O 1
ATOM 3746 N N . GLU A 1 467 ? 1.489 34.188 -8.266 1 89.62 467 GLU A N 1
ATOM 3747 C CA . GLU A 1 467 ? 0.124 34.375 -8.742 1 89.62 467 GLU A CA 1
ATOM 3748 C C . GLU A 1 467 ? 0.02 34.094 -10.242 1 89.62 467 GLU A C 1
ATOM 3750 O O . GLU A 1 467 ? -0.918 33.438 -10.688 1 89.62 467 GLU A O 1
ATOM 3755 N N . LEU A 1 468 ? 0.965 34.625 -10.914 1 90.56 468 LEU A N 1
ATOM 3756 C CA . LEU A 1 468 ? 0.984 34.406 -12.359 1 90.56 468 LEU A CA 1
ATOM 3757 C C . LEU A 1 468 ? 1.075 32.906 -12.68 1 90.56 468 LEU A C 1
ATOM 3759 O O . LEU A 1 468 ? 0.489 32.438 -13.664 1 90.56 468 LEU A O 1
ATOM 3763 N N . LEU A 1 469 ? 1.779 32.219 -11.844 1 91.38 469 LEU A N 1
ATOM 3764 C CA . LEU A 1 469 ? 2.014 30.797 -12.086 1 91.38 469 LEU A CA 1
ATOM 3765 C C . LEU A 1 469 ? 0.968 29.938 -11.375 1 91.38 469 LEU A C 1
ATOM 3767 O O . LEU A 1 469 ? 1.027 28.719 -11.422 1 91.38 469 LEU A O 1
ATOM 3771 N N . ASN A 1 470 ? 0.045 30.484 -10.664 1 86.69 470 ASN A N 1
ATOM 3772 C CA . ASN A 1 470 ? -1.03 29.828 -9.938 1 86.69 470 ASN A CA 1
ATOM 3773 C C . ASN A 1 470 ? -0.485 28.875 -8.875 1 86.69 470 ASN A C 1
ATOM 3775 O O . ASN A 1 470 ? -0.916 27.719 -8.789 1 86.69 470 ASN A O 1
ATOM 3779 N N . LYS A 1 471 ? 0.568 29.297 -8.219 1 87.44 471 LYS A N 1
ATOM 3780 C CA . LYS A 1 471 ? 1.121 28.547 -7.098 1 87.44 471 LYS A CA 1
ATOM 3781 C C . LYS A 1 471 ? 0.627 29.094 -5.766 1 87.44 471 LYS A C 1
ATOM 3783 O O . LYS A 1 471 ? 1.409 29.641 -4.988 1 87.44 471 LYS A O 1
ATOM 3788 N N . LYS A 1 472 ? -0.537 28.75 -5.43 1 77.81 472 LYS A N 1
ATOM 3789 C CA . LYS A 1 472 ? -1.221 29.359 -4.289 1 77.81 472 LYS A CA 1
ATOM 3790 C C . LYS A 1 472 ? -0.603 28.891 -2.973 1 77.81 472 LYS A C 1
ATOM 3792 O O . LYS A 1 472 ? -0.642 29.625 -1.976 1 77.81 472 LYS A O 1
ATOM 3797 N N . GLN A 1 473 ? -0.04 27.781 -2.967 1 78.25 473 GLN A N 1
ATOM 3798 C CA . GLN A 1 473 ? 0.498 27.219 -1.736 1 78.25 473 GLN A CA 1
ATOM 3799 C C . GLN A 1 473 ? 1.732 27.984 -1.271 1 78.25 473 GLN A C 1
ATOM 3801 O O . GLN A 1 473 ? 2.104 27.922 -0.097 1 78.25 473 GLN A O 1
ATOM 3806 N N . LEU A 1 474 ? 2.299 28.719 -2.15 1 84.94 474 LEU A N 1
ATOM 3807 C CA . LEU A 1 474 ? 3.516 29.453 -1.811 1 84.94 474 LEU A CA 1
ATOM 3808 C C . LEU A 1 474 ? 3.188 30.859 -1.316 1 84.94 474 LEU A C 1
ATOM 3810 O O . LEU A 1 474 ? 4.059 31.547 -0.793 1 84.94 474 LEU A O 1
ATOM 3814 N N . ASN A 1 475 ? 1.874 31.219 -1.448 1 80.5 475 ASN A N 1
ATOM 3815 C CA . ASN A 1 475 ? 1.459 32.562 -1.076 1 80.5 475 ASN A CA 1
ATOM 3816 C C . ASN A 1 475 ? 1.057 32.625 0.394 1 80.5 475 ASN A C 1
ATOM 3818 O O . ASN A 1 475 ? 0.914 33.719 0.947 1 80.5 475 ASN A O 1
ATOM 3822 N N . THR A 1 476 ? 0.848 31.438 0.93 1 69.31 476 THR A N 1
ATOM 3823 C CA . THR A 1 476 ? 0.346 31.469 2.299 1 69.31 476 THR A CA 1
ATOM 3824 C C . THR A 1 476 ? 1.46 31.141 3.289 1 69.31 476 THR A C 1
ATOM 3826 O O . THR A 1 476 ? 2.189 30.156 3.109 1 69.31 476 THR A O 1
ATOM 3829 N N . PRO A 1 477 ? 1.617 32.156 4.184 1 62.62 477 PRO A N 1
ATOM 3830 C CA . PRO A 1 477 ? 2.607 31.828 5.215 1 62.62 477 PRO A CA 1
ATOM 3831 C C . PRO A 1 477 ? 2.215 30.625 6.059 1 62.62 477 PRO A C 1
ATOM 3833 O O . PRO A 1 477 ? 1.053 30.484 6.449 1 62.62 477 PRO A O 1
ATOM 3836 N N . ARG A 1 478 ? 2.83 29.641 5.992 1 62.12 478 ARG A N 1
ATOM 3837 C CA . ARG A 1 478 ? 2.619 28.5 6.863 1 62.12 478 ARG A CA 1
ATOM 3838 C C . ARG A 1 478 ? 3.621 28.484 8.016 1 62.12 478 ARG A C 1
ATOM 3840 O O . ARG A 1 478 ? 4.746 28.969 7.867 1 62.12 478 ARG A O 1
ATOM 3847 N N . THR A 1 479 ? 3.082 27.859 9.156 1 55.56 479 THR A N 1
ATOM 3848 C CA . THR A 1 479 ? 3.947 27.75 10.32 1 55.56 479 THR A CA 1
ATOM 3849 C C . THR A 1 479 ? 5.207 26.953 9.992 1 55.56 479 THR A C 1
ATOM 3851 O O . THR A 1 479 ? 6.309 27.312 10.414 1 55.56 479 THR A O 1
ATOM 3854 N N . GLN A 1 480 ? 4.984 25.828 9.234 1 61.66 480 GLN A N 1
ATOM 3855 C CA . GLN A 1 480 ? 6.148 25 8.93 1 61.66 480 GLN A CA 1
ATOM 3856 C C . GLN A 1 480 ? 6.832 25.469 7.645 1 61.66 480 GLN A C 1
ATOM 3858 O O . GLN A 1 480 ? 7.887 24.938 7.273 1 61.66 480 GLN A O 1
ATOM 3863 N N . GLY A 1 481 ? 6.445 26.547 7.105 1 65.25 481 GLY A N 1
ATOM 3864 C CA . GLY A 1 481 ? 6.996 27.031 5.852 1 65.25 481 GLY A CA 1
ATOM 3865 C C . GLY A 1 481 ? 6.555 26.203 4.652 1 65.25 481 GLY A C 1
ATOM 3866 O O . GLY A 1 481 ? 5.984 25.125 4.809 1 65.25 481 GLY A O 1
ATOM 3867 N N . PRO A 1 482 ? 6.676 26.703 3.533 1 73.94 482 PRO A N 1
ATOM 3868 C CA . PRO A 1 482 ? 6.328 25.969 2.316 1 73.94 482 PRO A CA 1
ATOM 3869 C C . PRO A 1 482 ? 7.223 24.75 2.088 1 73.94 482 PRO A C 1
ATOM 3871 O O . PRO A 1 482 ? 8.289 24.641 2.699 1 73.94 482 PRO A O 1
ATOM 3874 N N . PHE A 1 483 ? 6.75 23.859 1.386 1 79.38 483 PHE A N 1
ATOM 3875 C CA . PHE A 1 483 ? 7.523 22.672 1.042 1 79.38 483 PHE A CA 1
ATOM 3876 C C . PHE A 1 483 ? 8.766 23.047 0.248 1 79.38 483 PHE A C 1
ATOM 3878 O O . PHE A 1 483 ? 8.688 23.766 -0.744 1 79.38 483 PHE A O 1
ATOM 3885 N N . HIS A 1 484 ? 9.859 22.625 0.701 1 86.5 484 HIS A N 1
ATOM 3886 C CA . HIS A 1 484 ? 11.172 23.031 0.196 1 86.5 484 HIS A CA 1
ATOM 3887 C C . HIS A 1 484 ? 11.266 22.812 -1.311 1 86.5 484 HIS A C 1
ATOM 3889 O O . HIS A 1 484 ? 11.734 23.688 -2.039 1 86.5 484 HIS A O 1
ATOM 3895 N N . HIS A 1 485 ? 10.797 21.703 -1.737 1 86.94 485 HIS A N 1
ATOM 3896 C CA . HIS A 1 485 ? 10.898 21.375 -3.158 1 86.94 485 HIS A CA 1
ATOM 3897 C C . HIS A 1 485 ? 10.133 22.391 -4 1 86.94 485 HIS A C 1
ATOM 3899 O O . HIS A 1 485 ? 10.609 22.828 -5.051 1 86.94 485 HIS A O 1
ATOM 3905 N N . ASP A 1 486 ? 8.984 22.812 -3.527 1 87.25 486 ASP A N 1
ATOM 3906 C CA . ASP A 1 486 ? 8.148 23.75 -4.266 1 87.25 486 ASP A CA 1
ATOM 3907 C C . ASP A 1 486 ? 8.789 25.141 -4.312 1 87.25 486 ASP A C 1
ATOM 3909 O O . ASP A 1 486 ? 8.734 25.828 -5.34 1 87.25 486 ASP A O 1
ATOM 3913 N N . VAL A 1 487 ? 9.398 25.5 -3.262 1 90.5 487 VAL A N 1
ATOM 3914 C CA . VAL A 1 487 ? 10.031 26.797 -3.164 1 90.5 487 VAL A CA 1
ATOM 3915 C C . VAL A 1 487 ? 11.234 26.875 -4.109 1 90.5 487 VAL A C 1
ATOM 391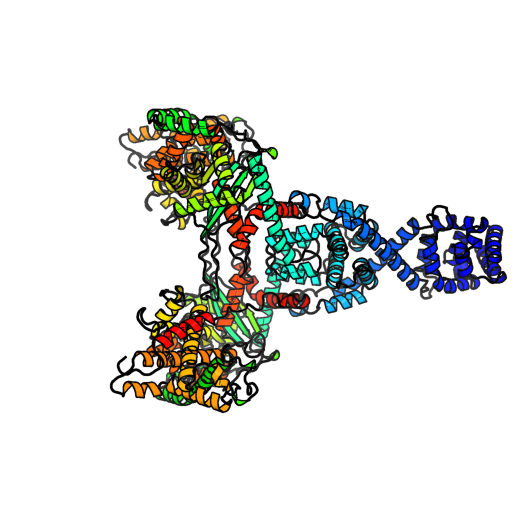7 O O . VAL A 1 487 ? 11.367 27.828 -4.883 1 90.5 487 VAL A O 1
ATOM 3920 N N . VAL A 1 488 ? 12.008 25.875 -4.039 1 93.06 488 VAL A N 1
ATOM 3921 C CA . VAL A 1 488 ? 13.234 25.859 -4.84 1 93.06 488 VAL A CA 1
ATOM 3922 C C . VAL A 1 488 ? 12.875 25.812 -6.324 1 93.06 488 VAL A C 1
ATOM 3924 O O . VAL A 1 488 ? 13.5 26.516 -7.133 1 93.06 488 VAL A O 1
ATOM 3927 N N . GLU A 1 489 ? 11.93 25.062 -6.598 1 91.88 489 GLU A N 1
ATOM 3928 C CA . GLU A 1 489 ? 11.508 24.984 -7.992 1 91.88 489 GLU A CA 1
ATOM 3929 C C . GLU A 1 489 ? 10.977 26.328 -8.477 1 91.88 489 GLU A C 1
ATOM 3931 O O . GLU A 1 489 ? 11.273 26.75 -9.602 1 91.88 489 GLU A O 1
ATOM 3936 N N . ALA A 1 490 ? 10.227 26.953 -7.68 1 92.06 490 ALA A N 1
ATOM 3937 C CA . ALA A 1 490 ? 9.648 28.25 -8.047 1 92.06 490 ALA A CA 1
ATOM 3938 C C . ALA A 1 490 ? 10.734 29.312 -8.188 1 92.06 490 ALA A C 1
ATOM 3940 O O . ALA A 1 490 ? 10.734 30.078 -9.148 1 92.06 490 ALA A O 1
ATOM 3941 N N . ILE A 1 491 ? 11.648 29.312 -7.289 1 94.12 491 ILE A N 1
ATOM 3942 C CA . ILE A 1 491 ? 12.734 30.281 -7.312 1 94.12 491 ILE A CA 1
ATOM 3943 C C . ILE A 1 491 ? 13.594 30.062 -8.555 1 94.12 491 ILE A C 1
ATOM 3945 O O . ILE A 1 491 ? 13.984 31.016 -9.227 1 94.12 491 ILE A O 1
ATOM 3949 N N . SER A 1 492 ? 13.812 28.828 -8.805 1 95.12 492 SER A N 1
ATOM 3950 C CA . SER A 1 492 ? 14.617 28.5 -9.969 1 95.12 492 SER A CA 1
ATOM 3951 C C . SER A 1 492 ? 13.93 28.938 -11.258 1 95.12 492 SER A C 1
ATOM 3953 O O . SER A 1 492 ? 14.586 29.438 -12.172 1 95.12 492 SER A O 1
ATOM 3955 N N . THR A 1 493 ? 12.688 28.766 -11.312 1 95.12 493 THR A N 1
ATOM 3956 C CA . THR A 1 493 ? 11.922 29.141 -12.5 1 95.12 493 THR A CA 1
ATOM 3957 C C . THR A 1 493 ? 11.922 30.656 -12.68 1 95.12 493 THR A C 1
ATOM 3959 O O . THR A 1 493 ? 12.117 31.156 -13.789 1 95.12 493 THR A O 1
ATOM 3962 N N . VAL A 1 494 ? 11.703 31.359 -11.648 1 96.38 494 VAL A N 1
ATOM 3963 C CA . VAL A 1 494 ? 11.695 32.812 -11.688 1 96.38 494 VAL A CA 1
ATOM 3964 C C . VAL A 1 494 ? 13.078 33.344 -12.062 1 96.38 494 VAL A C 1
ATOM 3966 O O . VAL A 1 494 ? 13.203 34.25 -12.875 1 96.38 494 VAL A O 1
ATOM 3969 N N . LEU A 1 495 ? 14.086 32.75 -11.445 1 97.5 495 LEU A N 1
ATOM 3970 C CA . LEU A 1 495 ? 15.461 33.125 -11.742 1 97.5 495 LEU A CA 1
ATOM 3971 C C . LEU A 1 495 ? 15.766 32.938 -13.227 1 97.5 495 LEU A C 1
ATOM 3973 O O . LEU A 1 495 ? 16.312 33.844 -13.867 1 97.5 495 LEU A O 1
ATOM 3977 N N . GLU A 1 496 ? 15.422 31.844 -13.695 1 97.12 496 GLU A N 1
ATOM 3978 C CA . GLU A 1 496 ? 15.688 31.562 -15.102 1 97.12 496 GLU A CA 1
ATOM 3979 C C . GLU A 1 496 ? 14.984 32.562 -16.016 1 97.12 496 GLU A C 1
ATOM 3981 O O . GLU A 1 496 ? 15.555 33 -17.016 1 97.12 496 GLU A O 1
ATOM 3986 N N . ALA A 1 497 ? 13.805 32.875 -15.656 1 96.94 497 ALA A N 1
ATOM 3987 C CA . ALA A 1 497 ? 13.055 33.875 -16.438 1 96.94 497 ALA A CA 1
ATOM 3988 C C . ALA A 1 497 ? 13.766 35.219 -16.453 1 96.94 497 ALA A C 1
ATOM 3990 O O . ALA A 1 497 ? 13.891 35.844 -17.5 1 96.94 497 ALA A O 1
ATOM 3991 N N . HIS A 1 498 ? 14.195 35.688 -15.344 1 97.44 498 HIS A N 1
ATOM 3992 C CA . HIS A 1 498 ? 14.922 36.969 -15.25 1 97.44 498 HIS A CA 1
ATOM 3993 C C . HIS A 1 498 ? 16.219 36.906 -16.031 1 97.44 498 HIS A C 1
ATOM 3995 O O . HIS A 1 498 ? 16.578 37.844 -16.734 1 97.44 498 HIS A O 1
ATOM 4001 N N . ILE A 1 499 ? 16.922 35.781 -15.883 1 97.81 499 ILE A N 1
ATOM 4002 C CA . ILE A 1 499 ? 18.219 35.625 -16.531 1 97.81 499 ILE A CA 1
ATOM 4003 C C . ILE A 1 499 ? 18.031 35.656 -18.062 1 97.81 499 ILE A C 1
ATOM 4005 O O . ILE A 1 499 ? 18.844 36.219 -18.781 1 97.81 499 ILE A O 1
ATOM 4009 N N . TYR A 1 500 ? 17.016 35.031 -18.5 1 97.06 500 TYR A N 1
ATOM 4010 C CA . TYR A 1 500 ? 16.75 35.031 -19.938 1 97.06 500 TYR A CA 1
ATOM 4011 C C . TYR A 1 500 ? 16.484 36.469 -20.438 1 97.06 500 TYR A C 1
ATOM 4013 O O . TYR A 1 500 ? 16.969 36.844 -21.5 1 97.06 500 TYR A O 1
ATOM 4021 N N . GLU A 1 501 ? 15.711 37.219 -19.656 1 96.38 501 GLU A N 1
ATOM 4022 C CA . GLU A 1 501 ? 15.461 38.625 -20.031 1 96.38 501 GLU A CA 1
ATOM 4023 C C . GLU A 1 501 ? 16.75 39.438 -20.031 1 96.38 501 GLU A C 1
ATOM 4025 O O . GLU A 1 501 ? 16.938 40.312 -20.859 1 96.38 501 GLU A O 1
ATOM 4030 N N . ASP A 1 502 ? 17.609 39.094 -19.141 1 97 502 ASP A N 1
ATOM 4031 C CA . ASP A 1 502 ? 18.891 39.812 -19.062 1 97 502 ASP A CA 1
ATOM 4032 C C . ASP A 1 502 ? 19.797 39.438 -20.219 1 97 502 ASP A C 1
ATOM 4034 O O . ASP A 1 502 ? 20.578 40.25 -20.703 1 97 502 ASP A O 1
ATOM 4038 N N . TRP A 1 503 ? 19.766 38.156 -20.625 1 97.19 503 TRP A N 1
ATOM 4039 C CA . TRP A 1 503 ? 20.5 37.75 -21.812 1 97.19 503 TRP A CA 1
ATOM 4040 C C . TRP A 1 503 ? 20.094 38.594 -23.031 1 97.19 503 TRP A C 1
ATOM 4042 O O . TRP A 1 503 ? 20.953 39.094 -23.766 1 97.19 503 TRP A O 1
ATOM 4052 N N . VAL A 1 504 ? 18.812 38.75 -23.188 1 95.44 504 VAL A N 1
ATOM 4053 C CA . VAL A 1 504 ? 18.266 39.531 -24.312 1 95.44 504 VAL A CA 1
ATOM 4054 C C . VAL A 1 504 ? 18.719 40.969 -24.219 1 95.44 504 VAL A C 1
ATOM 4056 O O . VAL A 1 504 ? 19.125 41.562 -25.219 1 95.44 504 VAL A O 1
ATOM 4059 N N . ARG A 1 505 ? 18.688 41.5 -23.078 1 94.88 505 ARG A N 1
ATOM 4060 C CA . ARG A 1 505 ? 19.062 42.875 -22.844 1 94.88 505 ARG A CA 1
ATOM 4061 C C . ARG A 1 505 ? 20.547 43.094 -23.109 1 94.88 505 ARG A C 1
ATOM 4063 O O . ARG A 1 505 ? 20.906 44.031 -23.859 1 94.88 505 ARG A O 1
ATOM 4070 N N . VAL A 1 506 ? 21.422 42.344 -22.516 1 96 506 VAL A N 1
ATOM 4071 C CA . VAL A 1 506 ? 22.875 42.531 -22.562 1 96 506 VAL A CA 1
ATOM 4072 C C . VAL A 1 506 ? 23.391 42.281 -23.984 1 96 506 VAL A C 1
ATOM 4074 O O . VAL A 1 506 ? 24.266 42.969 -24.469 1 96 506 VAL A O 1
ATOM 4077 N N . ALA A 1 507 ? 22.844 41.281 -24.625 1 96.06 507 ALA A N 1
ATOM 4078 C CA . ALA A 1 507 ? 23.281 40.938 -25.984 1 96.06 507 ALA A CA 1
ATOM 4079 C C . ALA A 1 507 ? 22.625 41.844 -27.016 1 96.06 507 ALA A C 1
ATOM 4081 O O . ALA A 1 507 ? 23.078 41.906 -28.156 1 96.06 507 ALA A O 1
ATOM 4082 N N . GLY A 1 508 ? 21.547 42.5 -26.719 1 94.12 508 GLY A N 1
ATOM 4083 C CA . GLY A 1 508 ? 20.828 43.344 -27.641 1 94.12 508 GLY A CA 1
ATOM 4084 C C . GLY A 1 508 ? 20.125 42.562 -28.75 1 94.12 508 GLY A C 1
ATOM 4085 O O . GLY A 1 508 ? 20.172 42.969 -29.906 1 94.12 508 GLY A O 1
ATOM 4086 N N . VAL A 1 509 ? 19.609 41.469 -28.344 1 95 509 VAL A N 1
ATOM 4087 C CA . VAL A 1 509 ? 18.953 40.594 -29.328 1 95 509 VAL A CA 1
ATOM 4088 C C . VAL A 1 509 ? 17.469 40.5 -29 1 95 509 VAL A C 1
ATOM 4090 O O . VAL A 1 509 ? 17 41.031 -28 1 95 509 VAL A O 1
ATOM 4093 N N . HIS A 1 510 ? 16.719 39.781 -29.891 1 91.44 510 HIS A N 1
ATOM 4094 C CA . HIS A 1 510 ? 15.289 39.656 -29.703 1 91.44 510 HIS A CA 1
ATOM 4095 C C . HIS A 1 510 ? 14.938 38.312 -29.094 1 91.44 510 HIS A C 1
ATOM 4097 O O . HIS A 1 510 ? 13.875 38.156 -28.484 1 91.44 510 HIS A O 1
ATOM 4103 N N . SER A 1 511 ? 15.773 37.375 -29.406 1 93.62 511 SER A N 1
ATOM 4104 C CA . SER A 1 511 ? 15.547 36.031 -28.891 1 93.62 511 SER A CA 1
ATOM 4105 C C . SER A 1 511 ? 16.859 35.344 -28.531 1 93.62 511 SER A C 1
ATOM 4107 O O . SER A 1 511 ? 17.922 35.75 -28.984 1 93.62 511 SER A O 1
ATOM 4109 N N . LEU A 1 512 ? 16.766 34.344 -27.703 1 95.38 512 LEU A N 1
ATOM 4110 C CA . LEU A 1 512 ? 17.969 33.625 -27.281 1 95.38 512 LEU A CA 1
ATOM 4111 C C . LEU A 1 512 ? 18.609 32.875 -28.453 1 95.38 512 LEU A C 1
ATOM 4113 O O . LEU A 1 512 ? 19.812 32.625 -28.453 1 95.38 512 LEU A O 1
ATOM 4117 N N . SER A 1 513 ? 17.766 32.531 -29.406 1 93.81 513 SER A N 1
ATOM 4118 C CA . SER A 1 513 ? 18.266 31.812 -30.578 1 93.81 513 SER A CA 1
ATOM 4119 C C . SER A 1 513 ? 19.234 32.688 -31.375 1 93.81 513 SER A C 1
ATOM 4121 O O . SER A 1 513 ? 20.109 32.156 -32.062 1 93.81 513 SER A O 1
ATOM 4123 N N . ASP A 1 514 ? 19.094 34.031 -31.266 1 94.94 514 ASP A N 1
ATOM 4124 C CA . ASP A 1 514 ? 19.953 34.969 -32 1 94.94 514 ASP A CA 1
ATOM 4125 C C . ASP A 1 514 ? 21.391 34.875 -31.5 1 94.94 514 ASP A C 1
ATOM 4127 O O . ASP A 1 514 ? 22.312 35.344 -32.188 1 94.94 514 ASP A O 1
ATOM 4131 N N . LEU A 1 515 ? 21.562 34.281 -30.422 1 96.31 515 LEU A N 1
ATOM 4132 C CA . LEU A 1 515 ? 22.891 34.219 -29.812 1 96.31 515 LEU A CA 1
ATOM 4133 C C . LEU A 1 515 ? 23.719 33.125 -30.469 1 96.31 515 LEU A C 1
ATOM 4135 O O . LEU A 1 515 ? 24.906 33 -30.156 1 96.31 515 LEU A O 1
ATOM 4139 N N . HIS A 1 516 ? 23.203 32.469 -31.406 1 94.75 516 HIS A N 1
ATOM 4140 C CA . HIS A 1 516 ? 23.938 31.453 -32.156 1 94.75 516 HIS A CA 1
ATOM 4141 C C . HIS A 1 516 ? 25.047 32.094 -33 1 94.75 516 HIS A C 1
ATOM 4143 O O . HIS A 1 516 ? 26 31.422 -33.375 1 94.75 516 HIS A O 1
ATOM 4149 N N . ASP A 1 517 ? 24.828 33.312 -33.219 1 93.38 517 ASP A N 1
ATOM 4150 C CA . ASP A 1 517 ? 25.797 34.031 -34.031 1 93.38 517 ASP A CA 1
ATOM 4151 C C . ASP A 1 517 ? 27.062 34.375 -33.219 1 93.38 517 ASP A C 1
ATOM 4153 O O . ASP A 1 517 ? 28.094 34.719 -33.812 1 93.38 517 ASP A O 1
ATOM 4157 N N . CYS A 1 518 ? 27.016 34.188 -31.938 1 95.38 518 CYS A N 1
ATOM 4158 C CA . CYS A 1 518 ? 28.141 34.469 -31.062 1 95.38 518 CYS A CA 1
ATOM 4159 C C . CYS A 1 518 ? 29.047 33.25 -30.922 1 95.38 518 CYS A C 1
ATOM 4161 O O . CYS A 1 518 ? 28.562 32.125 -30.938 1 95.38 518 CYS A O 1
ATOM 4163 N N . THR A 1 519 ? 30.312 33.562 -30.828 1 95.81 519 THR A N 1
ATOM 4164 C CA . THR A 1 519 ? 31.25 32.469 -30.531 1 95.81 519 THR A CA 1
ATOM 4165 C C . THR A 1 519 ? 31.172 32.094 -29.047 1 95.81 519 THR A C 1
ATOM 4167 O O . THR A 1 519 ? 30.594 32.812 -28.25 1 95.81 519 THR A O 1
ATOM 4170 N N . ALA A 1 520 ? 31.781 30.969 -28.75 1 96.12 520 ALA A N 1
ATOM 4171 C CA . ALA A 1 520 ? 31.75 30.5 -27.359 1 96.12 520 ALA A CA 1
ATOM 4172 C C . ALA A 1 520 ? 32.406 31.5 -26.422 1 96.12 520 ALA A C 1
ATOM 4174 O O . ALA A 1 520 ? 31.875 31.797 -25.359 1 96.12 520 ALA A O 1
ATOM 4175 N N . PRO A 1 521 ? 33.562 32.062 -26.828 1 96.31 521 PRO A N 1
ATOM 4176 C CA . PRO A 1 521 ? 34.156 33.062 -25.938 1 96.31 521 PRO A CA 1
ATOM 4177 C C . PRO A 1 521 ? 33.312 34.312 -25.797 1 96.31 521 PRO A C 1
ATOM 4179 O O . PRO A 1 521 ? 33.25 34.938 -24.734 1 96.31 521 PRO A O 1
ATOM 4182 N N . GLU A 1 522 ? 32.656 34.656 -26.828 1 96.56 522 GLU A N 1
ATOM 4183 C CA . GLU A 1 522 ? 31.781 35.812 -26.781 1 96.56 522 GLU A CA 1
ATOM 4184 C C . GLU A 1 522 ? 30.609 35.562 -25.812 1 96.56 522 GLU A C 1
ATOM 4186 O O . GLU A 1 522 ? 30.203 36.469 -25.078 1 96.56 522 GLU A O 1
ATOM 4191 N N . LEU A 1 523 ? 30.109 34.375 -25.875 1 97.25 523 LEU A N 1
ATOM 4192 C CA . LEU A 1 523 ? 29.031 34.031 -24.953 1 97.25 523 LEU A CA 1
ATOM 4193 C C . LEU A 1 523 ? 29.5 34.094 -23.516 1 97.25 523 LEU A C 1
ATOM 4195 O O . LEU A 1 523 ? 28.75 34.531 -22.625 1 97.25 523 LEU A O 1
ATOM 4199 N N . LYS A 1 524 ? 30.656 33.594 -23.281 1 97.12 524 LYS A N 1
ATOM 4200 C CA . LYS A 1 524 ? 31.234 33.625 -21.938 1 97.12 524 LYS A CA 1
ATOM 4201 C C . LYS A 1 524 ? 31.406 35.094 -21.469 1 97.12 524 LYS A C 1
ATOM 4203 O O . LYS A 1 524 ? 31.109 35.406 -20.312 1 97.12 524 LYS A O 1
ATOM 4208 N N . ASP A 1 525 ? 31.844 35.969 -22.359 1 97 525 ASP A N 1
ATOM 4209 C CA . ASP A 1 525 ? 32 37.375 -22.031 1 97 525 ASP A CA 1
ATOM 4210 C C . ASP A 1 525 ? 30.656 38.031 -21.75 1 97 525 ASP A C 1
ATOM 4212 O O . ASP A 1 525 ? 30.531 38.844 -20.844 1 97 525 ASP A O 1
ATOM 4216 N N . LEU A 1 526 ? 29.719 37.688 -22.547 1 97.56 526 LEU A N 1
ATOM 4217 C CA . LEU A 1 526 ? 28.375 38.219 -22.328 1 97.56 526 LEU A CA 1
ATOM 4218 C C . LEU A 1 526 ? 27.828 37.75 -20.984 1 97.56 526 LEU A C 1
ATOM 4220 O O . LEU A 1 526 ? 27.156 38.5 -20.281 1 97.56 526 LEU A O 1
ATOM 4224 N N . ALA A 1 527 ? 28.078 36.438 -20.625 1 98.12 527 ALA A N 1
ATOM 4225 C CA . ALA A 1 527 ? 27.656 35.938 -19.328 1 98.12 527 ALA A CA 1
ATOM 4226 C C . ALA A 1 527 ? 28.281 36.719 -18.188 1 98.12 527 ALA A C 1
ATOM 4228 O O . ALA A 1 527 ? 27.625 37.031 -17.188 1 98.12 527 ALA A O 1
ATOM 4229 N N . ALA A 1 528 ? 29.547 37 -18.328 1 97.25 528 ALA A N 1
ATOM 4230 C CA . ALA A 1 528 ? 30.25 37.781 -17.328 1 97.25 528 ALA A CA 1
ATOM 4231 C C . ALA A 1 528 ? 29.656 39.188 -17.203 1 97.25 528 ALA A C 1
ATOM 4233 O O . ALA A 1 528 ? 29.484 39.688 -16.094 1 97.25 528 ALA A O 1
ATOM 4234 N N . GLU A 1 529 ? 29.344 39.75 -18.328 1 96.88 529 GLU A N 1
ATOM 4235 C CA . GLU A 1 529 ? 28.719 41.062 -18.328 1 96.88 529 GLU A CA 1
ATOM 4236 C C . GLU A 1 529 ? 27.344 41.031 -17.672 1 96.88 529 GLU A C 1
ATOM 4238 O O . GLU A 1 529 ? 26.969 41.938 -16.938 1 96.88 529 GLU A O 1
ATOM 4243 N N . LEU A 1 530 ? 26.641 40 -18.016 1 97.25 530 LEU A N 1
ATOM 4244 C CA . LEU A 1 530 ? 25.312 39.844 -17.438 1 97.25 530 LEU A CA 1
ATOM 4245 C C . LEU A 1 530 ? 25.375 39.781 -15.922 1 97.25 530 LEU A C 1
ATOM 4247 O O . LEU A 1 530 ? 24.578 40.438 -15.234 1 97.25 530 LEU A O 1
ATOM 4251 N N . VAL A 1 531 ? 26.312 39 -15.352 1 97.06 531 VAL A N 1
ATOM 4252 C CA . VAL A 1 531 ? 26.453 38.906 -13.906 1 97.06 531 VAL A CA 1
ATOM 4253 C C . VAL A 1 531 ? 26.891 40.219 -13.32 1 97.06 531 VAL A C 1
ATOM 4255 O O . VAL A 1 531 ? 26.391 40.656 -12.281 1 97.06 531 VAL A O 1
ATOM 4258 N N . GLN A 1 532 ? 27.688 40.906 -13.992 1 94.31 532 GLN A N 1
ATOM 4259 C CA . GLN A 1 532 ? 28.219 42.188 -13.516 1 94.31 532 GLN A CA 1
ATOM 4260 C C . GLN A 1 532 ? 27.141 43.25 -13.477 1 94.31 532 GLN A C 1
ATOM 4262 O O . GLN A 1 532 ? 27.078 44.062 -12.547 1 94.31 532 GLN A O 1
ATOM 4267 N N . THR A 1 533 ? 26.234 43.188 -14.422 1 93.62 533 THR A N 1
ATOM 4268 C CA . THR A 1 533 ? 25.266 44.281 -14.547 1 93.62 533 THR A CA 1
ATOM 4269 C C . THR A 1 533 ? 23.906 43.875 -13.992 1 93.62 533 THR A C 1
ATOM 4271 O O . THR A 1 533 ? 23.094 44.719 -13.641 1 93.62 533 THR A O 1
ATOM 4274 N N . GLY A 1 534 ? 23.719 42.594 -13.961 1 93.5 534 GLY A N 1
ATOM 4275 C CA . GLY A 1 534 ? 22.375 42.156 -13.617 1 93.5 534 GLY A CA 1
ATOM 4276 C C . GLY A 1 534 ? 22.312 41.375 -12.312 1 93.5 534 GLY A C 1
ATOM 4277 O O . GLY A 1 534 ? 21.234 41.094 -11.805 1 93.5 534 GLY A O 1
ATOM 4278 N N . ALA A 1 535 ? 23.484 41.031 -11.695 1 93.94 535 ALA A N 1
ATOM 4279 C CA . ALA A 1 535 ? 23.453 40.156 -10.508 1 93.94 535 ALA A CA 1
ATOM 4280 C C . ALA A 1 535 ? 24.641 40.438 -9.594 1 93.94 535 ALA A C 1
ATOM 4282 O O . ALA A 1 535 ? 25.219 39.531 -9 1 93.94 535 ALA A O 1
ATOM 4283 N N . SER A 1 536 ? 25.094 41.625 -9.547 1 89.19 536 SER A N 1
ATOM 4284 C CA . SER A 1 536 ? 26.219 42 -8.703 1 89.19 536 SER A CA 1
ATOM 4285 C C . SER A 1 536 ? 25.891 43.156 -7.785 1 89.19 536 SER A C 1
ATOM 4287 O O . SER A 1 536 ? 25.047 44 -8.117 1 89.19 536 SER A O 1
ATOM 4289 N N . GLY A 1 537 ? 26.594 43.219 -6.668 1 80.06 537 GLY A N 1
ATOM 4290 C CA . GLY A 1 537 ? 26.438 44.312 -5.727 1 80.06 537 GLY A CA 1
ATOM 4291 C C . GLY A 1 537 ? 27.047 45.625 -6.215 1 80.06 537 GLY A C 1
ATOM 4292 O O . GLY A 1 537 ? 26.594 46.688 -5.84 1 80.06 537 GLY A O 1
ATOM 4293 N N . ALA A 1 538 ? 27.969 45.469 -7.078 1 78.88 538 ALA A N 1
ATOM 4294 C CA . ALA A 1 538 ? 28.672 46.656 -7.574 1 78.88 538 ALA A CA 1
ATOM 4295 C C . ALA A 1 538 ? 27.734 47.562 -8.367 1 78.88 538 ALA A C 1
ATOM 4297 O O . ALA A 1 538 ? 27.812 48.781 -8.273 1 78.88 538 ALA A O 1
ATOM 4298 N N . VAL A 1 539 ? 26.891 47 -9.109 1 79.75 539 VAL A N 1
ATOM 4299 C CA . VAL A 1 539 ? 25.953 47.75 -9.914 1 79.75 539 VAL A CA 1
ATOM 4300 C C . VAL A 1 539 ? 24.953 48.469 -9 1 79.75 539 VAL A C 1
ATOM 4302 O O . VAL A 1 539 ? 24.484 49.562 -9.312 1 79.75 539 VAL A O 1
ATOM 4305 N N . MET A 1 540 ? 24.734 47.938 -7.914 1 78.25 540 MET A N 1
ATOM 4306 C CA . MET A 1 540 ? 23.781 48.5 -6.961 1 78.25 540 MET A CA 1
ATOM 4307 C C . MET A 1 540 ? 24.281 49.812 -6.406 1 78.25 540 MET A C 1
ATOM 4309 O O . MET A 1 540 ? 23.5 50.75 -6.234 1 78.25 540 MET A O 1
ATOM 4313 N N . ASP A 1 541 ? 25.5 49.875 -6.219 1 74.75 541 ASP A N 1
ATOM 4314 C CA . ASP A 1 541 ? 26.109 51.094 -5.711 1 74.75 541 ASP A CA 1
ATOM 4315 C C . ASP A 1 541 ? 25.969 52.25 -6.723 1 74.75 541 ASP A C 1
ATOM 4317 O O . ASP A 1 541 ? 25.719 53.375 -6.344 1 74.75 541 ASP A O 1
ATOM 4321 N N . GLY A 1 542 ? 26.078 51.875 -7.965 1 74 542 GLY A N 1
ATOM 4322 C CA . GLY A 1 542 ? 25.922 52.875 -9.008 1 74 542 GLY A CA 1
ATOM 4323 C C . GLY A 1 542 ? 24.516 53.406 -9.141 1 74 542 GLY A C 1
ATOM 4324 O O . GLY A 1 542 ? 24.297 54.594 -9.297 1 74 542 GLY A O 1
ATOM 4325 N N . ILE A 1 543 ? 23.562 52.531 -9 1 76.44 543 ILE A N 1
ATOM 4326 C CA . ILE A 1 543 ? 22.156 52.906 -9.141 1 76.44 543 ILE A CA 1
ATOM 4327 C C . ILE A 1 543 ? 21.734 53.781 -7.957 1 76.44 543 ILE A C 1
ATOM 4329 O O . ILE A 1 543 ? 21.031 54.781 -8.133 1 76.44 543 ILE A O 1
ATOM 4333 N N . THR A 1 544 ? 22.188 53.469 -6.77 1 73.19 544 THR A N 1
ATOM 4334 C CA . THR A 1 544 ? 21.812 54.188 -5.559 1 73.19 544 THR A CA 1
ATOM 4335 C C . THR A 1 544 ? 22.375 55.594 -5.555 1 73.19 544 THR A C 1
ATOM 4337 O O . THR A 1 544 ? 21.734 56.531 -5.074 1 73.19 544 THR A O 1
ATOM 4340 N N . HIS A 1 545 ? 23.516 55.781 -6.211 1 74.12 545 HIS A N 1
ATOM 4341 C CA . HIS A 1 545 ? 24.188 57.094 -6.176 1 74.12 545 HIS A CA 1
ATOM 4342 C C . HIS A 1 545 ? 23.688 58 -7.297 1 74.12 545 HIS A C 1
ATOM 4344 O O . HIS A 1 545 ? 24.016 59.188 -7.336 1 74.12 545 HIS A O 1
ATOM 4350 N N . SER A 1 546 ? 22.906 57.5 -8.234 1 69.94 546 SER A N 1
ATOM 4351 C CA . SER A 1 546 ? 22.469 58.281 -9.375 1 69.94 546 SER A CA 1
ATOM 4352 C C . SER A 1 546 ? 21.328 59.219 -9 1 69.94 546 SER A C 1
ATOM 4354 O O . SER A 1 546 ? 20.891 60.031 -9.82 1 69.94 546 SER A O 1
ATOM 4356 N N . GLY A 1 547 ? 21.047 59.562 -7.75 1 70.75 547 GLY A N 1
ATOM 4357 C CA . GLY A 1 547 ? 20.047 60.5 -7.258 1 70.75 547 GLY A CA 1
ATOM 4358 C C . GLY A 1 547 ? 18.625 60.094 -7.605 1 70.75 547 GLY A C 1
ATOM 4359 O O . GLY A 1 547 ? 17.688 60.531 -6.961 1 70.75 547 GLY A O 1
ATOM 4360 N N . CYS A 1 548 ? 18.297 59.344 -8.719 1 82.75 548 CYS A N 1
ATOM 4361 C CA . CYS A 1 548 ? 16.953 58.875 -9.07 1 82.75 548 CYS A CA 1
ATOM 4362 C C . CYS A 1 548 ? 16.938 57.375 -9.258 1 82.75 548 CYS A C 1
ATOM 4364 O O . CYS A 1 548 ? 16.859 56.875 -10.391 1 82.75 548 CYS A O 1
ATOM 4366 N N . PRO A 1 549 ? 16.828 56.719 -8.109 1 84.94 549 PRO A N 1
ATOM 4367 C CA . PRO A 1 549 ? 17.062 55.281 -8.195 1 84.94 549 PRO A CA 1
ATOM 4368 C C . PRO A 1 549 ? 15.836 54.5 -8.695 1 84.94 549 PRO A C 1
ATOM 4370 O O . PRO A 1 549 ? 14.695 54.906 -8.438 1 84.94 549 PRO A O 1
ATOM 4373 N N . ASP A 1 550 ? 16 53.5 -9.57 1 88.44 550 ASP A N 1
ATOM 4374 C CA . ASP A 1 550 ? 15.008 52.5 -9.984 1 88.44 550 ASP A CA 1
ATOM 4375 C C . ASP A 1 550 ? 14.922 51.375 -8.969 1 88.44 550 ASP A C 1
ATOM 4377 O O . ASP A 1 550 ? 15.664 50.375 -9.055 1 88.44 550 ASP A O 1
ATOM 4381 N N . ILE A 1 551 ? 13.93 51.438 -8.125 1 86.31 551 ILE A N 1
ATOM 4382 C CA . ILE A 1 551 ? 13.82 50.531 -6.98 1 86.31 551 ILE A CA 1
ATOM 4383 C C . ILE A 1 551 ? 13.484 49.125 -7.465 1 86.31 551 ILE A C 1
ATOM 4385 O O . ILE A 1 551 ? 13.961 48.156 -6.898 1 86.31 551 ILE A O 1
ATOM 4389 N N . LEU A 1 552 ? 12.68 49.062 -8.484 1 88.38 552 LEU A N 1
ATOM 4390 C CA . LEU A 1 552 ? 12.289 47.75 -9 1 88.38 552 LEU A CA 1
ATOM 4391 C C . LEU A 1 552 ? 13.484 47.031 -9.641 1 88.38 552 LEU A C 1
ATOM 4393 O O . LEU A 1 552 ? 13.664 45.812 -9.445 1 88.38 552 LEU A O 1
ATOM 4397 N N . ARG A 1 553 ? 14.203 47.781 -10.391 1 90.62 553 ARG A N 1
ATOM 4398 C CA . ARG A 1 553 ? 15.398 47.188 -11 1 90.62 553 ARG A CA 1
ATOM 4399 C C . ARG A 1 553 ? 16.391 46.75 -9.938 1 90.62 553 ARG A C 1
ATOM 4401 O O . ARG A 1 553 ? 17.031 45.688 -10.078 1 90.62 553 ARG A O 1
ATOM 4408 N N . GLN A 1 554 ? 16.516 47.531 -8.914 1 90.12 554 GLN A N 1
ATOM 4409 C CA . GLN A 1 554 ? 17.391 47.188 -7.805 1 90.12 554 GLN A CA 1
ATOM 4410 C C . GLN A 1 554 ? 16.984 45.875 -7.168 1 90.12 554 GLN A C 1
ATOM 4412 O O . GLN A 1 554 ? 17.828 45.031 -6.871 1 90.12 554 GLN A O 1
ATOM 4417 N N . GLN A 1 555 ? 15.75 45.719 -7.055 1 90.25 555 GLN A N 1
ATOM 4418 C CA . GLN A 1 555 ? 15.234 44.5 -6.426 1 90.25 555 GLN A CA 1
ATOM 4419 C C . GLN A 1 555 ? 15.516 43.281 -7.289 1 90.25 555 GLN A C 1
ATOM 4421 O O . GLN A 1 555 ? 15.836 42.219 -6.77 1 90.25 555 GLN A O 1
ATOM 4426 N N . ILE A 1 556 ? 15.398 43.406 -8.516 1 93 556 ILE A N 1
ATOM 4427 C CA . ILE A 1 556 ? 15.625 42.312 -9.43 1 93 556 ILE A CA 1
ATOM 4428 C C . ILE A 1 556 ? 17.094 41.906 -9.406 1 93 556 ILE A C 1
ATOM 4430 O O . ILE A 1 556 ? 17.422 40.719 -9.406 1 93 556 ILE A O 1
ATOM 4434 N N . ILE A 1 557 ? 17.922 42.906 -9.398 1 93.38 557 ILE A N 1
ATOM 4435 C CA . ILE A 1 557 ? 19.359 42.656 -9.375 1 93.38 557 ILE A CA 1
ATOM 4436 C C . ILE A 1 557 ? 19.719 41.906 -8.086 1 93.38 557 ILE A C 1
ATOM 4438 O O . ILE A 1 557 ? 20.484 40.938 -8.109 1 93.38 557 ILE A O 1
ATOM 4442 N N . LEU A 1 558 ? 19.141 42.375 -6.996 1 91.56 558 LEU A N 1
ATOM 4443 C CA . LEU A 1 558 ? 19.422 41.719 -5.707 1 91.56 558 LEU A CA 1
ATOM 4444 C C . LEU A 1 558 ? 18.891 40.281 -5.688 1 91.56 558 LEU A C 1
ATOM 4446 O O . LEU A 1 558 ? 19.547 39.406 -5.156 1 91.56 558 LEU A O 1
ATOM 4450 N N . PHE A 1 559 ? 17.719 40.094 -6.246 1 93.25 559 PHE A N 1
ATOM 4451 C CA . PHE A 1 559 ? 17.156 38.75 -6.309 1 93.25 559 PHE A CA 1
ATOM 4452 C C . PHE A 1 559 ? 18.031 37.812 -7.129 1 93.25 559 PHE A C 1
ATOM 4454 O O . PHE A 1 559 ? 18.344 36.719 -6.703 1 93.25 559 PHE A O 1
ATOM 4461 N N . CYS A 1 560 ? 18.438 38.281 -8.305 1 96.25 560 CYS A N 1
ATOM 4462 C CA . CYS A 1 560 ? 19.25 37.469 -9.188 1 96.25 560 CYS A CA 1
ATOM 4463 C C . CYS A 1 560 ? 20.594 37.125 -8.539 1 96.25 560 CYS A C 1
ATOM 4465 O O . CYS A 1 560 ? 21.062 36 -8.656 1 96.25 560 CYS A O 1
ATOM 4467 N N . ARG A 1 561 ? 21.156 38.094 -7.887 1 92.88 561 ARG A N 1
ATOM 4468 C CA . ARG A 1 561 ? 22.422 37.844 -7.191 1 92.88 561 ARG A CA 1
ATOM 4469 C C . ARG A 1 561 ? 22.281 36.75 -6.148 1 92.88 561 ARG A C 1
ATOM 4471 O O . ARG A 1 561 ? 23.062 35.781 -6.137 1 92.88 561 ARG A O 1
ATOM 4478 N N . ASP A 1 562 ? 21.328 36.875 -5.328 1 92.5 562 ASP A N 1
ATOM 4479 C CA . ASP A 1 562 ? 21.156 35.969 -4.219 1 92.5 562 ASP A CA 1
ATOM 4480 C C . ASP A 1 562 ? 20.688 34.594 -4.719 1 92.5 562 ASP A C 1
ATOM 4482 O O . ASP A 1 562 ? 21.109 33.562 -4.207 1 92.5 562 ASP A O 1
ATOM 4486 N N . ALA A 1 563 ? 19.75 34.562 -5.684 1 95.44 563 ALA A N 1
ATOM 4487 C CA . ALA A 1 563 ? 19.25 33.312 -6.242 1 95.44 563 ALA A CA 1
ATOM 4488 C C . ALA A 1 563 ? 20.359 32.562 -6.98 1 95.44 563 ALA A C 1
ATOM 4490 O O . ALA A 1 563 ? 20.391 31.328 -6.969 1 95.44 563 ALA A O 1
ATOM 4491 N N . LEU A 1 564 ? 21.188 33.281 -7.676 1 95.94 564 LEU A N 1
ATOM 4492 C CA . LEU A 1 564 ? 22.312 32.625 -8.359 1 95.94 564 LEU A CA 1
ATOM 4493 C C . LEU A 1 564 ? 23.266 31.984 -7.355 1 95.94 564 LEU A C 1
ATOM 4495 O O . LEU A 1 564 ? 23.859 30.938 -7.637 1 95.94 564 LEU A O 1
ATOM 4499 N N . GLN A 1 565 ? 23.469 32.656 -6.273 1 93.12 565 GLN A N 1
ATOM 4500 C CA . GLN A 1 565 ? 24.312 32.062 -5.238 1 93.12 565 GLN A CA 1
ATOM 4501 C C . GLN A 1 565 ? 23.719 30.766 -4.715 1 93.12 565 GLN A C 1
ATOM 4503 O O . GLN A 1 565 ? 24.453 29.828 -4.41 1 93.12 565 GLN A O 1
ATOM 4508 N N . TYR A 1 566 ? 22.438 30.719 -4.574 1 94.62 566 TYR A N 1
ATOM 4509 C CA . TYR A 1 566 ? 21.781 29.469 -4.23 1 94.62 566 TYR A CA 1
ATOM 4510 C C . TYR A 1 566 ? 22.094 28.391 -5.262 1 94.62 566 TYR A C 1
ATOM 4512 O O . TYR A 1 566 ? 22.391 27.234 -4.906 1 94.62 566 TYR A O 1
ATOM 4520 N N . ALA A 1 567 ? 21.984 28.734 -6.508 1 96 567 ALA A N 1
ATOM 4521 C CA . ALA A 1 567 ? 22.25 27.797 -7.59 1 96 567 ALA A CA 1
ATOM 4522 C C . ALA A 1 567 ? 23.703 27.297 -7.535 1 96 567 ALA A C 1
ATOM 4524 O O . ALA A 1 567 ? 23.969 26.125 -7.816 1 96 567 ALA A O 1
ATOM 4525 N N . VAL A 1 568 ? 24.594 28.203 -7.207 1 95.19 568 VAL A N 1
ATOM 4526 C CA . VAL A 1 568 ? 26 27.828 -7.078 1 95.19 568 VAL A CA 1
ATOM 4527 C C . VAL A 1 568 ? 26.156 26.797 -5.965 1 95.19 568 VAL A C 1
ATOM 4529 O O . VAL A 1 568 ? 26.875 25.812 -6.133 1 95.19 568 VAL A O 1
ATOM 4532 N N . LEU A 1 569 ? 25.547 27.047 -4.848 1 95.12 569 LEU A N 1
ATOM 4533 C CA . LEU A 1 569 ? 25.625 26.109 -3.727 1 95.12 569 LEU A CA 1
ATOM 4534 C C . LEU A 1 569 ? 25.062 24.75 -4.117 1 95.12 569 LEU A C 1
ATOM 4536 O O . LEU A 1 569 ? 25.656 23.719 -3.797 1 95.12 569 LEU A O 1
ATOM 4540 N N . ASP A 1 570 ? 23.938 24.766 -4.758 1 95.62 570 ASP A N 1
ATOM 4541 C CA . ASP A 1 570 ? 23.312 23.531 -5.184 1 95.62 570 ASP A CA 1
ATOM 4542 C C . ASP A 1 570 ? 24.219 22.719 -6.105 1 95.62 570 ASP A C 1
ATOM 4544 O O . ASP A 1 570 ? 24.344 21.5 -5.969 1 95.62 570 ASP A O 1
ATOM 4548 N N . GLU A 1 571 ? 24.828 23.391 -6.984 1 95.44 571 GLU A N 1
ATOM 4549 C CA . GLU A 1 571 ? 25.734 22.734 -7.914 1 95.44 571 GLU A CA 1
ATOM 4550 C C . GLU A 1 571 ? 26.969 22.203 -7.188 1 95.44 571 GLU A C 1
ATOM 4552 O O . GLU A 1 571 ? 27.469 21.125 -7.504 1 95.44 571 GLU A O 1
ATOM 4557 N N . ALA A 1 572 ? 27.5 23.016 -6.332 1 96.5 572 ALA A N 1
ATOM 4558 C CA . ALA A 1 572 ? 28.672 22.594 -5.562 1 96.5 572 ALA A CA 1
ATOM 4559 C C . ALA A 1 572 ? 28.391 21.312 -4.793 1 96.5 572 ALA A C 1
ATOM 4561 O O . ALA A 1 572 ? 29.234 20.422 -4.73 1 96.5 572 ALA A O 1
ATOM 4562 N N . ILE A 1 573 ? 27.266 21.188 -4.246 1 97.12 573 ILE A N 1
ATOM 4563 C CA . ILE A 1 573 ? 26.875 20.016 -3.479 1 97.12 573 ILE A CA 1
ATOM 4564 C C . ILE A 1 573 ? 26.781 18.797 -4.402 1 97.12 573 ILE A C 1
ATOM 4566 O O . ILE A 1 573 ? 27.344 17.75 -4.109 1 97.12 573 ILE A O 1
ATOM 4570 N N . LYS A 1 574 ? 26.141 18.922 -5.52 1 96 574 LYS A N 1
ATOM 4571 C CA . LYS A 1 574 ? 25.969 17.812 -6.457 1 96 574 LYS A CA 1
ATOM 4572 C C . LYS A 1 574 ? 27.328 17.312 -6.961 1 96 574 LYS A C 1
ATOM 4574 O O . LYS A 1 574 ? 27.5 16.109 -7.168 1 96 574 LYS A O 1
ATOM 4579 N N . GLU A 1 575 ? 28.25 18.25 -7.055 1 96.31 575 GLU A N 1
ATOM 4580 C CA . GLU A 1 575 ? 29.562 17.922 -7.602 1 96.31 575 GLU A CA 1
ATOM 4581 C C . GLU A 1 575 ? 30.516 17.453 -6.504 1 96.31 575 GLU A C 1
ATOM 4583 O O . GLU A 1 575 ? 31.578 16.922 -6.793 1 96.31 575 GLU A O 1
ATOM 4588 N N . GLY A 1 576 ? 30.156 17.656 -5.297 1 97.25 576 GLY A N 1
ATOM 4589 C CA . GLY A 1 576 ? 31.031 17.328 -4.188 1 97.25 576 GLY A CA 1
ATOM 4590 C C . GLY A 1 576 ? 32.188 18.312 -4.051 1 97.25 576 GLY A C 1
ATOM 4591 O O . GLY A 1 576 ? 33.312 17.922 -3.688 1 97.25 576 GLY A O 1
ATOM 4592 N N . ASP A 1 577 ? 31.953 19.562 -4.426 1 97.19 577 ASP A N 1
ATOM 4593 C CA . ASP A 1 577 ? 32.969 20.594 -4.309 1 97.19 577 ASP A CA 1
ATOM 4594 C C . ASP A 1 577 ? 32.938 21.266 -2.936 1 97.19 577 ASP A C 1
ATOM 4596 O O . ASP A 1 577 ? 32.406 22.375 -2.793 1 97.19 577 ASP A O 1
ATOM 4600 N N . VAL A 1 578 ? 33.656 20.672 -1.99 1 96.5 578 VAL A N 1
ATOM 4601 C CA . VAL A 1 578 ? 33.625 21.156 -0.612 1 96.5 578 VAL A CA 1
ATOM 4602 C C . VAL A 1 578 ? 34.375 22.469 -0.497 1 96.5 578 VAL A C 1
ATOM 4604 O O . VAL A 1 578 ? 34.125 23.281 0.397 1 96.5 578 VAL A O 1
ATOM 4607 N N . GLY A 1 579 ? 35.281 22.672 -1.436 1 94.56 579 GLY A N 1
ATOM 4608 C CA . GLY A 1 579 ? 35.969 23.969 -1.465 1 94.56 579 GLY A CA 1
ATOM 4609 C C . GLY A 1 579 ? 35.031 25.125 -1.752 1 94.56 579 GLY A C 1
ATOM 4610 O O . GLY A 1 579 ? 35.094 26.156 -1.095 1 94.56 579 GLY A O 1
ATOM 4611 N N . MET A 1 580 ? 34.188 24.984 -2.717 1 94.44 580 MET A N 1
ATOM 4612 C CA . MET A 1 580 ? 33.219 26 -3.043 1 94.44 580 MET A CA 1
ATOM 4613 C C . MET A 1 580 ? 32.219 26.172 -1.906 1 94.44 580 MET A C 1
ATOM 4615 O O . MET A 1 580 ? 31.797 27.297 -1.601 1 94.44 580 MET A O 1
ATOM 4619 N N . MET A 1 581 ? 31.828 25.094 -1.274 1 94.31 581 MET A N 1
ATOM 4620 C CA . MET A 1 581 ? 30.922 25.172 -0.137 1 94.31 581 MET A CA 1
ATOM 4621 C C . MET A 1 581 ? 31.531 25.984 0.994 1 94.31 581 MET A C 1
ATOM 4623 O O . MET A 1 581 ? 30.844 26.812 1.602 1 94.31 581 MET A O 1
ATOM 4627 N N . GLU A 1 582 ? 32.781 25.75 1.199 1 92.38 582 GLU A N 1
ATOM 4628 C CA . GLU A 1 582 ? 33.5 26.531 2.213 1 92.38 582 GLU A CA 1
ATOM 4629 C C . GLU A 1 582 ? 33.531 28.016 1.847 1 92.38 582 GLU A C 1
ATOM 4631 O O . GLU A 1 582 ? 33.312 28.875 2.695 1 92.38 582 GLU A O 1
ATOM 4636 N N . ALA A 1 583 ? 33.844 28.234 0.588 1 90.12 583 ALA A N 1
ATOM 4637 C CA . ALA A 1 583 ? 33.906 29.609 0.124 1 90.12 583 ALA A CA 1
ATOM 4638 C C . ALA A 1 583 ? 32.594 30.328 0.351 1 90.12 583 ALA A C 1
ATOM 4640 O O . ALA A 1 583 ? 32.562 31.516 0.696 1 90.12 583 ALA A O 1
ATOM 4641 N N . MET A 1 584 ? 31.578 29.625 0.196 1 87.75 584 MET A N 1
ATOM 4642 C CA . MET A 1 584 ? 30.25 30.219 0.331 1 87.75 584 MET A CA 1
ATOM 4643 C C . MET A 1 584 ? 29.906 30.453 1.798 1 87.75 584 MET A C 1
ATOM 4645 O O . MET A 1 584 ? 29.125 31.359 2.121 1 87.75 584 MET A O 1
ATOM 4649 N N . LEU A 1 585 ? 30.391 29.5 2.635 1 78.25 585 LEU A N 1
ATOM 4650 C CA . LEU A 1 585 ? 30.188 29.672 4.07 1 78.25 585 LEU A CA 1
ATOM 4651 C C . LEU A 1 585 ? 30.828 30.969 4.562 1 78.25 585 LEU A C 1
ATOM 4653 O O . LEU A 1 585 ? 30.281 31.641 5.43 1 78.25 585 LEU A O 1
ATOM 4657 N N . LEU A 1 586 ? 32.062 31 4.102 1 62.41 586 LEU A N 1
ATOM 4658 C CA . LEU A 1 586 ? 32.906 32.094 4.535 1 62.41 586 LEU A CA 1
ATOM 4659 C C . LEU A 1 586 ? 32.375 33.438 4.023 1 62.41 586 LEU A C 1
ATOM 4661 O O . LEU A 1 586 ? 32.594 34.469 4.656 1 62.41 586 LEU A O 1
ATOM 4665 N N . LEU A 1 587 ? 31.766 33.125 2.854 1 58.5 587 LEU A N 1
ATOM 4666 C CA . LEU A 1 587 ? 31.266 34.375 2.289 1 58.5 587 LEU A CA 1
ATOM 4667 C C . LEU A 1 587 ? 30.078 34.906 3.09 1 58.5 587 LEU A C 1
ATOM 4669 O O . LEU A 1 587 ? 29.281 34.125 3.598 1 58.5 587 LEU A O 1
ATOM 4673 N N . PRO A 1 588 ? 30.188 36.156 3.549 1 57.16 588 PRO A N 1
ATOM 4674 C CA . PRO A 1 588 ? 29.078 36.938 4.066 1 57.16 588 PRO A CA 1
ATOM 4675 C C . PRO A 1 588 ? 27.766 36.688 3.322 1 57.16 588 PRO A C 1
ATOM 4677 O O . PRO A 1 588 ? 26.703 37.094 3.771 1 57.16 588 PRO A O 1
ATOM 4680 N N . THR A 1 589 ? 27.953 35.844 2.355 1 63.75 589 THR A N 1
ATOM 4681 C CA . THR A 1 589 ? 26.719 35.688 1.599 1 63.75 589 THR A CA 1
ATOM 4682 C C . THR A 1 589 ? 25.688 34.906 2.404 1 63.75 589 THR A C 1
ATOM 4684 O O . THR A 1 589 ? 24.547 35.344 2.553 1 63.75 589 THR A O 1
ATOM 4687 N N . LEU A 1 590 ? 26.359 33.656 2.922 1 78.94 590 LEU A N 1
ATOM 4688 C CA . LEU A 1 590 ? 25.344 32.938 3.691 1 78.94 590 LEU A CA 1
ATOM 4689 C C . LEU A 1 590 ? 25.172 33.562 5.07 1 78.94 590 LEU A C 1
ATOM 4691 O O . LEU A 1 590 ? 24.047 33.844 5.488 1 78.94 590 LEU A O 1
ATOM 4695 N N . PHE A 1 591 ? 26.438 33.844 5.633 1 79.88 591 PHE A N 1
ATOM 4696 C CA . PHE A 1 591 ? 26.391 34.406 6.977 1 79.88 591 PHE A CA 1
ATOM 4697 C C . PHE A 1 591 ? 25.672 35.75 6.973 1 79.88 591 PHE A C 1
ATOM 4699 O O . PHE A 1 591 ? 24.703 35.938 7.715 1 79.88 591 PHE A O 1
ATOM 4706 N N . PHE A 1 592 ? 26 36.625 6.043 1 78.56 592 PHE A N 1
ATOM 4707 C CA . PHE A 1 592 ? 25.406 37.938 6.016 1 78.56 592 PHE A CA 1
ATOM 4708 C C . PHE A 1 592 ? 23.969 37.875 5.508 1 78.56 592 PHE A C 1
ATOM 4710 O O . PHE A 1 592 ? 23.109 38.656 5.926 1 78.56 592 PHE A O 1
ATOM 4717 N N . HIS A 1 593 ? 23.844 36.938 4.652 1 82.88 593 HIS A N 1
ATOM 4718 C CA . HIS A 1 593 ? 22.469 36.75 4.191 1 82.88 593 HIS A CA 1
ATOM 4719 C C . HIS A 1 593 ? 21.547 36.375 5.344 1 82.88 593 HIS A C 1
ATOM 4721 O O . HIS A 1 593 ? 20.438 36.906 5.449 1 82.88 593 HIS A O 1
ATOM 4727 N N . PHE A 1 594 ? 22.016 35.531 6.168 1 86.12 594 PHE A N 1
ATOM 4728 C CA . PHE A 1 594 ? 21.188 35.062 7.281 1 86.12 594 PHE A CA 1
ATOM 4729 C C . PHE A 1 594 ? 21.031 36.188 8.32 1 86.12 594 PHE A C 1
ATOM 4731 O O . PHE A 1 594 ? 19.938 36.344 8.875 1 86.12 594 PHE A O 1
ATOM 4738 N N . VAL A 1 595 ? 22.094 36.875 8.547 1 82.56 595 VAL A N 1
ATOM 4739 C CA . VAL A 1 595 ? 22.016 38 9.484 1 82.56 595 VAL A CA 1
ATOM 4740 C C . VAL A 1 595 ? 21.031 39.031 8.969 1 82.56 595 VAL A C 1
ATOM 4742 O O . VAL A 1 595 ? 20.156 39.5 9.703 1 82.56 595 VAL A O 1
ATOM 4745 N N . GLY A 1 596 ? 21.188 39.344 7.723 1 79.25 596 GLY A N 1
ATOM 4746 C CA . GLY A 1 596 ? 20.328 40.344 7.109 1 79.25 596 GLY A CA 1
ATOM 4747 C C . GLY A 1 596 ? 18.891 39.906 6.965 1 79.25 596 GLY A C 1
ATOM 4748 O O . GLY A 1 596 ? 17.969 40.719 7.012 1 79.25 596 GLY A O 1
ATOM 4749 N N . GLY A 1 597 ? 18.734 38.656 6.797 1 80.19 597 GLY A N 1
ATOM 4750 C CA . GLY A 1 597 ? 17.406 38.125 6.582 1 80.19 597 GLY A CA 1
ATOM 4751 C C . GLY A 1 597 ? 16.688 37.781 7.867 1 80.19 597 GLY A C 1
ATOM 4752 O O . GLY A 1 597 ? 15.547 37.312 7.84 1 80.19 597 GLY A O 1
ATOM 4753 N N . GLY A 1 598 ? 17.344 37.875 8.945 1 80.62 598 GLY A N 1
ATOM 4754 C CA . GLY A 1 598 ? 16.719 37.625 10.227 1 80.62 598 GLY A CA 1
ATOM 4755 C C . GLY A 1 598 ? 16.719 36.156 10.594 1 80.62 598 GLY A C 1
ATOM 4756 O O . GLY A 1 598 ? 15.844 35.688 11.328 1 80.62 598 GLY A O 1
ATOM 4757 N N . ASN A 1 599 ? 17.562 35.469 9.969 1 86.81 599 ASN A N 1
ATOM 4758 C CA . ASN A 1 599 ? 17.734 34.062 10.312 1 86.81 599 ASN A CA 1
ATOM 4759 C C . ASN A 1 599 ? 18.875 33.875 11.305 1 86.81 599 ASN A C 1
ATOM 4761 O O . ASN A 1 599 ? 19.906 33.281 10.961 1 86.81 599 ASN A O 1
ATOM 4765 N N . SER A 1 600 ? 18.703 34.219 12.422 1 89.06 600 SER A N 1
ATOM 4766 C CA . SER A 1 600 ? 19.75 34.25 13.43 1 89.06 600 SER A CA 1
ATOM 4767 C C . SER A 1 600 ? 20.25 32.875 13.781 1 89.06 600 SER A C 1
ATOM 4769 O O . SER A 1 600 ? 21.438 32.656 14.023 1 89.06 600 SER A O 1
ATOM 4771 N N . LYS A 1 601 ? 19.391 31.938 13.773 1 90.44 601 LYS A N 1
ATOM 4772 C CA . LYS A 1 601 ? 19.781 30.594 14.164 1 90.44 601 LYS A CA 1
ATOM 4773 C C . LYS A 1 601 ? 20.828 30.016 13.203 1 90.44 601 LYS A C 1
ATOM 4775 O O . LYS A 1 601 ? 21.812 29.422 13.633 1 90.44 601 LYS A O 1
ATOM 4780 N N . TYR A 1 602 ? 20.625 30.234 11.977 1 90.62 602 TYR A N 1
ATOM 4781 C CA . TYR A 1 602 ? 21.562 29.672 11.008 1 90.62 602 TYR A CA 1
ATOM 4782 C C . TYR A 1 602 ? 22.797 30.562 10.867 1 90.62 602 TYR A C 1
ATOM 4784 O O . TYR A 1 602 ? 23.875 30.094 10.508 1 90.62 602 TYR A O 1
ATOM 4792 N N . ALA A 1 603 ? 22.625 31.859 11.188 1 91 603 ALA A N 1
ATOM 4793 C CA . ALA A 1 603 ? 23.812 32.688 11.289 1 91 603 ALA A CA 1
ATOM 4794 C C . ALA A 1 603 ? 24.766 32.156 12.375 1 91 603 ALA A C 1
ATOM 4796 O O . ALA A 1 603 ? 25.969 32.094 12.164 1 91 603 ALA A O 1
ATOM 4797 N N . ILE A 1 604 ? 24.172 31.75 13.43 1 92.25 604 ILE A N 1
ATOM 4798 C CA . ILE A 1 604 ? 24.953 31.219 14.555 1 92.25 604 ILE A CA 1
ATOM 4799 C C . ILE A 1 604 ? 25.609 29.906 14.156 1 92.25 604 ILE A C 1
ATOM 4801 O O . ILE A 1 604 ? 26.781 29.672 14.461 1 92.25 604 ILE A O 1
ATOM 4805 N N . GLU A 1 605 ? 24.859 29.031 13.508 1 93.62 605 GLU A N 1
ATOM 4806 C CA . GLU A 1 605 ? 25.391 27.734 13.102 1 93.62 605 GLU A CA 1
ATOM 4807 C C . GLU A 1 605 ? 26.578 27.906 12.156 1 93.62 605 GLU A C 1
ATOM 4809 O O . GLU A 1 605 ? 27.562 27.172 12.242 1 93.62 605 GLU A O 1
ATOM 4814 N N . VAL A 1 606 ? 26.469 28.875 11.25 1 92.62 606 VAL A N 1
ATOM 4815 C CA . VAL A 1 606 ? 27.562 29.125 10.32 1 92.62 606 VAL A CA 1
ATOM 4816 C C . VAL A 1 606 ? 28.781 29.641 11.078 1 92.62 606 VAL A C 1
ATOM 4818 O O . VAL A 1 606 ? 29.906 29.203 10.82 1 92.62 606 VAL A O 1
ATOM 4821 N N . LEU A 1 607 ? 28.531 30.484 12.008 1 91.56 607 LEU A N 1
ATOM 4822 C CA . LEU A 1 607 ? 29.609 31.016 12.82 1 91.56 607 LEU A CA 1
ATOM 4823 C C . LEU A 1 607 ? 30.281 29.922 13.641 1 91.56 607 LEU A C 1
ATOM 4825 O O . LEU A 1 607 ? 31.5 29.891 13.773 1 91.56 607 LEU A O 1
ATOM 4829 N N . GLU A 1 608 ? 29.469 29.062 14.211 1 93.75 608 GLU A N 1
ATOM 4830 C CA . GLU A 1 608 ? 29.984 27.953 14.992 1 93.75 608 GLU A CA 1
ATOM 4831 C C . GLU A 1 608 ? 30.875 27.031 14.141 1 93.75 608 GLU A C 1
ATOM 4833 O O . GLU A 1 608 ? 31.906 26.562 14.602 1 93.75 608 GLU A O 1
ATOM 4838 N N . LEU A 1 609 ? 30.438 26.766 12.961 1 94.19 609 LEU A N 1
ATOM 4839 C CA . LEU A 1 609 ? 31.219 25.922 12.078 1 94.19 609 LEU A CA 1
ATOM 4840 C C . LEU A 1 609 ? 32.531 26.594 11.719 1 94.19 609 LEU A C 1
ATOM 4842 O O . LEU A 1 609 ? 33.594 25.953 11.727 1 94.19 609 LEU A O 1
ATOM 4846 N N . MET A 1 610 ? 32.5 27.906 11.406 1 92.19 610 MET A N 1
ATOM 4847 C CA . MET A 1 610 ? 33.719 28.641 11.078 1 92.19 610 MET A CA 1
ATOM 4848 C C . MET A 1 610 ? 34.688 28.656 12.266 1 92.19 610 MET A C 1
ATOM 4850 O O . MET A 1 610 ? 35.875 28.469 12.102 1 92.19 610 MET A O 1
ATOM 4854 N N . GLN A 1 611 ? 34.094 28.891 13.406 1 93.75 611 GLN A N 1
ATOM 4855 C CA . GLN A 1 611 ? 34.906 28.891 14.625 1 93.75 611 GLN A CA 1
ATOM 4856 C C . GLN A 1 611 ? 35.594 27.547 14.82 1 93.75 611 GLN A C 1
ATOM 4858 O O . GLN A 1 611 ? 36.75 27.5 15.203 1 93.75 611 GLN A O 1
ATOM 4863 N N . GLY A 1 612 ? 34.906 26.484 14.57 1 94.38 612 GLY A N 1
ATOM 4864 C CA . GLY A 1 612 ? 35.469 25.156 14.68 1 94.38 612 GLY A CA 1
ATOM 4865 C C . GLY A 1 612 ? 36.562 24.891 13.641 1 94.38 612 GLY A C 1
ATOM 4866 O O . GLY A 1 612 ? 37.688 24.5 13.992 1 94.38 612 GLY A O 1
ATOM 4867 N N . LEU A 1 613 ? 36.344 25.219 12.398 1 93.69 613 LEU A N 1
ATOM 4868 C CA . LEU A 1 613 ? 37.219 24.859 11.273 1 93.69 613 LEU A CA 1
ATOM 4869 C C . LEU A 1 613 ? 38.5 25.672 11.305 1 93.69 613 LEU A C 1
ATOM 4871 O O . LEU A 1 613 ? 39.562 25.156 10.969 1 93.69 613 LEU A O 1
ATOM 4875 N N . TYR A 1 614 ? 38.406 26.953 11.781 1 92.06 614 TYR A N 1
ATOM 4876 C CA . TYR A 1 614 ? 39.562 27.828 11.578 1 92.06 614 TYR A CA 1
ATOM 4877 C C . TYR A 1 614 ? 40.281 28.094 12.891 1 92.06 614 TYR A C 1
ATOM 4879 O O . TYR A 1 614 ? 41.406 28.562 12.891 1 92.06 614 TYR A O 1
ATOM 4887 N N . VAL A 1 615 ? 39.594 27.766 14.078 1 94.62 615 VAL A N 1
ATOM 4888 C CA . VAL A 1 615 ? 40.188 28.234 15.32 1 94.62 615 VAL A CA 1
ATOM 4889 C C . VAL A 1 615 ? 40.25 27.094 16.328 1 94.62 615 VAL A C 1
ATOM 4891 O O . VAL A 1 615 ? 41.312 26.812 16.891 1 94.62 615 VAL A O 1
ATOM 4894 N N . GLU A 1 616 ? 39.25 26.344 16.5 1 96.19 616 GLU A N 1
ATOM 4895 C CA . GLU A 1 616 ? 39.094 25.5 17.688 1 96.19 616 GLU A CA 1
ATOM 4896 C C . GLU A 1 616 ? 39.469 24.062 17.375 1 96.19 616 GLU A C 1
ATOM 4898 O O . GLU A 1 616 ? 39.781 23.281 18.281 1 96.19 616 GLU A O 1
ATOM 4903 N N . TRP A 1 617 ? 39.469 23.625 16.188 1 96.94 617 TRP A N 1
ATOM 4904 C CA . TRP A 1 617 ? 39.719 22.219 15.867 1 96.94 617 TRP A CA 1
ATOM 4905 C C . TRP A 1 617 ? 41.125 22.047 15.312 1 96.94 617 TRP A C 1
ATOM 4907 O O . TRP A 1 617 ? 41.594 22.875 14.523 1 96.94 617 TRP A O 1
ATOM 4917 N N . PRO A 1 618 ? 41.781 20.938 15.789 1 96.25 618 PRO A N 1
ATOM 4918 C CA . PRO A 1 618 ? 43.062 20.625 15.125 1 96.25 618 PRO A CA 1
ATOM 4919 C C . PRO A 1 618 ? 42.875 20.328 13.633 1 96.25 618 PRO A C 1
ATOM 4921 O O . PRO A 1 618 ? 41.812 19.938 13.203 1 96.25 618 PRO A O 1
ATOM 4924 N N . GLN A 1 619 ? 43.906 20.453 12.938 1 94.94 619 GLN A N 1
ATOM 4925 C CA . GLN A 1 619 ? 43.844 20.344 11.484 1 94.94 619 GLN A CA 1
ATOM 4926 C C . GLN A 1 619 ? 43.281 18.984 11.047 1 94.94 619 GLN A C 1
ATOM 4928 O O . GLN A 1 619 ? 42.5 18.906 10.094 1 94.94 619 GLN A O 1
ATOM 4933 N N . GLU A 1 620 ? 43.625 17.984 11.781 1 95.31 620 GLU A N 1
ATOM 4934 C CA . GLU A 1 620 ? 43.156 16.656 11.453 1 95.31 620 GLU A CA 1
ATOM 4935 C C . GLU A 1 620 ? 41.656 16.562 11.547 1 95.31 620 GLU A C 1
ATOM 4937 O O . GLU A 1 620 ? 41 15.938 10.703 1 95.31 620 GLU A O 1
ATOM 4942 N N . VAL A 1 621 ? 41.125 17.188 12.547 1 96.5 621 VAL A N 1
ATOM 4943 C CA . VAL A 1 621 ? 39.656 17.172 12.758 1 96.5 621 VAL A CA 1
ATOM 4944 C C . VAL A 1 621 ? 38.969 18.047 11.711 1 96.5 621 VAL A C 1
ATOM 4946 O O . VAL A 1 621 ? 37.969 17.672 11.148 1 96.5 621 VAL A O 1
ATOM 4949 N N . ALA A 1 622 ? 39.531 19.172 11.414 1 96.38 622 ALA A N 1
ATOM 4950 C CA . ALA A 1 622 ? 38.969 20.078 10.414 1 96.38 622 ALA A CA 1
ATOM 4951 C C . ALA A 1 622 ? 38.938 19.422 9.039 1 96.38 622 ALA A C 1
ATOM 4953 O O . ALA A 1 622 ? 37.906 19.484 8.344 1 96.38 622 ALA A O 1
ATOM 4954 N N . ASP A 1 623 ? 40 18.734 8.734 1 95.75 623 ASP A N 1
ATOM 4955 C CA . ASP A 1 623 ? 40.094 18.031 7.453 1 95.75 623 ASP A CA 1
ATOM 4956 C C . ASP A 1 623 ? 39.031 16.938 7.355 1 95.75 623 ASP A C 1
ATOM 4958 O O . ASP A 1 623 ? 38.406 16.766 6.309 1 95.75 623 ASP A O 1
ATOM 4962 N N . PHE A 1 624 ? 38.906 16.25 8.43 1 96.56 624 PHE A N 1
ATOM 4963 C CA . PHE A 1 624 ? 37.906 15.188 8.461 1 96.56 624 PHE A CA 1
ATOM 4964 C C . PHE A 1 624 ? 36.5 15.742 8.273 1 96.56 624 PHE A C 1
ATOM 4966 O O . PHE A 1 624 ? 35.719 15.188 7.504 1 96.56 624 PHE A O 1
ATOM 4973 N N . VAL A 1 625 ? 36.188 16.828 8.93 1 96.75 625 VAL A N 1
ATOM 4974 C CA . VAL A 1 625 ? 34.875 17.406 8.852 1 96.75 625 VAL A CA 1
ATOM 4975 C C . VAL A 1 625 ? 34.625 17.953 7.445 1 96.75 625 VAL A C 1
ATOM 4977 O O . VAL A 1 625 ? 33.594 17.688 6.848 1 96.75 625 VAL A O 1
ATOM 4980 N N . TRP A 1 626 ? 35.625 18.562 6.84 1 94.19 626 TRP A N 1
ATOM 4981 C CA . TRP A 1 626 ? 35.531 19.156 5.508 1 94.19 626 TRP A CA 1
ATOM 4982 C C . TRP A 1 626 ? 35.219 18.078 4.465 1 94.19 626 TRP A C 1
ATOM 4984 O O . TRP A 1 626 ? 34.312 18.25 3.645 1 94.19 626 TRP A O 1
ATOM 4994 N N . HIS A 1 627 ? 35.812 17 4.578 1 96.44 627 HIS A N 1
ATOM 4995 C CA . HIS A 1 627 ? 35.812 16.062 3.461 1 96.44 627 HIS A CA 1
ATOM 4996 C C . HIS A 1 627 ? 34.844 14.914 3.697 1 96.44 627 HIS A C 1
ATOM 4998 O O . HIS A 1 627 ? 34.469 14.211 2.756 1 96.44 627 HIS A O 1
ATOM 5004 N N . HIS A 1 628 ? 34.469 14.797 4.98 1 96.69 628 HIS A N 1
ATOM 5005 C CA . HIS A 1 628 ? 33.781 13.531 5.211 1 96.69 628 HIS A CA 1
ATOM 5006 C C . HIS A 1 628 ? 32.5 13.742 6.012 1 96.69 628 HIS A C 1
ATOM 5008 O O . HIS A 1 628 ? 31.703 12.805 6.188 1 96.69 628 HIS A O 1
ATOM 5014 N N . CYS A 1 629 ? 32.188 14.977 6.449 1 97.62 629 CYS A N 1
ATOM 5015 C CA . CYS A 1 629 ? 31.062 15.133 7.348 1 97.62 629 CYS A CA 1
ATOM 5016 C C . CYS A 1 629 ? 30 16.047 6.738 1 97.62 629 CYS A C 1
ATOM 5018 O O . CYS A 1 629 ? 28.969 16.312 7.359 1 97.62 629 CYS A O 1
ATOM 5020 N N . TRP A 1 630 ? 30.234 16.5 5.48 1 97.56 630 TRP A N 1
ATOM 5021 C CA . TRP A 1 630 ? 29.281 17.391 4.848 1 97.56 630 TRP A CA 1
ATOM 5022 C C . TRP A 1 630 ? 28.391 16.641 3.865 1 97.56 630 TRP A C 1
ATOM 5024 O O . TRP A 1 630 ? 27.172 16.797 3.877 1 97.56 630 TRP A O 1
ATOM 5034 N N . LEU A 1 631 ? 29.016 15.781 3.082 1 97.94 631 LEU A N 1
ATOM 5035 C CA . LEU A 1 631 ? 28.344 15.141 1.956 1 97.94 631 LEU A CA 1
ATOM 5036 C C . LEU A 1 631 ? 28.578 13.633 1.963 1 97.94 631 LEU A C 1
ATOM 5038 O O . LEU A 1 631 ? 29.531 13.156 2.586 1 97.94 631 LEU A O 1
ATOM 5042 N N . VAL A 1 632 ? 27.688 12.953 1.353 1 97 632 VAL A N 1
ATOM 5043 C CA . VAL A 1 632 ? 27.844 11.516 1.122 1 97 632 VAL A CA 1
ATOM 5044 C C . VAL A 1 632 ? 27.5 11.188 -0.328 1 97 632 VAL A C 1
ATOM 5046 O O . VAL A 1 632 ? 26.75 11.93 -0.981 1 97 632 VAL A O 1
ATOM 5049 N N . ASN A 1 633 ? 28.078 10.25 -0.859 1 96.25 633 ASN A N 1
ATOM 5050 C CA . ASN A 1 633 ? 27.812 9.664 -2.17 1 96.25 633 ASN A CA 1
ATOM 5051 C C . ASN A 1 633 ? 27.672 8.148 -2.086 1 96.25 633 ASN A C 1
ATOM 5053 O O . ASN A 1 633 ? 28.672 7.426 -2.037 1 96.25 633 ASN A O 1
ATOM 5057 N N . SER A 1 634 ? 26.469 7.672 -2.152 1 90.25 634 SER A N 1
ATOM 5058 C CA . SER A 1 634 ? 26.203 6.258 -1.899 1 90.25 634 SER A CA 1
ATOM 5059 C C . SER A 1 634 ? 26.406 5.426 -3.162 1 90.25 634 SER A C 1
ATOM 5061 O O . SER A 1 634 ? 26.484 4.195 -3.094 1 90.25 634 SER A O 1
ATOM 5063 N N . SER A 1 635 ? 26.484 6.023 -4.305 1 88.31 635 SER A N 1
ATOM 5064 C CA . SER A 1 635 ? 26.609 5.289 -5.562 1 88.31 635 SER A CA 1
ATOM 5065 C C . SER A 1 635 ? 28.031 5.316 -6.086 1 88.31 635 SER A C 1
ATOM 5067 O O . SER A 1 635 ? 28.438 4.453 -6.871 1 88.31 635 SER A O 1
ATOM 5069 N N . GLY A 1 636 ? 28.734 6.34 -5.688 1 91.88 636 GLY A N 1
ATOM 5070 C CA . GLY A 1 636 ? 30.078 6.527 -6.207 1 91.88 636 GLY A CA 1
ATOM 5071 C C . GLY A 1 636 ? 30.109 7.238 -7.547 1 91.88 636 GLY A C 1
ATOM 5072 O O . GLY A 1 636 ? 31.188 7.555 -8.062 1 91.88 636 GLY A O 1
ATOM 5073 N N . HIS A 1 637 ? 28.922 7.602 -8.062 1 93.56 637 HIS A N 1
ATOM 5074 C CA . HIS A 1 637 ? 28.859 8.258 -9.359 1 93.56 637 HIS A CA 1
ATOM 5075 C C . HIS A 1 637 ? 29.125 9.758 -9.242 1 93.56 637 HIS A C 1
ATOM 5077 O O . HIS A 1 637 ? 28.859 10.352 -8.195 1 93.56 637 HIS A O 1
ATOM 5083 N N . PRO A 1 638 ? 29.578 10.266 -10.336 1 94 638 PRO A N 1
ATOM 5084 C CA . PRO A 1 638 ? 29.75 11.719 -10.328 1 94 638 PRO A CA 1
ATOM 5085 C C . PRO A 1 638 ? 28.406 12.461 -10.219 1 94 638 PRO A C 1
ATOM 5087 O O . PRO A 1 638 ? 27.391 11.977 -10.711 1 94 638 PRO A O 1
ATOM 5090 N N . ARG A 1 639 ? 28.438 13.586 -9.562 1 94.06 639 ARG A N 1
ATOM 5091 C CA . ARG A 1 639 ? 27.297 14.477 -9.414 1 94.06 639 ARG A CA 1
ATOM 5092 C C . ARG A 1 639 ? 26.188 13.812 -8.602 1 94.06 639 ARG A C 1
ATOM 5094 O O . ARG A 1 639 ? 25 14.07 -8.828 1 94.06 639 ARG A O 1
ATOM 5101 N N . SER A 1 640 ? 26.625 12.891 -7.762 1 95.12 640 SER A N 1
ATOM 5102 C CA . SER A 1 640 ? 25.641 12.172 -6.961 1 95.12 640 SER A CA 1
ATOM 5103 C C . SER A 1 640 ? 25.844 12.414 -5.469 1 95.12 640 SER A C 1
ATOM 5105 O O . SER A 1 640 ? 25.406 11.625 -4.637 1 95.12 640 SER A O 1
ATOM 5107 N N . PHE A 1 641 ? 26.516 13.523 -5.172 1 97.31 641 PHE A N 1
ATOM 5108 C CA . PHE A 1 641 ? 26.734 13.867 -3.77 1 97.31 641 PHE A CA 1
ATOM 5109 C C . PHE A 1 641 ? 25.484 14.508 -3.174 1 97.31 641 PHE A C 1
ATOM 5111 O O . PHE A 1 641 ? 24.75 15.211 -3.871 1 97.31 641 PHE A O 1
ATOM 5118 N N . CYS A 1 642 ? 25.219 14.203 -1.97 1 97.06 642 CYS A N 1
ATOM 5119 C CA . CYS A 1 642 ? 24.156 14.883 -1.245 1 97.06 642 CYS A CA 1
ATOM 5120 C C . CYS A 1 642 ? 24.547 15.133 0.206 1 97.06 642 CYS A C 1
ATOM 5122 O O . CYS A 1 642 ? 25.406 14.422 0.75 1 97.06 642 CYS A O 1
ATOM 5124 N N . PRO A 1 643 ? 23.922 16.125 0.769 1 97.94 643 PRO A N 1
ATOM 5125 C CA . PRO A 1 643 ? 24.188 16.375 2.186 1 97.94 643 PRO A CA 1
ATOM 5126 C C . PRO A 1 643 ? 23.844 15.172 3.072 1 97.94 643 PRO A C 1
ATOM 5128 O O . PRO A 1 643 ? 22.891 14.445 2.789 1 97.94 643 PRO A O 1
ATOM 5131 N N . ILE A 1 644 ? 24.562 15 4.117 1 97.75 644 ILE A N 1
ATOM 5132 C CA . ILE A 1 644 ? 24.375 13.883 5.031 1 97.75 644 ILE A CA 1
ATOM 5133 C C . ILE A 1 644 ? 22.953 13.891 5.578 1 97.75 644 ILE A C 1
ATOM 5135 O O . ILE A 1 644 ? 22.312 12.836 5.688 1 97.75 644 ILE A O 1
ATOM 5139 N N . ASN A 1 645 ? 22.516 15.07 5.973 1 96.44 645 ASN A N 1
ATOM 5140 C CA . ASN A 1 645 ? 21.172 15.102 6.535 1 96.44 645 ASN A CA 1
ATOM 5141 C C . ASN A 1 645 ? 20.109 14.883 5.461 1 96.44 645 ASN A C 1
ATOM 5143 O O . ASN A 1 645 ? 18.938 14.602 5.777 1 96.44 645 ASN A O 1
ATOM 5147 N N . LYS A 1 646 ? 20.375 15.047 4.184 1 96.81 646 LYS A N 1
ATOM 5148 C CA . LYS A 1 646 ? 19.469 14.602 3.125 1 96.81 646 LYS A CA 1
ATOM 5149 C C . LYS A 1 646 ? 19.438 13.078 3.041 1 96.81 646 LYS A C 1
ATOM 5151 O O . LYS A 1 646 ? 18.359 12.484 2.844 1 96.81 646 LYS A O 1
ATOM 5156 N N . ALA A 1 647 ? 20.609 12.5 3.098 1 96.88 647 ALA A N 1
ATOM 5157 C CA . ALA A 1 647 ? 20.656 11.039 3.145 1 96.88 647 ALA A CA 1
ATOM 5158 C C . ALA A 1 647 ? 19.828 10.492 4.309 1 96.88 647 ALA A C 1
ATOM 5160 O O . ALA A 1 647 ? 19.141 9.492 4.164 1 96.88 647 ALA A O 1
ATOM 5161 N N . GLN A 1 648 ? 19.969 11.164 5.43 1 97.31 648 GLN A N 1
ATOM 5162 C CA . GLN A 1 648 ? 19.156 10.789 6.586 1 97.31 648 GLN A CA 1
ATOM 5163 C C . GLN A 1 648 ? 17.672 10.906 6.289 1 97.31 648 GLN A C 1
ATOM 5165 O O . GLN A 1 648 ? 16.891 10.031 6.66 1 97.31 648 GLN A O 1
ATOM 5170 N N . GLU A 1 649 ? 17.312 11.984 5.648 1 95.5 649 GLU A N 1
ATOM 5171 C CA . GLU A 1 649 ? 15.922 12.172 5.262 1 95.5 649 GLU A CA 1
ATOM 5172 C C . GLU A 1 649 ? 15.469 11.07 4.305 1 95.5 649 GLU A C 1
ATOM 5174 O O . GLU A 1 649 ? 14.32 10.625 4.375 1 95.5 649 GLU A O 1
ATOM 5179 N N . MET A 1 650 ? 16.312 10.727 3.43 1 94.19 650 MET A N 1
ATOM 5180 C CA . MET A 1 650 ? 16 9.648 2.504 1 94.19 650 MET A CA 1
ATOM 5181 C C . MET A 1 650 ? 15.797 8.336 3.254 1 94.19 650 MET A C 1
ATOM 5183 O O . MET A 1 650 ? 14.891 7.562 2.926 1 94.19 650 MET A O 1
ATOM 5187 N N . ASN A 1 651 ? 16.625 8.086 4.203 1 95.38 651 ASN A N 1
ATOM 5188 C CA . ASN A 1 651 ? 16.469 6.887 5.023 1 95.38 651 ASN A CA 1
ATOM 5189 C C . ASN A 1 651 ? 15.172 6.914 5.824 1 95.38 651 ASN A C 1
ATOM 5191 O O . ASN A 1 651 ? 14.516 5.887 5.984 1 95.38 651 ASN A O 1
ATOM 5195 N N . ILE A 1 652 ? 14.883 8.07 6.289 1 94.81 652 ILE A N 1
ATOM 5196 C CA . ILE A 1 652 ? 13.625 8.227 7.016 1 94.81 652 ILE A CA 1
ATOM 5197 C C . ILE A 1 652 ? 12.445 7.98 6.074 1 94.81 652 ILE A C 1
ATOM 5199 O O . ILE A 1 652 ? 11.453 7.359 6.461 1 94.81 652 ILE A O 1
ATOM 5203 N N . LYS A 1 653 ? 12.562 8.461 4.895 1 92.19 653 LYS A N 1
ATOM 5204 C CA . LYS A 1 653 ? 11.531 8.172 3.898 1 92.19 653 LYS A CA 1
ATOM 5205 C C . LYS A 1 653 ? 11.406 6.668 3.662 1 92.19 653 LYS A C 1
ATOM 5207 O O . LYS A 1 653 ? 10.297 6.141 3.559 1 92.19 653 LYS A O 1
ATOM 5212 N N . ASP A 1 654 ? 12.469 6.031 3.582 1 91.31 654 ASP A N 1
ATOM 5213 C CA . ASP A 1 654 ? 12.461 4.582 3.408 1 91.31 654 ASP A CA 1
ATOM 5214 C C . ASP A 1 654 ? 11.727 3.898 4.562 1 91.31 654 ASP A C 1
ATOM 5216 O O . ASP A 1 654 ? 10.953 2.963 4.348 1 91.31 654 ASP A O 1
ATOM 5220 N N . ILE A 1 655 ? 12.016 4.414 5.73 1 91.06 655 ILE A N 1
ATOM 5221 C CA . ILE A 1 655 ? 11.438 3.863 6.949 1 91.06 655 ILE A CA 1
ATOM 5222 C C . ILE A 1 655 ? 9.922 4.094 6.953 1 91.06 655 ILE A C 1
ATOM 5224 O O . ILE A 1 655 ? 9.148 3.189 7.277 1 91.06 655 ILE A O 1
ATOM 5228 N N . LYS A 1 656 ? 9.523 5.258 6.516 1 87.94 656 LYS A N 1
ATOM 5229 C CA . LYS A 1 656 ? 8.141 5.68 6.688 1 87.94 656 LYS A CA 1
ATOM 5230 C C . LYS A 1 656 ? 7.289 5.281 5.48 1 87.94 656 LYS A C 1
ATOM 5232 O O . LYS A 1 656 ? 6.074 5.105 5.602 1 87.94 656 LYS A O 1
ATOM 5237 N N . VAL A 1 657 ? 7.969 5.191 4.305 1 84.62 657 VAL A N 1
ATOM 5238 C CA . VAL A 1 657 ? 7.145 5.113 3.105 1 84.62 657 VAL A CA 1
ATOM 5239 C C . VAL A 1 657 ? 7.543 3.891 2.283 1 84.62 657 VAL A C 1
ATOM 5241 O O . VAL A 1 657 ? 6.73 2.992 2.059 1 84.62 657 VAL A O 1
ATOM 5244 N N . THR A 1 658 ? 8.789 3.785 1.956 1 82.19 658 THR A N 1
ATOM 5245 C CA . THR A 1 658 ? 9.227 2.811 0.961 1 82.19 658 THR A CA 1
ATOM 5246 C C . THR A 1 658 ? 9.164 1.395 1.527 1 82.19 658 THR A C 1
ATOM 5248 O O . THR A 1 658 ? 8.656 0.482 0.874 1 82.19 658 THR A O 1
ATOM 5251 N N . TYR A 1 659 ? 9.711 1.243 2.688 1 83.25 659 TYR A N 1
ATOM 5252 C CA . TYR A 1 659 ? 9.773 -0.09 3.275 1 83.25 659 TYR A CA 1
ATOM 5253 C C . TYR A 1 659 ? 8.914 -0.18 4.527 1 83.25 659 TYR A C 1
ATOM 5255 O O . TYR A 1 659 ? 9.234 -0.924 5.457 1 83.25 659 TYR A O 1
ATOM 5263 N N . ARG A 1 660 ? 7.895 0.646 4.438 1 76.31 660 ARG A N 1
ATOM 5264 C CA . ARG A 1 660 ? 6.98 0.703 5.57 1 76.31 660 ARG A CA 1
ATOM 5265 C C . ARG A 1 660 ? 6.281 -0.636 5.781 1 76.31 660 ARG A C 1
ATOM 5267 O O . ARG A 1 660 ? 5.891 -1.297 4.816 1 76.31 660 ARG A O 1
ATOM 5274 N N . SER A 1 661 ? 6.336 -1.097 6.973 1 67.12 661 SER A N 1
ATOM 5275 C CA . SER A 1 661 ? 5.547 -2.273 7.324 1 67.12 661 SER A CA 1
ATOM 5276 C C . SER A 1 661 ? 4.184 -1.879 7.875 1 67.12 661 SER A C 1
ATOM 5278 O O . SER A 1 661 ? 4.066 -0.9 8.617 1 67.12 661 SER A O 1
ATOM 5280 N N . GLU A 1 662 ? 3.178 -2.434 7.195 1 62.59 662 GLU A N 1
ATOM 5281 C CA . GLU A 1 662 ? 1.831 -2.113 7.66 1 62.59 662 GLU A CA 1
ATOM 5282 C C . GLU A 1 662 ? 1.157 -3.334 8.281 1 62.59 662 GLU A C 1
ATOM 5284 O O . GLU A 1 662 ? 1.494 -4.473 7.945 1 62.59 662 GLU A O 1
ATOM 5289 N N . GLY A 1 663 ? 0.495 -3.209 9.266 1 63.72 663 GLY A N 1
ATOM 5290 C CA . GLY A 1 663 ? -0.268 -4.242 9.953 1 63.72 663 GLY A CA 1
ATOM 5291 C C . GLY A 1 663 ? -0.631 -3.871 11.375 1 63.72 663 GLY A C 1
ATOM 5292 O O . GLY A 1 663 ? 0.003 -3 11.977 1 63.72 663 GLY A O 1
ATOM 5293 N N . PRO A 1 664 ? -1.688 -4.34 11.766 1 62.03 664 PRO A N 1
ATOM 5294 C CA . PRO A 1 664 ? -2.182 -4.004 13.102 1 62.03 664 PRO A CA 1
ATOM 5295 C C . PRO A 1 664 ? -1.189 -4.371 14.203 1 62.03 664 PRO A C 1
ATOM 5297 O O . PRO A 1 664 ? -1.232 -3.795 15.297 1 62.03 664 PRO A O 1
ATOM 5300 N N . ASN A 1 665 ? -0.189 -5.227 13.875 1 66.19 665 ASN A N 1
ATOM 5301 C CA . ASN A 1 665 ? 0.678 -5.715 14.945 1 66.19 665 ASN A CA 1
ATOM 5302 C C . ASN A 1 665 ? 2.074 -5.105 14.852 1 66.19 665 ASN A C 1
ATOM 5304 O O . ASN A 1 665 ? 2.982 -5.516 15.578 1 66.19 665 ASN A O 1
ATOM 5308 N N . ILE A 1 666 ? 2.129 -4.172 14.008 1 77.06 666 ILE A N 1
ATOM 5309 C CA . ILE A 1 666 ? 3.443 -3.553 13.883 1 77.06 666 ILE A CA 1
ATOM 5310 C C . ILE A 1 666 ? 3.629 -2.504 14.977 1 77.06 666 ILE A C 1
ATOM 5312 O O . ILE A 1 666 ? 2.836 -1.566 15.086 1 77.06 666 ILE A O 1
ATOM 5316 N N . LYS A 1 667 ? 4.598 -2.789 15.906 1 83.56 667 LYS A N 1
ATOM 5317 C CA . LYS A 1 667 ? 4.961 -1.892 17 1 83.56 667 LYS A CA 1
ATOM 5318 C C . LYS A 1 667 ? 6.438 -1.518 16.938 1 83.56 667 LYS A C 1
ATOM 5320 O O . LYS A 1 667 ? 7.141 -1.9 16 1 83.56 667 LYS A O 1
ATOM 5325 N N . TRP A 1 668 ? 6.918 -0.764 17.812 1 86.44 668 TRP A N 1
ATOM 5326 C CA . TRP A 1 668 ? 8.266 -0.204 17.812 1 86.44 668 TRP A CA 1
ATOM 5327 C C . TRP A 1 668 ? 9.312 -1.311 17.844 1 86.44 668 TRP A C 1
ATOM 5329 O O . TRP A 1 668 ? 10.328 -1.229 17.141 1 86.44 668 TRP A O 1
ATOM 5339 N N . PRO A 1 669 ? 9.062 -2.402 18.609 1 84.31 669 PRO A N 1
ATOM 5340 C CA . PRO A 1 669 ? 10.078 -3.463 18.609 1 84.31 669 PRO A CA 1
ATOM 5341 C C . PRO A 1 669 ? 10.328 -4.043 17.219 1 84.31 669 PRO A C 1
ATOM 5343 O O . PRO A 1 669 ? 11.477 -4.344 16.875 1 84.31 669 PRO A O 1
ATOM 5346 N N . TYR A 1 670 ? 9.312 -4.133 16.547 1 86.75 670 TYR A N 1
ATOM 5347 C CA . TYR A 1 670 ? 9.477 -4.641 15.195 1 86.75 670 TYR A CA 1
ATOM 5348 C C . TYR A 1 670 ? 10.203 -3.635 14.312 1 86.75 670 TYR A C 1
ATOM 5350 O O . TYR A 1 670 ? 11.094 -4.004 13.547 1 86.75 670 TYR A O 1
ATOM 5358 N N . LEU A 1 671 ? 9.883 -2.408 14.453 1 88 671 LEU A N 1
ATOM 5359 C CA . LEU A 1 671 ? 10.5 -1.369 13.633 1 88 671 LEU A CA 1
ATOM 5360 C C . LEU A 1 671 ? 11.977 -1.224 13.969 1 88 671 LEU A C 1
ATOM 5362 O O . LEU A 1 671 ? 12.797 -0.977 13.078 1 88 671 LEU A O 1
ATOM 5366 N N . ARG A 1 672 ? 12.289 -1.409 15.211 1 90.75 672 ARG A N 1
ATOM 5367 C CA . ARG A 1 672 ? 13.68 -1.367 15.656 1 90.75 672 ARG A CA 1
ATOM 5368 C C . ARG A 1 672 ? 14.5 -2.455 14.977 1 90.75 672 ARG A C 1
ATOM 5370 O O . ARG A 1 672 ? 15.672 -2.244 14.656 1 90.75 672 ARG A O 1
ATOM 5377 N N . LYS A 1 673 ? 13.852 -3.52 14.688 1 89.81 673 LYS A N 1
ATOM 5378 C CA . LYS A 1 673 ? 14.523 -4.641 14.031 1 89.81 673 LYS A CA 1
ATOM 5379 C C . LYS A 1 673 ? 14.555 -4.453 12.516 1 89.81 673 LYS A C 1
ATOM 5381 O O . LYS A 1 673 ? 15.523 -4.844 11.859 1 89.81 673 LYS A O 1
ATOM 5386 N N . LEU A 1 674 ? 13.602 -3.848 11.992 1 91.75 674 LEU A N 1
ATOM 5387 C CA . LEU A 1 674 ? 13.453 -3.721 10.547 1 91.75 674 LEU A CA 1
ATOM 5388 C C . LEU A 1 674 ? 14.422 -2.691 9.984 1 91.75 674 LEU A C 1
ATOM 5390 O O . LEU A 1 674 ? 15.023 -2.91 8.93 1 91.75 674 LEU A O 1
ATOM 5394 N N . HIS A 1 675 ? 14.641 -1.645 10.617 1 93.62 675 HIS A N 1
ATOM 5395 C CA . HIS A 1 675 ? 15.281 -0.474 10.023 1 93.62 675 HIS A CA 1
ATOM 5396 C C . HIS A 1 675 ? 16.75 -0.748 9.719 1 93.62 675 HIS A C 1
ATOM 5398 O O . HIS A 1 675 ? 17.234 -0.426 8.633 1 93.62 675 HIS A O 1
ATOM 5404 N N . PRO A 1 676 ? 17.469 -1.464 10.562 1 95.75 676 PRO A N 1
ATOM 5405 C CA . PRO A 1 676 ? 18.859 -1.78 10.203 1 95.75 676 PRO A CA 1
ATOM 5406 C C . PRO A 1 676 ? 18.953 -2.719 9 1 95.75 676 PRO A C 1
ATOM 5408 O O . PRO A 1 676 ? 20 -2.797 8.359 1 95.75 676 PRO A O 1
ATOM 5411 N N . ALA A 1 677 ? 17.891 -3.387 8.688 1 94.62 677 ALA A N 1
ATOM 5412 C CA . ALA A 1 677 ? 17.891 -4.355 7.59 1 94.62 677 ALA A CA 1
ATOM 5413 C C . ALA A 1 677 ? 17.688 -3.666 6.246 1 94.62 677 ALA A C 1
ATOM 5415 O O . ALA A 1 677 ? 17.906 -4.27 5.191 1 94.62 677 ALA A O 1
ATOM 5416 N N . ILE A 1 678 ? 17.266 -2.455 6.246 1 92.81 678 ILE A N 1
ATOM 5417 C CA . ILE A 1 678 ? 16.812 -1.748 5.055 1 92.81 678 ILE A CA 1
ATOM 5418 C C . ILE A 1 678 ? 17.938 -1.698 4.023 1 92.81 678 ILE A C 1
ATOM 5420 O O . ILE A 1 678 ? 17.719 -1.951 2.836 1 92.81 678 ILE A O 1
ATOM 5424 N N . PRO A 1 679 ? 19.156 -1.406 4.375 1 89.44 679 PRO A N 1
ATOM 5425 C CA . PRO A 1 679 ? 20.203 -1.373 3.352 1 89.44 679 PRO A CA 1
ATOM 5426 C C . PRO A 1 679 ? 20.359 -2.709 2.631 1 89.44 679 PRO A C 1
ATOM 5428 O O . PRO A 1 679 ? 20.578 -2.738 1.417 1 89.44 679 PRO A O 1
ATOM 5431 N N . ILE A 1 680 ? 20.266 -3.795 3.348 1 90.5 680 ILE A N 1
ATOM 5432 C CA . ILE A 1 680 ? 20.375 -5.117 2.742 1 90.5 680 ILE A CA 1
ATOM 5433 C C . ILE A 1 680 ? 19.188 -5.352 1.812 1 90.5 680 ILE A C 1
ATOM 5435 O O . ILE A 1 680 ? 19.344 -5.848 0.694 1 90.5 680 ILE A O 1
ATOM 5439 N N . ILE A 1 681 ? 18.062 -5.02 2.271 1 92.5 681 ILE A N 1
ATOM 5440 C CA . ILE A 1 681 ? 16.844 -5.152 1.48 1 92.5 681 ILE A CA 1
ATOM 5441 C C . ILE A 1 681 ? 17 -4.375 0.173 1 92.5 681 ILE A C 1
ATOM 5443 O O . ILE A 1 681 ? 16.641 -4.879 -0.896 1 92.5 681 ILE A O 1
ATOM 5447 N N . ARG A 1 682 ? 17.562 -3.188 0.261 1 90.5 682 ARG A N 1
ATOM 5448 C CA . ARG A 1 682 ? 17.781 -2.352 -0.915 1 90.5 682 ARG A CA 1
ATOM 5449 C C . ARG A 1 682 ? 18.656 -3.066 -1.937 1 90.5 682 ARG A C 1
ATOM 5451 O O . ARG A 1 682 ? 18.375 -3.045 -3.135 1 90.5 682 ARG A O 1
ATOM 5458 N N . VAL A 1 683 ? 19.641 -3.676 -1.511 1 90.12 683 VAL A N 1
ATOM 5459 C CA . VAL A 1 683 ? 20.578 -4.363 -2.387 1 90.12 683 VAL A CA 1
ATOM 5460 C C . VAL A 1 683 ? 19.891 -5.531 -3.08 1 90.12 683 VAL A C 1
ATOM 5462 O O . VAL A 1 683 ? 20.031 -5.719 -4.289 1 90.12 683 VAL A O 1
ATOM 5465 N N . VAL A 1 684 ? 19.156 -6.266 -2.342 1 93.12 684 VAL A N 1
ATOM 5466 C CA . VAL A 1 684 ? 18.484 -7.438 -2.881 1 93.12 684 VAL A CA 1
ATOM 5467 C C . VAL A 1 684 ? 17.453 -7.004 -3.924 1 93.12 684 VAL A C 1
ATOM 5469 O O . VAL A 1 684 ? 17.375 -7.594 -5.004 1 93.12 684 VAL A O 1
ATOM 5472 N N . ILE A 1 685 ? 16.719 -6.02 -3.611 1 92.88 685 ILE A N 1
ATOM 5473 C CA . ILE A 1 685 ? 15.688 -5.52 -4.516 1 92.88 685 ILE A CA 1
ATOM 5474 C C . ILE A 1 685 ? 16.328 -5.039 -5.812 1 92.88 685 ILE A C 1
ATOM 5476 O O . ILE A 1 685 ? 15.891 -5.406 -6.906 1 92.88 685 ILE A O 1
ATOM 5480 N N . ASN A 1 686 ? 17.359 -4.266 -5.719 1 90.25 686 ASN A N 1
ATOM 5481 C CA . ASN A 1 686 ? 18.062 -3.779 -6.902 1 90.25 686 ASN A CA 1
ATOM 5482 C C . ASN A 1 686 ? 18.625 -4.93 -7.73 1 90.25 686 ASN A C 1
ATOM 5484 O O . ASN A 1 686 ? 18.609 -4.887 -8.961 1 90.25 686 ASN A O 1
ATOM 5488 N N . PHE A 1 687 ? 19.156 -5.961 -7.062 1 93.69 687 PHE A N 1
ATOM 5489 C CA . PHE A 1 687 ? 19.719 -7.137 -7.723 1 93.69 687 PHE A CA 1
ATOM 5490 C C . PHE A 1 687 ? 18.656 -7.84 -8.555 1 93.69 687 PHE A C 1
ATOM 5492 O O . PHE A 1 687 ? 18.875 -8.133 -9.734 1 93.69 687 PHE A O 1
ATOM 5499 N N . ILE A 1 688 ? 17.469 -8.047 -7.98 1 95.06 688 ILE A N 1
ATOM 5500 C CA . ILE A 1 688 ? 16.391 -8.75 -8.664 1 95.06 688 ILE A CA 1
ATOM 5501 C C . ILE A 1 688 ? 15.898 -7.918 -9.852 1 95.06 688 ILE A C 1
ATOM 5503 O O . ILE A 1 688 ? 15.672 -8.445 -10.938 1 95.06 688 ILE A O 1
ATOM 5507 N N . GLU A 1 689 ? 15.773 -6.688 -9.664 1 92.62 689 GLU A N 1
ATOM 5508 C CA . GLU A 1 689 ? 15.289 -5.809 -10.727 1 92.62 689 GLU A CA 1
ATOM 5509 C C . GLU A 1 689 ? 16.281 -5.754 -11.883 1 92.62 689 GLU A C 1
ATOM 5511 O O . GLU A 1 689 ? 15.883 -5.656 -13.047 1 92.62 689 GLU A O 1
ATOM 5516 N N . HIS A 1 690 ? 17.484 -5.84 -11.547 1 91.75 690 HIS A N 1
ATOM 5517 C CA . HIS A 1 690 ? 18.5 -5.91 -12.586 1 91.75 690 HIS A CA 1
ATOM 5518 C C . HIS A 1 690 ? 18.438 -7.242 -13.336 1 91.75 690 HIS A C 1
ATOM 5520 O O . HIS A 1 690 ? 18.562 -7.277 -14.562 1 91.75 690 HIS A O 1
ATOM 5526 N N . GLN A 1 691 ? 18.281 -8.32 -12.617 1 93.69 691 GLN A N 1
ATOM 5527 C CA . GLN A 1 691 ? 18.25 -9.656 -13.203 1 93.69 691 GLN A CA 1
ATOM 5528 C C . GLN A 1 691 ? 17.047 -9.812 -14.141 1 93.69 691 GLN A C 1
ATOM 5530 O O . GLN A 1 691 ? 17.156 -10.477 -15.172 1 93.69 691 GLN A O 1
ATOM 5535 N N . PHE A 1 692 ? 15.969 -9.188 -13.844 1 92.62 692 PHE A N 1
ATOM 5536 C CA . PHE A 1 692 ? 14.758 -9.367 -14.633 1 92.62 692 PHE A CA 1
ATOM 5537 C C . PHE A 1 692 ? 14.539 -8.18 -15.562 1 92.62 692 PHE A C 1
ATOM 5539 O O . PHE A 1 692 ? 13.555 -8.141 -16.312 1 92.62 692 PHE A O 1
ATOM 5546 N N . GLY A 1 693 ? 15.414 -7.203 -15.516 1 84.25 693 GLY A N 1
ATOM 5547 C CA . GLY A 1 693 ? 15.375 -6.07 -16.422 1 84.25 693 GLY A CA 1
ATOM 5548 C C . GLY A 1 693 ? 14.258 -5.094 -16.125 1 84.25 693 GLY A C 1
ATOM 5549 O O . GLY A 1 693 ? 13.703 -4.473 -17.031 1 84.25 693 GLY A O 1
ATOM 5550 N N . THR A 1 694 ? 13.836 -5.023 -14.93 1 81.19 694 THR A N 1
ATOM 5551 C CA . THR A 1 694 ? 12.727 -4.152 -14.562 1 81.19 694 THR A CA 1
ATOM 5552 C C . THR A 1 694 ? 13.234 -2.852 -13.953 1 81.19 694 THR A C 1
ATOM 5554 O O . THR A 1 694 ? 12.438 -1.989 -13.562 1 81.19 694 THR A O 1
ATOM 5557 N N . ILE A 1 695 ? 14.492 -2.701 -13.945 1 70.44 695 ILE A N 1
ATOM 5558 C CA . ILE A 1 695 ? 15.117 -1.57 -13.273 1 70.44 695 ILE A CA 1
ATOM 5559 C C . ILE A 1 695 ? 14.734 -0.271 -13.977 1 70.44 695 ILE A C 1
ATOM 5561 O O . ILE A 1 695 ? 14.625 0.779 -13.336 1 70.44 695 ILE A O 1
ATOM 5565 N N . VAL A 1 696 ? 14.438 -0.371 -15.234 1 59.66 696 VAL A N 1
ATOM 5566 C CA . VAL A 1 696 ? 14.211 0.844 -16.016 1 59.66 696 VAL A CA 1
ATOM 5567 C C . VAL A 1 696 ? 12.773 1.315 -15.82 1 59.66 696 VAL A C 1
ATOM 5569 O O . VAL A 1 696 ? 12.461 2.49 -16.031 1 59.66 696 VAL A O 1
ATOM 5572 N N . ARG A 1 697 ? 12.047 0.504 -15.328 1 60.03 697 ARG A N 1
ATOM 5573 C CA . ARG A 1 697 ? 10.648 0.888 -15.148 1 60.03 697 ARG A CA 1
ATOM 5574 C C . ARG A 1 697 ? 10.484 1.82 -13.953 1 60.03 697 ARG A C 1
ATOM 5576 O O . ARG A 1 697 ? 10.906 1.493 -12.844 1 60.03 697 ARG A O 1
ATOM 5583 N N . GLY A 1 698 ? 9.938 3.014 -14.156 1 56.19 698 GLY A N 1
ATOM 5584 C CA . GLY A 1 698 ? 9.547 3.928 -13.094 1 56.19 698 GLY A CA 1
ATOM 5585 C C . GLY A 1 698 ? 10.703 4.77 -12.578 1 56.19 698 GLY A C 1
ATOM 5586 O O . GLY A 1 698 ? 10.539 5.551 -11.641 1 56.19 698 GLY A O 1
ATOM 5587 N N . LYS A 1 699 ? 12.039 4.402 -12.938 1 50.91 699 LYS A N 1
ATOM 5588 C CA . LYS A 1 699 ? 13.188 5.098 -12.352 1 50.91 699 LYS A CA 1
ATOM 5589 C C . LYS A 1 699 ? 13.203 6.57 -12.758 1 50.91 699 LYS A C 1
ATOM 5591 O O . LYS A 1 699 ? 13.539 7.438 -11.945 1 50.91 699 LYS A O 1
ATOM 5596 N N . LYS A 1 700 ? 12.828 6.82 -14.016 1 54.69 700 LYS A N 1
ATOM 5597 C CA . LYS A 1 700 ? 13 8.234 -14.344 1 54.69 700 LYS A CA 1
ATOM 5598 C C . LYS A 1 700 ? 11.648 8.945 -14.406 1 54.69 700 LYS A C 1
ATOM 5600 O O . LYS A 1 700 ? 10.734 8.492 -15.086 1 54.69 700 LYS A O 1
ATOM 5605 N N . HIS A 1 701 ? 11.391 9.641 -13.297 1 56.22 701 HIS A N 1
ATOM 5606 C CA . HIS A 1 701 ? 10.266 10.562 -13.383 1 56.22 701 HIS A CA 1
ATOM 5607 C C . HIS A 1 701 ? 10.586 11.75 -14.281 1 56.22 701 HIS A C 1
ATOM 5609 O O . HIS A 1 701 ? 11.617 12.406 -14.102 1 56.22 701 HIS A O 1
ATOM 5615 N N . SER A 1 702 ? 10 11.68 -15.398 1 63.53 702 SER A N 1
ATOM 5616 C CA . SER A 1 702 ? 10.188 12.891 -16.203 1 63.53 702 SER A CA 1
ATOM 5617 C C . SER A 1 702 ? 9.547 14.102 -15.531 1 63.53 702 SER A C 1
ATOM 5619 O O . SER A 1 702 ? 8.43 14.008 -15.008 1 63.53 702 SER A O 1
ATOM 5621 N N . VAL A 1 703 ? 10.406 15.141 -15.242 1 69.38 703 VAL A N 1
ATOM 5622 C CA . VAL A 1 703 ? 9.891 16.391 -14.703 1 69.38 703 VAL A CA 1
ATOM 5623 C C . VAL A 1 703 ? 9.125 17.141 -15.789 1 69.38 703 VAL A C 1
ATOM 5625 O O . VAL A 1 703 ? 9.609 17.281 -16.922 1 69.38 703 VAL A O 1
ATOM 5628 N N . PRO A 1 704 ? 7.906 17.484 -15.422 1 74.81 704 PRO A N 1
ATOM 5629 C CA . PRO A 1 704 ? 7.156 18.25 -16.406 1 74.81 704 PRO A CA 1
ATOM 5630 C C . PRO A 1 704 ? 7.902 19.516 -16.859 1 74.81 704 PRO A C 1
ATOM 5632 O O . PRO A 1 704 ? 8.625 20.125 -16.062 1 74.81 704 PRO A O 1
ATOM 5635 N N . SER A 1 705 ? 7.668 19.781 -18.094 1 80.94 705 SER A N 1
ATOM 5636 C CA . SER A 1 705 ? 8.336 20.953 -18.688 1 80.94 705 SER A CA 1
ATOM 5637 C C . SER A 1 705 ? 7.879 22.234 -18.031 1 80.94 705 SER A C 1
ATOM 5639 O O . SER A 1 705 ? 6.699 22.406 -17.703 1 80.94 705 SER A O 1
ATOM 5641 N N . LYS A 1 706 ? 8.906 23.141 -17.828 1 88.31 706 LYS A N 1
ATOM 5642 C CA . LYS A 1 706 ? 8.609 24.438 -17.203 1 88.31 706 LYS A CA 1
ATOM 5643 C C . LYS A 1 706 ? 8.57 25.547 -18.25 1 88.31 706 LYS A C 1
ATOM 5645 O O . LYS A 1 706 ? 8.594 26.734 -17.891 1 88.31 706 LYS A O 1
ATOM 5650 N N . GLU A 1 707 ? 8.539 25.234 -19.469 1 89.12 707 GLU A N 1
ATOM 5651 C CA . GLU A 1 707 ? 8.656 26.203 -20.547 1 89.12 707 GLU A CA 1
ATOM 5652 C C . GLU A 1 707 ? 7.484 27.188 -20.547 1 89.12 707 GLU A C 1
ATOM 5654 O O . GLU A 1 707 ? 7.668 28.391 -20.719 1 89.12 707 GLU A O 1
ATOM 5659 N N . LYS A 1 708 ? 6.359 26.703 -20.312 1 91 708 LYS A N 1
ATOM 5660 C CA . LYS A 1 708 ? 5.184 27.562 -20.297 1 91 708 LYS A CA 1
ATOM 5661 C C . LYS A 1 708 ? 5.215 28.516 -19.094 1 91 708 LYS A C 1
ATOM 5663 O O . LYS A 1 708 ? 4.758 29.656 -19.188 1 91 708 LYS A O 1
ATOM 5668 N N . ASP A 1 709 ? 5.703 28.047 -18.016 1 93.81 709 ASP A N 1
ATOM 5669 C CA . ASP A 1 709 ? 5.852 28.891 -16.844 1 93.81 709 ASP A CA 1
ATOM 5670 C C . ASP A 1 709 ? 6.816 30.031 -17.094 1 93.81 709 ASP A C 1
ATOM 5672 O O . ASP A 1 709 ? 6.516 31.188 -16.781 1 93.81 709 ASP A O 1
ATOM 5676 N N . ILE A 1 710 ? 7.945 29.688 -17.641 1 95.19 710 ILE A N 1
ATOM 5677 C CA . ILE A 1 710 ? 8.984 30.672 -17.922 1 95.19 710 ILE A CA 1
ATOM 5678 C C . ILE A 1 710 ? 8.477 31.688 -18.938 1 95.19 710 ILE A C 1
ATOM 5680 O O . ILE A 1 710 ? 8.703 32.906 -18.781 1 95.19 710 ILE A O 1
ATOM 5684 N N . ALA A 1 711 ? 7.77 31.234 -19.953 1 94 711 ALA A N 1
ATOM 5685 C CA . ALA A 1 711 ? 7.23 32.125 -20.984 1 94 711 ALA A CA 1
ATOM 5686 C C . ALA A 1 711 ? 6.246 33.125 -20.391 1 94 711 ALA A C 1
ATOM 5688 O O . ALA A 1 711 ? 6.254 34.312 -20.75 1 94 711 ALA A O 1
ATOM 5689 N N . LYS A 1 712 ? 5.469 32.688 -19.531 1 95.19 712 LYS A N 1
ATOM 5690 C CA . LYS A 1 712 ? 4.488 33.562 -18.891 1 95.19 712 LYS A CA 1
ATOM 5691 C C . LYS A 1 712 ? 5.172 34.656 -18.047 1 95.19 712 LYS A C 1
ATOM 5693 O O . LYS A 1 712 ? 4.773 35.812 -18.078 1 95.19 712 LYS A O 1
ATOM 5698 N N . LEU A 1 713 ? 6.168 34.281 -17.344 1 95.56 713 LEU A N 1
ATOM 5699 C CA . LEU A 1 713 ? 6.914 35.219 -16.531 1 95.56 713 LEU A CA 1
ATOM 5700 C C . LEU A 1 713 ? 7.66 36.219 -17.406 1 95.56 713 LEU A C 1
ATOM 5702 O O . LEU A 1 713 ? 7.621 37.438 -17.141 1 95.56 713 LEU A O 1
ATOM 5706 N N . ARG A 1 714 ? 8.281 35.75 -18.391 1 95.25 714 ARG A N 1
ATOM 5707 C CA . ARG A 1 714 ? 9.031 36.625 -19.281 1 95.25 714 ARG A CA 1
ATOM 5708 C C . ARG A 1 714 ? 8.125 37.656 -19.938 1 95.25 714 ARG A C 1
ATOM 5710 O O . ARG A 1 714 ? 8.508 38.812 -20.078 1 95.25 714 ARG A O 1
ATOM 5717 N N . ALA A 1 715 ? 6.969 37.156 -20.328 1 94.62 715 ALA A N 1
ATOM 5718 C CA . ALA A 1 715 ? 6.008 38.094 -20.922 1 94.62 715 ALA A CA 1
ATOM 5719 C C . ALA A 1 715 ? 5.648 39.219 -19.953 1 94.62 715 ALA A C 1
ATOM 5721 O O . ALA A 1 715 ? 5.559 40.375 -20.359 1 94.62 715 ALA A O 1
ATOM 5722 N N . SER A 1 716 ? 5.484 38.875 -18.781 1 93.69 716 SER A N 1
ATOM 5723 C CA . SER A 1 716 ? 5.16 39.875 -17.766 1 93.69 716 SER A CA 1
ATOM 5724 C C . SER A 1 716 ? 6.324 40.812 -17.531 1 93.69 716 SER A C 1
ATOM 5726 O O . SER A 1 716 ? 6.129 42.031 -17.422 1 93.69 716 SER A O 1
ATOM 5728 N N . PHE A 1 717 ? 7.594 40.312 -17.453 1 94.06 717 PHE A N 1
ATOM 5729 C CA . PHE A 1 717 ? 8.781 41.094 -17.203 1 94.06 717 PHE A CA 1
ATOM 5730 C C . PHE A 1 717 ? 9.047 42.062 -18.359 1 94.06 717 PHE A C 1
ATOM 5732 O O . PHE A 1 717 ? 9.43 43.219 -18.141 1 94.06 717 PHE A O 1
ATOM 5739 N N . SER A 1 718 ? 8.859 41.531 -19.516 1 91.62 718 SER A N 1
ATOM 5740 C CA . SER A 1 718 ? 9.102 42.344 -20.703 1 91.62 718 SER A CA 1
ATOM 5741 C C . SER A 1 718 ? 8.094 43.469 -20.828 1 91.62 718 SER A C 1
ATOM 5743 O O . SER A 1 718 ? 8.453 44.594 -21.172 1 91.62 718 SER A O 1
ATOM 5745 N N . SER A 1 719 ? 6.859 43.125 -20.547 1 91.06 719 SER A N 1
ATOM 5746 C CA . SER A 1 719 ? 5.809 44.125 -20.641 1 91.06 719 SER A CA 1
ATOM 5747 C C . SER A 1 719 ? 6.035 45.25 -19.641 1 91.06 719 SER A C 1
ATOM 5749 O O . SER A 1 719 ? 5.762 46.438 -19.938 1 91.06 719 SER A O 1
ATOM 5751 N N . SER A 1 720 ? 6.609 44.969 -18.547 1 89.62 720 SER A N 1
ATOM 5752 C CA . SER A 1 720 ? 6.852 45.938 -17.5 1 89.62 720 SER A CA 1
ATOM 5753 C C . SER A 1 720 ? 8.242 46.562 -17.625 1 89.62 720 SER A C 1
ATOM 5755 O O . SER A 1 720 ? 8.617 47.406 -16.828 1 89.62 720 SER A O 1
ATOM 5757 N N . LYS A 1 721 ? 9.055 46.094 -18.562 1 90.06 721 LYS A N 1
ATOM 5758 C CA . LYS A 1 721 ? 10.406 46.594 -18.828 1 90.06 721 LYS A CA 1
ATOM 5759 C C . LYS A 1 721 ? 11.242 46.594 -17.547 1 90.06 721 LYS A C 1
ATOM 5761 O O . LYS A 1 721 ? 11.914 47.594 -17.234 1 90.06 721 LYS A O 1
ATOM 5766 N N . LEU A 1 722 ? 11.18 45.531 -16.875 1 90.19 722 LEU A N 1
ATOM 5767 C CA . LEU A 1 722 ? 11.805 45.438 -15.562 1 90.19 722 LEU A CA 1
ATOM 5768 C C . LEU A 1 722 ? 13.32 45.438 -15.68 1 90.19 722 LEU A C 1
ATOM 5770 O O . LEU A 1 722 ? 14.023 45.844 -14.75 1 90.19 722 LEU A O 1
ATOM 5774 N N . HIS A 1 723 ? 13.898 44.969 -16.75 1 92.44 723 HIS A N 1
ATOM 5775 C CA . HIS A 1 723 ? 15.336 44.781 -16.875 1 92.44 723 HIS A CA 1
ATOM 5776 C C . HIS A 1 723 ? 16 45.969 -17.547 1 92.44 723 HIS A C 1
ATOM 5778 O O . HIS A 1 723 ? 17.219 46.031 -17.688 1 92.44 723 HIS A O 1
ATOM 5784 N N . LYS A 1 724 ? 15.18 46.906 -17.906 1 88.81 724 LYS A N 1
ATOM 5785 C CA . LYS A 1 724 ? 15.695 48.188 -18.391 1 88.81 724 LYS A CA 1
ATOM 5786 C C . LYS A 1 724 ? 15.562 49.281 -17.328 1 88.81 724 LYS A C 1
ATOM 5788 O O . LYS A 1 724 ? 14.531 49.375 -16.656 1 88.81 724 LYS A O 1
ATOM 5793 N N . GLN A 1 725 ? 16.656 50.062 -17.203 1 86.62 725 GLN A N 1
ATOM 5794 C CA . GLN A 1 725 ? 16.656 51.094 -16.172 1 86.62 725 GLN A CA 1
ATOM 5795 C C . GLN A 1 725 ? 15.656 52.188 -16.5 1 86.62 725 GLN A C 1
ATOM 5797 O O . GLN A 1 725 ? 15.617 52.688 -17.625 1 86.62 725 GLN A O 1
ATOM 5802 N N . GLN A 1 726 ? 14.859 52.406 -15.547 1 87.06 726 GLN A N 1
ATOM 5803 C CA . GLN A 1 726 ? 13.922 53.5 -15.602 1 87.06 726 GLN A CA 1
ATOM 5804 C C . GLN A 1 726 ? 14.062 54.406 -14.383 1 87.06 726 GLN A C 1
ATOM 5806 O O . GLN A 1 726 ? 13.5 54.125 -13.32 1 87.06 726 GLN A O 1
ATOM 5811 N N . PRO A 1 727 ? 14.68 55.562 -14.664 1 85.12 727 PRO A N 1
ATOM 5812 C CA . PRO A 1 727 ? 14.922 56.438 -13.516 1 85.12 727 PRO A CA 1
ATOM 5813 C C . PRO A 1 727 ? 13.633 56.844 -12.812 1 85.12 727 PRO A C 1
ATOM 5815 O O . PRO A 1 727 ? 12.648 57.219 -13.469 1 85.12 727 PRO A O 1
ATOM 5818 N N . GLY A 1 728 ? 13.531 56.75 -11.477 1 83.25 728 GLY A N 1
ATOM 5819 C CA . GLY A 1 728 ? 12.422 57.219 -10.656 1 83.25 728 GLY A CA 1
ATOM 5820 C C . GLY A 1 728 ? 11.367 56.156 -10.43 1 83.25 728 GLY A C 1
ATOM 5821 O O . GLY A 1 728 ? 10.406 56.375 -9.688 1 83.25 728 GLY A O 1
ATOM 5822 N N . ARG A 1 729 ? 11.625 55 -10.914 1 85.31 729 ARG A N 1
ATOM 5823 C CA . ARG A 1 729 ? 10.664 53.906 -10.727 1 85.31 729 ARG A CA 1
ATOM 5824 C C . ARG A 1 729 ? 10.867 53.219 -9.375 1 85.31 729 ARG A C 1
ATOM 5826 O O . ARG A 1 729 ? 11.992 52.875 -9.008 1 85.31 729 ARG A O 1
ATOM 5833 N N . ILE B 1 1 ? 18.953 -73.75 -22.203 1 85.25 1 ILE B N 1
ATOM 5834 C CA . ILE B 1 1 ? 18.641 -72.438 -22.75 1 85.25 1 ILE B CA 1
ATOM 5835 C C . ILE B 1 1 ? 19.922 -71.812 -23.297 1 85.25 1 ILE B C 1
ATOM 5837 O O . ILE B 1 1 ? 19.938 -71.312 -24.422 1 85.25 1 ILE B O 1
ATOM 5841 N N . TYR B 1 2 ? 21 -72 -22.641 1 89.25 2 TYR B N 1
ATOM 5842 C CA . TYR B 1 2 ? 22.266 -71.438 -23.062 1 89.25 2 TYR B CA 1
ATOM 5843 C C . TYR B 1 2 ? 22.719 -72 -24.391 1 89.25 2 TYR B C 1
ATOM 5845 O O . TYR B 1 2 ? 23.078 -71.25 -25.312 1 89.25 2 TYR B O 1
ATOM 5853 N N . GLU B 1 3 ? 22.672 -73.375 -24.5 1 91.5 3 GLU B N 1
ATOM 5854 C CA . GLU B 1 3 ? 23.125 -74.062 -25.719 1 91.5 3 GLU B CA 1
ATOM 5855 C C . GLU B 1 3 ? 22.297 -73.625 -26.922 1 91.5 3 GLU B C 1
ATOM 5857 O O . GLU B 1 3 ? 22.844 -73.375 -28 1 91.5 3 GLU B O 1
ATOM 5862 N N . ALA B 1 4 ? 21.094 -73.375 -26.625 1 93 4 ALA B N 1
ATOM 5863 C CA . ALA B 1 4 ? 20.188 -72.938 -27.703 1 93 4 ALA B CA 1
ATOM 5864 C C . ALA B 1 4 ? 20.5 -71.562 -28.156 1 93 4 ALA B C 1
ATOM 5866 O O . ALA B 1 4 ? 20.453 -71.25 -29.359 1 93 4 ALA B O 1
ATOM 5867 N N . ILE B 1 5 ? 20.781 -70.688 -27.266 1 93.38 5 ILE B N 1
ATOM 5868 C CA . ILE B 1 5 ? 21.109 -69.312 -27.578 1 93.38 5 ILE B CA 1
ATOM 5869 C C . ILE B 1 5 ? 22.422 -69.25 -28.359 1 93.38 5 ILE B C 1
ATOM 5871 O O . ILE B 1 5 ? 22.516 -68.5 -29.359 1 93.38 5 ILE B O 1
ATOM 5875 N N . GLN B 1 6 ? 23.406 -69.938 -27.875 1 92.75 6 GLN B N 1
ATOM 5876 C CA . GLN B 1 6 ? 24.703 -69.938 -28.547 1 92.75 6 GLN B CA 1
ATOM 5877 C C . GLN B 1 6 ? 24.562 -70.5 -29.969 1 92.75 6 GLN B C 1
ATOM 5879 O O . GLN B 1 6 ? 25.141 -69.938 -30.906 1 92.75 6 GLN B O 1
ATOM 5884 N N . LYS B 1 7 ? 23.781 -71.625 -30.141 1 93.38 7 LYS B N 1
ATOM 5885 C CA . LYS B 1 7 ? 23.547 -72.25 -31.453 1 93.38 7 LYS B CA 1
ATOM 5886 C C . LYS B 1 7 ? 22.859 -71.312 -32.406 1 93.38 7 LYS B C 1
ATOM 5888 O O . LYS B 1 7 ? 23.156 -71.25 -33.594 1 93.38 7 LYS B O 1
ATOM 5893 N N . THR B 1 8 ? 21.969 -70.5 -31.797 1 93.81 8 THR B N 1
ATOM 5894 C CA . THR B 1 8 ? 21.266 -69.5 -32.625 1 93.81 8 THR B CA 1
ATOM 5895 C C . THR B 1 8 ? 22.219 -68.438 -33.125 1 93.81 8 THR B C 1
ATOM 5897 O O . THR B 1 8 ? 22.125 -68 -34.281 1 93.81 8 THR B O 1
ATOM 5900 N N . CYS B 1 9 ? 23.156 -67.938 -32.312 1 92.94 9 CYS B N 1
ATOM 5901 C CA . CYS B 1 9 ? 24.156 -66.938 -32.719 1 92.94 9 CYS B CA 1
ATOM 5902 C C . CYS B 1 9 ? 25.031 -67.5 -33.844 1 92.94 9 CYS B C 1
ATOM 5904 O O . CYS B 1 9 ? 25.297 -66.75 -34.812 1 92.94 9 CYS B O 1
ATOM 5906 N N . TRP B 1 10 ? 25.359 -68.812 -33.656 1 92.69 10 TRP B N 1
ATOM 5907 C CA . TRP B 1 10 ? 26.172 -69.438 -34.719 1 92.69 10 TRP B CA 1
ATOM 5908 C C . TRP B 1 10 ? 25.375 -69.562 -36 1 92.69 10 TRP B C 1
ATOM 5910 O O . TRP B 1 10 ? 25.922 -69.375 -37.094 1 92.69 10 TRP B O 1
ATOM 5920 N N . PHE B 1 11 ? 24.141 -69.938 -35.844 1 94.25 11 PHE B N 1
ATOM 5921 C CA . PHE B 1 11 ? 23.281 -70.062 -37 1 94.25 11 PHE B CA 1
ATOM 5922 C C . PHE B 1 11 ? 23.156 -68.75 -37.75 1 94.25 11 PHE B C 1
ATOM 5924 O O . PHE B 1 11 ? 23.219 -68.688 -38.969 1 94.25 11 PHE B O 1
ATOM 5931 N N . MET B 1 12 ? 22.984 -67.625 -37.031 1 93.69 12 MET B N 1
ATOM 5932 C CA . MET B 1 12 ? 22.875 -66.312 -37.625 1 93.69 12 MET B CA 1
ATOM 5933 C C . MET B 1 12 ? 24.156 -65.938 -38.375 1 93.69 12 MET B C 1
ATOM 5935 O O . MET B 1 12 ? 24.094 -65.375 -39.5 1 93.69 12 MET B O 1
ATOM 5939 N N . GLU B 1 13 ? 25.234 -66.25 -37.812 1 91.44 13 GLU B N 1
ATOM 5940 C CA . GLU B 1 13 ? 26.516 -66.062 -38.469 1 91.44 13 GLU B CA 1
ATOM 5941 C C . GLU B 1 13 ? 26.641 -66.875 -39.75 1 91.44 13 GLU B C 1
ATOM 5943 O O . GLU B 1 13 ? 27.188 -66.375 -40.75 1 91.44 13 GLU B O 1
ATOM 5948 N N . GLY B 1 14 ? 26.172 -68.125 -39.688 1 92.69 14 GLY B N 1
ATOM 5949 C CA . GLY B 1 14 ? 26.156 -68.938 -40.875 1 92.69 14 GLY B CA 1
ATOM 5950 C C . GLY B 1 14 ? 25.297 -68.438 -41.969 1 92.69 14 GLY B C 1
ATOM 5951 O O . GLY B 1 14 ? 25.578 -68.625 -43.156 1 92.69 14 GLY B O 1
ATOM 5952 N N . GLN B 1 15 ? 24.172 -67.688 -41.562 1 94.19 15 GLN B N 1
ATOM 5953 C CA . GLN B 1 15 ? 23.281 -67.062 -42.531 1 94.19 15 GLN B CA 1
ATOM 5954 C C . GLN B 1 15 ? 23.781 -65.688 -42.938 1 94.19 15 GLN B C 1
ATOM 5956 O O . GLN B 1 15 ? 23.125 -65 -43.688 1 94.19 15 GLN B O 1
ATOM 5961 N N . ARG B 1 16 ? 24.891 -65.188 -42.281 1 91.75 16 ARG B N 1
ATOM 5962 C CA . ARG B 1 16 ? 25.562 -63.906 -42.594 1 91.75 16 ARG B CA 1
ATOM 5963 C C . ARG B 1 16 ? 24.703 -62.719 -42.156 1 91.75 16 ARG B C 1
ATOM 5965 O O . ARG B 1 16 ? 24.594 -61.719 -42.875 1 91.75 16 ARG B O 1
ATOM 5972 N N . ILE B 1 17 ? 23.984 -62.906 -41.094 1 91.12 17 ILE B N 1
ATOM 5973 C CA . ILE B 1 17 ? 23.266 -61.781 -40.5 1 91.12 17 ILE B CA 1
ATOM 5974 C C . ILE B 1 17 ? 23.688 -61.625 -39.031 1 91.12 17 ILE B C 1
ATOM 5976 O O . ILE B 1 17 ? 24.094 -62.594 -38.406 1 91.12 17 ILE B O 1
ATOM 5980 N N . ASN B 1 18 ? 23.641 -60.406 -38.594 1 88.12 18 ASN B N 1
ATOM 5981 C CA . ASN B 1 18 ? 23.938 -60.125 -37.188 1 88.12 18 ASN B CA 1
ATOM 5982 C C . ASN B 1 18 ? 22.672 -59.719 -36.438 1 88.12 18 ASN B C 1
ATOM 5984 O O . ASN B 1 18 ? 21.594 -59.688 -37 1 88.12 18 ASN B O 1
ATOM 5988 N N . LEU B 1 19 ? 22.859 -59.469 -35.125 1 88.06 19 LEU B N 1
ATOM 5989 C CA . LEU B 1 19 ? 21.703 -59.219 -34.25 1 88.06 19 LEU B CA 1
ATOM 5990 C C . LEU B 1 19 ? 20.938 -57.969 -34.719 1 88.06 19 LEU B C 1
ATOM 5992 O O . LEU B 1 19 ? 19.703 -58 -34.812 1 88.06 19 LEU B O 1
ATOM 5996 N N . PRO B 1 20 ? 21.516 -56.781 -35.062 1 87.38 20 PRO B N 1
ATOM 5997 C CA . PRO B 1 20 ? 20.766 -55.594 -35.5 1 87.38 20 PRO B CA 1
ATOM 5998 C C . PRO B 1 20 ? 19.953 -55.875 -36.781 1 87.38 20 PRO B C 1
ATOM 6000 O O . PRO B 1 20 ? 18.812 -55.406 -36.906 1 87.38 20 PRO B O 1
ATOM 6003 N N . ILE B 1 21 ? 20.547 -56.656 -37.719 1 87.31 21 ILE B N 1
ATOM 6004 C CA . ILE B 1 21 ? 19.859 -56.969 -38.969 1 87.31 21 ILE B CA 1
ATOM 6005 C C . ILE B 1 21 ? 18.672 -57.875 -38.688 1 87.31 21 ILE B C 1
ATOM 6007 O O . ILE B 1 21 ? 17.594 -57.688 -39.25 1 87.31 21 ILE B O 1
ATOM 6011 N N . PHE B 1 22 ? 18.906 -58.781 -37.781 1 90.5 22 PHE B N 1
ATOM 6012 C CA . PHE B 1 22 ? 17.844 -59.719 -37.406 1 90.5 22 PHE B CA 1
ATOM 6013 C C . PHE B 1 22 ? 16.688 -58.969 -36.75 1 90.5 22 PHE B C 1
ATOM 6015 O O . PHE B 1 22 ? 15.531 -59.125 -37.125 1 90.5 22 PHE B O 1
ATOM 6022 N N . LEU B 1 23 ? 17.031 -58.125 -35.75 1 88.25 23 LEU B N 1
ATOM 6023 C CA . LEU B 1 23 ? 16.016 -57.375 -35.031 1 88.25 23 LEU B CA 1
ATOM 6024 C C . LEU B 1 23 ? 15.344 -56.344 -35.938 1 88.25 23 LEU B C 1
ATOM 6026 O O . LEU B 1 23 ? 14.148 -56.094 -35.812 1 88.25 23 LEU B O 1
ATOM 6030 N N . ASP B 1 24 ? 16.062 -55.719 -36.812 1 86.31 24 ASP B N 1
ATOM 6031 C CA . ASP B 1 24 ? 15.508 -54.781 -37.781 1 86.31 24 ASP B CA 1
ATOM 6032 C C . ASP B 1 24 ? 14.453 -55.469 -38.656 1 86.31 24 ASP B C 1
ATOM 6034 O O . ASP B 1 24 ? 13.383 -54.906 -38.875 1 86.31 24 ASP B O 1
ATOM 6038 N N . GLY B 1 25 ? 14.797 -56.625 -39.125 1 86.5 25 GLY B N 1
ATOM 6039 C CA . GLY B 1 25 ? 13.859 -57.406 -39.938 1 86.5 25 GLY B CA 1
ATOM 6040 C C . GLY B 1 25 ? 12.602 -57.781 -39.156 1 86.5 25 GLY B C 1
ATOM 6041 O O . GLY B 1 25 ? 11.5 -57.781 -39.719 1 86.5 25 GLY B O 1
ATOM 6042 N N . LEU B 1 26 ? 12.797 -58.062 -37.906 1 87.19 26 LEU B N 1
ATOM 6043 C CA . LEU B 1 26 ? 11.664 -58.438 -37.062 1 87.19 26 LEU B CA 1
ATOM 6044 C C . LEU B 1 26 ? 10.797 -57.219 -36.781 1 87.19 26 LEU B C 1
ATOM 6046 O O . LEU B 1 26 ? 9.617 -57.344 -36.438 1 87.19 26 LEU B O 1
ATOM 6050 N N . SER B 1 27 ? 11.43 -55.969 -36.812 1 83.62 27 SER B N 1
ATOM 6051 C CA . SER B 1 27 ? 10.812 -54.719 -36.406 1 83.62 27 SER B CA 1
ATOM 6052 C C . SER B 1 27 ? 10.352 -53.875 -37.594 1 83.62 27 SER B C 1
ATOM 6054 O O . SER B 1 27 ? 10.562 -52.656 -37.625 1 83.62 27 SER B O 1
ATOM 6056 N N . TRP B 1 28 ? 9.891 -54.5 -38.562 1 82.88 28 TRP B N 1
ATOM 6057 C CA . TRP B 1 28 ? 9.273 -53.844 -39.719 1 82.88 28 TRP B CA 1
ATOM 6058 C C . TRP B 1 28 ? 10.32 -53.125 -40.562 1 82.88 28 TRP B C 1
ATOM 6060 O O . TRP B 1 28 ? 10.008 -52.188 -41.281 1 82.88 28 TRP B O 1
ATOM 6070 N N . GLY B 1 29 ? 11.586 -53.438 -40.438 1 81.44 29 GLY B N 1
ATOM 6071 C CA . GLY B 1 29 ? 12.648 -52.812 -41.188 1 81.44 29 GLY B CA 1
ATOM 6072 C C . GLY B 1 29 ? 12.812 -53.406 -42.594 1 81.44 29 GLY B C 1
ATOM 6073 O O . GLY B 1 29 ? 13.523 -52.812 -43.406 1 81.44 29 GLY B O 1
ATOM 6074 N N . ASN B 1 30 ? 12.102 -54.562 -42.75 1 86 30 ASN B N 1
ATOM 6075 C CA . ASN B 1 30 ? 12.141 -55.25 -44.031 1 86 30 ASN B CA 1
ATOM 6076 C C . ASN B 1 30 ? 10.742 -55.531 -44.562 1 86 30 ASN B C 1
ATOM 6078 O O . ASN B 1 30 ? 9.938 -56.156 -43.906 1 86 30 ASN B O 1
ATOM 6082 N N . ALA B 1 31 ? 10.438 -55.156 -45.781 1 84.88 31 ALA B N 1
ATOM 6083 C CA . ALA B 1 31 ? 9.102 -55.188 -46.375 1 84.88 31 ALA B CA 1
ATOM 6084 C C . ALA B 1 31 ? 8.602 -56.625 -46.5 1 84.88 31 ALA B C 1
ATOM 6086 O O . ALA B 1 31 ? 7.414 -56.875 -46.25 1 84.88 31 ALA B O 1
ATOM 6087 N N . GLN B 1 32 ? 9.445 -57.531 -46.781 1 87.88 32 GLN B N 1
ATOM 6088 C CA . GLN B 1 32 ? 9.047 -58.906 -46.969 1 87.88 32 GLN B CA 1
ATOM 6089 C C . GLN B 1 32 ? 8.781 -59.594 -45.625 1 87.88 32 GLN B C 1
ATOM 6091 O O . GLN B 1 32 ? 7.953 -60.5 -45.531 1 87.88 32 GLN B O 1
ATOM 6096 N N . CYS B 1 33 ? 9.492 -59.094 -44.656 1 89.75 33 CYS B N 1
ATOM 6097 C CA . CYS B 1 33 ? 9.352 -59.688 -43.312 1 89.75 33 CYS B CA 1
ATOM 6098 C C . CYS B 1 33 ? 8.031 -59.25 -42.688 1 89.75 33 CYS B C 1
ATOM 6100 O O . CYS B 1 33 ? 7.5 -59.969 -41.844 1 89.75 33 CYS B O 1
ATOM 6102 N N . ILE B 1 34 ? 7.523 -58.125 -43.031 1 85.25 34 ILE B N 1
ATOM 6103 C CA . ILE B 1 34 ? 6.336 -57.531 -42.406 1 85.25 34 ILE B CA 1
ATOM 6104 C C . ILE B 1 34 ? 5.145 -58.469 -42.625 1 85.25 34 ILE B C 1
ATOM 6106 O O . ILE B 1 34 ? 4.32 -58.625 -41.719 1 85.25 34 ILE B O 1
ATOM 6110 N N . GLY B 1 35 ? 5.066 -59.156 -43.812 1 82.44 35 GLY B N 1
ATOM 6111 C CA . GLY B 1 35 ? 3.922 -60 -44.156 1 82.44 35 GLY B CA 1
ATOM 6112 C C . GLY B 1 35 ? 4.129 -61.438 -43.844 1 82.44 35 GLY B C 1
ATOM 6113 O O . GLY B 1 35 ? 3.193 -62.25 -43.938 1 82.44 35 GLY B O 1
ATOM 6114 N N . ASP B 1 36 ? 5.34 -61.812 -43.375 1 89.5 36 ASP B N 1
ATOM 6115 C CA . ASP B 1 36 ? 5.664 -63.188 -43.125 1 89.5 36 ASP B CA 1
ATOM 6116 C C . ASP B 1 36 ? 5.062 -63.688 -41.812 1 89.5 36 ASP B C 1
ATOM 6118 O O . ASP B 1 36 ? 5.27 -63.062 -40.781 1 89.5 36 ASP B O 1
ATOM 6122 N N . ALA B 1 37 ? 4.312 -64.688 -41.812 1 87.94 37 ALA B N 1
ATOM 6123 C CA . ALA B 1 37 ? 3.562 -65.188 -40.656 1 87.94 37 ALA B CA 1
ATOM 6124 C C . ALA B 1 37 ? 4.504 -65.625 -39.531 1 87.94 37 ALA B C 1
ATOM 6126 O O . ALA B 1 37 ? 4.211 -65.438 -38.344 1 87.94 37 ALA B O 1
ATOM 6127 N N . LYS B 1 38 ? 5.605 -66.188 -39.906 1 87.94 38 LYS B N 1
ATOM 6128 C CA . LYS B 1 38 ? 6.543 -66.688 -38.906 1 87.94 38 LYS B CA 1
ATOM 6129 C C . LYS B 1 38 ? 7.23 -65.562 -38.188 1 87.94 38 LYS B C 1
ATOM 6131 O O . LYS B 1 38 ? 7.441 -65.625 -36.969 1 87.94 38 LYS B O 1
ATOM 6136 N N . VAL B 1 39 ? 7.555 -64.562 -38.906 1 87.62 39 VAL B N 1
ATOM 6137 C CA . VAL B 1 39 ? 8.195 -63.375 -38.344 1 87.62 39 VAL B CA 1
ATOM 6138 C C . VAL B 1 39 ? 7.215 -62.594 -37.438 1 87.62 39 VAL B C 1
ATOM 6140 O O . VAL B 1 39 ? 7.562 -62.188 -36.344 1 87.62 39 VAL B O 1
ATOM 6143 N N . LYS B 1 40 ? 6.004 -62.5 -37.812 1 85.44 40 LYS B N 1
ATOM 6144 C CA . LYS B 1 40 ? 4.953 -61.781 -37.094 1 85.44 40 LYS B CA 1
ATOM 6145 C C . LYS B 1 40 ? 4.652 -62.438 -35.75 1 85.44 40 LYS B C 1
ATOM 6147 O O . LYS B 1 40 ? 4.297 -61.781 -34.781 1 85.44 40 LYS B O 1
ATOM 6152 N N . GLU B 1 41 ? 4.879 -63.719 -35.75 1 85.5 41 GLU B N 1
ATOM 6153 C CA . GLU B 1 41 ? 4.555 -64.5 -34.562 1 85.5 41 GLU B CA 1
ATOM 6154 C C . GLU B 1 41 ? 5.527 -64.188 -33.406 1 85.5 41 GLU B C 1
ATOM 6156 O O . GLU B 1 41 ? 5.207 -64.375 -32.25 1 85.5 41 GLU B O 1
ATOM 6161 N N . GLN B 1 42 ? 6.617 -63.656 -33.781 1 84.38 42 GLN B N 1
ATOM 6162 C CA . GLN B 1 42 ? 7.633 -63.375 -32.75 1 84.38 42 GLN B CA 1
ATOM 6163 C C . GLN B 1 42 ? 7.34 -62.062 -32.031 1 84.38 42 GLN B C 1
ATOM 6165 O O . GLN B 1 42 ? 7.824 -61.844 -30.906 1 84.38 42 GLN B O 1
ATOM 6170 N N . ARG B 1 43 ? 6.586 -61.188 -32.531 1 80.69 43 ARG B N 1
ATOM 6171 C CA . ARG B 1 43 ? 6.434 -59.812 -32.062 1 80.69 43 ARG B CA 1
ATOM 6172 C C . ARG B 1 43 ? 5.609 -59.75 -30.781 1 80.69 43 ARG B C 1
ATOM 6174 O O . ARG B 1 43 ? 5.996 -59.094 -29.812 1 80.69 43 ARG B O 1
ATOM 6181 N N . PRO B 1 44 ? 4.465 -60.375 -30.625 1 78.12 44 PRO B N 1
ATOM 6182 C CA . PRO B 1 44 ? 3.617 -60.25 -29.438 1 78.12 44 PRO B CA 1
ATOM 6183 C C . PRO B 1 44 ? 4.301 -60.781 -28.172 1 78.12 44 PRO B C 1
ATOM 6185 O O . PRO B 1 44 ? 4.117 -60.188 -27.094 1 78.12 44 PRO B O 1
ATOM 6188 N N . ALA B 1 45 ? 5.098 -61.844 -28.266 1 76.06 45 ALA B N 1
ATOM 6189 C CA . ALA B 1 45 ? 5.766 -62.406 -27.094 1 76.06 45 ALA B CA 1
ATOM 6190 C C . ALA B 1 45 ? 6.816 -61.438 -26.547 1 76.06 45 ALA B C 1
ATOM 6192 O O . ALA B 1 45 ? 7.113 -61.438 -25.359 1 76.06 45 ALA B O 1
ATOM 6193 N N . LEU B 1 46 ? 7.289 -60.625 -27.375 1 79.12 46 LEU B N 1
ATOM 6194 C CA . LEU B 1 46 ? 8.344 -59.688 -27 1 79.12 46 LEU B CA 1
ATOM 6195 C C . LEU B 1 46 ? 7.781 -58.531 -26.156 1 79.12 46 LEU B C 1
ATOM 6197 O O . LEU B 1 46 ? 8.445 -58.062 -25.234 1 79.12 46 LEU B O 1
ATOM 6201 N N . LEU B 1 47 ? 6.574 -58.219 -26.297 1 73.88 47 LEU B N 1
ATOM 6202 C CA . LEU B 1 47 ? 5.977 -57.031 -25.703 1 73.88 47 LEU B CA 1
ATOM 6203 C C . LEU B 1 47 ? 5.898 -57.156 -24.188 1 73.88 47 LEU B C 1
ATOM 6205 O O . LEU B 1 47 ? 6.004 -56.156 -23.469 1 73.88 47 LEU B O 1
ATOM 6209 N N . ILE B 1 48 ? 5.816 -58.281 -23.656 1 73.56 48 ILE B N 1
ATOM 6210 C CA . ILE B 1 48 ? 5.625 -58.5 -22.234 1 73.56 48 ILE B CA 1
ATOM 6211 C C . ILE B 1 48 ? 6.969 -58.406 -21.516 1 73.56 48 ILE B C 1
ATOM 6213 O O . ILE B 1 48 ? 7.062 -57.812 -20.438 1 73.56 48 ILE B O 1
ATOM 6217 N N . GLU B 1 49 ? 8.086 -58.906 -22.062 1 80 49 GLU B N 1
ATOM 6218 C CA . GLU B 1 49 ? 9.359 -59 -21.359 1 80 49 GLU B CA 1
ATOM 6219 C C . GLU B 1 49 ? 10.305 -57.875 -21.781 1 80 49 GLU B C 1
ATOM 6221 O O . GLU B 1 49 ? 11.383 -57.719 -21.203 1 80 49 GLU B O 1
ATOM 6226 N N . LEU B 1 50 ? 9.766 -57.094 -22.656 1 84.19 50 LEU B N 1
ATOM 6227 C CA . LEU B 1 50 ? 10.609 -56.094 -23.297 1 84.19 50 LEU B CA 1
ATOM 6228 C C . LEU B 1 50 ? 11.133 -55.062 -22.281 1 84.19 50 LEU B C 1
ATOM 6230 O O . LEU B 1 50 ? 12.32 -54.75 -22.297 1 84.19 50 LEU B O 1
ATOM 6234 N N . PRO B 1 51 ? 10.328 -54.562 -21.281 1 85.31 51 PRO B N 1
ATOM 6235 C CA . PRO B 1 51 ? 10.828 -53.562 -20.344 1 85.31 51 PRO B CA 1
ATOM 6236 C C . PRO B 1 51 ? 12.016 -54.062 -19.516 1 85.31 51 PRO B C 1
ATOM 6238 O O . PRO B 1 51 ? 12.969 -53.312 -19.297 1 85.31 51 PRO B O 1
ATOM 6241 N N . GLU B 1 52 ? 12.023 -55.25 -19.109 1 85.5 52 GLU B N 1
ATOM 6242 C CA . GLU B 1 52 ? 13.125 -55.812 -18.328 1 85.5 52 GLU B CA 1
ATOM 6243 C C . GLU B 1 52 ? 14.398 -55.938 -19.156 1 85.5 52 GLU B C 1
ATOM 6245 O O . GLU B 1 52 ? 15.5 -55.719 -18.641 1 85.5 52 GLU B O 1
ATOM 6250 N N . ILE B 1 53 ? 14.188 -56.281 -20.359 1 85.62 53 ILE B N 1
ATOM 6251 C CA . ILE B 1 53 ? 15.312 -56.375 -21.281 1 85.62 53 ILE B CA 1
ATOM 6252 C C . ILE B 1 53 ? 15.93 -55 -21.5 1 85.62 53 ILE B C 1
ATOM 6254 O O . ILE B 1 53 ? 17.156 -54.844 -21.469 1 85.62 53 ILE B O 1
ATOM 6258 N N . LEU B 1 54 ? 15.055 -54.094 -21.625 1 88.44 54 LEU B N 1
ATOM 6259 C CA . LEU B 1 54 ? 15.523 -52.719 -21.859 1 88.44 54 LEU B CA 1
ATOM 6260 C C . LEU B 1 54 ? 16.25 -52.188 -20.625 1 88.44 54 LEU B C 1
ATOM 6262 O O . LEU B 1 54 ? 17.219 -51.438 -20.75 1 88.44 54 LEU B O 1
ATOM 6266 N N . ASP B 1 55 ? 15.82 -52.531 -19.453 1 88.88 55 ASP B N 1
ATOM 6267 C CA . ASP B 1 55 ? 16.5 -52.125 -18.219 1 88.88 55 ASP B CA 1
ATOM 6268 C C . ASP B 1 55 ? 17.953 -52.594 -18.219 1 88.88 55 ASP B C 1
ATOM 6270 O O . ASP B 1 55 ? 18.859 -51.844 -17.828 1 88.88 55 ASP B O 1
ATOM 6274 N N . ARG B 1 56 ? 18.156 -53.781 -18.703 1 86.81 56 ARG B N 1
ATOM 6275 C CA . ARG B 1 56 ? 19.484 -54.375 -18.703 1 86.81 56 ARG B CA 1
ATOM 6276 C C . ARG B 1 56 ? 20.344 -53.75 -19.812 1 86.81 56 ARG B C 1
ATOM 6278 O O . ARG B 1 56 ? 21.562 -53.656 -19.656 1 86.81 56 ARG B O 1
ATOM 6285 N N . TRP B 1 57 ? 19.609 -53.5 -20.891 1 86.06 57 TRP B N 1
ATOM 6286 C CA . TRP B 1 57 ? 20.344 -52.812 -21.953 1 86.06 57 TRP B CA 1
ATOM 6287 C C . TRP B 1 57 ? 20.75 -51.406 -21.531 1 86.06 57 TRP B C 1
ATOM 6289 O O . TRP B 1 57 ? 21.844 -50.938 -21.891 1 86.06 57 TRP B O 1
ATOM 6299 N N . TYR B 1 58 ? 19.859 -50.75 -20.766 1 88.12 58 TYR B N 1
ATOM 6300 C CA . TYR B 1 58 ? 20.109 -49.406 -20.281 1 88.12 58 TYR B CA 1
ATOM 6301 C C . TYR B 1 58 ? 21.219 -49.406 -19.234 1 88.12 58 TYR B C 1
ATOM 6303 O O . TYR B 1 58 ? 22.188 -48.656 -19.344 1 88.12 58 TYR B O 1
ATOM 6311 N N . LYS B 1 59 ? 21.094 -50.312 -18.219 1 87.06 59 LYS B N 1
ATOM 6312 C CA . LYS B 1 59 ? 22.094 -50.469 -17.172 1 87.06 59 LYS B CA 1
ATOM 6313 C C . LYS B 1 59 ? 22.406 -51.938 -16.938 1 87.06 59 LYS B C 1
ATOM 6315 O O . LYS B 1 59 ? 21.797 -52.594 -16.062 1 87.06 59 LYS B O 1
ATOM 6320 N N . PRO B 1 60 ? 23.422 -52.375 -17.594 1 84.38 60 PRO B N 1
ATOM 6321 C CA . PRO B 1 60 ? 23.766 -53.781 -17.438 1 84.38 60 PRO B CA 1
ATOM 6322 C C . PRO B 1 60 ? 24.203 -54.125 -16.016 1 84.38 60 PRO B C 1
ATOM 6324 O O . PRO B 1 60 ? 24.828 -53.312 -15.336 1 84.38 60 PRO B O 1
ATOM 6327 N N . PRO B 1 61 ? 23.766 -55.25 -15.5 1 81.69 61 PRO B N 1
ATOM 6328 C CA . PRO B 1 61 ? 24.172 -55.656 -14.148 1 81.69 61 PRO B CA 1
ATOM 6329 C C . PRO B 1 61 ? 25.672 -55.875 -14.023 1 81.69 61 PRO B C 1
ATOM 6331 O O . PRO B 1 61 ? 26.344 -56.188 -15.016 1 81.69 61 PRO B O 1
ATOM 6334 N N . ARG B 1 62 ? 26.266 -55.562 -12.898 1 79.19 62 ARG B N 1
ATOM 6335 C CA . ARG B 1 62 ? 27.672 -55.781 -12.625 1 79.19 62 ARG B CA 1
ATOM 6336 C C . ARG B 1 62 ? 28 -57.281 -12.602 1 79.19 62 ARG B C 1
ATOM 6338 O O . ARG B 1 62 ? 27.312 -58.062 -11.93 1 79.19 62 ARG B O 1
ATOM 6345 N N . THR B 1 63 ? 28.766 -57.656 -13.617 1 70.06 63 THR B N 1
ATOM 6346 C CA . THR B 1 63 ? 29.203 -59.031 -13.648 1 70.06 63 THR B CA 1
ATOM 6347 C C . THR B 1 63 ? 30.625 -59.156 -13.141 1 70.06 63 THR B C 1
ATOM 6349 O O . THR B 1 63 ? 31.578 -58.719 -13.797 1 70.06 63 THR B O 1
ATOM 6352 N N . GLY B 1 64 ? 30.906 -59.531 -11.898 1 66.12 64 GLY B N 1
ATOM 6353 C CA . GLY B 1 64 ? 32.219 -59.812 -11.305 1 66.12 64 GLY B CA 1
ATOM 6354 C C . GLY B 1 64 ? 32.938 -58.531 -10.859 1 66.12 64 GLY B C 1
ATOM 6355 O O . GLY B 1 64 ? 32.281 -57.562 -10.508 1 66.12 64 GLY B O 1
ATOM 6356 N N . SER B 1 65 ? 34.344 -58.5 -10.797 1 69.69 65 SER B N 1
ATOM 6357 C CA . SER B 1 65 ? 35.188 -57.469 -10.258 1 69.69 65 SER B CA 1
ATOM 6358 C C . SER B 1 65 ? 35.469 -56.375 -11.289 1 69.69 65 SER B C 1
ATOM 6360 O O . SER B 1 65 ? 36.031 -55.344 -10.961 1 69.69 65 SER B O 1
ATOM 6362 N N . LYS B 1 66 ? 34.938 -56.625 -12.516 1 65 66 LYS B N 1
ATOM 6363 C CA . LYS B 1 66 ? 35.25 -55.656 -13.578 1 65 66 LYS B CA 1
ATOM 6364 C C . LYS B 1 66 ? 34.219 -54.531 -13.617 1 65 66 LYS B C 1
ATOM 6366 O O . LYS B 1 66 ? 33.094 -54.688 -13.094 1 65 66 LYS B O 1
ATOM 6371 N N . PRO B 1 67 ? 34.75 -53.406 -14.18 1 70.62 67 PRO B N 1
ATOM 6372 C CA . PRO B 1 67 ? 33.875 -52.25 -14.266 1 70.62 67 PRO B CA 1
ATOM 6373 C C . PRO B 1 67 ? 32.594 -52.531 -15.055 1 70.62 67 PRO B C 1
ATOM 6375 O O . PRO B 1 67 ? 32.625 -53.344 -15.992 1 70.62 67 PRO B O 1
ATOM 6378 N N . GLN B 1 68 ? 31.484 -52.125 -14.617 1 69.62 68 GLN B N 1
ATOM 6379 C CA . GLN B 1 68 ? 30.156 -52.312 -15.219 1 69.62 68 GLN B CA 1
ATOM 6380 C C . GLN B 1 68 ? 30.156 -51.875 -16.672 1 69.62 68 GLN B C 1
ATOM 6382 O O . GLN B 1 68 ? 30.672 -50.812 -17.016 1 69.62 68 GLN B O 1
ATOM 6387 N N . PRO B 1 69 ? 29.812 -52.781 -17.609 1 71.88 69 PRO B N 1
ATOM 6388 C CA . PRO B 1 69 ? 29.719 -52.406 -19.016 1 71.88 69 PRO B CA 1
ATOM 6389 C C . PRO B 1 69 ? 28.844 -51.156 -19.219 1 71.88 69 PRO B C 1
ATOM 6391 O O . PRO B 1 69 ? 27.891 -50.938 -18.469 1 71.88 69 PRO B O 1
ATOM 6394 N N . ALA B 1 70 ? 29.25 -50.188 -20.062 1 69.25 70 ALA B N 1
ATOM 6395 C CA . ALA B 1 70 ? 28.547 -48.906 -20.297 1 69.25 70 ALA B CA 1
ATOM 6396 C C . ALA B 1 70 ? 27.172 -49.156 -20.891 1 69.25 70 ALA B C 1
ATOM 6398 O O . ALA B 1 70 ? 26.266 -48.344 -20.734 1 69.25 70 ALA B O 1
ATOM 6399 N N . GLY B 1 71 ? 26.875 -50.438 -21.312 1 71.19 71 GLY B N 1
ATOM 6400 C CA . GLY B 1 71 ? 25.594 -50.688 -21.969 1 71.19 71 GLY B CA 1
ATOM 6401 C C . GLY B 1 71 ? 25.203 -49.625 -22.969 1 71.19 71 GLY B C 1
ATOM 6402 O O . GLY B 1 71 ? 26.078 -48.969 -23.562 1 71.19 71 GLY B O 1
ATOM 6403 N N . ALA B 1 72 ? 23.875 -49.375 -23.344 1 80.88 72 ALA B N 1
ATOM 6404 C CA . ALA B 1 72 ? 23.375 -48.406 -24.297 1 80.88 72 ALA B CA 1
ATOM 6405 C C . ALA B 1 72 ? 22.797 -47.188 -23.578 1 80.88 72 ALA B C 1
ATOM 6407 O O . ALA B 1 72 ? 21.844 -46.562 -24.047 1 80.88 72 ALA B O 1
ATOM 6408 N N . MET B 1 73 ? 23.406 -46.875 -22.438 1 84.44 73 MET B N 1
ATOM 6409 C CA . MET B 1 73 ? 22.859 -45.844 -21.562 1 84.44 73 MET B CA 1
ATOM 6410 C C . MET B 1 73 ? 22.75 -44.5 -22.297 1 84.44 73 MET B C 1
ATOM 6412 O O . MET B 1 73 ? 21.719 -43.844 -22.234 1 84.44 73 MET B O 1
ATOM 6416 N N . LYS B 1 74 ? 23.703 -44.062 -22.969 1 84.38 74 LYS B N 1
ATOM 6417 C CA . LYS B 1 74 ? 23.703 -42.781 -23.672 1 84.38 74 LYS B CA 1
ATOM 6418 C C . LYS B 1 74 ? 22.672 -42.781 -24.781 1 84.38 74 LYS B C 1
ATOM 6420 O O . LYS B 1 74 ? 21.828 -41.875 -24.844 1 84.38 74 LYS B O 1
ATOM 6425 N N . ALA B 1 75 ? 22.719 -43.812 -25.672 1 84.69 75 ALA B N 1
ATOM 6426 C CA . ALA B 1 75 ? 21.812 -43.875 -26.812 1 84.69 75 ALA B CA 1
ATOM 6427 C C . ALA B 1 75 ? 20.359 -44.031 -26.359 1 84.69 75 ALA B C 1
ATOM 6429 O O . ALA B 1 75 ? 19.469 -43.375 -26.891 1 84.69 75 ALA B O 1
ATOM 6430 N N . LEU B 1 76 ? 20.203 -44.906 -25.375 1 88.69 76 LEU B N 1
ATOM 6431 C CA . LEU B 1 76 ? 18.859 -45.125 -24.859 1 88.69 76 LEU B CA 1
ATOM 6432 C C . LEU B 1 76 ? 18.359 -43.906 -24.078 1 88.69 76 LEU B C 1
ATOM 6434 O O . LEU B 1 76 ? 17.172 -43.594 -24.109 1 88.69 76 LEU B O 1
ATOM 6438 N N . GLY B 1 77 ? 19.297 -43.312 -23.406 1 89.38 77 GLY B N 1
ATOM 6439 C CA . GLY B 1 77 ? 18.922 -42.094 -22.703 1 89.38 77 GLY B CA 1
ATOM 6440 C C . GLY B 1 77 ? 18.406 -41 -23.609 1 89.38 77 GLY B C 1
ATOM 6441 O O . GLY B 1 77 ? 17.359 -40.375 -23.344 1 89.38 77 GLY B O 1
ATOM 6442 N N . GLU B 1 78 ? 19.062 -40.75 -24.656 1 90.12 78 GLU B N 1
ATOM 6443 C CA . GLU B 1 78 ? 18.641 -39.75 -25.625 1 90.12 78 GLU B CA 1
ATOM 6444 C C . GLU B 1 78 ? 17.281 -40.125 -26.234 1 90.12 78 GLU B C 1
ATOM 6446 O O . GLU B 1 78 ? 16.438 -39.25 -26.453 1 90.12 78 GLU B O 1
ATOM 6451 N N . TRP B 1 79 ? 17.172 -41.375 -26.5 1 91.56 79 TRP B N 1
ATOM 6452 C CA . TRP B 1 79 ? 15.906 -41.844 -27.062 1 91.56 79 TRP B CA 1
ATOM 6453 C C . TRP B 1 79 ? 14.766 -41.656 -26.078 1 91.56 79 TRP B C 1
ATOM 6455 O O . TRP B 1 79 ? 13.68 -41.219 -26.453 1 91.56 79 TRP B O 1
ATOM 6465 N N . VAL B 1 80 ? 14.984 -41.969 -24.812 1 94.06 80 VAL B N 1
ATOM 6466 C CA . VAL B 1 80 ? 13.992 -41.844 -23.75 1 94.06 80 VAL B CA 1
ATOM 6467 C C . VAL B 1 80 ? 13.5 -40.375 -23.688 1 94.06 80 VAL B C 1
ATOM 6469 O O . VAL B 1 80 ? 12.297 -40.125 -23.703 1 94.06 80 VAL B O 1
ATOM 6472 N N . PHE B 1 81 ? 14.336 -39.438 -23.656 1 94.44 81 PHE B N 1
ATOM 6473 C CA . PHE B 1 81 ? 13.969 -38.062 -23.469 1 94.44 81 PHE B CA 1
ATOM 6474 C C . PHE B 1 81 ? 13.375 -37.469 -24.75 1 94.44 81 PHE B C 1
ATOM 6476 O O . PHE B 1 81 ? 12.539 -36.562 -24.688 1 94.44 81 PHE B O 1
ATOM 6483 N N . LYS B 1 82 ? 13.766 -38.031 -25.859 1 92.88 82 LYS B N 1
ATOM 6484 C CA . LYS B 1 82 ? 13.125 -37.625 -27.094 1 92.88 82 LYS B CA 1
ATOM 6485 C C . LYS B 1 82 ? 11.656 -38.031 -27.109 1 92.88 82 LYS B C 1
ATOM 6487 O O . LYS B 1 82 ? 10.789 -37.219 -27.438 1 92.88 82 LYS B O 1
ATOM 6492 N N . ILE B 1 83 ? 11.406 -39.281 -26.75 1 93.56 83 ILE B N 1
ATOM 6493 C CA . ILE B 1 83 ? 10.039 -39.781 -26.734 1 93.56 83 ILE B CA 1
ATOM 6494 C C . ILE B 1 83 ? 9.234 -39.062 -25.656 1 93.56 83 ILE B C 1
ATOM 6496 O O . ILE B 1 83 ? 8.086 -38.656 -25.875 1 93.56 83 ILE B O 1
ATOM 6500 N N . ALA B 1 84 ? 9.812 -38.906 -24.5 1 95.12 84 ALA B N 1
ATOM 6501 C CA . ALA B 1 84 ? 9.141 -38.219 -23.406 1 95.12 84 ALA B CA 1
ATOM 6502 C C . ALA B 1 84 ? 8.734 -36.812 -23.828 1 95.12 84 ALA B C 1
ATOM 6504 O O . ALA B 1 84 ? 7.605 -36.375 -23.594 1 95.12 84 ALA B O 1
ATOM 6505 N N . ALA B 1 85 ? 9.641 -36.031 -24.406 1 94.81 85 ALA B N 1
ATOM 6506 C CA . ALA B 1 85 ? 9.367 -34.688 -24.859 1 94.81 85 ALA B CA 1
ATOM 6507 C C . ALA B 1 85 ? 8.219 -34.656 -25.875 1 94.81 85 ALA B C 1
ATOM 6509 O O . ALA B 1 85 ? 7.367 -33.75 -25.828 1 94.81 85 ALA B O 1
ATOM 6510 N N . GLN B 1 86 ? 8.219 -35.625 -26.75 1 94.12 86 GLN B N 1
ATOM 6511 C CA . GLN B 1 86 ? 7.168 -35.719 -27.766 1 94.12 86 GLN B CA 1
ATOM 6512 C C . GLN B 1 86 ? 5.805 -35.969 -27.125 1 94.12 86 GLN B C 1
ATOM 6514 O O . GLN B 1 86 ? 4.82 -35.312 -27.469 1 94.12 86 GLN B O 1
ATOM 6519 N N . VAL B 1 87 ? 5.781 -36.906 -26.234 1 95.31 87 VAL B N 1
ATOM 6520 C CA . VAL B 1 87 ? 4.527 -37.25 -25.578 1 95.31 87 VAL B CA 1
ATOM 6521 C C . VAL B 1 87 ? 4.012 -36.062 -24.781 1 95.31 87 VAL B C 1
ATOM 6523 O O . VAL B 1 87 ? 2.83 -35.719 -24.875 1 95.31 87 VAL B O 1
ATOM 6526 N N . ILE B 1 88 ? 4.848 -35.438 -24.016 1 96.25 88 ILE B N 1
ATOM 6527 C CA . ILE B 1 88 ? 4.465 -34.312 -23.172 1 96.25 88 ILE B CA 1
ATOM 6528 C C . ILE B 1 88 ? 4 -33.156 -24.062 1 96.25 88 ILE B C 1
ATOM 6530 O O . ILE B 1 88 ? 3.037 -32.469 -23.719 1 96.25 88 ILE B O 1
ATOM 6534 N N . THR B 1 89 ? 4.68 -32.938 -25.141 1 95.44 89 THR B N 1
ATOM 6535 C CA . THR B 1 89 ? 4.27 -31.891 -26.062 1 95.44 89 THR B CA 1
ATOM 6536 C C . THR B 1 89 ? 2.854 -32.156 -26.578 1 95.44 89 THR B C 1
ATOM 6538 O O . THR B 1 89 ? 2.035 -31.234 -26.641 1 95.44 89 THR B O 1
ATOM 6541 N N . ASP B 1 90 ? 2.562 -33.375 -26.938 1 94.88 90 ASP B N 1
ATOM 6542 C CA . ASP B 1 90 ? 1.23 -33.75 -27.422 1 94.88 90 ASP B CA 1
ATOM 6543 C C . ASP B 1 90 ? 0.188 -33.562 -26.312 1 94.88 90 ASP B C 1
ATOM 6545 O O . ASP B 1 90 ? -0.934 -33.125 -26.578 1 94.88 90 ASP B O 1
ATOM 6549 N N . GLU B 1 91 ? 0.545 -33.906 -25.172 1 96.56 91 GLU B N 1
ATOM 6550 C CA . GLU B 1 91 ? -0.351 -33.75 -24.031 1 96.56 91 GLU B CA 1
ATOM 6551 C C . GLU B 1 91 ? -0.657 -32.281 -23.766 1 96.56 91 GLU B C 1
ATOM 6553 O O . GLU B 1 91 ? -1.805 -31.906 -23.5 1 96.56 91 GLU B O 1
ATOM 6558 N N . LEU B 1 92 ? 0.337 -31.422 -23.844 1 95.25 92 LEU B N 1
ATOM 6559 C CA . LEU B 1 92 ? 0.146 -30 -23.609 1 95.25 92 LEU B CA 1
ATOM 6560 C C . LEU B 1 92 ? -0.703 -29.375 -24.703 1 95.25 92 LEU B C 1
ATOM 6562 O O . LEU B 1 92 ? -1.484 -28.453 -24.453 1 95.25 92 LEU B O 1
ATOM 6566 N N . LYS B 1 93 ? -0.553 -29.875 -25.906 1 93.56 93 LYS B N 1
ATOM 6567 C CA . LYS B 1 93 ? -1.402 -29.422 -27 1 93.56 93 LYS B CA 1
ATOM 6568 C C . LYS B 1 93 ? -2.863 -29.781 -26.766 1 93.56 93 LYS B C 1
ATOM 6570 O O . LYS B 1 93 ? -3.762 -28.984 -27.031 1 93.56 93 LYS B O 1
ATOM 6575 N N . ALA B 1 94 ? -3.018 -30.922 -26.219 1 94.56 94 ALA B N 1
ATOM 6576 C CA . ALA B 1 94 ? -4.371 -31.375 -25.906 1 94.56 94 ALA B CA 1
ATOM 6577 C C . ALA B 1 94 ? -4.965 -30.578 -24.75 1 94.56 94 ALA B C 1
ATOM 6579 O O . ALA B 1 94 ? -6.176 -30.344 -24.703 1 94.56 94 ALA B O 1
ATOM 6580 N N . LEU B 1 95 ? -4.184 -30.172 -23.844 1 95.06 95 LEU B N 1
ATOM 6581 C CA . LEU B 1 95 ? -4.598 -29.453 -22.641 1 95.06 95 LEU B CA 1
ATOM 6582 C C . LEU B 1 95 ? -4.922 -28 -22.969 1 95.06 95 LEU B C 1
ATOM 6584 O O . LEU B 1 95 ? -5.762 -27.391 -22.297 1 95.06 95 LEU B O 1
ATOM 6588 N N . GLY B 1 96 ? -4.336 -27.438 -23.906 1 91.25 96 GLY B N 1
ATOM 6589 C CA . GLY B 1 96 ? -4.402 -26.031 -24.234 1 91.25 96 GLY B CA 1
ATOM 6590 C C . GLY B 1 96 ? -5.82 -25.5 -24.297 1 91.25 96 GLY B C 1
ATOM 6591 O O . GLY B 1 96 ? -6.16 -24.562 -23.562 1 91.25 96 GLY B O 1
ATOM 6592 N N . PRO B 1 97 ? -6.688 -26.125 -24.953 1 90.19 97 PRO B N 1
ATOM 6593 C CA . PRO B 1 97 ? -8.055 -25.625 -25.109 1 90.19 97 PRO B CA 1
ATOM 6594 C C . PRO B 1 97 ? -8.836 -25.609 -23.797 1 90.19 97 PRO B C 1
ATOM 6596 O O . PRO B 1 97 ? -9.68 -24.719 -23.594 1 90.19 97 PRO B O 1
ATOM 6599 N N . ALA B 1 98 ? -8.555 -26.469 -22.953 1 91.12 98 ALA B N 1
ATOM 6600 C CA . ALA B 1 98 ? -9.266 -26.547 -21.688 1 91.12 98 ALA B CA 1
ATOM 6601 C C . ALA B 1 98 ? -8.93 -25.359 -20.797 1 91.12 98 ALA B C 1
ATOM 6603 O O . ALA B 1 98 ? -9.703 -25.016 -19.891 1 91.12 98 ALA B O 1
ATOM 6604 N N . PHE B 1 99 ? -7.883 -24.766 -21.047 1 91.38 99 PHE B N 1
ATOM 6605 C CA . PHE B 1 99 ? -7.449 -23.656 -20.188 1 91.38 99 PHE B CA 1
ATOM 6606 C C . PHE B 1 99 ? -7.59 -22.328 -20.906 1 91.38 99 PHE B C 1
ATOM 6608 O O . PHE B 1 99 ? -7.051 -21.312 -20.453 1 91.38 99 PHE B O 1
ATOM 6615 N N . ARG B 1 100 ? -8.344 -22.438 -21.969 1 90.25 100 ARG B N 1
ATOM 6616 C CA . ARG B 1 100 ? -8.672 -21.219 -22.703 1 90.25 100 ARG B CA 1
ATOM 6617 C C . ARG B 1 100 ? -10 -20.641 -22.234 1 90.25 100 ARG B C 1
ATOM 6619 O O . ARG B 1 100 ? -10.969 -21.375 -22.031 1 90.25 100 ARG B O 1
ATOM 6626 N N . LEU B 1 101 ? -9.984 -19.344 -21.969 1 87.69 101 LEU B N 1
ATOM 6627 C CA . LEU B 1 101 ? -11.242 -18.656 -21.703 1 87.69 101 LEU B CA 1
ATOM 6628 C C . LEU B 1 101 ? -11.875 -18.156 -23 1 87.69 101 LEU B C 1
ATOM 6630 O O . LEU B 1 101 ? -11.164 -17.734 -23.922 1 87.69 101 LEU B O 1
ATOM 6634 N N . PRO B 1 102 ? -13.148 -18.312 -23.062 1 82.31 102 PRO B N 1
ATOM 6635 C CA . PRO B 1 102 ? -13.812 -17.859 -24.297 1 82.31 102 PRO B CA 1
ATOM 6636 C C . PRO B 1 102 ? -13.602 -16.375 -24.578 1 82.31 102 PRO B C 1
ATOM 6638 O O . PRO B 1 102 ? -13.594 -15.57 -23.641 1 82.31 102 PRO B O 1
ATOM 6641 N N . ALA B 1 103 ? -13.352 -16.141 -25.891 1 75.94 103 ALA B N 1
ATOM 6642 C CA . ALA B 1 103 ? -13.133 -14.758 -26.312 1 75.94 103 ALA B CA 1
ATOM 6643 C C . ALA B 1 103 ? -14.352 -13.891 -26.016 1 75.94 103 ALA B C 1
ATOM 6645 O O . ALA B 1 103 ? -15.492 -14.305 -26.234 1 75.94 103 ALA B O 1
ATOM 6646 N N . GLY B 1 104 ? -14.25 -12.781 -25.453 1 71.75 104 GLY B N 1
ATOM 6647 C CA . GLY B 1 104 ? -15.336 -11.867 -25.156 1 71.75 104 GLY B CA 1
ATOM 6648 C C . GLY B 1 104 ? -15.914 -12.055 -23.766 1 71.75 104 GLY B C 1
ATOM 6649 O O . GLY B 1 104 ? -16.578 -11.164 -23.234 1 71.75 104 GLY B O 1
ATOM 6650 N N . ARG B 1 105 ? -15.75 -13.258 -23.266 1 78 105 ARG B N 1
ATOM 6651 C CA . ARG B 1 105 ? -16.266 -13.5 -21.922 1 78 105 ARG B CA 1
ATOM 6652 C C . ARG B 1 105 ? -15.148 -13.836 -20.953 1 78 105 ARG B C 1
ATOM 6654 O O . ARG B 1 105 ? -15.359 -14.539 -19.969 1 78 105 ARG B O 1
ATOM 6661 N N . ASP B 1 106 ? -14.008 -13.422 -21.297 1 81.06 106 ASP B N 1
ATOM 6662 C CA . ASP B 1 106 ? -12.844 -13.82 -20.516 1 81.06 106 ASP B CA 1
ATOM 6663 C C . ASP B 1 106 ? -12.688 -12.938 -19.281 1 81.06 106 ASP B C 1
ATOM 6665 O O . ASP B 1 106 ? -11.727 -13.086 -18.516 1 81.06 106 ASP B O 1
ATOM 6669 N N . VAL B 1 107 ? -13.711 -12 -19.125 1 81.88 107 VAL B N 1
ATOM 6670 C CA . VAL B 1 107 ? -13.594 -11.094 -17.984 1 81.88 107 VAL B CA 1
ATOM 6671 C C . VAL B 1 107 ? -14.828 -11.219 -17.094 1 81.88 107 VAL B C 1
ATOM 6673 O O . VAL B 1 107 ? -14.945 -10.523 -16.094 1 81.88 107 VAL B O 1
ATOM 6676 N N . ASP B 1 108 ? -15.656 -12.125 -17.422 1 84.88 108 ASP B N 1
ATOM 6677 C CA . ASP B 1 108 ? -16.859 -12.391 -16.641 1 84.88 108 ASP B CA 1
ATOM 6678 C C . ASP B 1 108 ? -16.5 -13.156 -15.359 1 84.88 108 ASP B C 1
ATOM 6680 O O . ASP B 1 108 ? -15.773 -14.148 -15.406 1 84.88 108 ASP B O 1
ATOM 6684 N N . ALA B 1 109 ? -17.094 -12.68 -14.289 1 84.25 109 ALA B N 1
ATOM 6685 C CA . ALA B 1 109 ? -16.812 -13.312 -13 1 84.25 109 ALA B CA 1
ATOM 6686 C C . ALA B 1 109 ? -17.141 -14.797 -13.031 1 84.25 109 ALA B C 1
ATOM 6688 O O . ALA B 1 109 ? -16.375 -15.617 -12.508 1 84.25 109 ALA B O 1
ATOM 6689 N N . GLU B 1 110 ? -18.203 -15.125 -13.664 1 84.69 110 GLU B N 1
ATOM 6690 C CA . GLU B 1 110 ? -18.641 -16.516 -13.742 1 84.69 110 GLU B CA 1
ATOM 6691 C C . GLU B 1 110 ? -17.656 -17.359 -14.531 1 84.69 110 GLU B C 1
ATOM 6693 O O . GLU B 1 110 ? -17.312 -18.484 -14.117 1 84.69 110 GLU B O 1
ATOM 6698 N N . GLN B 1 111 ? -17.188 -16.844 -15.578 1 87.69 111 GLN B N 1
ATOM 6699 C CA . GLN B 1 111 ? -16.266 -17.594 -16.422 1 87.69 111 GLN B CA 1
ATOM 6700 C C . GLN B 1 111 ? -14.891 -17.688 -15.773 1 87.69 111 GLN B C 1
ATOM 6702 O O . GLN B 1 111 ? -14.242 -18.734 -15.844 1 87.69 111 GLN B O 1
ATOM 6707 N N . LEU B 1 112 ? -14.5 -16.672 -15.188 1 89.5 112 LEU B N 1
ATOM 6708 C CA . LEU B 1 112 ? -13.203 -16.625 -14.523 1 89.5 112 LEU B CA 1
ATOM 6709 C C . LEU B 1 112 ? -13.156 -17.625 -13.367 1 89.5 112 LEU B C 1
ATOM 6711 O O . LEU B 1 112 ? -12.125 -18.25 -13.125 1 89.5 112 LEU B O 1
ATOM 6715 N N . THR B 1 113 ? -14.312 -17.844 -12.656 1 90.88 113 THR B N 1
ATOM 6716 C CA . THR B 1 113 ? -14.32 -18.656 -11.445 1 90.88 113 THR B CA 1
ATOM 6717 C C . THR B 1 113 ? -14.984 -20.016 -11.703 1 90.88 113 THR B C 1
ATOM 6719 O O . THR B 1 113 ? -15.336 -20.719 -10.758 1 90.88 113 THR B O 1
ATOM 6722 N N . GLU B 1 114 ? -15.203 -20.297 -12.914 1 89.62 114 GLU B N 1
ATOM 6723 C CA . GLU B 1 114 ? -15.898 -21.531 -13.289 1 89.62 114 GLU B CA 1
ATOM 6724 C C . GLU B 1 114 ? -15.094 -22.766 -12.891 1 89.62 114 GLU B C 1
ATOM 6726 O O . GLU B 1 114 ? -15.656 -23.766 -12.453 1 89.62 114 GLU B O 1
ATOM 6731 N N . GLN B 1 115 ? -13.758 -22.688 -13.055 1 90.62 115 GLN B N 1
ATOM 6732 C CA . GLN B 1 115 ? -12.875 -23.812 -12.781 1 90.62 115 GLN B CA 1
ATOM 6733 C C . GLN B 1 115 ? -11.977 -23.531 -11.578 1 90.62 115 GLN B C 1
ATOM 6735 O O . GLN B 1 115 ? -11.172 -22.609 -11.602 1 90.62 115 GLN B O 1
ATOM 6740 N N . GLY B 1 116 ? -12.195 -24.391 -10.57 1 92.38 116 GLY B N 1
ATOM 6741 C CA . GLY B 1 116 ? -11.312 -24.297 -9.414 1 92.38 116 GLY B CA 1
ATOM 6742 C C . GLY B 1 116 ? -10.039 -25.109 -9.57 1 92.38 116 GLY B C 1
ATOM 6743 O O . GLY B 1 116 ? -9.836 -25.75 -10.594 1 92.38 116 GLY B O 1
ATOM 6744 N N . LEU B 1 117 ? -9.172 -25.094 -8.633 1 94.12 117 LEU B N 1
ATOM 6745 C CA . LEU B 1 117 ? -7.891 -25.797 -8.68 1 94.12 117 LEU B CA 1
ATOM 6746 C C . LEU B 1 117 ? -8.094 -27.297 -8.742 1 94.12 117 LEU B C 1
ATOM 6748 O O . LEU B 1 117 ? -7.355 -28 -9.445 1 94.12 117 LEU B O 1
ATOM 6752 N N . MET B 1 118 ? -9.055 -27.75 -8.031 1 93.94 118 MET B N 1
ATOM 6753 C CA . MET B 1 118 ? -9.328 -29.188 -8.039 1 93.94 118 MET B CA 1
ATOM 6754 C C . MET B 1 118 ? -9.812 -29.641 -9.414 1 93.94 118 MET B C 1
ATOM 6756 O O . MET B 1 118 ? -9.43 -30.719 -9.891 1 93.94 118 MET B O 1
ATOM 6760 N N . GLU B 1 119 ? -10.617 -28.797 -10.008 1 95 119 GLU B N 1
ATOM 6761 C CA . GLU B 1 119 ? -11.078 -29.109 -11.359 1 95 119 GLU B CA 1
ATOM 6762 C C . GLU B 1 119 ? -9.93 -29.047 -12.367 1 95 119 GLU B C 1
ATOM 6764 O O . GLU B 1 119 ? -9.836 -29.891 -13.258 1 95 119 GLU B O 1
ATOM 6769 N N . MET B 1 120 ? -9.094 -28.125 -12.203 1 95.5 120 MET B N 1
ATOM 6770 C CA . MET B 1 120 ? -7.922 -28.016 -13.062 1 95.5 120 MET B CA 1
ATOM 6771 C C . MET B 1 120 ? -7.023 -29.25 -12.914 1 95.5 120 MET B C 1
ATOM 6773 O O . MET B 1 120 ? -6.52 -29.781 -13.906 1 95.5 120 MET B O 1
ATOM 6777 N N . ARG B 1 121 ? -6.82 -29.609 -11.68 1 96.56 121 ARG B N 1
ATOM 6778 C CA . ARG B 1 121 ? -6.055 -30.812 -11.383 1 96.56 121 ARG B CA 1
ATOM 6779 C C . ARG B 1 121 ? -6.621 -32.031 -12.125 1 96.56 121 ARG B C 1
ATOM 6781 O O . ARG B 1 121 ? -5.883 -32.75 -12.789 1 96.56 121 ARG B O 1
ATOM 6788 N N . ASP B 1 122 ? -7.879 -32.156 -12.07 1 97 122 ASP B N 1
ATOM 6789 C CA . ASP B 1 122 ? -8.531 -33.312 -12.688 1 97 122 ASP B CA 1
ATOM 6790 C C . ASP B 1 122 ? -8.398 -33.25 -14.203 1 97 122 ASP B C 1
ATOM 6792 O O . ASP B 1 122 ? -8.148 -34.281 -14.844 1 97 122 ASP B O 1
ATOM 6796 N N . ILE B 1 123 ? -8.523 -32.125 -14.742 1 97.19 123 ILE B N 1
ATOM 6797 C CA . ILE B 1 123 ? -8.375 -31.969 -16.188 1 97.19 123 ILE B CA 1
ATOM 6798 C C . ILE B 1 123 ? -6.938 -32.281 -16.594 1 97.19 123 ILE B C 1
ATOM 6800 O O . ILE B 1 123 ? -6.695 -32.969 -17.594 1 97.19 123 ILE B O 1
ATOM 6804 N N . MET B 1 124 ? -5.984 -31.828 -15.844 1 97.56 124 MET B N 1
ATOM 6805 C CA . MET B 1 124 ? -4.574 -32.031 -16.141 1 97.56 124 MET B CA 1
ATOM 6806 C C . MET B 1 124 ? -4.195 -33.5 -16.031 1 97.56 124 MET B C 1
ATOM 6808 O O . MET B 1 124 ? -3.418 -34.031 -16.828 1 97.56 124 MET B O 1
ATOM 6812 N N . LYS B 1 125 ? -4.754 -34.156 -15.07 1 96.75 125 LYS B N 1
ATOM 6813 C CA . LYS B 1 125 ? -4.504 -35.562 -14.914 1 96.75 125 LYS B CA 1
ATOM 6814 C C . LYS B 1 125 ? -5.09 -36.375 -16.078 1 96.75 125 LYS B C 1
ATOM 6816 O O . LYS B 1 125 ? -4.531 -37.406 -16.469 1 96.75 125 LYS B O 1
ATOM 6821 N N . ALA B 1 126 ? -6.137 -35.844 -16.594 1 96.94 126 ALA B N 1
ATOM 6822 C CA . ALA B 1 126 ? -6.816 -36.531 -17.672 1 96.94 126 ALA B CA 1
ATOM 6823 C C . ALA B 1 126 ? -6.129 -36.25 -19.016 1 96.94 126 ALA B C 1
ATOM 6825 O O . ALA B 1 126 ? -5.898 -37.188 -19.797 1 96.94 126 ALA B O 1
ATOM 6826 N N . GLU B 1 127 ? -5.766 -35 -19.266 1 96.69 127 GLU B N 1
ATOM 6827 C CA . GLU B 1 127 ? -5.277 -34.594 -20.562 1 96.69 127 GLU B CA 1
ATOM 6828 C C . GLU B 1 127 ? -3.756 -34.688 -20.656 1 96.69 127 GLU B C 1
ATOM 6830 O O . GLU B 1 127 ? -3.193 -34.812 -21.734 1 96.69 127 GLU B O 1
ATOM 6835 N N . ALA B 1 128 ? -3.084 -34.594 -19.547 1 97.06 128 ALA B N 1
ATOM 6836 C CA . ALA B 1 128 ? -1.628 -34.719 -19.484 1 97.06 128 ALA B CA 1
ATOM 6837 C C . ALA B 1 128 ? -1.182 -35.656 -18.375 1 97.06 128 ALA B C 1
ATOM 6839 O O . ALA B 1 128 ? -0.404 -35.25 -17.5 1 97.06 128 ALA B O 1
ATOM 6840 N N . PRO B 1 129 ? -1.539 -36.875 -18.469 1 95.94 129 PRO B N 1
ATOM 6841 C CA . PRO B 1 129 ? -1.296 -37.844 -17.391 1 95.94 129 PRO B CA 1
ATOM 6842 C C . PRO B 1 129 ? 0.188 -38.125 -17.188 1 95.94 129 PRO B C 1
ATOM 6844 O O . PRO B 1 129 ? 0.637 -38.281 -16.047 1 95.94 129 PRO B O 1
ATOM 6847 N N . ASN B 1 130 ? 0.971 -38.281 -18.25 1 95.38 130 ASN B N 1
ATOM 6848 C CA . ASN B 1 130 ? 2.387 -38.594 -18.109 1 95.38 130 ASN B CA 1
ATOM 6849 C C . ASN B 1 130 ? 3.17 -37.438 -17.516 1 95.38 130 ASN B C 1
ATOM 6851 O O . ASN B 1 130 ? 4.035 -37.625 -16.672 1 95.38 130 ASN B O 1
ATOM 6855 N N . LEU B 1 131 ? 2.795 -36.219 -18.031 1 96.31 131 LEU B N 1
ATOM 6856 C CA . LEU B 1 131 ? 3.434 -35.031 -17.469 1 96.31 131 LEU B CA 1
ATOM 6857 C C . LEU B 1 131 ? 3.141 -34.906 -15.984 1 96.31 131 LEU B C 1
ATOM 6859 O O . LEU B 1 131 ? 4.047 -34.656 -15.188 1 96.31 131 LEU B O 1
ATOM 6863 N N . TRP B 1 132 ? 1.89 -35.062 -15.602 1 96.81 132 TRP B N 1
ATOM 6864 C CA . TRP B 1 132 ? 1.511 -35 -14.195 1 96.81 132 TRP B CA 1
ATOM 6865 C C . TRP B 1 132 ? 2.293 -36.031 -13.375 1 96.81 132 TRP B C 1
ATOM 6867 O O . TRP B 1 132 ? 2.842 -35.719 -12.32 1 96.81 132 TRP B O 1
ATOM 6877 N N . LYS B 1 133 ? 2.355 -37.219 -13.906 1 94.69 133 LYS B N 1
ATOM 6878 C CA . LYS B 1 133 ? 3 -38.312 -13.188 1 94.69 133 LYS B CA 1
ATOM 6879 C C . LYS B 1 133 ? 4.488 -38.031 -12.984 1 94.69 133 LYS B C 1
ATOM 6881 O O . LYS B 1 133 ? 5.02 -38.219 -11.891 1 94.69 133 LYS B O 1
ATOM 6886 N N . ILE B 1 134 ? 5.121 -37.625 -14.016 1 94.62 134 ILE B N 1
ATOM 6887 C CA . ILE B 1 134 ? 6.559 -37.375 -13.914 1 94.62 134 ILE B CA 1
ATOM 6888 C C . ILE B 1 134 ? 6.816 -36.25 -12.898 1 94.62 134 ILE B C 1
ATOM 6890 O O . ILE B 1 134 ? 7.738 -36.375 -12.078 1 94.62 134 ILE B O 1
ATOM 6894 N N . LEU B 1 135 ? 6.027 -35.156 -12.945 1 95.44 135 LEU B N 1
ATOM 6895 C CA . LEU B 1 135 ? 6.203 -34.062 -12.016 1 95.44 135 LEU B CA 1
ATOM 6896 C C . LEU B 1 135 ? 5.93 -34.5 -10.586 1 95.44 135 LEU B C 1
ATOM 6898 O O . LEU B 1 135 ? 6.656 -34.125 -9.656 1 95.44 135 LEU B O 1
ATOM 6902 N N . ASN B 1 136 ? 4.906 -35.281 -10.453 1 94.31 136 ASN B N 1
ATOM 6903 C CA . ASN B 1 136 ? 4.574 -35.812 -9.133 1 94.31 136 ASN B CA 1
ATOM 6904 C C . ASN B 1 136 ? 5.703 -36.656 -8.578 1 94.31 136 ASN B C 1
ATOM 6906 O O . ASN B 1 136 ? 6.066 -36.531 -7.406 1 94.31 136 ASN B O 1
ATOM 6910 N N . ASP B 1 137 ? 6.297 -37.5 -9.414 1 91.75 137 ASP B N 1
ATOM 6911 C CA . ASP B 1 137 ? 7.363 -38.406 -9 1 91.75 137 ASP B CA 1
ATOM 6912 C C . ASP B 1 137 ? 8.633 -37.656 -8.641 1 91.75 137 ASP B C 1
ATOM 6914 O O . ASP B 1 137 ? 9.305 -37.969 -7.664 1 91.75 137 ASP B O 1
ATOM 6918 N N . VAL B 1 138 ? 8.891 -36.688 -9.453 1 91.94 138 VAL B N 1
ATOM 6919 C CA . VAL B 1 138 ? 10.148 -35.969 -9.281 1 91.94 138 VAL B CA 1
ATOM 6920 C C . VAL B 1 138 ? 10.055 -35.062 -8.07 1 91.94 138 VAL B C 1
ATOM 6922 O O . VAL B 1 138 ? 11.062 -34.812 -7.398 1 91.94 138 VAL B O 1
ATOM 6925 N N . MET B 1 139 ? 8.953 -34.531 -7.723 1 91.12 139 MET B N 1
ATOM 6926 C CA . MET B 1 139 ? 8.797 -33.531 -6.645 1 91.12 139 MET B CA 1
ATOM 6927 C C . MET B 1 139 ? 8.562 -34.25 -5.312 1 91.12 139 MET B C 1
ATOM 6929 O O . MET B 1 139 ? 8.727 -33.625 -4.25 1 91.12 139 MET B O 1
ATOM 6933 N N . THR B 1 140 ? 8.141 -35.438 -5.379 1 85.19 140 THR B N 1
ATOM 6934 C CA . THR B 1 140 ? 7.859 -36.156 -4.145 1 85.19 140 THR B CA 1
ATOM 6935 C C . THR B 1 140 ? 9.062 -37 -3.727 1 85.19 140 THR B C 1
ATOM 6937 O O . THR B 1 140 ? 9.703 -37.625 -4.566 1 85.19 140 THR B O 1
ATOM 6940 N N . MET B 1 141 ? 9.617 -36.75 -2.564 1 73.62 141 MET B N 1
ATOM 6941 C CA . MET B 1 141 ? 10.711 -37.562 -2.057 1 73.62 141 MET B CA 1
ATOM 6942 C C . MET B 1 141 ? 10.172 -38.844 -1.407 1 73.62 141 MET B C 1
ATOM 6944 O O . MET B 1 141 ? 9.094 -38.812 -0.803 1 73.62 141 MET B O 1
ATOM 6948 N N . ASP B 1 142 ? 10.664 -40.062 -1.786 1 59.81 142 ASP B N 1
ATOM 6949 C CA . ASP B 1 142 ? 10.242 -41.344 -1.266 1 59.81 142 ASP B CA 1
ATOM 6950 C C . ASP B 1 142 ? 10.328 -41.375 0.259 1 59.81 142 ASP B C 1
ATOM 6952 O O . ASP B 1 142 ? 9.516 -42.031 0.916 1 59.81 142 ASP B O 1
ATOM 6956 N N . THR B 1 143 ? 11.305 -40.75 0.882 1 56.66 143 THR B N 1
ATOM 6957 C CA . THR B 1 143 ? 11.609 -41.062 2.279 1 56.66 143 THR B CA 1
ATOM 6958 C C . THR B 1 143 ? 10.75 -40.188 3.209 1 56.66 143 THR B C 1
ATOM 6960 O O . THR B 1 143 ? 10.812 -40.344 4.43 1 56.66 143 THR B O 1
ATOM 6963 N N . SER B 1 144 ? 10.148 -39.219 2.77 1 54.59 144 SER B N 1
ATOM 6964 C CA . SER B 1 144 ? 9.672 -38.312 3.803 1 54.59 144 SER B CA 1
ATOM 6965 C C . SER B 1 144 ? 8.297 -38.719 4.312 1 54.59 144 SER B C 1
ATOM 6967 O O . SER B 1 144 ? 7.43 -39.125 3.527 1 54.59 144 SER B O 1
ATOM 6969 N N . ALA B 1 145 ? 8.141 -39.281 5.586 1 51.94 145 ALA B N 1
ATOM 6970 C CA . ALA B 1 145 ? 6.957 -39.656 6.371 1 51.94 145 ALA B CA 1
ATOM 6971 C C . ALA B 1 145 ? 5.812 -38.656 6.102 1 51.94 145 ALA B C 1
ATOM 6973 O O . ALA B 1 145 ? 4.641 -39.062 6.141 1 51.94 145 ALA B O 1
ATOM 6974 N N . LYS B 1 146 ? 6.039 -37.406 6.141 1 54.81 146 LYS B N 1
ATOM 6975 C CA . LYS B 1 146 ? 4.973 -36.406 5.949 1 54.81 146 LYS B CA 1
ATOM 6976 C C . LYS B 1 146 ? 4.934 -35.938 4.504 1 54.81 146 LYS B C 1
ATOM 6978 O O . LYS B 1 146 ? 5.715 -35.062 4.117 1 54.81 146 LYS B O 1
ATOM 6983 N N . LYS B 1 147 ? 4.211 -36.719 3.68 1 60.59 147 LYS B N 1
ATOM 6984 C CA . LYS B 1 147 ? 4.105 -36.469 2.242 1 60.59 147 LYS B CA 1
ATOM 6985 C C . LYS B 1 147 ? 3.418 -35.156 1.957 1 60.59 147 LYS B C 1
ATOM 6987 O O . LYS B 1 147 ? 2.24 -34.969 2.277 1 60.59 147 LYS B O 1
ATOM 6992 N N . LYS B 1 148 ? 4.086 -33.875 1.674 1 73.81 148 LYS B N 1
ATOM 6993 C CA . LYS B 1 148 ? 3.48 -32.625 1.195 1 73.81 148 LYS B CA 1
ATOM 6994 C C . LYS B 1 148 ? 2.91 -32.812 -0.21 1 73.81 148 LYS B C 1
ATOM 6996 O O . LYS B 1 148 ? 3.557 -33.406 -1.079 1 73.81 148 LYS B O 1
ATOM 7001 N N . ASP B 1 149 ? 1.637 -32.344 -0.326 1 86 149 ASP B N 1
ATOM 7002 C CA . ASP B 1 149 ? 0.922 -32.438 -1.596 1 86 149 ASP B CA 1
ATOM 7003 C C . ASP B 1 149 ? 1.468 -31.438 -2.609 1 86 149 ASP B C 1
ATOM 7005 O O . ASP B 1 149 ? 1.393 -30.234 -2.391 1 86 149 ASP B O 1
ATOM 7009 N N . PRO B 1 150 ? 2.098 -31.953 -3.693 1 93.88 150 PRO B N 1
ATOM 7010 C CA . PRO B 1 150 ? 2.686 -31.047 -4.676 1 93.88 150 PRO B CA 1
ATOM 7011 C C . PRO B 1 150 ? 1.67 -30.547 -5.699 1 93.88 150 PRO B C 1
ATOM 7013 O O . PRO B 1 150 ? 2.043 -29.891 -6.676 1 93.88 150 PRO B O 1
ATOM 7016 N N . ASP B 1 151 ? 0.375 -30.812 -5.488 1 94.75 151 ASP B N 1
ATOM 7017 C CA . ASP B 1 151 ? -0.655 -30.578 -6.496 1 94.75 151 ASP B CA 1
ATOM 7018 C C . ASP B 1 151 ? -0.652 -29.125 -6.961 1 94.75 151 ASP B C 1
ATOM 7020 O O . ASP B 1 151 ? -0.627 -28.844 -8.164 1 94.75 151 ASP B O 1
ATOM 7024 N N . LYS B 1 152 ? -0.628 -28.219 -6.039 1 95.44 152 LYS B N 1
ATOM 7025 C CA . LYS B 1 152 ? -0.714 -26.797 -6.391 1 95.44 152 LYS B CA 1
ATOM 7026 C C . LYS B 1 152 ? 0.511 -26.359 -7.184 1 95.44 152 LYS B C 1
ATOM 7028 O O . LYS B 1 152 ? 0.404 -25.516 -8.086 1 95.44 152 LYS B O 1
ATOM 7033 N N . ILE B 1 153 ? 1.663 -26.938 -6.871 1 96.81 153 ILE B N 1
ATOM 7034 C CA . ILE B 1 153 ? 2.895 -26.609 -7.582 1 96.81 153 ILE B CA 1
ATOM 7035 C C . ILE B 1 153 ? 2.844 -27.188 -8.992 1 96.81 153 ILE B C 1
ATOM 7037 O O . ILE B 1 153 ? 3.217 -26.516 -9.961 1 96.81 153 ILE B O 1
ATOM 7041 N N . ILE B 1 154 ? 2.369 -28.406 -9.117 1 97.62 154 ILE B N 1
ATOM 7042 C CA . ILE B 1 154 ? 2.273 -29.062 -10.414 1 97.62 154 ILE B CA 1
ATOM 7043 C C . ILE B 1 154 ? 1.312 -28.281 -11.312 1 97.62 154 ILE B C 1
ATOM 7045 O O . ILE B 1 154 ? 1.6 -28.062 -12.492 1 97.62 154 ILE B O 1
ATOM 7049 N N . ILE B 1 155 ? 0.191 -27.844 -10.711 1 97.44 155 ILE B N 1
ATOM 7050 C CA . ILE B 1 155 ? -0.781 -27.047 -11.461 1 97.44 155 ILE B CA 1
ATOM 7051 C C . ILE B 1 155 ? -0.116 -25.781 -11.992 1 97.44 155 ILE B C 1
ATOM 7053 O O . ILE B 1 155 ? -0.296 -25.422 -13.156 1 97.44 155 ILE B O 1
ATOM 7057 N N . ALA B 1 156 ? 0.64 -25.141 -11.141 1 97.25 156 ALA B N 1
ATOM 7058 C CA . ALA B 1 156 ? 1.331 -23.922 -11.531 1 97.25 156 ALA B CA 1
ATOM 7059 C C . ALA B 1 156 ? 2.326 -24.188 -12.656 1 97.25 156 ALA B C 1
ATOM 7061 O O . ALA B 1 156 ? 2.359 -23.453 -13.648 1 97.25 156 ALA B O 1
ATOM 7062 N N . VAL B 1 157 ? 3.086 -25.234 -12.555 1 97.56 157 VAL B N 1
ATOM 7063 C CA . VAL B 1 157 ? 4.133 -25.562 -13.516 1 97.56 157 VAL B CA 1
ATOM 7064 C C . VAL B 1 157 ? 3.508 -25.875 -14.875 1 97.56 157 VAL B C 1
ATOM 7066 O O . VAL B 1 157 ? 3.949 -25.344 -15.898 1 97.56 157 VAL B O 1
ATOM 7069 N N . ILE B 1 158 ? 2.514 -26.719 -14.836 1 97.69 158 ILE B N 1
ATOM 7070 C CA . ILE B 1 158 ? 1.857 -27.094 -16.078 1 97.69 158 ILE B CA 1
ATOM 7071 C C . ILE B 1 158 ? 1.22 -25.859 -16.719 1 97.69 158 ILE B C 1
ATOM 7073 O O . ILE B 1 158 ? 1.286 -25.688 -17.938 1 97.69 158 ILE B O 1
ATOM 7077 N N . SER B 1 159 ? 0.622 -25.016 -15.914 1 96.56 159 SER B N 1
ATOM 7078 C CA . SER B 1 159 ? 0.013 -23.781 -16.422 1 96.56 159 SER B CA 1
ATOM 7079 C C . SER B 1 159 ? 1.057 -22.875 -17.047 1 96.56 159 SER B C 1
ATOM 7081 O O . SER B 1 159 ? 0.803 -22.234 -18.078 1 96.56 159 SER B O 1
ATOM 7083 N N . MET B 1 160 ? 2.199 -22.781 -16.438 1 96.31 160 MET B N 1
ATOM 7084 C CA . MET B 1 160 ? 3.285 -21.953 -16.953 1 96.31 160 MET B CA 1
ATOM 7085 C C . MET B 1 160 ? 3.762 -22.469 -18.312 1 96.31 160 MET B C 1
ATOM 7087 O O . MET B 1 160 ? 3.955 -21.688 -19.25 1 96.31 160 MET B O 1
ATOM 7091 N N . ALA B 1 161 ? 3.902 -23.766 -18.375 1 95.69 161 ALA B N 1
ATOM 7092 C CA . ALA B 1 161 ? 4.352 -24.391 -19.609 1 95.69 161 ALA B CA 1
ATOM 7093 C C . ALA B 1 161 ? 3.324 -24.188 -20.719 1 95.69 161 ALA B C 1
ATOM 7095 O O . ALA B 1 161 ? 3.676 -23.797 -21.844 1 95.69 161 ALA B O 1
ATOM 7096 N N . ALA B 1 162 ? 2.094 -24.469 -20.391 1 94.94 162 ALA B N 1
ATOM 7097 C CA . ALA B 1 162 ? 1.021 -24.312 -21.375 1 94.94 162 ALA B CA 1
ATOM 7098 C C . ALA B 1 162 ? 0.917 -22.875 -21.859 1 94.94 162 ALA B C 1
ATOM 7100 O O . ALA B 1 162 ? 0.747 -22.641 -23.062 1 94.94 162 ALA B O 1
ATOM 7101 N N . TYR B 1 163 ? 1.022 -21.953 -20.969 1 93.75 163 TYR B N 1
ATOM 7102 C CA . TYR B 1 163 ? 0.928 -20.531 -21.281 1 93.75 163 TYR B CA 1
ATOM 7103 C C . TYR B 1 163 ? 2.076 -20.109 -22.188 1 93.75 163 TYR B C 1
ATOM 7105 O O . TYR B 1 163 ? 1.878 -19.312 -23.125 1 93.75 163 TYR B O 1
ATOM 7113 N N . HIS B 1 164 ? 3.23 -20.562 -21.859 1 94.06 164 HIS B N 1
ATOM 7114 C CA . HIS B 1 164 ? 4.375 -20.172 -22.688 1 94.06 164 HIS B CA 1
ATOM 7115 C C . HIS B 1 164 ? 4.246 -20.719 -24.109 1 94.06 164 HIS B C 1
ATOM 7117 O O . HIS B 1 164 ? 4.676 -20.078 -25.062 1 94.06 164 HIS B O 1
ATOM 7123 N N . ARG B 1 165 ? 3.658 -21.859 -24.234 1 91 165 ARG B N 1
ATOM 7124 C CA . ARG B 1 165 ? 3.461 -22.484 -25.547 1 91 165 ARG B CA 1
ATOM 7125 C C . ARG B 1 165 ? 2.408 -21.734 -26.359 1 91 165 ARG B C 1
ATOM 7127 O O . ARG B 1 165 ? 2.57 -21.547 -27.562 1 91 165 ARG B O 1
ATOM 7134 N N . SER B 1 166 ? 1.352 -21.438 -25.594 1 89.31 166 SER B N 1
ATOM 7135 C CA . SER B 1 166 ? 0.266 -20.688 -26.219 1 89.31 166 SER B CA 1
ATOM 7136 C C . SER B 1 166 ? -0.247 -19.594 -25.281 1 89.31 166 SER B C 1
ATOM 7138 O O . SER B 1 166 ? -0.776 -19.875 -24.219 1 89.31 166 SER B O 1
ATOM 7140 N N . HIS B 1 167 ? -0.265 -18.453 -25.766 1 88.25 167 HIS B N 1
ATOM 7141 C CA . HIS B 1 167 ? -0.684 -17.312 -24.953 1 88.25 167 HIS B CA 1
ATOM 7142 C C . HIS B 1 167 ? -2.18 -17.359 -24.656 1 88.25 167 HIS B C 1
ATOM 7144 O O . HIS B 1 167 ? -2.674 -16.641 -23.797 1 88.25 167 HIS B O 1
ATOM 7150 N N . HIS B 1 168 ? -2.809 -18.328 -25.344 1 89.25 168 HIS B N 1
ATOM 7151 C CA . HIS B 1 168 ? -4.246 -18.438 -25.125 1 89.25 168 HIS B CA 1
ATOM 7152 C C . HIS B 1 168 ? -4.566 -19.391 -23.984 1 89.25 168 HIS B C 1
ATOM 7154 O O . HIS B 1 168 ? -5.691 -19.391 -23.469 1 89.25 168 HIS B O 1
ATOM 7160 N N . SER B 1 169 ? -3.594 -20.219 -23.625 1 92.62 169 SER B N 1
ATOM 7161 C CA . SER B 1 169 ? -3.756 -21.078 -22.469 1 92.62 169 SER B CA 1
ATOM 7162 C C . SER B 1 169 ? -3.328 -20.359 -21.188 1 92.62 169 SER B C 1
ATOM 7164 O O . SER B 1 169 ? -2.252 -20.641 -20.656 1 92.62 169 SER B O 1
ATOM 7166 N N . ASN B 1 170 ? -4.242 -19.453 -20.734 1 94 170 ASN B N 1
ATOM 7167 C CA . ASN B 1 170 ? -3.787 -18.516 -19.719 1 94 170 ASN B CA 1
ATOM 7168 C C . ASN B 1 170 ? -4.816 -18.359 -18.594 1 94 170 ASN B C 1
ATOM 7170 O O . ASN B 1 170 ? -4.898 -17.312 -17.969 1 94 170 ASN B O 1
ATOM 7174 N N . ARG B 1 171 ? -5.637 -19.375 -18.328 1 93.94 171 ARG B N 1
ATOM 7175 C CA . ARG B 1 171 ? -6.719 -19.266 -17.344 1 93.94 171 ARG B CA 1
ATOM 7176 C C . ARG B 1 171 ? -6.18 -18.922 -15.969 1 93.94 171 ARG B C 1
ATOM 7178 O O . ARG B 1 171 ? -6.637 -17.969 -15.336 1 93.94 171 ARG B O 1
ATOM 7185 N N . LEU B 1 172 ? -5.188 -19.656 -15.508 1 95.25 172 LEU B N 1
ATOM 7186 C CA . LEU B 1 172 ? -4.637 -19.422 -14.18 1 95.25 172 LEU B CA 1
ATOM 7187 C C . LEU B 1 172 ? -3.898 -18.094 -14.125 1 95.25 172 LEU B C 1
ATOM 7189 O O . LEU B 1 172 ? -4 -17.359 -13.133 1 95.25 172 LEU B O 1
ATOM 7193 N N . GLN B 1 173 ? -3.168 -17.797 -15.219 1 95.81 173 GLN B N 1
ATOM 7194 C CA . GLN B 1 173 ? -2.412 -16.547 -15.273 1 95.81 173 GLN B CA 1
ATOM 7195 C C . GLN B 1 173 ? -3.338 -15.344 -15.172 1 95.81 173 GLN B C 1
ATOM 7197 O O . GLN B 1 173 ? -3.004 -14.352 -14.516 1 95.81 173 GLN B O 1
ATOM 7202 N N . LYS B 1 174 ? -4.48 -15.406 -15.812 1 94.75 174 LYS B N 1
ATOM 7203 C CA . LYS B 1 174 ? -5.449 -14.312 -15.75 1 94.75 174 LYS B CA 1
ATOM 7204 C C . LYS B 1 174 ? -5.988 -14.141 -14.328 1 94.75 174 LYS B C 1
ATOM 7206 O O . LYS B 1 174 ? -6.039 -13.023 -13.812 1 94.75 174 LYS B O 1
ATOM 7211 N N . LEU B 1 175 ? -6.312 -15.25 -13.711 1 95 175 LEU B N 1
ATOM 7212 C CA . LEU B 1 175 ? -6.828 -15.227 -12.344 1 95 175 LEU B CA 1
ATOM 7213 C C . LEU B 1 175 ? -5.801 -14.617 -11.391 1 95 175 LEU B C 1
ATOM 7215 O O . LEU B 1 175 ? -6.129 -13.727 -10.609 1 95 175 LEU B O 1
ATOM 7219 N N . LEU B 1 176 ? -4.605 -15.016 -11.539 1 95.75 176 LEU B N 1
ATOM 7220 C CA . LEU B 1 176 ? -3.549 -14.57 -10.633 1 95.75 176 LEU B CA 1
ATOM 7221 C C . LEU B 1 176 ? -3.191 -13.109 -10.891 1 95.75 176 LEU B C 1
ATOM 7223 O O . LEU B 1 176 ? -2.848 -12.375 -9.961 1 95.75 176 LEU B O 1
ATOM 7227 N N . ALA B 1 177 ? -3.266 -12.758 -12.133 1 95.56 177 ALA B N 1
ATOM 7228 C CA . ALA B 1 177 ? -2.973 -11.367 -12.469 1 95.56 177 ALA B CA 1
ATOM 7229 C C . ALA B 1 177 ? -3.961 -10.422 -11.797 1 95.56 177 ALA B C 1
ATOM 7231 O O . ALA B 1 177 ? -3.561 -9.43 -11.18 1 95.56 177 ALA B O 1
ATOM 7232 N N . ILE B 1 178 ? -5.199 -10.742 -11.812 1 93.5 178 ILE B N 1
ATOM 7233 C CA . ILE B 1 178 ? -6.234 -9.922 -11.188 1 93.5 178 ILE B CA 1
ATOM 7234 C C . ILE B 1 178 ? -6.062 -9.945 -9.672 1 93.5 178 ILE B C 1
ATOM 7236 O O . ILE B 1 178 ? -6.09 -8.891 -9.023 1 93.5 178 ILE B O 1
ATOM 7240 N N . TYR B 1 179 ? -5.852 -11.07 -9.188 1 93.94 179 TYR B N 1
ATOM 7241 C CA . TYR B 1 179 ? -5.711 -11.258 -7.75 1 93.94 179 TYR B CA 1
ATOM 7242 C C . TYR B 1 179 ? -4.523 -10.469 -7.211 1 93.94 179 TYR B C 1
ATOM 7244 O O . TYR B 1 179 ? -4.668 -9.68 -6.277 1 93.94 179 TYR B O 1
ATOM 7252 N N . LEU B 1 180 ? -3.348 -10.625 -7.816 1 94.12 180 LEU B N 1
ATOM 7253 C CA . LEU B 1 180 ? -2.113 -10.047 -7.293 1 94.12 180 LEU B CA 1
ATOM 7254 C C . LEU B 1 180 ? -2.07 -8.547 -7.539 1 94.12 180 LEU B C 1
ATOM 7256 O O . LEU B 1 180 ? -1.421 -7.809 -6.793 1 94.12 180 LEU B O 1
ATOM 7260 N N . LYS B 1 181 ? -2.688 -8.102 -8.562 1 91.06 181 LYS B N 1
ATOM 7261 C CA . LYS B 1 181 ? -2.795 -6.656 -8.773 1 91.06 181 LYS B 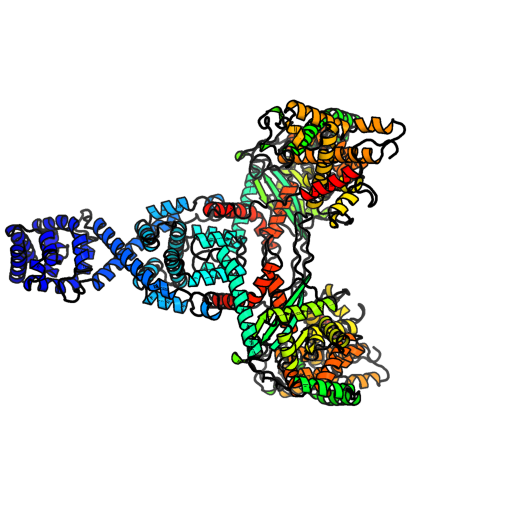CA 1
ATOM 7262 C C . LYS B 1 181 ? -3.449 -5.977 -7.574 1 91.06 181 LYS B C 1
ATOM 7264 O O . LYS B 1 181 ? -3.016 -4.902 -7.152 1 91.06 181 LYS B O 1
ATOM 7269 N N . PHE B 1 182 ? -4.426 -6.605 -6.996 1 90.19 182 PHE B N 1
ATOM 7270 C CA . PHE B 1 182 ? -5.203 -5.98 -5.93 1 90.19 182 PHE B CA 1
ATOM 7271 C C . PHE B 1 182 ? -4.754 -6.488 -4.562 1 90.19 182 PHE B C 1
ATOM 7273 O O . PHE B 1 182 ? -5.363 -6.16 -3.543 1 90.19 182 PHE B O 1
ATOM 7280 N N . ARG B 1 183 ? -3.762 -7.336 -4.574 1 89.25 183 ARG B N 1
ATOM 7281 C CA . ARG B 1 183 ? -3.09 -7.695 -3.33 1 89.25 183 ARG B CA 1
ATOM 7282 C C . ARG B 1 183 ? -1.775 -6.938 -3.182 1 89.25 183 ARG B C 1
ATOM 7284 O O . ARG B 1 183 ? -0.898 -7.348 -2.418 1 89.25 183 ARG B O 1
ATOM 7291 N N . GLY B 1 184 ? -1.603 -5.91 -3.998 1 84 184 GLY B N 1
ATOM 7292 C CA . GLY B 1 184 ? -0.625 -4.875 -3.699 1 84 184 GLY B CA 1
ATOM 7293 C C . GLY B 1 184 ? 0.661 -5.02 -4.492 1 84 184 GLY B C 1
ATOM 7294 O O . GLY B 1 184 ? 1.604 -4.25 -4.301 1 84 184 GLY B O 1
ATOM 7295 N N . VAL B 1 185 ? 0.762 -5.938 -5.379 1 89.06 185 VAL B N 1
ATOM 7296 C CA . VAL B 1 185 ? 2.008 -6.117 -6.117 1 89.06 185 VAL B CA 1
ATOM 7297 C C . VAL B 1 185 ? 2.266 -4.895 -6.996 1 89.06 185 VAL B C 1
ATOM 7299 O O . VAL B 1 185 ? 1.372 -4.438 -7.715 1 89.06 185 VAL B O 1
ATOM 7302 N N . SER B 1 186 ? 3.426 -4.328 -6.855 1 87.31 186 SER B N 1
ATOM 7303 C CA . SER B 1 186 ? 3.807 -3.174 -7.664 1 87.31 186 SER B CA 1
ATOM 7304 C C . SER B 1 186 ? 3.957 -3.549 -9.133 1 87.31 186 SER B C 1
ATOM 7306 O O . SER B 1 186 ? 3.986 -4.734 -9.477 1 87.31 186 SER B O 1
ATOM 7308 N N . ALA B 1 187 ? 4.098 -2.553 -10.023 1 87.88 187 ALA B N 1
ATOM 7309 C CA . ALA B 1 187 ? 4.289 -2.793 -11.453 1 87.88 187 ALA B CA 1
ATOM 7310 C C . ALA B 1 187 ? 5.566 -3.586 -11.703 1 87.88 187 ALA B C 1
ATOM 7312 O O . ALA B 1 187 ? 5.582 -4.508 -12.523 1 87.88 187 ALA B O 1
ATOM 7313 N N . LYS B 1 188 ? 6.586 -3.281 -10.984 1 90.25 188 LYS B N 1
ATOM 7314 C CA . LYS B 1 188 ? 7.844 -4.008 -11.141 1 90.25 188 LYS B CA 1
ATOM 7315 C C . LYS B 1 188 ? 7.699 -5.457 -10.688 1 90.25 188 LYS B C 1
ATOM 7317 O O . LYS B 1 188 ? 8.25 -6.363 -11.32 1 90.25 188 LYS B O 1
ATOM 7322 N N . GLY B 1 189 ? 6.992 -5.598 -9.562 1 90.62 189 GLY B N 1
ATOM 7323 C CA . GLY B 1 189 ? 6.711 -6.953 -9.117 1 90.62 189 GLY B CA 1
ATOM 7324 C C . GLY B 1 189 ? 5.93 -7.766 -10.133 1 90.62 189 GLY B C 1
ATOM 7325 O O . GLY B 1 189 ? 6.199 -8.953 -10.328 1 90.62 189 GLY B O 1
ATOM 7326 N N . PHE B 1 190 ? 5.02 -7.113 -10.859 1 90.81 190 PHE B N 1
ATOM 7327 C CA . PHE B 1 190 ? 4.23 -7.758 -11.906 1 90.81 190 PHE B CA 1
ATOM 7328 C C . PHE B 1 190 ? 5.121 -8.188 -13.07 1 90.81 190 PHE B C 1
ATOM 7330 O O . PHE B 1 190 ? 4.984 -9.305 -13.578 1 90.81 190 PHE B O 1
ATOM 7337 N N . ASP B 1 191 ? 5.961 -7.32 -13.383 1 93 191 ASP B N 1
ATOM 7338 C CA . ASP B 1 191 ? 6.863 -7.617 -14.492 1 93 191 ASP B CA 1
ATOM 7339 C C . ASP B 1 191 ? 7.762 -8.805 -14.164 1 93 191 ASP B C 1
ATOM 7341 O O . ASP B 1 191 ? 8.039 -9.641 -15.031 1 93 191 ASP B O 1
ATOM 7345 N N . THR B 1 192 ? 8.148 -8.844 -12.961 1 94.5 192 THR B N 1
ATOM 7346 C CA . THR B 1 192 ? 8.992 -9.945 -12.516 1 94.5 192 THR B CA 1
ATOM 7347 C C . THR B 1 192 ? 8.227 -11.266 -12.555 1 94.5 192 THR B C 1
ATOM 7349 O O . THR B 1 192 ? 8.703 -12.258 -13.109 1 94.5 192 THR B O 1
ATOM 7352 N N . LEU B 1 193 ? 7.043 -11.305 -12.039 1 96 193 LEU B N 1
ATOM 7353 C CA . LEU B 1 193 ? 6.203 -12.492 -12.016 1 96 193 LEU B CA 1
ATOM 7354 C C . LEU B 1 193 ? 5.809 -12.906 -13.438 1 96 193 LEU B C 1
ATOM 7356 O O . LEU B 1 193 ? 5.734 -14.094 -13.742 1 96 193 LEU B O 1
ATOM 7360 N N . HIS B 1 194 ? 5.605 -11.922 -14.266 1 95.81 194 HIS B N 1
ATOM 7361 C CA . HIS B 1 194 ? 5.258 -12.188 -15.656 1 95.81 194 HIS B CA 1
ATOM 7362 C C . HIS B 1 194 ? 6.426 -12.82 -16.406 1 95.81 194 HIS B C 1
ATOM 7364 O O . HIS B 1 194 ? 6.23 -13.734 -17.203 1 95.81 194 HIS B O 1
ATOM 7370 N N . ALA B 1 195 ? 7.59 -12.281 -16.125 1 95 195 ALA B N 1
ATOM 7371 C CA . ALA B 1 195 ? 8.789 -12.812 -16.781 1 95 195 ALA B CA 1
ATOM 7372 C C . ALA B 1 195 ? 8.969 -14.297 -16.453 1 95 195 ALA B C 1
ATOM 7374 O O . ALA B 1 195 ? 9.547 -15.039 -17.25 1 95 195 ALA B O 1
ATOM 7375 N N . MET B 1 196 ? 8.391 -14.742 -15.367 1 95.56 196 MET B N 1
ATOM 7376 C CA . MET B 1 196 ? 8.508 -16.141 -14.953 1 95.56 196 MET B CA 1
ATOM 7377 C C . MET B 1 196 ? 7.258 -16.922 -15.336 1 95.56 196 MET B C 1
ATOM 7379 O O . MET B 1 196 ? 7.105 -18.094 -14.953 1 95.56 196 MET B O 1
ATOM 7383 N N . GLY B 1 197 ? 6.309 -16.312 -16 1 94.75 197 GLY B N 1
ATOM 7384 C CA . GLY B 1 197 ? 5.152 -16.984 -16.562 1 94.75 197 GLY B CA 1
ATOM 7385 C C . GLY B 1 197 ? 4.031 -17.188 -15.562 1 94.75 197 GLY B C 1
ATOM 7386 O O . GLY B 1 197 ? 3.096 -17.953 -15.812 1 94.75 197 GLY B O 1
ATOM 7387 N N . PHE B 1 198 ? 4.012 -16.5 -14.477 1 95.12 198 PHE B N 1
ATOM 7388 C CA . PHE B 1 198 ? 3.053 -16.719 -13.398 1 95.12 198 PHE B CA 1
ATOM 7389 C C . PHE B 1 198 ? 1.778 -15.914 -13.648 1 95.12 198 PHE B C 1
ATOM 7391 O O . PHE B 1 198 ? 0.689 -16.328 -13.25 1 95.12 198 PHE B O 1
ATOM 7398 N N . VAL B 1 199 ? 1.968 -14.75 -14.188 1 96.06 199 VAL B N 1
ATOM 7399 C CA . VAL B 1 199 ? 0.83 -13.852 -14.359 1 96.06 199 VAL B CA 1
ATOM 7400 C C . VAL B 1 199 ? 0.845 -13.266 -15.766 1 96.06 199 VAL B C 1
ATOM 7402 O O . VAL B 1 199 ? 1.85 -13.359 -16.484 1 96.06 199 VAL B O 1
ATOM 7405 N N . MET B 1 200 ? -0.309 -12.68 -16.156 1 95.19 200 MET B N 1
ATOM 7406 C CA . MET B 1 200 ? -0.384 -11.891 -17.375 1 95.19 200 MET B CA 1
ATOM 7407 C C . MET B 1 200 ? 0.452 -10.625 -17.266 1 95.19 200 MET B C 1
ATOM 7409 O O . MET B 1 200 ? 0.923 -10.281 -16.188 1 95.19 200 MET B O 1
ATOM 7413 N N . SER B 1 201 ? 0.697 -9.992 -18.375 1 93.12 201 SER B N 1
ATOM 7414 C CA . SER B 1 201 ? 1.448 -8.742 -18.391 1 93.12 201 SER B CA 1
ATOM 7415 C C . SER B 1 201 ? 0.727 -7.656 -17.609 1 93.12 201 SER B C 1
ATOM 7417 O O . SER B 1 201 ? -0.487 -7.734 -17.406 1 93.12 201 SER B O 1
ATOM 7419 N N . HIS B 1 202 ? 1.483 -6.719 -17.109 1 90.19 202 HIS B N 1
ATOM 7420 C CA . HIS B 1 202 ? 0.887 -5.59 -16.406 1 90.19 202 HIS B CA 1
ATOM 7421 C C . HIS B 1 202 ? -0.074 -4.82 -17.312 1 90.19 202 HIS B C 1
ATOM 7423 O O . HIS B 1 202 ? -1.115 -4.344 -16.859 1 90.19 202 HIS B O 1
ATOM 7429 N N . LYS B 1 203 ? 0.24 -4.668 -18.531 1 88.44 203 LYS B N 1
ATOM 7430 C CA . LYS B 1 203 ? -0.633 -4.012 -19.5 1 88.44 203 LYS B CA 1
ATOM 7431 C C . LYS B 1 203 ? -1.981 -4.719 -19.594 1 88.44 203 LYS B C 1
ATOM 7433 O O . LYS B 1 203 ? -3.031 -4.07 -19.562 1 88.44 203 LYS B O 1
ATOM 7438 N N . TRP B 1 204 ? -1.896 -5.98 -19.688 1 91.38 204 TRP B N 1
ATOM 7439 C CA . TRP B 1 204 ? -3.133 -6.754 -19.734 1 91.38 204 TRP B CA 1
ATOM 7440 C C . TRP B 1 204 ? -3.963 -6.527 -18.484 1 91.38 204 TRP B C 1
ATOM 7442 O O . TRP B 1 204 ? -5.184 -6.355 -18.562 1 91.38 204 TRP B O 1
ATOM 7452 N N . ALA B 1 205 ? -3.328 -6.57 -17.344 1 89.25 205 ALA B N 1
ATOM 7453 C CA . ALA B 1 205 ? -4.016 -6.402 -16.062 1 89.25 205 ALA B CA 1
ATOM 7454 C C . ALA B 1 205 ? -4.719 -5.051 -16 1 89.25 205 ALA B C 1
ATOM 7456 O O . ALA B 1 205 ? -5.789 -4.934 -15.391 1 89.25 205 ALA B O 1
ATOM 7457 N N . CYS B 1 206 ? -4.18 -4.051 -16.594 1 86.31 206 CYS B N 1
ATOM 7458 C CA . CYS B 1 206 ? -4.801 -2.73 -16.625 1 86.31 206 CYS B CA 1
ATOM 7459 C C . CYS B 1 206 ? -5.961 -2.695 -17.609 1 86.31 206 CYS B C 1
ATOM 7461 O O . CYS B 1 206 ? -7.008 -2.111 -17.328 1 86.31 206 CYS B O 1
ATOM 7463 N N . GLU B 1 207 ? -5.789 -3.383 -18.703 1 89 207 GLU B N 1
ATOM 7464 C CA . GLU B 1 207 ? -6.801 -3.381 -19.75 1 89 207 GLU B CA 1
ATOM 7465 C C . GLU B 1 207 ? -8.023 -4.207 -19.344 1 89 207 GLU B C 1
ATOM 7467 O O . GLU B 1 207 ? -9.148 -3.891 -19.734 1 89 207 GLU B O 1
ATOM 7472 N N . VAL B 1 208 ? -7.734 -5.203 -18.625 1 90.88 208 VAL B N 1
ATOM 7473 C CA . VAL B 1 208 ? -8.82 -6.102 -18.266 1 90.88 208 VAL B CA 1
ATOM 7474 C C . VAL B 1 208 ? -9.82 -5.363 -17.375 1 90.88 208 VAL B C 1
ATOM 7476 O O . VAL B 1 208 ? -11.016 -5.664 -17.391 1 90.88 208 VAL B O 1
ATOM 7479 N N . ILE B 1 209 ? -9.398 -4.406 -16.609 1 89.19 209 ILE B N 1
ATOM 7480 C CA . ILE B 1 209 ? -10.258 -3.621 -15.734 1 89.19 209 ILE B CA 1
ATOM 7481 C C . ILE B 1 209 ? -11.312 -2.883 -16.562 1 89.19 209 ILE B C 1
ATOM 7483 O O . ILE B 1 209 ? -12.484 -2.824 -16.188 1 89.19 209 ILE B O 1
ATOM 7487 N N . ASP B 1 210 ? -10.867 -2.365 -17.672 1 89.88 210 ASP B N 1
ATOM 7488 C CA . ASP B 1 210 ? -11.789 -1.672 -18.562 1 89.88 210 ASP B CA 1
ATOM 7489 C C . ASP B 1 210 ? -12.875 -2.615 -19.062 1 89.88 210 ASP B C 1
ATOM 7491 O O . ASP B 1 210 ? -14.055 -2.248 -19.109 1 89.88 210 ASP B O 1
ATOM 7495 N N . ARG B 1 211 ? -12.438 -3.756 -19.438 1 91.38 211 ARG B N 1
ATOM 7496 C CA . ARG B 1 211 ? -13.391 -4.734 -19.953 1 91.38 211 ARG B CA 1
ATOM 7497 C C . ARG B 1 211 ? -14.336 -5.203 -18.859 1 91.38 211 ARG B C 1
ATOM 7499 O O . ARG B 1 211 ? -15.539 -5.375 -19.094 1 91.38 211 ARG B O 1
ATOM 7506 N N . MET B 1 212 ? -13.805 -5.41 -17.656 1 92.75 212 MET B N 1
ATOM 7507 C CA . MET B 1 212 ? -14.641 -5.793 -16.531 1 92.75 212 MET B CA 1
ATOM 7508 C C . MET B 1 212 ? -15.664 -4.711 -16.203 1 92.75 212 MET B C 1
ATOM 7510 O O . MET B 1 212 ? -16.812 -5.012 -15.906 1 92.75 212 MET B O 1
ATOM 7514 N N . SER B 1 213 ? -15.234 -3.482 -16.25 1 93.75 213 SER B N 1
ATOM 7515 C CA . SER B 1 213 ? -16.109 -2.338 -16 1 93.75 213 SER B CA 1
ATOM 7516 C C . SER B 1 213 ? -17.266 -2.299 -17 1 93.75 213 SER B C 1
ATOM 7518 O O . SER B 1 213 ? -18.422 -2.162 -16.609 1 93.75 213 SER B O 1
ATOM 7520 N N . LYS B 1 214 ? -16.906 -2.416 -18.266 1 92.56 214 LYS B N 1
ATOM 7521 C CA . LYS B 1 214 ? -17.922 -2.398 -19.312 1 92.56 214 LYS B CA 1
ATOM 7522 C C . LYS B 1 214 ? -18.922 -3.539 -19.125 1 92.56 214 LYS B C 1
ATOM 7524 O O . LYS B 1 214 ? -20.125 -3.344 -19.281 1 92.56 214 LYS B O 1
ATOM 7529 N N . GLN B 1 215 ? -18.422 -4.621 -18.828 1 91.25 215 GLN B N 1
ATOM 7530 C CA . GLN B 1 215 ? -19.297 -5.773 -18.609 1 91.25 215 GLN B CA 1
ATOM 7531 C C . GLN B 1 215 ? -20.234 -5.543 -17.438 1 91.25 215 GLN B C 1
ATOM 7533 O O . GLN B 1 215 ? -21.422 -5.875 -17.516 1 91.25 215 GLN B O 1
ATOM 7538 N N . ALA B 1 216 ? -19.719 -5.059 -16.359 1 93.44 216 ALA B N 1
ATOM 7539 C CA . ALA B 1 216 ? -20.531 -4.781 -15.188 1 93.44 216 ALA B CA 1
ATOM 7540 C C . ALA B 1 216 ? -21.625 -3.764 -15.508 1 93.44 216 ALA B C 1
ATOM 7542 O O . ALA B 1 216 ? -22.781 -3.934 -15.102 1 93.44 216 ALA B O 1
ATOM 7543 N N . LEU B 1 217 ? -21.281 -2.748 -16.203 1 95.31 217 LEU B N 1
ATOM 7544 C CA . LEU B 1 217 ? -22.25 -1.711 -16.562 1 95.31 217 LEU B CA 1
ATOM 7545 C C . LEU B 1 217 ? -23.312 -2.258 -17.516 1 95.31 217 LEU B C 1
ATOM 7547 O O . LEU B 1 217 ? -24.484 -1.937 -17.375 1 95.31 217 LEU B O 1
ATOM 7551 N N . ASP B 1 218 ? -22.875 -3.107 -18.453 1 93.56 218 ASP B N 1
ATOM 7552 C CA . ASP B 1 218 ? -23.844 -3.738 -19.359 1 93.56 218 ASP B CA 1
ATOM 7553 C C . ASP B 1 218 ? -24.812 -4.633 -18.578 1 93.56 218 ASP B C 1
ATOM 7555 O O . ASP B 1 218 ? -26 -4.656 -18.875 1 93.56 218 ASP B O 1
ATOM 7559 N N . GLU B 1 219 ? -24.266 -5.27 -17.656 1 92.88 219 GLU B N 1
ATOM 7560 C CA . GLU B 1 219 ? -25.094 -6.172 -16.859 1 92.88 219 GLU B CA 1
ATOM 7561 C C . GLU B 1 219 ? -26.125 -5.398 -16.047 1 92.88 219 GLU B C 1
ATOM 7563 O O . GLU B 1 219 ? -27.297 -5.781 -15.992 1 92.88 219 GLU B O 1
ATOM 7568 N N . VAL B 1 220 ? -25.734 -4.344 -15.406 1 96 220 VAL B N 1
ATOM 7569 C CA . VAL B 1 220 ? -26.672 -3.59 -14.586 1 96 220 VAL B CA 1
ATOM 7570 C C . VAL B 1 220 ? -27.75 -2.975 -15.469 1 96 220 VAL B C 1
ATOM 7572 O O . VAL B 1 220 ? -28.922 -2.924 -15.078 1 96 220 VAL B O 1
ATOM 7575 N N . VAL B 1 221 ? -27.406 -2.51 -16.625 1 96.5 221 VAL B N 1
ATOM 7576 C CA . VAL B 1 221 ? -28.375 -1.936 -17.562 1 96.5 221 VAL B CA 1
ATOM 7577 C C . VAL B 1 221 ? -29.422 -2.986 -17.938 1 96.5 221 VAL B C 1
ATOM 7579 O O . VAL B 1 221 ? -30.609 -2.682 -18.016 1 96.5 221 VAL B O 1
ATOM 7582 N N . ARG B 1 222 ? -28.953 -4.195 -18.094 1 95.44 222 ARG B N 1
ATOM 7583 C CA . ARG B 1 222 ? -29.875 -5.281 -18.406 1 95.44 222 ARG B CA 1
ATOM 7584 C C . ARG B 1 222 ? -30.75 -5.613 -17.203 1 95.44 222 ARG B C 1
ATOM 7586 O O . ARG B 1 222 ? -31.969 -5.797 -17.344 1 95.44 222 ARG B O 1
ATOM 7593 N N . LEU B 1 223 ? -30.219 -5.602 -16.047 1 95.69 223 LEU B N 1
ATOM 7594 C CA . LEU B 1 223 ? -30.922 -6.059 -14.852 1 95.69 223 LEU B CA 1
ATOM 7595 C C . LEU B 1 223 ? -31.953 -5.023 -14.391 1 95.69 223 LEU B C 1
ATOM 7597 O O . LEU B 1 223 ? -33 -5.383 -13.852 1 95.69 223 LEU B O 1
ATOM 7601 N N . ILE B 1 224 ? -31.672 -3.754 -14.594 1 95.62 224 ILE B N 1
ATOM 7602 C CA . ILE B 1 224 ? -32.594 -2.719 -14.125 1 95.62 224 ILE B CA 1
ATOM 7603 C C . ILE B 1 224 ? -33.875 -2.766 -14.945 1 95.62 224 ILE B C 1
ATOM 7605 O O . ILE B 1 224 ? -34.906 -2.223 -14.531 1 95.62 224 ILE B O 1
ATOM 7609 N N . GLU B 1 225 ? -33.812 -3.344 -16.125 1 92.44 225 GLU B N 1
ATOM 7610 C CA . GLU B 1 225 ? -35 -3.535 -16.953 1 92.44 225 GLU B CA 1
ATOM 7611 C C . GLU B 1 225 ? -35.812 -4.715 -16.453 1 92.44 225 GLU B C 1
ATOM 7613 O O . GLU B 1 225 ? -37.062 -4.723 -16.578 1 92.44 225 GLU B O 1
ATOM 7618 N N . LEU B 1 226 ? -35.188 -5.594 -15.781 1 92.88 226 LEU B N 1
ATOM 7619 C CA . LEU B 1 226 ? -35.844 -6.848 -15.398 1 92.88 226 LEU B CA 1
ATOM 7620 C C . LEU B 1 226 ? -36.344 -6.789 -13.953 1 92.88 226 LEU B C 1
ATOM 7622 O O . LEU B 1 226 ? -37.281 -7.461 -13.594 1 92.88 226 LEU B O 1
ATOM 7626 N N . PHE B 1 227 ? -35.625 -6.043 -13.086 1 94.44 227 PHE B N 1
ATOM 7627 C CA . PHE B 1 227 ? -35.906 -6.074 -11.656 1 94.44 227 PHE B CA 1
ATOM 7628 C C . PHE B 1 227 ? -36 -4.66 -11.094 1 94.44 227 PHE B C 1
ATOM 7630 O O . PHE B 1 227 ? -35.438 -3.723 -11.641 1 94.44 227 PHE B O 1
ATOM 7637 N N . PRO B 1 228 ? -36.781 -4.562 -9.953 1 94.75 228 PRO B N 1
ATOM 7638 C CA . PRO B 1 228 ? -36.75 -3.289 -9.227 1 94.75 228 PRO B CA 1
ATOM 7639 C C . PRO B 1 228 ? -35.344 -3.012 -8.641 1 94.75 228 PRO B C 1
ATOM 7641 O O . PRO B 1 228 ? -34.594 -3.945 -8.359 1 94.75 228 PRO B O 1
ATOM 7644 N N . TRP B 1 229 ? -35.031 -1.798 -8.547 1 96.25 229 TRP B N 1
ATOM 7645 C CA . TRP B 1 229 ? -33.719 -1.434 -8.07 1 96.25 229 TRP B CA 1
ATOM 7646 C C . TRP B 1 229 ? -33.75 -0.141 -7.266 1 96.25 229 TRP B C 1
ATOM 7648 O O . TRP B 1 229 ? -34.75 0.588 -7.305 1 96.25 229 TRP B O 1
ATOM 7658 N N . VAL B 1 230 ? -32.75 0.048 -6.418 1 97.5 230 VAL B N 1
ATOM 7659 C CA . VAL B 1 230 ? -32.562 1.229 -5.586 1 97.5 230 VAL B CA 1
ATOM 7660 C C . VAL B 1 230 ? -31.156 1.789 -5.816 1 97.5 230 VAL B C 1
ATOM 7662 O O . VAL B 1 230 ? -30.234 1.052 -6.188 1 97.5 230 VAL B O 1
ATOM 7665 N N . VAL B 1 231 ? -31 3.123 -5.688 1 98 231 VAL B N 1
ATOM 7666 C CA . VAL B 1 231 ? -29.719 3.736 -5.957 1 98 231 VAL B CA 1
ATOM 7667 C C . VAL B 1 231 ? -29.297 4.625 -4.785 1 98 231 VAL B C 1
ATOM 7669 O O . VAL B 1 231 ? -30.156 5.258 -4.152 1 98 231 VAL B O 1
ATOM 7672 N N . SER B 1 232 ? -28.078 4.574 -4.422 1 98.25 232 SER B N 1
ATOM 7673 C CA . SER B 1 232 ? -27.484 5.453 -3.422 1 98.25 232 SER B CA 1
ATOM 7674 C C . SER B 1 232 ? -26.188 6.078 -3.934 1 98.25 232 SER B C 1
ATOM 7676 O O . SER B 1 232 ? -25.5 5.492 -4.773 1 98.25 232 SER B O 1
ATOM 7678 N N . TYR B 1 233 ? -25.891 7.301 -3.605 1 97.12 233 TYR B N 1
ATOM 7679 C CA . TYR B 1 233 ? -24.594 7.887 -3.928 1 97.12 233 TYR B CA 1
ATOM 7680 C C . TYR B 1 233 ? -24.094 8.75 -2.781 1 97.12 233 TYR B C 1
ATOM 7682 O O . TYR B 1 233 ? -24.859 9.141 -1.899 1 97.12 233 TYR B O 1
ATOM 7690 N N . ASP B 1 234 ? -22.891 8.953 -2.699 1 95.88 234 ASP B N 1
ATOM 7691 C CA . ASP B 1 234 ? -22.203 9.727 -1.669 1 95.88 234 ASP B CA 1
ATOM 7692 C C . ASP B 1 234 ? -20.891 10.312 -2.203 1 95.88 234 ASP B C 1
ATOM 7694 O O . ASP B 1 234 ? -20.359 9.836 -3.207 1 95.88 234 ASP B O 1
ATOM 7698 N N . ASN B 1 235 ? -20.484 11.328 -1.555 1 93.75 235 ASN B N 1
ATOM 7699 C CA . ASN B 1 235 ? -19.25 12.016 -1.954 1 93.75 235 ASN B CA 1
ATOM 7700 C C . ASN B 1 235 ? -18.016 11.148 -1.692 1 93.75 235 ASN B C 1
ATOM 7702 O O . ASN B 1 235 ? -17.984 10.383 -0.732 1 93.75 235 ASN B O 1
ATOM 7706 N N . VAL B 1 236 ? -17.109 11.25 -2.6 1 91.62 236 VAL B N 1
ATOM 7707 C CA . VAL B 1 236 ? -15.82 10.578 -2.467 1 91.62 236 VAL B CA 1
ATOM 7708 C C . VAL B 1 236 ? -14.688 11.562 -2.754 1 91.62 236 VAL B C 1
ATOM 7710 O O . VAL B 1 236 ? -14.578 12.086 -3.867 1 91.62 236 VAL B O 1
ATOM 7713 N N . ASN B 1 237 ? -13.852 11.82 -1.773 1 88.12 237 ASN B N 1
ATOM 7714 C CA . ASN B 1 237 ? -12.719 12.719 -1.974 1 88.12 237 ASN B CA 1
ATOM 7715 C C . ASN B 1 237 ? -11.422 11.945 -2.188 1 88.12 237 ASN B C 1
ATOM 7717 O O . ASN B 1 237 ? -10.961 11.227 -1.293 1 88.12 237 ASN B O 1
ATOM 7721 N N . ILE B 1 238 ? -10.906 12.031 -3.32 1 86 238 ILE B N 1
ATOM 7722 C CA . ILE B 1 238 ? -9.625 11.406 -3.646 1 86 238 ILE B CA 1
ATOM 7723 C C . ILE B 1 238 ? -8.633 12.477 -4.102 1 86 238 ILE B C 1
ATOM 7725 O O . ILE B 1 238 ? -8.648 12.898 -5.262 1 86 238 ILE B O 1
ATOM 7729 N N . PRO B 1 239 ? -7.754 12.914 -3.227 1 78.88 239 PRO B N 1
ATOM 7730 C CA . PRO B 1 239 ? -6.805 13.961 -3.604 1 78.88 239 PRO B CA 1
ATOM 7731 C C . PRO B 1 239 ? -5.73 13.469 -4.566 1 78.88 239 PRO B C 1
ATOM 7733 O O . PRO B 1 239 ? -5.203 12.367 -4.398 1 78.88 239 PRO B O 1
ATOM 7736 N N . PHE B 1 240 ? -5.574 14.188 -5.66 1 77.19 240 PHE B N 1
ATOM 7737 C CA . PHE B 1 240 ? -4.48 13.906 -6.582 1 77.19 240 PHE B CA 1
ATOM 7738 C C . PHE B 1 240 ? -3.297 14.82 -6.312 1 77.19 240 PHE B C 1
ATOM 7740 O O . PHE B 1 240 ? -3.406 16.047 -6.449 1 77.19 240 PHE B O 1
ATOM 7747 N N . ARG B 1 241 ? -2.178 14.258 -5.848 1 70 241 ARG B N 1
ATOM 7748 C CA . ARG B 1 241 ? -0.991 15.047 -5.539 1 70 241 ARG B CA 1
ATOM 7749 C C . ARG B 1 241 ? -0.102 15.203 -6.77 1 70 241 ARG B C 1
ATOM 7751 O O . ARG B 1 241 ? 0.029 14.281 -7.57 1 70 241 ARG B O 1
ATOM 7758 N N . VAL B 1 242 ? 0.24 16.453 -6.93 1 72.88 242 VAL B N 1
ATOM 7759 C CA . VAL B 1 242 ? 1.2 16.766 -7.984 1 72.88 242 VAL B CA 1
ATOM 7760 C C . VAL B 1 242 ? 2.514 17.234 -7.367 1 72.88 242 VAL B C 1
ATOM 7762 O O . VAL B 1 242 ? 2.516 18.094 -6.488 1 72.88 242 VAL B O 1
ATOM 7765 N N . PHE B 1 243 ? 3.586 16.5 -7.641 1 68.12 243 PHE B N 1
ATOM 7766 C CA . PHE B 1 243 ? 4.879 16.859 -7.062 1 68.12 243 PHE B CA 1
ATOM 7767 C C . PHE B 1 243 ? 5.391 18.156 -7.652 1 68.12 243 PHE B C 1
ATOM 7769 O O . PHE B 1 243 ? 5.848 19.047 -6.922 1 68.12 243 PHE B O 1
ATOM 7776 N N . SER B 1 244 ? 5.375 18.25 -9.016 1 75.25 244 SER B N 1
ATOM 7777 C CA . SER B 1 244 ? 5.805 19.469 -9.688 1 75.25 244 SER B CA 1
ATOM 7778 C C . SER B 1 244 ? 4.629 20.188 -10.352 1 75.25 244 SER B C 1
ATOM 7780 O O . SER B 1 244 ? 4.211 19.812 -11.445 1 75.25 244 SER B O 1
ATOM 7782 N N . GLN B 1 245 ? 4.195 21.188 -9.617 1 79.38 245 GLN B N 1
ATOM 7783 C CA . GLN B 1 245 ? 3.041 21.906 -10.133 1 79.38 245 GLN B CA 1
ATOM 7784 C C . GLN B 1 245 ? 3.434 22.812 -11.297 1 79.38 245 GLN B C 1
ATOM 7786 O O . GLN B 1 245 ? 4.488 23.453 -11.266 1 79.38 245 GLN B O 1
ATOM 7791 N N . ARG B 1 246 ? 2.785 22.688 -12.375 1 82.69 246 ARG B N 1
ATOM 7792 C CA . ARG B 1 246 ? 2.9 23.531 -13.562 1 82.69 246 ARG B CA 1
ATOM 7793 C C . ARG B 1 246 ? 1.559 24.172 -13.914 1 82.69 246 ARG B C 1
ATOM 7795 O O . ARG B 1 246 ? 0.518 23.766 -13.391 1 82.69 246 ARG B O 1
ATOM 7802 N N . LEU B 1 247 ? 1.599 25.156 -14.742 1 80.81 247 LEU B N 1
ATOM 7803 C CA . LEU B 1 247 ? 0.363 25.797 -15.188 1 80.81 247 LEU B CA 1
ATOM 7804 C C . LEU B 1 247 ? -0.592 24.766 -15.789 1 80.81 247 LEU B C 1
ATOM 7806 O O . LEU B 1 247 ? -1.807 24.844 -15.594 1 80.81 247 LEU B O 1
ATOM 7810 N N . ASP B 1 248 ? -0.091 23.797 -16.469 1 76.5 248 ASP B N 1
ATOM 7811 C CA . ASP B 1 248 ? -0.922 22.797 -17.141 1 76.5 248 ASP B CA 1
ATOM 7812 C C . ASP B 1 248 ? -1.044 21.531 -16.297 1 76.5 248 ASP B C 1
ATOM 7814 O O . ASP B 1 248 ? -1.536 20.5 -16.766 1 76.5 248 ASP B O 1
ATOM 7818 N N . ASN B 1 249 ? -0.479 21.578 -15.078 1 77.75 249 ASN B N 1
ATOM 7819 C CA . ASN B 1 249 ? -0.494 20.422 -14.188 1 77.75 249 ASN B CA 1
ATOM 7820 C C . ASN B 1 249 ? -0.703 20.844 -12.734 1 77.75 249 ASN B C 1
ATOM 7822 O O . ASN B 1 249 ? 0.243 20.844 -11.945 1 77.75 249 ASN B O 1
ATOM 7826 N N . GLN B 1 250 ? -2.01 21.078 -12.438 1 77.62 250 GLN B N 1
ATOM 7827 C CA . GLN B 1 250 ? -2.32 21.625 -11.117 1 77.62 250 GLN B CA 1
ATOM 7828 C C . GLN B 1 250 ? -2.883 20.562 -10.195 1 77.62 250 GLN B C 1
ATOM 7830 O O . GLN B 1 250 ? -3.389 19.531 -10.656 1 77.62 250 GLN B O 1
ATOM 7835 N N . LYS B 1 251 ? -2.82 20.859 -8.906 1 73.75 251 LYS B N 1
ATOM 7836 C CA . LYS B 1 251 ? -3.416 20 -7.887 1 73.75 251 LYS B CA 1
ATOM 7837 C C . LYS B 1 251 ? -4.938 20.016 -7.98 1 73.75 251 LYS B C 1
ATOM 7839 O O . LYS B 1 251 ? -5.547 21.047 -8.227 1 73.75 251 LYS B O 1
ATOM 7844 N N . ASP B 1 252 ? -5.48 18.781 -7.93 1 75.44 252 ASP B N 1
ATOM 7845 C CA . ASP B 1 252 ? -6.93 18.609 -7.926 1 75.44 252 ASP B CA 1
ATOM 7846 C C . ASP B 1 252 ? -7.414 18.094 -6.566 1 75.44 252 ASP B C 1
ATOM 7848 O O . ASP B 1 252 ? -6.996 17.031 -6.109 1 75.44 252 ASP B O 1
ATOM 7852 N N . PRO B 1 253 ? -8.203 18.984 -5.871 1 76.94 253 PRO B N 1
ATOM 7853 C CA . PRO B 1 253 ? -8.711 18.547 -4.562 1 76.94 253 PRO B CA 1
ATOM 7854 C C . PRO B 1 253 ? -9.406 17.188 -4.621 1 76.94 253 PRO B C 1
ATOM 7856 O O . PRO B 1 253 ? -9.516 16.5 -3.6 1 76.94 253 PRO B O 1
ATOM 7859 N N . GLY B 1 254 ? -9.836 16.812 -5.742 1 83.56 254 GLY B N 1
ATOM 7860 C CA . GLY B 1 254 ? -10.336 15.469 -5.945 1 83.56 254 GLY B CA 1
ATOM 7861 C C . GLY B 1 254 ? -11.75 15.266 -5.426 1 83.56 254 GLY B C 1
ATOM 7862 O O . GLY B 1 254 ? -12.07 14.211 -4.875 1 83.56 254 GLY B O 1
ATOM 7863 N N . ALA B 1 255 ? -12.703 16.328 -5.367 1 89.75 255 ALA B N 1
ATOM 7864 C CA . ALA B 1 255 ? -14.102 16.172 -4.965 1 89.75 255 ALA B CA 1
ATOM 7865 C C . ALA B 1 255 ? -14.898 15.406 -6.02 1 89.75 255 ALA B C 1
ATOM 7867 O O . ALA B 1 255 ? -14.945 15.812 -7.18 1 89.75 255 ALA B O 1
ATOM 7868 N N . SER B 1 256 ? -15.375 14.273 -5.629 1 93.88 256 SER B N 1
ATOM 7869 C CA . SER B 1 256 ? -16.094 13.398 -6.543 1 93.88 256 SER B CA 1
ATOM 7870 C C . SER B 1 256 ? -17.25 12.688 -5.84 1 93.88 256 SER B C 1
ATOM 7872 O O . SER B 1 256 ? -17.453 12.875 -4.637 1 93.88 256 SER B O 1
ATOM 7874 N N . THR B 1 257 ? -18.109 12.031 -6.617 1 96.44 257 THR B N 1
ATOM 7875 C CA . THR B 1 257 ? -19.25 11.305 -6.078 1 96.44 257 THR B CA 1
ATOM 7876 C C . THR B 1 257 ? -19.344 9.914 -6.699 1 96.44 257 THR B C 1
ATOM 7878 O O . THR B 1 257 ? -19.125 9.75 -7.902 1 96.44 257 THR B O 1
ATOM 7881 N N . ALA B 1 258 ? -19.547 8.953 -5.859 1 96.5 258 ALA B N 1
ATOM 7882 C CA . ALA B 1 258 ? -19.734 7.574 -6.297 1 96.5 258 ALA B CA 1
ATOM 7883 C C . ALA B 1 258 ? -21.172 7.113 -6.039 1 96.5 258 ALA B C 1
ATOM 7885 O O . ALA B 1 258 ? -21.781 7.484 -5.027 1 96.5 258 ALA B O 1
ATOM 7886 N N . ALA B 1 259 ? -21.672 6.309 -6.934 1 97.94 259 ALA B N 1
ATOM 7887 C CA . ALA B 1 259 ? -23.031 5.785 -6.797 1 97.94 259 ALA B CA 1
ATOM 7888 C C . ALA B 1 259 ? -23.047 4.266 -6.934 1 97.94 259 ALA B C 1
ATOM 7890 O O . ALA B 1 259 ? -22.156 3.682 -7.551 1 97.94 259 ALA B O 1
ATOM 7891 N N . THR B 1 260 ? -23.984 3.629 -6.309 1 97.94 260 THR B N 1
ATOM 7892 C CA . THR B 1 260 ? -24.188 2.186 -6.363 1 97.94 260 THR B CA 1
ATOM 7893 C C . THR B 1 260 ? -25.641 1.854 -6.633 1 97.94 260 THR B C 1
ATOM 7895 O O . THR B 1 260 ? -26.547 2.486 -6.074 1 97.94 260 THR B O 1
ATOM 7898 N N . VAL B 1 261 ? -25.891 0.934 -7.5 1 98.19 261 VAL B N 1
ATOM 7899 C CA . VAL B 1 261 ? -27.234 0.427 -7.785 1 98.19 261 VAL B CA 1
ATOM 7900 C C . VAL B 1 261 ? -27.422 -0.938 -7.125 1 98.19 261 VAL B C 1
ATOM 7902 O O . VAL B 1 261 ? -26.547 -1.806 -7.223 1 98.19 261 VAL B O 1
ATOM 7905 N N . TYR B 1 262 ? -28.484 -1.06 -6.41 1 97.62 262 TYR B N 1
ATOM 7906 C CA . TYR B 1 262 ? -28.844 -2.312 -5.75 1 97.62 262 TYR B CA 1
ATOM 7907 C C . TYR B 1 262 ? -30.016 -2.986 -6.449 1 97.62 262 TYR B C 1
ATOM 7909 O O . TYR B 1 262 ? -31.125 -2.441 -6.477 1 97.62 262 TYR B O 1
ATOM 7917 N N . ILE B 1 263 ? -29.766 -4.172 -6.965 1 96.44 263 ILE B N 1
ATOM 7918 C CA . ILE B 1 263 ? -30.812 -4.914 -7.672 1 96.44 263 ILE B CA 1
ATOM 7919 C C . ILE B 1 263 ? -31.547 -5.82 -6.691 1 96.44 263 ILE B C 1
ATOM 7921 O O . ILE B 1 263 ? -30.938 -6.621 -5.984 1 96.44 263 ILE B O 1
ATOM 7925 N N . LYS B 1 264 ? -32.812 -5.609 -6.668 1 93.94 264 LYS B N 1
ATOM 7926 C CA . LYS B 1 264 ? -33.656 -6.395 -5.781 1 93.94 264 LYS B CA 1
ATOM 7927 C C . LYS B 1 264 ? -34.406 -7.48 -6.551 1 93.94 264 LYS B C 1
ATOM 7929 O O . LYS B 1 264 ? -35.562 -7.285 -6.953 1 93.94 264 LYS B O 1
ATOM 7934 N N . GLN B 1 265 ? -33.844 -8.672 -6.594 1 90.06 265 GLN B N 1
ATOM 7935 C CA . GLN B 1 265 ? -34.344 -9.75 -7.434 1 90.06 265 GLN B CA 1
ATOM 7936 C C . GLN B 1 265 ? -35.625 -10.352 -6.848 1 90.06 265 GLN B C 1
ATOM 7938 O O . GLN B 1 265 ? -36.438 -10.898 -7.582 1 90.06 265 GLN B O 1
ATOM 7943 N N . ASP B 1 266 ? -35.781 -10.195 -5.551 1 88.19 266 ASP B N 1
ATOM 7944 C CA . ASP B 1 266 ? -36.938 -10.805 -4.879 1 88.19 266 ASP B CA 1
ATOM 7945 C C . ASP B 1 266 ? -38.094 -9.82 -4.758 1 88.19 266 ASP B C 1
ATOM 7947 O O . ASP B 1 266 ? -39.156 -10.164 -4.234 1 88.19 266 ASP B O 1
ATOM 7951 N N . ALA B 1 267 ? -37.906 -8.664 -5.223 1 91.88 267 ALA B N 1
ATOM 7952 C CA . ALA B 1 267 ? -38.969 -7.656 -5.117 1 91.88 267 ALA B CA 1
ATOM 7953 C C . ALA B 1 267 ? -40 -7.812 -6.234 1 91.88 267 ALA B C 1
ATOM 7955 O O . ALA B 1 267 ? -39.656 -8.172 -7.359 1 91.88 267 ALA B O 1
ATOM 7956 N N . GLN B 1 268 ? -41.156 -7.566 -5.875 1 91 268 GLN B N 1
ATOM 7957 C CA . GLN B 1 268 ? -42.219 -7.551 -6.879 1 91 268 GLN B CA 1
ATOM 7958 C C . GLN B 1 268 ? -42.125 -6.305 -7.754 1 91 268 GLN B C 1
ATOM 7960 O O . GLN B 1 268 ? -41.875 -5.207 -7.258 1 91 268 GLN B O 1
ATOM 7965 N N . GLN B 1 269 ? -42.438 -6.555 -9.023 1 91.81 269 GLN B N 1
ATOM 7966 C CA . GLN B 1 269 ? -42.406 -5.426 -9.953 1 91.81 269 GLN B CA 1
ATOM 7967 C C . GLN B 1 269 ? -43.562 -4.461 -9.664 1 91.81 269 GLN B C 1
ATOM 7969 O O . GLN B 1 269 ? -44.688 -4.887 -9.391 1 91.81 269 GLN B O 1
ATOM 7974 N N . LEU B 1 270 ? -43.188 -3.207 -9.688 1 92 270 LEU B N 1
ATOM 7975 C CA . LEU B 1 270 ? -44.219 -2.189 -9.5 1 92 270 LEU B CA 1
ATOM 7976 C C . LEU B 1 270 ? -45.094 -2.078 -10.742 1 92 270 LEU B C 1
ATOM 7978 O O . LEU B 1 270 ? -44.625 -2.348 -11.859 1 92 270 LEU B O 1
ATOM 7982 N N . SER B 1 271 ? -46.312 -1.666 -10.492 1 91.75 271 SER B N 1
ATOM 7983 C CA . SER B 1 271 ? -47.25 -1.536 -11.594 1 91.75 271 SER B CA 1
ATOM 7984 C C . SER B 1 271 ? -46.844 -0.433 -12.555 1 91.75 271 SER B C 1
ATOM 7986 O O . SER B 1 271 ? -46.188 0.529 -12.156 1 91.75 271 SER B O 1
ATOM 7988 N N . GLU B 1 272 ? -47.281 -0.532 -13.773 1 86.69 272 GLU B N 1
ATOM 7989 C CA . GLU B 1 272 ? -46.906 0.438 -14.805 1 86.69 272 GLU B CA 1
ATOM 7990 C C . GLU B 1 272 ? -47.562 1.788 -14.555 1 86.69 272 GLU B C 1
ATOM 7992 O O . GLU B 1 272 ? -47.062 2.822 -15 1 86.69 272 GLU B O 1
ATOM 7997 N N . SER B 1 273 ? -48.688 1.747 -13.852 1 90.38 273 SER B N 1
ATOM 7998 C CA . SER B 1 273 ? -49.406 2.982 -13.586 1 90.38 273 SER B CA 1
ATOM 7999 C C . SER B 1 273 ? -49 3.578 -12.234 1 90.38 273 SER B C 1
ATOM 8001 O O . SER B 1 273 ? -49.688 4.477 -11.734 1 90.38 273 SER B O 1
ATOM 8003 N N . ILE B 1 274 ? -47.938 3.092 -11.703 1 93.31 274 ILE B N 1
ATOM 8004 C CA . ILE B 1 274 ? -47.594 3.41 -10.32 1 93.31 274 ILE B CA 1
ATOM 8005 C C . ILE B 1 274 ? -47.281 4.898 -10.203 1 93.31 274 ILE B C 1
ATOM 8007 O O . ILE B 1 274 ? -47.562 5.52 -9.172 1 93.31 274 ILE B O 1
ATOM 8011 N N . ASN B 1 275 ? -46.688 5.465 -11.242 1 93.75 275 ASN B N 1
ATOM 8012 C CA . ASN B 1 275 ? -46.344 6.879 -11.172 1 93.75 275 ASN B CA 1
ATOM 8013 C C . ASN B 1 275 ? -47.562 7.766 -11.086 1 93.75 275 ASN B C 1
ATOM 8015 O O . ASN B 1 275 ? -47.594 8.727 -10.32 1 93.75 275 ASN B O 1
ATOM 8019 N N . ALA B 1 276 ? -48.531 7.465 -11.867 1 93.88 276 ALA B N 1
ATOM 8020 C CA . ALA B 1 276 ? -49.781 8.219 -11.82 1 93.88 276 ALA B CA 1
ATOM 8021 C C . ALA B 1 276 ? -50.438 8.102 -10.445 1 93.88 276 ALA B C 1
ATOM 8023 O O . ALA B 1 276 ? -50.938 9.094 -9.906 1 93.88 276 ALA B O 1
ATOM 8024 N N . LEU B 1 277 ? -50.406 6.957 -9.969 1 95.62 277 LEU B N 1
ATOM 8025 C CA . LEU B 1 277 ? -50.969 6.723 -8.648 1 95.62 277 LEU B CA 1
ATOM 8026 C C . LEU B 1 277 ? -50.188 7.473 -7.574 1 95.62 277 LEU B C 1
ATOM 8028 O O . LEU B 1 277 ? -50.781 8.008 -6.633 1 95.62 277 LEU B O 1
ATOM 8032 N N . LEU B 1 278 ? -48.938 7.48 -7.684 1 96.56 278 LEU B N 1
ATOM 8033 C CA . LEU B 1 278 ? -48.094 8.195 -6.73 1 96.56 278 LEU B CA 1
ATOM 8034 C C . LEU B 1 278 ? -48.406 9.688 -6.734 1 96.56 278 LEU B C 1
ATOM 8036 O O . LEU B 1 278 ? -48.469 10.312 -5.676 1 96.56 278 LEU B O 1
ATOM 8040 N N . LYS B 1 279 ? -48.594 10.266 -7.891 1 94.19 279 LYS B N 1
ATOM 8041 C CA . LYS B 1 279 ? -48.938 11.68 -8 1 94.19 279 LYS B CA 1
ATOM 8042 C C . LYS B 1 279 ? -50.281 11.977 -7.324 1 94.19 279 LYS B C 1
ATOM 8044 O O . LYS B 1 279 ? -50.406 12.977 -6.609 1 94.19 279 LYS B O 1
ATOM 8049 N N . GLU B 1 280 ? -51.156 11.078 -7.484 1 95.31 280 GLU B N 1
ATOM 8050 C CA . GLU B 1 280 ? -52.469 11.25 -6.906 1 95.31 280 GLU B CA 1
ATOM 8051 C C . GLU B 1 280 ? -52.438 11.141 -5.387 1 95.31 280 GLU B C 1
ATOM 8053 O O . GLU B 1 280 ? -53.031 11.953 -4.684 1 95.31 280 GLU B O 1
ATOM 8058 N N . THR B 1 281 ? -51.75 10.18 -4.949 1 96.12 281 THR B N 1
ATOM 8059 C CA . THR B 1 281 ? -51.719 9.969 -3.506 1 96.12 281 THR B CA 1
ATOM 8060 C C . THR B 1 281 ? -50.906 11.078 -2.826 1 96.12 281 THR B C 1
ATOM 8062 O O . THR B 1 281 ? -51.219 11.477 -1.702 1 96.12 281 THR B O 1
ATOM 8065 N N . ARG B 1 282 ? -49.906 11.539 -3.461 1 95.19 282 ARG B N 1
ATOM 8066 C CA . ARG B 1 282 ? -49.125 12.672 -2.939 1 95.19 282 ARG B CA 1
ATOM 8067 C C . ARG B 1 282 ? -50 13.906 -2.793 1 95.19 282 ARG B C 1
ATOM 8069 O O . ARG B 1 282 ? -49.938 14.602 -1.779 1 95.19 282 ARG B O 1
ATOM 8076 N N . LYS B 1 283 ? -50.75 14.156 -3.836 1 93.94 283 LYS B N 1
ATOM 8077 C CA . LYS B 1 283 ? -51.688 15.289 -3.795 1 93.94 283 LYS B CA 1
ATOM 8078 C C . LYS B 1 283 ? -52.656 15.172 -2.629 1 93.94 283 LYS B C 1
ATOM 8080 O O . LYS B 1 283 ? -52.844 16.125 -1.88 1 93.94 283 LYS B O 1
ATOM 8085 N N . ALA B 1 284 ? -53.188 14.047 -2.475 1 95.69 284 ALA B N 1
ATOM 8086 C CA . ALA B 1 284 ? -54.125 13.797 -1.383 1 95.69 284 ALA B CA 1
ATOM 8087 C C . ALA B 1 284 ? -53.438 13.938 -0.027 1 95.69 284 ALA B C 1
ATOM 8089 O O . ALA B 1 284 ? -54.031 14.453 0.926 1 95.69 284 ALA B O 1
ATOM 8090 N N . GLY B 1 285 ? -52.25 13.469 0.03 1 93.31 285 GLY B N 1
ATOM 8091 C CA . GLY B 1 285 ? -51.5 13.508 1.28 1 93.31 285 GLY B CA 1
ATOM 8092 C C . GLY B 1 285 ? -51.094 14.906 1.692 1 93.31 285 GLY B C 1
ATOM 8093 O O . GLY B 1 285 ? -50.969 15.203 2.885 1 93.31 285 GLY B O 1
ATOM 8094 N N . ILE B 1 286 ? -50.844 15.727 0.699 1 91.12 286 ILE B N 1
ATOM 8095 C CA . ILE B 1 286 ? -50.5 17.125 0.98 1 91.12 286 ILE B CA 1
ATOM 8096 C C . ILE B 1 286 ? -51.688 17.828 1.599 1 91.12 286 ILE B C 1
ATOM 8098 O O . ILE B 1 286 ? -51.531 18.672 2.496 1 91.12 286 ILE B O 1
ATOM 8102 N N . GLU B 1 287 ? -52.844 17.438 1.222 1 93.62 287 GLU B N 1
ATOM 8103 C CA . GLU B 1 287 ? -54.062 18.047 1.726 1 93.62 287 GLU B CA 1
ATOM 8104 C C . GLU B 1 287 ? -54.406 17.547 3.125 1 93.62 287 GLU B C 1
ATOM 8106 O O . GLU B 1 287 ? -54.969 18.281 3.938 1 93.62 287 GLU B O 1
ATOM 8111 N N . LYS B 1 288 ? -54.031 16.344 3.395 1 94.19 288 LYS B N 1
ATOM 8112 C CA . LYS B 1 288 ? -54.281 15.742 4.699 1 94.19 288 LYS B CA 1
ATOM 8113 C C . LYS B 1 288 ? -53 15.133 5.273 1 94.19 288 LYS B C 1
ATOM 8115 O O . LYS B 1 288 ? -52.875 13.914 5.328 1 94.19 288 LYS B O 1
ATOM 8120 N N . PRO B 1 289 ? -52.188 15.961 5.738 1 93.25 289 PRO B N 1
ATOM 8121 C CA . PRO B 1 289 ? -50.906 15.477 6.246 1 93.25 289 PRO B CA 1
ATOM 8122 C C . PRO B 1 289 ? -51.031 14.703 7.555 1 93.25 289 PRO B C 1
ATOM 8124 O O . PRO B 1 289 ? -52.125 14.688 8.156 1 93.25 289 PRO B O 1
ATOM 8127 N N . LEU B 1 290 ? -49.969 14.055 7.922 1 90.75 290 LEU B N 1
ATOM 8128 C CA . LEU B 1 290 ? -49.875 13.336 9.188 1 90.75 290 LEU B CA 1
ATOM 8129 C C . LEU B 1 290 ? -50.156 14.258 10.367 1 90.75 290 LEU B C 1
ATOM 8131 O O . LEU B 1 290 ? -49.688 15.391 10.398 1 90.75 290 LEU B O 1
ATOM 8135 N N . THR B 1 291 ? -51 13.75 11.352 1 89.88 291 THR B N 1
ATOM 8136 C CA . THR B 1 291 ? -51.375 14.578 12.492 1 89.88 291 THR B CA 1
ATOM 8137 C C . THR B 1 291 ? -50.656 14.125 13.758 1 89.88 291 THR B C 1
ATOM 8139 O O . THR B 1 291 ? -50.125 13.016 13.805 1 89.88 291 THR B O 1
ATOM 8142 N N . GLU B 1 292 ? -50.688 14.969 14.703 1 86.25 292 GLU B N 1
ATOM 8143 C CA . GLU B 1 292 ? -50.094 14.656 15.992 1 86.25 292 GLU B CA 1
ATOM 8144 C C . GLU B 1 292 ? -50.781 13.469 16.656 1 86.25 292 GLU B C 1
ATOM 8146 O O . GLU B 1 292 ? -50.156 12.633 17.297 1 86.25 292 GLU B O 1
ATOM 8151 N N . GLU B 1 293 ? -52.031 13.375 16.484 1 87.88 293 GLU B N 1
ATOM 8152 C CA . GLU B 1 293 ? -52.812 12.289 17.062 1 87.88 293 GLU B CA 1
ATOM 8153 C C . GLU B 1 293 ? -52.406 10.938 16.484 1 87.88 293 GLU B C 1
ATOM 8155 O O . GLU B 1 293 ? -52.281 9.961 17.219 1 87.88 293 GLU B O 1
ATOM 8160 N N . THR B 1 294 ? -52.188 11 15.219 1 86.19 294 THR B N 1
ATOM 8161 C CA . THR B 1 294 ? -51.781 9.766 14.562 1 86.19 294 THR B CA 1
ATOM 8162 C C . THR B 1 294 ? -50.406 9.328 15.031 1 86.19 294 THR B C 1
ATOM 8164 O O . THR B 1 294 ? -50.156 8.133 15.25 1 86.19 294 THR B O 1
ATOM 8167 N N . ILE B 1 295 ? -49.5 10.227 15.227 1 85.69 295 ILE B N 1
ATOM 8168 C CA . ILE B 1 295 ? -48.156 9.938 15.656 1 85.69 295 ILE B CA 1
ATOM 8169 C C . ILE B 1 295 ? -48.156 9.367 17.078 1 85.69 295 ILE B C 1
ATOM 8171 O O . ILE B 1 295 ? -47.469 8.391 17.359 1 85.69 295 ILE B O 1
ATOM 8175 N N . LEU B 1 296 ? -48.969 9.859 17.969 1 84.81 296 LEU B N 1
ATOM 8176 C CA . LEU B 1 296 ? -49.062 9.406 19.359 1 84.81 296 LEU B CA 1
ATOM 8177 C C . LEU B 1 296 ? -49.688 8.016 19.438 1 84.81 296 LEU B C 1
ATOM 8179 O O . LEU B 1 296 ? -49.281 7.203 20.281 1 84.81 296 LEU B O 1
ATOM 8183 N N . GLU B 1 297 ? -50.625 7.801 18.625 1 84.69 297 GLU B N 1
ATOM 8184 C CA . GLU B 1 297 ? -51.25 6.48 18.594 1 84.69 297 GLU B CA 1
ATOM 8185 C C . GLU B 1 297 ? -50.25 5.418 18.141 1 84.69 297 GLU B C 1
ATOM 8187 O O . GLU B 1 297 ? -50.188 4.32 18.703 1 84.69 297 GLU B O 1
ATOM 8192 N N . LEU B 1 298 ? -49.531 5.777 17.156 1 82.19 298 LEU B N 1
ATOM 8193 C CA . LEU B 1 298 ? -48.5 4.855 16.672 1 82.19 298 LEU B CA 1
ATOM 8194 C C . LEU B 1 298 ? -47.469 4.586 17.734 1 82.19 298 LEU B C 1
ATOM 8196 O O . LEU B 1 298 ? -47 3.453 17.891 1 82.19 298 LEU B O 1
ATOM 8200 N N . GLU B 1 299 ? -47.094 5.574 18.453 1 81.75 299 GLU B N 1
ATOM 8201 C CA . GLU B 1 299 ? -46.125 5.449 19.547 1 81.75 299 GLU B CA 1
ATOM 8202 C C . GLU B 1 299 ? -46.656 4.504 20.625 1 81.75 299 GLU B C 1
ATOM 8204 O O . GLU B 1 299 ? -45.906 3.635 21.094 1 81.75 299 GLU B O 1
ATOM 8209 N N . HIS B 1 300 ? -47.844 4.637 21.031 1 82.44 300 HIS B N 1
ATOM 8210 C CA . HIS B 1 300 ? -48.438 3.838 22.094 1 82.44 300 HIS B CA 1
ATOM 8211 C C . HIS B 1 300 ? -48.469 2.361 21.719 1 82.44 300 HIS B C 1
ATOM 8213 O O . HIS B 1 300 ? -48.281 1.49 22.562 1 82.44 300 HIS B O 1
ATOM 8219 N N . ASN B 1 301 ? -48.594 2.154 20.516 1 84.19 301 ASN B N 1
ATOM 8220 C CA . ASN B 1 301 ? -48.719 0.778 20.047 1 84.19 301 ASN B CA 1
ATOM 8221 C C . ASN B 1 301 ? -47.344 0.128 19.891 1 84.19 301 ASN B C 1
ATOM 8223 O O . ASN B 1 301 ? -47.219 -1.096 19.953 1 84.19 301 ASN B O 1
ATOM 8227 N N . SER B 1 302 ? -46.344 0.929 19.703 1 87.5 302 SER B N 1
ATOM 8228 C CA . SER B 1 302 ? -45.031 0.403 19.375 1 87.5 302 SER B CA 1
ATOM 8229 C C . SER B 1 302 ? -44.188 0.163 20.625 1 87.5 302 SER B C 1
ATOM 8231 O O . SER B 1 302 ? -43.312 -0.722 20.641 1 87.5 302 SER B O 1
ATOM 8233 N N . TYR B 1 303 ? -44.375 0.822 21.703 1 86.69 303 TYR B N 1
ATOM 8234 C CA . TYR B 1 303 ? -43.5 0.812 22.844 1 86.69 303 TYR B CA 1
ATOM 8235 C C . TYR B 1 303 ? -43.438 -0.568 23.5 1 86.69 303 TYR B C 1
ATOM 8237 O O . TYR B 1 303 ? -42.375 -1.05 23.859 1 86.69 303 TYR B O 1
ATOM 8245 N N . PRO B 1 304 ? -44.625 -1.229 23.641 1 88.12 304 PRO B N 1
ATOM 8246 C CA . PRO B 1 304 ? -44.562 -2.555 24.266 1 88.12 304 PRO B CA 1
ATOM 8247 C C . PRO B 1 304 ? -43.656 -3.521 23.484 1 88.12 304 PRO B C 1
ATOM 8249 O O . PRO B 1 304 ? -43.031 -4.398 24.078 1 88.12 304 PRO B O 1
ATOM 8252 N N . LEU B 1 305 ? -43.656 -3.328 22.219 1 91.25 305 LEU B N 1
ATOM 8253 C CA . LEU B 1 305 ? -42.812 -4.184 21.375 1 91.25 305 LEU B CA 1
ATOM 8254 C C . LEU B 1 305 ? -41.344 -3.873 21.594 1 91.25 305 LEU B C 1
ATOM 8256 O O . LEU B 1 305 ? -40.5 -4.785 21.672 1 91.25 305 LEU B O 1
ATOM 8260 N N . ILE B 1 306 ? -41.031 -2.611 21.719 1 92 306 ILE B N 1
ATOM 8261 C CA . ILE B 1 306 ? -39.656 -2.17 21.938 1 92 306 ILE B CA 1
ATOM 8262 C C . ILE B 1 306 ? -39.188 -2.613 23.328 1 92 306 ILE B C 1
ATOM 8264 O O . ILE B 1 306 ? -38.062 -3.078 23.484 1 92 306 ILE B O 1
ATOM 8268 N N . LYS B 1 307 ? -40.062 -2.447 24.297 1 92.19 307 LYS B N 1
ATOM 8269 C CA . LYS B 1 307 ? -39.719 -2.836 25.656 1 92.19 307 LYS B CA 1
ATOM 8270 C C . LYS B 1 307 ? -39.375 -4.316 25.75 1 92.19 307 LYS B C 1
ATOM 8272 O O . LYS B 1 307 ? -38.406 -4.691 26.438 1 92.19 307 LYS B O 1
ATOM 8277 N N . ARG B 1 308 ? -40.125 -5.074 25.047 1 94.31 308 ARG B N 1
ATOM 8278 C CA . ARG B 1 308 ? -39.812 -6.508 25.031 1 94.31 308 ARG B CA 1
ATOM 8279 C C . ARG B 1 308 ? -38.438 -6.781 24.5 1 94.31 308 ARG B C 1
ATOM 8281 O O . ARG B 1 308 ? -37.719 -7.641 25.016 1 94.31 308 ARG B O 1
ATOM 8288 N N . GLN B 1 309 ? -38.094 -6.078 23.5 1 94.81 309 GLN B N 1
ATOM 8289 C CA . GLN B 1 309 ? -36.75 -6.242 22.938 1 94.81 309 GLN B CA 1
ATOM 8290 C C . GLN B 1 309 ? -35.688 -5.711 23.891 1 94.81 309 GLN B C 1
ATOM 8292 O O . GLN B 1 309 ? -34.562 -6.246 23.938 1 94.81 309 GLN B O 1
ATOM 8297 N N . MET B 1 310 ? -35.969 -4.648 24.562 1 95.81 310 MET B N 1
ATOM 8298 C CA . MET B 1 310 ? -35.031 -4.125 25.562 1 95.81 310 MET B CA 1
ATOM 8299 C C . MET B 1 310 ? -34.75 -5.16 26.656 1 95.81 310 MET B C 1
ATOM 8301 O O . MET B 1 310 ? -33.594 -5.352 27.062 1 95.81 310 MET B O 1
ATOM 8305 N N . GLU B 1 311 ? -35.812 -5.809 27.094 1 97.31 311 GLU B N 1
ATOM 8306 C CA . GLU B 1 311 ? -35.688 -6.848 28.109 1 97.31 311 GLU B CA 1
ATOM 8307 C C . GLU B 1 311 ? -34.781 -7.984 27.625 1 97.31 311 GLU B C 1
ATOM 8309 O O . GLU B 1 311 ? -33.969 -8.492 28.391 1 97.31 311 GLU B O 1
ATOM 8314 N N . TYR B 1 312 ? -34.969 -8.242 26.469 1 97.31 312 TYR B N 1
ATOM 8315 C CA . TYR B 1 312 ? -34.156 -9.305 25.906 1 97.31 312 TYR B CA 1
ATOM 8316 C C . TYR B 1 312 ? -32.688 -8.875 25.828 1 97.31 312 TYR B C 1
ATOM 8318 O O . TYR B 1 312 ? -31.781 -9.672 26.094 1 97.31 312 TYR B O 1
ATOM 8326 N N . ILE B 1 313 ? -32.375 -7.688 25.391 1 97.25 313 ILE B N 1
ATOM 8327 C CA . ILE B 1 313 ? -31 -7.191 25.25 1 97.25 313 ILE B CA 1
ATOM 8328 C C . ILE B 1 313 ? -30.312 -7.195 26.609 1 97.25 313 ILE B C 1
ATOM 8330 O O . ILE B 1 313 ? -29.141 -7.559 26.719 1 97.25 313 ILE B O 1
ATOM 8334 N N . VAL B 1 314 ? -31.047 -6.781 27.578 1 97.94 314 VAL B N 1
ATOM 8335 C CA . VAL B 1 314 ? -30.516 -6.785 28.938 1 97.94 314 VAL B CA 1
ATOM 8336 C C . VAL B 1 314 ? -30.188 -8.211 29.359 1 97.94 314 VAL B C 1
ATOM 8338 O O . VAL B 1 314 ? -29.125 -8.461 29.938 1 97.94 314 VAL B O 1
ATOM 8341 N N . LEU B 1 315 ? -31.078 -9.094 29.047 1 97.69 315 LEU B N 1
ATOM 8342 C CA . LEU B 1 315 ? -30.828 -10.5 29.328 1 97.69 315 LEU B CA 1
ATOM 8343 C C . LEU B 1 315 ? -29.578 -10.992 28.578 1 97.69 315 LEU B C 1
ATOM 8345 O O . LEU B 1 315 ? -28.734 -11.68 29.156 1 97.69 315 LEU B O 1
ATOM 8349 N N . ARG B 1 316 ? -29.484 -10.617 27.391 1 96.62 316 ARG B N 1
ATOM 8350 C CA . ARG B 1 316 ? -28.359 -11.039 26.562 1 96.62 316 ARG B CA 1
ATOM 8351 C C . ARG B 1 316 ? -27.047 -10.484 27.109 1 96.62 316 ARG B C 1
ATOM 8353 O O . ARG B 1 316 ? -26.016 -11.156 27.047 1 96.62 316 ARG B O 1
ATOM 8360 N N . MET B 1 317 ? -27.047 -9.273 27.562 1 96.31 317 MET B N 1
ATOM 8361 C CA . MET B 1 317 ? -25.859 -8.672 28.141 1 96.31 317 MET B CA 1
ATOM 8362 C C . MET B 1 317 ? -25.359 -9.492 29.328 1 96.31 317 MET B C 1
ATOM 8364 O O . MET B 1 317 ? -24.156 -9.672 29.516 1 96.31 317 MET B O 1
ATOM 8368 N N . LEU B 1 318 ? -26.281 -10.023 30.062 1 96.75 318 LEU B N 1
ATOM 8369 C CA . LEU B 1 318 ? -25.922 -10.891 31.188 1 96.75 318 LEU B CA 1
ATOM 8370 C C . LEU B 1 318 ? -25.312 -12.195 30.688 1 96.75 318 LEU B C 1
ATOM 8372 O O . LEU B 1 318 ? -24.234 -12.602 31.125 1 96.75 318 LEU B O 1
ATOM 8376 N N . LEU B 1 319 ? -26.016 -12.789 29.734 1 95.69 319 LEU B N 1
ATOM 8377 C CA . LEU B 1 319 ? -25.625 -14.109 29.234 1 95.69 319 LEU B CA 1
ATOM 8378 C C . LEU B 1 319 ? -24.25 -14.062 28.562 1 95.69 319 LEU B C 1
ATOM 8380 O O . LEU B 1 319 ? -23.5 -15.039 28.594 1 95.69 319 LEU B O 1
ATOM 8384 N N . ASP B 1 320 ? -23.906 -12.977 28.016 1 92.94 320 ASP B N 1
ATOM 8385 C CA . ASP B 1 320 ? -22.656 -12.836 27.281 1 92.94 320 ASP B CA 1
ATOM 8386 C C . ASP B 1 320 ? -21.531 -12.375 28.203 1 92.94 320 ASP B C 1
ATOM 8388 O O . ASP B 1 320 ? -20.375 -12.328 27.781 1 92.94 320 ASP B O 1
ATOM 8392 N N . SER B 1 321 ? -21.859 -12.039 29.375 1 93.44 321 SER B N 1
ATOM 8393 C CA . SER B 1 321 ? -20.844 -11.555 30.297 1 93.44 321 SER B CA 1
ATOM 8394 C C . SER B 1 321 ? -19.906 -12.68 30.719 1 93.44 321 SER B C 1
ATOM 8396 O O . SER B 1 321 ? -20.344 -13.797 30.984 1 93.44 321 SER B O 1
ATOM 8398 N N . PRO B 1 322 ? -18.672 -12.367 30.75 1 90.56 322 PRO B N 1
ATOM 8399 C CA . PRO B 1 322 ? -17.703 -13.375 31.203 1 90.56 322 PRO B CA 1
ATOM 8400 C C . PRO B 1 322 ? -17.922 -13.789 32.656 1 90.56 322 PRO B C 1
ATOM 8402 O O . PRO B 1 322 ? -17.672 -14.938 33.031 1 90.56 322 PRO B O 1
ATOM 8405 N N . ASP B 1 323 ? -18.406 -12.867 33.438 1 90.94 323 ASP B N 1
ATOM 8406 C CA . ASP B 1 323 ? -18.656 -13.141 34.844 1 90.94 323 ASP B CA 1
ATOM 8407 C C . ASP B 1 323 ? -19.766 -14.164 35.031 1 90.94 323 ASP B C 1
ATOM 8409 O O . ASP B 1 323 ? -19.703 -15.023 35.906 1 90.94 323 ASP B O 1
ATOM 8413 N N . PHE B 1 324 ? -20.797 -14.078 34.281 1 93.69 324 PHE B N 1
ATOM 8414 C CA . PHE B 1 324 ? -21.906 -15.031 34.344 1 93.69 324 PHE B CA 1
ATOM 8415 C C . PHE B 1 324 ? -21.5 -16.359 33.719 1 93.69 324 PHE B C 1
ATOM 8417 O O . PHE B 1 324 ? -21.828 -17.422 34.25 1 93.69 324 PHE B O 1
ATOM 8424 N N . ASP B 1 325 ? -20.703 -16.328 32.531 1 91.25 325 ASP B N 1
ATOM 8425 C CA . ASP B 1 325 ? -20.203 -17.5 31.828 1 91.25 325 ASP B CA 1
ATOM 8426 C C . ASP B 1 325 ? -21.344 -18.453 31.484 1 91.25 325 ASP B C 1
ATOM 8428 O O . ASP B 1 325 ? -21.547 -19.469 32.156 1 91.25 325 ASP B O 1
ATOM 8432 N N . LEU B 1 326 ? -21.953 -18.219 30.422 1 91.75 326 LEU B N 1
ATOM 8433 C CA . LEU B 1 326 ? -23.125 -18.953 29.969 1 91.75 326 LEU B CA 1
ATOM 8434 C C . LEU B 1 326 ? -22.812 -20.438 29.844 1 91.75 326 LEU B C 1
ATOM 8436 O O . LEU B 1 326 ? -23.688 -21.281 30.016 1 91.75 326 LEU B O 1
ATOM 8440 N N . THR B 1 327 ? -21.656 -20.812 29.594 1 91.69 327 THR B N 1
ATOM 8441 C CA . THR B 1 327 ? -21.266 -22.203 29.359 1 91.69 327 THR B CA 1
ATOM 8442 C C . THR B 1 327 ? -21.469 -23.047 30.594 1 91.69 327 THR B C 1
ATOM 8444 O O . THR B 1 327 ? -21.703 -24.25 30.5 1 91.69 327 THR B O 1
ATOM 8447 N N . THR B 1 328 ? -21.422 -22.406 31.781 1 93.06 328 THR B N 1
ATOM 8448 C CA . THR B 1 328 ? -21.531 -23.141 33.031 1 93.06 328 THR B CA 1
ATOM 8449 C C . THR B 1 328 ? -22.953 -23.062 33.562 1 93.06 328 THR B C 1
ATOM 8451 O O . THR B 1 328 ? -23.266 -23.656 34.594 1 93.06 328 THR B O 1
ATOM 8454 N N . TYR B 1 329 ? -23.844 -22.359 32.906 1 94.81 329 TYR B N 1
ATOM 8455 C CA . TYR B 1 329 ? -25.219 -22.172 33.344 1 94.81 329 TYR B CA 1
ATOM 8456 C C . TYR B 1 329 ? -26.062 -23.406 33.031 1 94.81 329 TYR B C 1
ATOM 8458 O O . TYR B 1 329 ? -26.125 -23.828 31.875 1 94.81 329 TYR B O 1
ATOM 8466 N N . LYS B 1 330 ? -26.734 -23.984 33.938 1 93.06 330 LYS B N 1
ATOM 8467 C CA . LYS B 1 330 ? -27.469 -25.234 33.844 1 93.06 330 LYS B CA 1
ATOM 8468 C C . LYS B 1 330 ? -28.578 -25.141 32.812 1 93.06 330 LYS B C 1
ATOM 8470 O O . LYS B 1 330 ? -28.906 -26.125 32.156 1 93.06 330 LYS B O 1
ATOM 8475 N N . HIS B 1 331 ? -29.188 -23.984 32.688 1 94.75 331 HIS B N 1
ATOM 8476 C CA . HIS B 1 331 ? -30.344 -23.828 31.812 1 94.75 331 HIS B CA 1
ATOM 8477 C C . HIS B 1 331 ? -29.969 -23.125 30.531 1 94.75 331 HIS B C 1
ATOM 8479 O O . HIS B 1 331 ? -30.781 -22.406 29.938 1 94.75 331 HIS B O 1
ATOM 8485 N N . ARG B 1 332 ? -28.797 -23.297 30.031 1 92.75 332 ARG B N 1
ATOM 8486 C CA . ARG B 1 332 ? -28.266 -22.531 28.891 1 92.75 332 ARG B CA 1
ATOM 8487 C C . ARG B 1 332 ? -29.031 -22.875 27.625 1 92.75 332 ARG B C 1
ATOM 8489 O O . ARG B 1 332 ? -29.047 -22.094 26.672 1 92.75 332 ARG B O 1
ATOM 8496 N N . ARG B 1 333 ? -29.797 -24.031 27.625 1 89.19 333 ARG B N 1
ATOM 8497 C CA . ARG B 1 333 ? -30.469 -24.484 26.406 1 89.19 333 ARG B CA 1
ATOM 8498 C C . ARG B 1 333 ? -31.969 -24.203 26.469 1 89.19 333 ARG B C 1
ATOM 8500 O O . ARG B 1 333 ? -32.719 -24.656 25.625 1 89.19 333 ARG B O 1
ATOM 8507 N N . SER B 1 334 ? -32.312 -23.406 27.422 1 94.25 334 SER B N 1
ATOM 8508 C CA . SER B 1 334 ? -33.719 -23.094 27.594 1 94.25 334 SER B CA 1
ATOM 8509 C C . SER B 1 334 ? -34.219 -22.188 26.469 1 94.25 334 SER B C 1
ATOM 8511 O O . SER B 1 334 ? -33.562 -21.219 26.109 1 94.25 334 SER B O 1
ATOM 8513 N N . ASP B 1 335 ? -35.438 -22.453 25.969 1 92.62 335 ASP B N 1
ATOM 8514 C CA . ASP B 1 335 ? -36.031 -21.688 24.906 1 92.62 335 ASP B CA 1
ATOM 8515 C C . ASP B 1 335 ? -36.406 -20.281 25.375 1 92.62 335 ASP B C 1
ATOM 8517 O O . ASP B 1 335 ? -36.531 -19.359 24.562 1 92.62 335 ASP B O 1
ATOM 8521 N N . VAL B 1 336 ? -36.469 -20.141 26.672 1 93 336 VAL B N 1
ATOM 8522 C CA . VAL B 1 336 ? -36.844 -18.859 27.266 1 93 336 VAL B CA 1
ATOM 8523 C C . VAL B 1 336 ? -35.75 -17.828 27 1 93 336 VAL B C 1
ATOM 8525 O O . VAL B 1 336 ? -36 -16.625 27 1 93 336 VAL B O 1
ATOM 8528 N N . LEU B 1 337 ? -34.625 -18.344 26.703 1 93.69 337 LEU B N 1
ATOM 8529 C CA . LEU B 1 337 ? -33.469 -17.469 26.516 1 93.69 337 LEU B CA 1
ATOM 8530 C C . LEU B 1 337 ? -33.344 -17.031 25.062 1 93.69 337 LEU B C 1
ATOM 8532 O O . LEU B 1 337 ? -32.5 -16.203 24.719 1 93.69 337 LEU B O 1
ATOM 8536 N N . ASN B 1 338 ? -34.219 -17.516 24.25 1 92.5 338 ASN B N 1
ATOM 8537 C CA . ASN B 1 338 ? -34.188 -17.156 22.844 1 92.5 338 ASN B CA 1
ATOM 8538 C C . ASN B 1 338 ? -34.719 -15.75 22.594 1 92.5 338 ASN B C 1
ATOM 8540 O O . ASN B 1 338 ? -35.5 -15.227 23.391 1 92.5 338 ASN B O 1
ATOM 8544 N N . PRO B 1 339 ? -34.281 -15.148 21.531 1 91.88 339 PRO B N 1
ATOM 8545 C CA . PRO B 1 339 ? -34.781 -13.812 21.203 1 91.88 339 PRO B CA 1
ATOM 8546 C C . PRO B 1 339 ? -36.281 -13.789 20.922 1 91.88 339 PRO B C 1
ATOM 8548 O O . PRO B 1 339 ? -36.844 -14.781 20.422 1 91.88 339 PRO B O 1
ATOM 8551 N N . PRO B 1 340 ? -36.875 -12.719 21.281 1 92.62 340 PRO B N 1
ATOM 8552 C CA . PRO B 1 340 ? -38.281 -12.586 20.891 1 92.62 340 PRO B CA 1
ATOM 8553 C C . PRO B 1 340 ? -38.5 -12.633 19.375 1 92.62 340 PRO B C 1
ATOM 8555 O O . PRO B 1 340 ? -37.562 -12.328 18.625 1 92.62 340 PRO B O 1
ATOM 8558 N N . PRO B 1 341 ? -39.656 -13.055 18.984 1 91.5 341 PRO B N 1
ATOM 8559 C CA . PRO B 1 341 ? -39.938 -13.117 17.531 1 91.5 341 PRO B CA 1
ATOM 8560 C C . PRO B 1 341 ? -39.812 -11.758 16.859 1 91.5 341 PRO B C 1
ATOM 8562 O O . PRO B 1 341 ? -40.188 -10.742 17.422 1 91.5 341 PRO B O 1
ATOM 8565 N N . ALA B 1 342 ? -39.344 -11.828 15.695 1 94 342 ALA B N 1
ATOM 8566 C CA . ALA B 1 342 ? -39.219 -10.617 14.891 1 94 342 ALA B CA 1
ATOM 8567 C C . ALA B 1 342 ? -40.594 -10.102 14.469 1 94 342 ALA B C 1
ATOM 8569 O O . ALA B 1 342 ? -41.531 -10.875 14.375 1 94 342 ALA B O 1
ATOM 8570 N N . LEU B 1 343 ? -40.719 -8.852 14.312 1 94.44 343 LEU B N 1
ATOM 8571 C CA . LEU B 1 343 ? -41.969 -8.258 13.875 1 94.44 343 LEU B CA 1
ATOM 8572 C C . LEU B 1 343 ? -42.156 -8.43 12.367 1 94.44 343 LEU B C 1
ATOM 8574 O O . LEU B 1 343 ? -43.25 -8.828 11.914 1 94.44 343 LEU B O 1
ATOM 8578 N N . ASP B 1 344 ? -41.156 -8.148 11.555 1 96.06 344 ASP B N 1
ATOM 8579 C CA . ASP B 1 344 ? -41.125 -8.297 10.102 1 96.06 344 ASP B CA 1
ATOM 8580 C C . ASP B 1 344 ? -39.656 -8.445 9.617 1 96.06 344 ASP B C 1
ATOM 8582 O O . ASP B 1 344 ? -39 -7.453 9.289 1 96.06 344 ASP B O 1
ATOM 8586 N N . SER B 1 345 ? -39.281 -9.695 9.492 1 95.25 345 SER B N 1
ATOM 8587 C CA . SER B 1 345 ? -37.875 -9.961 9.117 1 95.25 345 SER B CA 1
ATOM 8588 C C . SER B 1 345 ? -37.75 -10.156 7.613 1 95.25 345 SER B C 1
ATOM 8590 O O . SER B 1 345 ? -38.562 -10.828 6.988 1 95.25 345 SER B O 1
ATOM 8592 N N . LEU B 1 346 ? -36.75 -9.633 7.066 1 96.75 346 LEU B N 1
ATOM 8593 C CA . LEU B 1 346 ? -36.438 -9.844 5.66 1 96.75 346 LEU B CA 1
ATOM 8594 C C . LEU B 1 346 ? -35.906 -11.258 5.43 1 96.75 346 LEU B C 1
ATOM 8596 O O . LEU B 1 346 ? -35.281 -11.844 6.316 1 96.75 346 LEU B O 1
ATOM 8600 N N . PRO B 1 347 ? -36.125 -11.773 4.297 1 95.38 347 PRO B N 1
ATOM 8601 C CA . PRO B 1 347 ? -35.688 -13.133 4.023 1 95.38 347 PRO B CA 1
ATOM 8602 C C . PRO B 1 347 ? -34.156 -13.234 3.867 1 95.38 347 PRO B C 1
ATOM 8604 O O . PRO B 1 347 ? -33.5 -12.25 3.504 1 95.38 347 PRO B O 1
ATOM 8607 N N . THR B 1 348 ? -33.594 -14.406 4.215 1 95.12 348 THR B N 1
ATOM 8608 C CA . THR B 1 348 ? -32.156 -14.703 4.07 1 95.12 348 THR B CA 1
ATOM 8609 C C . THR B 1 348 ? -31.953 -15.898 3.148 1 95.12 348 THR B C 1
ATOM 8611 O O . THR B 1 348 ? -32.906 -16.609 2.805 1 95.12 348 THR B O 1
ATOM 8614 N N . GLY B 1 349 ? -30.734 -16.141 2.689 1 93.25 349 GLY B N 1
ATOM 8615 C CA . GLY B 1 349 ? -30.391 -17.188 1.74 1 93.25 349 GLY B CA 1
ATOM 8616 C C . GLY B 1 349 ? -29.656 -16.672 0.519 1 93.25 349 GLY B C 1
ATOM 8617 O O . GLY B 1 349 ? -29.672 -15.461 0.248 1 93.25 349 GLY B O 1
ATOM 8618 N N . PRO B 1 350 ? -29.062 -17.547 -0.194 1 88.81 350 PRO B N 1
ATOM 8619 C CA . PRO B 1 350 ? -28.297 -17.141 -1.367 1 88.81 350 PRO B CA 1
ATOM 8620 C C . PRO B 1 350 ? -29.156 -16.469 -2.436 1 88.81 350 PRO B C 1
ATOM 8622 O O . PRO B 1 350 ? -28.688 -15.555 -3.123 1 88.81 350 PRO B O 1
ATOM 8625 N N . ASP B 1 351 ? -30.406 -16.828 -2.494 1 89.38 351 ASP B N 1
ATOM 8626 C CA . ASP B 1 351 ? -31.312 -16.297 -3.506 1 89.38 351 ASP B CA 1
ATOM 8627 C C . ASP B 1 351 ? -31.734 -14.867 -3.158 1 89.38 351 ASP B C 1
ATOM 8629 O O . ASP B 1 351 ? -32.25 -14.141 -4.016 1 89.38 351 ASP B O 1
ATOM 8633 N N . HIS B 1 352 ? -31.547 -14.516 -1.899 1 93.12 352 HIS B N 1
ATOM 8634 C CA . HIS B 1 352 ? -32 -13.211 -1.43 1 93.12 352 HIS B CA 1
ATOM 8635 C C . HIS B 1 352 ? -30.828 -12.25 -1.245 1 93.12 352 HIS B C 1
ATOM 8637 O O . HIS B 1 352 ? -31 -11.148 -0.728 1 93.12 352 HIS B O 1
ATOM 8643 N N . ALA B 1 353 ? -29.625 -12.719 -1.683 1 91.88 353 ALA B N 1
ATOM 8644 C CA . ALA B 1 353 ? -28.453 -11.836 -1.6 1 91.88 353 ALA B CA 1
ATOM 8645 C C . ALA B 1 353 ? -28.594 -10.656 -2.551 1 91.88 353 ALA B C 1
ATOM 8647 O O . ALA B 1 353 ? -28.938 -10.828 -3.723 1 91.88 353 ALA B O 1
ATOM 8648 N N . THR B 1 354 ? -28.422 -9.492 -2.045 1 94.19 354 THR B N 1
ATOM 8649 C CA . THR B 1 354 ? -28.562 -8.281 -2.852 1 94.19 354 THR B CA 1
ATOM 8650 C C . THR B 1 354 ? -27.359 -8.117 -3.779 1 94.19 354 THR B C 1
ATOM 8652 O O . THR B 1 354 ? -26.203 -8.195 -3.338 1 94.19 354 THR B O 1
ATOM 8655 N N . LEU B 1 355 ? -27.656 -7.879 -5.078 1 92.88 355 LEU B N 1
ATOM 8656 C CA . LEU B 1 355 ? -26.594 -7.59 -6.047 1 92.88 355 LEU B CA 1
ATOM 8657 C C . LEU B 1 355 ? -26.281 -6.098 -6.074 1 92.88 355 LEU B C 1
ATOM 8659 O O . LEU B 1 355 ? -27.188 -5.266 -6.109 1 92.88 355 LEU B O 1
ATOM 8663 N N . GLN B 1 356 ? -25.062 -5.836 -5.941 1 95.19 356 GLN B N 1
ATOM 8664 C CA . GLN B 1 356 ? -24.625 -4.445 -5.953 1 95.19 356 GLN B CA 1
ATOM 8665 C C . GLN B 1 356 ? -23.766 -4.148 -7.176 1 95.19 356 GLN B C 1
ATOM 8667 O O . GLN B 1 356 ? -22.875 -4.926 -7.52 1 95.19 356 GLN B O 1
ATOM 8672 N N . TYR B 1 357 ? -24.062 -3.023 -7.852 1 96.5 357 TYR B N 1
ATOM 8673 C CA . TYR B 1 357 ? -23.281 -2.574 -9 1 96.5 357 TYR B CA 1
ATOM 8674 C C . TYR B 1 357 ? -22.812 -1.134 -8.812 1 96.5 357 TYR B C 1
ATOM 8676 O O . TYR B 1 357 ? -23.641 -0.22 -8.703 1 96.5 357 TYR B O 1
ATOM 8684 N N . LEU B 1 358 ? -21.578 -0.963 -8.727 1 97.25 358 LEU B N 1
ATOM 8685 C CA . LEU B 1 358 ? -21 0.379 -8.633 1 97.25 358 LEU B CA 1
ATOM 8686 C C . LEU B 1 358 ? -21 1.062 -9.992 1 97.25 358 LEU B C 1
ATOM 8688 O O . LEU B 1 358 ? -20.672 0.435 -11.008 1 97.25 358 LEU B O 1
ATOM 8692 N N . LEU B 1 359 ? -21.359 2.285 -10.016 1 97.88 359 LEU B N 1
ATOM 8693 C CA . LEU B 1 359 ? -21.25 3.084 -11.234 1 97.88 359 LEU B CA 1
ATOM 8694 C C . LEU B 1 359 ? -19.906 3.797 -11.281 1 97.88 359 LEU B C 1
ATOM 8696 O O . LEU B 1 359 ? -19.125 3.748 -10.32 1 97.88 359 LEU B O 1
ATOM 8700 N N . GLY B 1 360 ? -19.609 4.336 -12.469 1 96.12 360 GLY B N 1
ATOM 8701 C CA . GLY B 1 360 ? -18.375 5.086 -12.578 1 96.12 360 GLY B CA 1
ATOM 8702 C C . GLY B 1 360 ? -18.375 6.363 -11.758 1 96.12 360 GLY B C 1
ATOM 8703 O O . GLY B 1 360 ? -19.266 7.191 -11.891 1 96.12 360 GLY B O 1
ATOM 8704 N N . THR B 1 361 ? -17.406 6.477 -10.875 1 94.88 361 THR B N 1
ATOM 8705 C CA . THR B 1 361 ? -17.281 7.688 -10.07 1 94.88 361 THR B CA 1
ATOM 8706 C C . THR B 1 361 ? -17.062 8.906 -10.961 1 94.88 361 THR B C 1
ATOM 8708 O O . THR B 1 361 ? -16.328 8.844 -11.945 1 94.88 361 THR B O 1
ATOM 8711 N N . VAL B 1 362 ? -17.688 10.016 -10.594 1 94.94 362 VAL B N 1
ATOM 8712 C CA . VAL B 1 362 ? -17.609 11.211 -11.43 1 94.94 362 VAL B CA 1
ATOM 8713 C C . VAL B 1 362 ? -17.031 12.367 -10.625 1 94.94 362 VAL B C 1
ATOM 8715 O O . VAL B 1 362 ? -17.219 12.438 -9.406 1 94.94 362 VAL B O 1
ATOM 8718 N N . ASP B 1 363 ? -16.344 13.25 -11.344 1 92.44 363 ASP B N 1
ATOM 8719 C CA . ASP B 1 363 ? -15.711 14.406 -10.719 1 92.44 363 ASP B CA 1
ATOM 8720 C C . ASP B 1 363 ? -16.719 15.547 -10.539 1 92.44 363 ASP B C 1
ATOM 8722 O O . ASP B 1 363 ? -16.469 16.672 -10.953 1 92.44 363 ASP B O 1
ATOM 8726 N N . ILE B 1 364 ? -17.891 15.281 -9.992 1 94.12 364 ILE B N 1
ATOM 8727 C CA . ILE B 1 364 ? -18.938 16.234 -9.609 1 94.12 364 ILE B CA 1
ATOM 8728 C C . ILE B 1 364 ? -19.172 16.156 -8.102 1 94.12 364 ILE B C 1
ATOM 8730 O O . ILE B 1 364 ? -19.484 15.086 -7.57 1 94.12 364 ILE B O 1
ATOM 8734 N N . PRO B 1 365 ? -18.969 17.281 -7.484 1 92.44 365 PRO B N 1
ATOM 8735 C CA . PRO B 1 365 ? -19.234 17.25 -6.043 1 92.44 365 PRO B CA 1
ATOM 8736 C C . PRO B 1 365 ? -20.719 17.219 -5.719 1 92.44 365 PRO B C 1
ATOM 8738 O O . PRO B 1 365 ? -21.547 17.578 -6.562 1 92.44 365 PRO B O 1
ATOM 8741 N N . GLU B 1 366 ? -21.047 16.719 -4.59 1 91.94 366 GLU B N 1
ATOM 8742 C CA . GLU B 1 366 ? -22.422 16.734 -4.086 1 91.94 366 GLU B CA 1
ATOM 8743 C C . GLU B 1 366 ? -22.672 17.938 -3.186 1 91.94 366 GLU B C 1
ATOM 8745 O O . GLU B 1 366 ? -23.141 17.781 -2.053 1 91.94 366 GLU B O 1
ATOM 8750 N N . ALA B 1 367 ? -22.453 19.172 -3.699 1 87.94 367 ALA B N 1
ATOM 8751 C CA . ALA B 1 367 ? -22.469 20.328 -2.814 1 87.94 367 ALA B CA 1
ATOM 8752 C C . ALA B 1 367 ? -23.703 21.188 -3.062 1 87.94 367 ALA B C 1
ATOM 8754 O O . ALA B 1 367 ? -24.359 21.625 -2.117 1 87.94 367 ALA B O 1
ATOM 8755 N N . SER B 1 368 ? -24.078 21.406 -4.324 1 91.25 368 SER B N 1
ATOM 8756 C CA . SER B 1 368 ? -25.156 22.344 -4.656 1 91.25 368 SER B CA 1
ATOM 8757 C C . SER B 1 368 ? -26.328 21.625 -5.312 1 91.25 368 SER B C 1
ATOM 8759 O O . SER B 1 368 ? -26.25 20.438 -5.602 1 91.25 368 SER B O 1
ATOM 8761 N N . TYR B 1 369 ? -27.484 22.359 -5.434 1 93.12 369 TYR B N 1
ATOM 8762 C CA . TYR B 1 369 ? -28.641 21.828 -6.152 1 93.12 369 TYR B CA 1
ATOM 8763 C C . TYR B 1 369 ? -28.297 21.5 -7.598 1 93.12 369 TYR B C 1
ATOM 8765 O O . TYR B 1 369 ? -28.719 20.469 -8.125 1 93.12 369 TYR B O 1
ATOM 8773 N N . GLU B 1 370 ? -27.469 22.344 -8.062 1 93.12 370 GLU B N 1
ATOM 8774 C CA . GLU B 1 370 ? -27.031 22.125 -9.445 1 93.12 370 GLU B CA 1
ATOM 8775 C C . GLU B 1 370 ? -26.172 20.875 -9.562 1 93.12 370 GLU B C 1
ATOM 8777 O O . GLU B 1 370 ? -26.281 20.125 -10.523 1 93.12 370 GLU B O 1
ATOM 8782 N N . ASP B 1 371 ? -25.312 20.703 -8.641 1 95.12 371 ASP B N 1
ATOM 8783 C CA . ASP B 1 371 ? -24.469 19.5 -8.609 1 95.12 371 ASP B CA 1
ATOM 8784 C C . ASP B 1 371 ? -25.328 18.234 -8.594 1 95.12 371 ASP B C 1
ATOM 8786 O O . ASP B 1 371 ? -25.078 17.297 -9.352 1 95.12 371 ASP B O 1
ATOM 8790 N N . ASN B 1 372 ? -26.312 18.25 -7.73 1 95.88 372 ASN B N 1
ATOM 8791 C CA . ASN B 1 372 ? -27.156 17.078 -7.598 1 95.88 372 ASN B CA 1
ATOM 8792 C C . ASN B 1 372 ? -28 16.844 -8.852 1 95.88 372 ASN B C 1
ATOM 8794 O O . ASN B 1 372 ? -28.266 15.703 -9.219 1 95.88 372 ASN B O 1
ATOM 8798 N N . SER B 1 373 ? -28.438 17.953 -9.469 1 95.62 373 SER B N 1
ATOM 8799 C CA . SER B 1 373 ? -29.125 17.812 -10.75 1 95.62 373 SER B CA 1
ATOM 8800 C C . SER B 1 373 ? -28.234 17.172 -11.797 1 95.62 373 SER B C 1
ATOM 8802 O O . SER B 1 373 ? -28.656 16.266 -12.516 1 95.62 373 SER B O 1
ATOM 8804 N N . ARG B 1 374 ? -26.969 17.578 -11.828 1 96.19 374 ARG B N 1
ATOM 8805 C CA . ARG B 1 374 ? -26 17.016 -12.758 1 96.19 374 ARG B CA 1
ATOM 8806 C C . ARG B 1 374 ? -25.719 15.555 -12.438 1 96.19 374 ARG B C 1
ATOM 8808 O O . ARG B 1 374 ? -25.578 14.727 -13.344 1 96.19 374 ARG B O 1
ATOM 8815 N N . LEU B 1 375 ? -25.641 15.266 -11.18 1 97.5 375 LEU B N 1
ATOM 8816 C CA . LEU B 1 375 ? -25.359 13.898 -10.742 1 97.5 375 LEU B CA 1
ATOM 8817 C C . LEU B 1 375 ? -26.484 12.961 -11.156 1 97.5 375 LEU B C 1
ATOM 8819 O O . LEU B 1 375 ? -26.234 11.883 -11.695 1 97.5 375 LEU B O 1
ATOM 8823 N N . VAL B 1 376 ? -27.734 13.352 -10.914 1 96.94 376 VAL B N 1
ATOM 8824 C CA . VAL B 1 376 ? -28.891 12.539 -11.281 1 96.94 376 VAL B CA 1
ATOM 8825 C C . VAL B 1 376 ? -28.844 12.242 -12.781 1 96.94 376 VAL B C 1
ATOM 8827 O O . VAL B 1 376 ? -29.016 11.094 -13.203 1 96.94 376 VAL B O 1
ATOM 8830 N N . ASN B 1 377 ? -28.594 13.273 -13.523 1 96.38 377 ASN B N 1
ATOM 8831 C CA . ASN B 1 377 ? -28.516 13.094 -14.969 1 96.38 377 ASN B CA 1
ATOM 8832 C C . ASN B 1 377 ? -27.391 12.148 -15.359 1 96.38 377 ASN B C 1
ATOM 8834 O O . ASN B 1 377 ? -27.547 11.305 -16.25 1 96.38 377 ASN B O 1
ATOM 8838 N N . GLU B 1 378 ? -26.281 12.328 -14.703 1 97.06 378 GLU B N 1
ATOM 8839 C CA . GLU B 1 378 ? -25.109 11.508 -15.008 1 97.06 378 GLU B CA 1
ATOM 8840 C C . GLU B 1 378 ? -25.359 10.039 -14.672 1 97.06 378 GLU B C 1
ATOM 8842 O O . GLU B 1 378 ? -24.953 9.148 -15.422 1 97.06 378 GLU B O 1
ATOM 8847 N N . TRP B 1 379 ? -25.984 9.734 -13.547 1 97.62 379 TRP B N 1
ATOM 8848 C CA . TRP B 1 379 ? -26.266 8.359 -13.156 1 97.62 379 TRP B CA 1
ATOM 8849 C C . TRP B 1 379 ? -27.203 7.691 -14.156 1 97.62 379 TRP B C 1
ATOM 8851 O O . TRP B 1 379 ? -26.969 6.555 -14.57 1 97.62 379 TRP B O 1
ATOM 8861 N N . PHE B 1 380 ? -28.219 8.438 -14.633 1 97.62 380 PHE B N 1
ATOM 8862 C CA . PHE B 1 380 ? -29.141 7.871 -15.625 1 97.62 380 PHE B CA 1
ATOM 8863 C C . PHE B 1 380 ? -28.422 7.648 -16.953 1 97.62 380 PHE B C 1
ATOM 8865 O O . PHE B 1 380 ? -28.672 6.664 -17.641 1 97.62 380 PHE B O 1
ATOM 8872 N N . ARG B 1 381 ? -27.516 8.523 -17.219 1 96.88 381 ARG B N 1
ATOM 8873 C CA . ARG B 1 381 ? -26.719 8.336 -18.422 1 96.88 381 ARG B CA 1
ATOM 8874 C C . ARG B 1 381 ? -25.922 7.039 -18.359 1 96.88 381 ARG B C 1
ATOM 8876 O O . ARG B 1 381 ? -25.906 6.266 -19.328 1 96.88 381 ARG B O 1
ATOM 8883 N N . GLN B 1 382 ? -25.266 6.781 -17.281 1 96.5 382 GLN B N 1
ATOM 8884 C CA . GLN B 1 382 ? -24.453 5.578 -17.109 1 96.5 382 GLN B CA 1
ATOM 8885 C C . GLN B 1 382 ? -25.328 4.324 -17.125 1 96.5 382 GLN B C 1
ATOM 8887 O O . GLN B 1 382 ? -24.844 3.229 -17.422 1 96.5 382 GLN B O 1
ATOM 8892 N N . LEU B 1 383 ? -26.609 4.496 -16.766 1 97.31 383 LEU B N 1
ATOM 8893 C CA . LEU B 1 383 ? -27.531 3.371 -16.75 1 97.31 383 LEU B CA 1
ATOM 8894 C C . LEU B 1 383 ? -28.172 3.164 -18.109 1 97.31 383 LEU B C 1
ATOM 8896 O O . LEU B 1 383 ? -29.109 2.367 -18.25 1 97.31 383 LEU B O 1
ATOM 8900 N N . GLY B 1 384 ? -27.781 3.916 -19.109 1 94.69 384 GLY B N 1
ATOM 8901 C CA . GLY B 1 384 ? -28.203 3.668 -20.484 1 94.69 384 GLY B CA 1
ATOM 8902 C C . GLY B 1 384 ? -29.281 4.621 -20.953 1 94.69 384 GLY B C 1
ATOM 8903 O O . GLY B 1 384 ? -29.781 4.488 -22.078 1 94.69 384 GLY B O 1
ATOM 8904 N N . PHE B 1 385 ? -29.688 5.535 -20.094 1 96.44 385 PHE B N 1
ATOM 8905 C CA . PHE B 1 385 ? -30.688 6.523 -20.5 1 96.44 385 PHE B CA 1
ATOM 8906 C C . PHE B 1 385 ? -30.016 7.785 -21.031 1 96.44 385 PHE B C 1
ATOM 8908 O O . PHE B 1 385 ? -29.859 8.766 -20.297 1 96.44 385 PHE B O 1
ATOM 8915 N N . ASN B 1 386 ? -29.828 7.801 -22.25 1 93.56 386 ASN B N 1
ATOM 8916 C CA . ASN B 1 386 ? -29.016 8.844 -22.859 1 93.56 386 ASN B CA 1
ATOM 8917 C C . ASN B 1 386 ? -29.875 9.945 -23.469 1 93.56 386 ASN B C 1
ATOM 8919 O O . ASN B 1 386 ? -29.469 11.109 -23.516 1 93.56 386 ASN B O 1
ATOM 8923 N N . THR B 1 387 ? -31.094 9.523 -23.922 1 94.69 387 THR B N 1
ATOM 8924 C CA . THR B 1 387 ? -31.938 10.484 -24.609 1 94.69 387 THR B CA 1
ATOM 8925 C C . THR B 1 387 ? -33.031 11.008 -23.672 1 94.69 387 THR B C 1
ATOM 8927 O O . THR B 1 387 ? -33.375 10.359 -22.688 1 94.69 387 THR B O 1
ATOM 8930 N N . LYS B 1 388 ? -33.531 12.125 -24.047 1 93.81 388 LYS B N 1
ATOM 8931 C CA . LYS B 1 388 ? -34.625 12.727 -23.281 1 93.81 388 LYS B CA 1
ATOM 8932 C C . LYS B 1 388 ? -35.875 11.852 -23.312 1 93.81 388 LYS B C 1
ATOM 8934 O O . LYS B 1 388 ? -36.562 11.719 -22.312 1 93.81 388 LYS B O 1
ATOM 8939 N N . GLU B 1 389 ? -36.094 11.305 -24.391 1 94.69 389 GLU B N 1
ATOM 8940 C CA . GLU B 1 389 ? -37.25 10.445 -24.547 1 94.69 389 GLU B CA 1
ATOM 8941 C C . GLU B 1 389 ? -37.188 9.234 -23.625 1 94.69 389 GLU B C 1
ATOM 8943 O O . GLU B 1 389 ? -38.188 8.875 -23 1 94.69 389 GLU B O 1
ATOM 8948 N N . GLN B 1 390 ? -36.062 8.711 -23.547 1 95.25 390 GLN B N 1
ATOM 8949 C CA . GLN B 1 390 ? -35.875 7.547 -22.688 1 95.25 390 GLN B CA 1
ATOM 8950 C C . GLN B 1 390 ? -36.062 7.918 -21.219 1 95.25 390 GLN B C 1
ATOM 8952 O O . GLN B 1 390 ? -36.688 7.168 -20.453 1 95.25 390 GLN B O 1
ATOM 8957 N N . LYS B 1 391 ? -35.594 8.977 -20.859 1 95.88 391 LYS B N 1
ATOM 8958 C CA . LYS B 1 391 ? -35.688 9.453 -19.484 1 95.88 391 LYS B CA 1
ATOM 8959 C C . LYS B 1 391 ? -37.125 9.766 -19.109 1 95.88 391 LYS B C 1
ATOM 8961 O O . LYS B 1 391 ? -37.562 9.398 -18.031 1 95.88 391 LYS B O 1
ATOM 8966 N N . VAL B 1 392 ? -37.781 10.43 -20.031 1 95.69 392 VAL B N 1
ATOM 8967 C CA . VAL B 1 392 ? -39.156 10.781 -19.781 1 95.69 392 VAL B CA 1
ATOM 8968 C C . VAL B 1 392 ? -40 9.508 -19.688 1 95.69 392 VAL B C 1
ATOM 8970 O O . VAL B 1 392 ? -40.906 9.406 -18.828 1 95.69 392 VAL B O 1
ATOM 8973 N N . LYS B 1 393 ? -39.719 8.578 -20.5 1 94 393 LYS B N 1
ATOM 8974 C CA . LYS B 1 393 ? -40.438 7.301 -20.438 1 94 393 LYS B CA 1
ATOM 8975 C C . LYS B 1 393 ? -40.188 6.602 -19.109 1 94 393 LYS B C 1
ATOM 8977 O O . LYS B 1 393 ? -41.125 6.109 -18.484 1 94 393 LYS B O 1
ATOM 8982 N N . LEU B 1 394 ? -38.969 6.582 -18.703 1 93.19 394 LEU B N 1
ATOM 8983 C CA . LEU B 1 394 ? -38.625 5.992 -17.406 1 93.19 394 LEU B CA 1
ATOM 8984 C C . LEU B 1 394 ? -39.375 6.68 -16.281 1 93.19 394 LEU B C 1
ATOM 8986 O O . LEU B 1 394 ? -39.969 6.008 -15.422 1 93.19 394 LEU B O 1
ATOM 8990 N N . ALA B 1 395 ? -39.438 7.961 -16.344 1 94.44 395 ALA B N 1
ATOM 8991 C CA . ALA B 1 395 ? -40.031 8.758 -15.289 1 94.44 395 ALA B CA 1
ATOM 8992 C C . ALA B 1 395 ? -41.562 8.547 -15.25 1 94.44 395 ALA B C 1
ATOM 8994 O O . ALA B 1 395 ? -42.188 8.734 -14.203 1 94.44 395 ALA B O 1
ATOM 8995 N N . MET B 1 396 ? -42.094 8.086 -16.328 1 93.62 396 MET B N 1
ATOM 8996 C CA . MET B 1 396 ? -43.531 7.887 -16.406 1 93.62 396 MET B CA 1
ATOM 8997 C C . MET B 1 396 ? -43.906 6.477 -15.953 1 93.62 396 MET B C 1
ATOM 8999 O O . MET B 1 396 ? -45.031 6.238 -15.523 1 93.62 396 MET B O 1
ATOM 9003 N N . GLU B 1 397 ? -42.906 5.617 -16.047 1 91.5 397 GLU B N 1
ATOM 9004 C CA . GLU B 1 397 ? -43.281 4.211 -15.883 1 91.5 397 GLU B CA 1
ATOM 9005 C C . GLU B 1 397 ? -42.656 3.613 -14.625 1 91.5 397 GLU B C 1
ATOM 9007 O O . GLU B 1 397 ? -43.125 2.584 -14.133 1 91.5 397 GLU B O 1
ATOM 9012 N N . LYS B 1 398 ? -41.656 4.199 -14.141 1 92.25 398 LYS B N 1
ATOM 9013 C CA . LYS B 1 398 ? -40.906 3.59 -13.031 1 92.25 398 LYS B CA 1
ATOM 9014 C C . LYS B 1 398 ? -40.812 4.555 -11.852 1 92.25 398 LYS B C 1
ATOM 9016 O O . LYS B 1 398 ? -41 5.762 -12.008 1 92.25 398 LYS B O 1
ATOM 9021 N N . ILE B 1 399 ? -40.625 3.982 -10.688 1 95.31 399 ILE B N 1
ATOM 9022 C CA . ILE B 1 399 ? -40.281 4.746 -9.492 1 95.31 399 ILE B CA 1
ATOM 9023 C C . ILE B 1 399 ? -38.844 4.461 -9.078 1 95.31 399 ILE B C 1
ATOM 9025 O O . ILE B 1 399 ? -38.406 3.307 -9.055 1 95.31 399 ILE B O 1
ATOM 9029 N N . VAL B 1 400 ? -38.094 5.516 -8.883 1 95.81 400 VAL B N 1
ATOM 9030 C CA . VAL B 1 400 ? -36.719 5.371 -8.461 1 95.81 400 VAL B CA 1
ATOM 9031 C C . VAL B 1 400 ? -36.562 5.914 -7.043 1 95.81 400 VAL B C 1
ATOM 9033 O O . VAL B 1 400 ? -36.875 7.078 -6.777 1 95.81 400 VAL B O 1
ATOM 9036 N N . THR B 1 401 ? -36.094 5.047 -6.164 1 97.44 401 THR B N 1
ATOM 9037 C CA . THR B 1 401 ? -35.844 5.473 -4.793 1 97.44 401 THR B CA 1
ATOM 9038 C C . THR B 1 401 ? -34.375 5.844 -4.605 1 97.44 401 THR B C 1
ATOM 9040 O O . THR B 1 401 ? -33.469 5.043 -4.898 1 97.44 401 THR B O 1
ATOM 9043 N N . TRP B 1 402 ? -34.125 7.055 -4.168 1 97.88 402 TRP B N 1
ATOM 9044 C CA . TRP B 1 402 ? -32.812 7.555 -3.855 1 97.88 402 TRP B CA 1
ATOM 9045 C C . TRP B 1 402 ? -32.531 7.492 -2.355 1 97.88 402 TRP B C 1
ATOM 9047 O O . TRP B 1 402 ? -33.312 8.031 -1.559 1 97.88 402 TRP B O 1
ATOM 9057 N N . VAL B 1 403 ? -31.469 6.781 -1.993 1 98.06 403 VAL B N 1
ATOM 9058 C CA . VAL B 1 403 ? -31.094 6.672 -0.588 1 98.06 403 VAL B CA 1
ATOM 9059 C C . VAL B 1 403 ? -29.781 7.406 -0.35 1 98.06 403 VAL B C 1
ATOM 9061 O O . VAL B 1 403 ? -28.844 7.281 -1.14 1 98.06 403 VAL B O 1
ATOM 9064 N N . GLY B 1 404 ? -29.688 8.234 0.648 1 95.38 404 GLY B N 1
ATOM 9065 C CA . GLY B 1 404 ? -28.469 8.969 0.966 1 95.38 404 GLY B CA 1
ATOM 9066 C C . GLY B 1 404 ? -28.469 9.547 2.369 1 95.38 404 GLY B C 1
ATOM 9067 O O . GLY B 1 404 ? -29.375 9.281 3.154 1 95.38 404 GLY B O 1
ATOM 9068 N N . ASP B 1 405 ? -27.5 10.297 2.678 1 93.56 405 ASP B N 1
ATOM 9069 C CA . ASP B 1 405 ? -27.469 10.961 3.977 1 93.56 405 ASP B CA 1
ATOM 9070 C C . ASP B 1 405 ? -28.438 12.133 4.023 1 93.56 405 ASP B C 1
ATOM 9072 O O . ASP B 1 405 ? -29.156 12.391 3.051 1 93.56 405 ASP B O 1
ATOM 9076 N N . GLN B 1 406 ? -28.531 12.695 5.113 1 93.56 406 GLN B N 1
ATOM 9077 C CA . GLN B 1 406 ? -29.516 13.75 5.34 1 93.56 406 GLN B CA 1
ATOM 9078 C C . GLN B 1 406 ? -29.328 14.898 4.344 1 93.56 406 GLN B C 1
ATOM 9080 O O . GLN B 1 406 ? -30.312 15.391 3.777 1 93.56 406 GLN B O 1
ATOM 9085 N N . LEU B 1 407 ? -28.125 15.289 4.047 1 92.62 407 LEU B N 1
ATOM 9086 C CA . LEU B 1 407 ? -27.875 16.406 3.148 1 92.62 407 LEU B CA 1
ATOM 9087 C C . LEU B 1 407 ? -28.234 16.047 1.711 1 92.62 407 LEU B C 1
ATOM 9089 O O . LEU B 1 407 ? -28.797 16.875 0.98 1 92.62 407 LEU B O 1
ATOM 9093 N N . THR B 1 408 ? -27.891 14.898 1.342 1 94.44 408 THR B N 1
ATOM 9094 C CA . THR B 1 408 ? -28.188 14.43 -0.007 1 94.44 408 THR B CA 1
ATOM 9095 C C . THR B 1 408 ? -29.703 14.398 -0.238 1 94.44 408 THR B C 1
ATOM 9097 O O . THR B 1 408 ? -30.203 14.93 -1.231 1 94.44 408 THR B O 1
ATOM 9100 N N . VAL B 1 409 ? -30.438 13.797 0.644 1 96.12 409 VAL B N 1
ATOM 9101 C CA . VAL B 1 409 ? -31.875 13.641 0.508 1 96.12 409 VAL B CA 1
ATOM 9102 C C . VAL B 1 409 ? -32.562 15.008 0.577 1 96.12 409 VAL B C 1
ATOM 9104 O O . VAL B 1 409 ? -33.5 15.281 -0.172 1 96.12 409 VAL B O 1
ATOM 9107 N N . ASP B 1 410 ? -32.062 15.859 1.436 1 95.19 410 ASP B N 1
ATOM 9108 C CA . ASP B 1 410 ? -32.594 17.219 1.563 1 95.19 410 ASP B CA 1
ATOM 9109 C C . ASP B 1 410 ? -32.406 18 0.264 1 95.19 410 ASP B C 1
ATOM 9111 O O . ASP B 1 410 ? -33.344 18.672 -0.181 1 95.19 410 ASP B O 1
ATOM 9115 N N . ARG B 1 411 ? -31.328 17.875 -0.345 1 95.62 411 ARG B N 1
ATOM 9116 C CA . ARG B 1 411 ? -31.047 18.594 -1.591 1 95.62 411 ARG B CA 1
ATOM 9117 C C . ARG B 1 411 ? -31.906 18.062 -2.729 1 95.62 411 ARG B C 1
ATOM 9119 O O . ARG B 1 411 ? -32.406 18.828 -3.549 1 95.62 411 ARG B O 1
ATOM 9126 N N . LEU B 1 412 ? -32.062 16.797 -2.77 1 96.62 412 LEU B N 1
ATOM 9127 C CA . LEU B 1 412 ? -32.906 16.188 -3.809 1 96.62 412 LEU B CA 1
ATOM 9128 C C . LEU B 1 412 ? -34.375 16.578 -3.635 1 96.62 412 LEU B C 1
ATOM 9130 O O . LEU B 1 412 ? -35.062 16.844 -4.617 1 96.62 412 LEU B O 1
ATOM 9134 N N . ARG B 1 413 ? -34.812 16.594 -2.41 1 95.56 413 ARG B N 1
ATOM 9135 C CA . ARG B 1 413 ? -36.188 16.984 -2.133 1 95.56 413 ARG B CA 1
ATOM 9136 C C . ARG B 1 413 ? -36.438 18.438 -2.537 1 95.56 413 ARG B C 1
ATOM 9138 O O . ARG B 1 413 ? -37.469 18.75 -3.119 1 95.56 413 ARG B O 1
ATOM 9145 N N . HIS B 1 414 ? -35.5 19.266 -2.24 1 95.12 414 HIS B N 1
ATOM 9146 C CA . HIS B 1 414 ? -35.656 20.672 -2.613 1 95.12 414 HIS B CA 1
ATOM 9147 C C . HIS B 1 414 ? -35.562 20.844 -4.125 1 95.12 414 HIS B C 1
ATOM 9149 O O . HIS B 1 414 ? -36.219 21.719 -4.684 1 95.12 414 HIS B O 1
ATOM 9155 N N . LEU B 1 415 ? -34.688 20.078 -4.715 1 95.75 415 LEU B N 1
ATOM 9156 C CA . LEU B 1 415 ? -34.656 20.078 -6.172 1 95.75 415 LEU B CA 1
ATOM 9157 C C . LEU B 1 415 ? -36 19.688 -6.758 1 95.75 415 LEU B C 1
ATOM 9159 O O . LEU B 1 415 ? -36.469 20.297 -7.715 1 95.75 415 LEU B O 1
ATOM 9163 N N . PHE B 1 416 ? -36.625 18.688 -6.18 1 95.19 416 PHE B N 1
ATOM 9164 C CA . PHE B 1 416 ? -37.969 18.234 -6.57 1 95.19 416 PHE B CA 1
ATOM 9165 C C . PHE B 1 416 ? -38.969 19.359 -6.441 1 95.19 416 PHE B C 1
ATOM 9167 O O . PHE B 1 416 ? -39.781 19.578 -7.348 1 95.19 416 PHE B O 1
ATOM 9174 N N . ILE B 1 417 ? -38.906 20.094 -5.43 1 93.81 417 ILE B N 1
ATOM 9175 C CA . ILE B 1 417 ? -39.844 21.172 -5.176 1 93.81 417 ILE B CA 1
ATOM 9176 C C . ILE B 1 417 ? -39.594 22.312 -6.164 1 93.81 417 ILE B C 1
ATOM 9178 O O . ILE B 1 417 ? -40.531 22.875 -6.742 1 93.81 417 ILE B O 1
ATOM 9182 N N . ARG B 1 418 ? -38.375 22.578 -6.402 1 93.69 418 ARG B N 1
ATOM 9183 C CA . ARG B 1 418 ? -38 23.688 -7.27 1 93.69 418 ARG B CA 1
ATOM 9184 C C . ARG B 1 418 ? -38.375 23.406 -8.719 1 93.69 418 ARG B C 1
ATOM 9186 O O . ARG B 1 418 ? -38.625 24.328 -9.492 1 93.69 418 ARG B O 1
ATOM 9193 N N . ARG B 1 419 ? -38.469 22.141 -8.992 1 93.69 419 ARG B N 1
ATOM 9194 C CA . ARG B 1 419 ? -38.719 21.75 -10.383 1 93.69 419 ARG B CA 1
ATOM 9195 C C . ARG B 1 419 ? -40.156 21.344 -10.594 1 93.69 419 ARG B C 1
ATOM 9197 O O . ARG B 1 419 ? -40.5 20.688 -11.586 1 93.69 419 ARG B O 1
ATOM 9204 N N . ALA B 1 420 ? -41.062 21.656 -9.766 1 90.69 420 ALA B N 1
ATOM 9205 C CA . ALA B 1 420 ? -42.438 21.219 -9.773 1 90.69 420 ALA B CA 1
ATOM 9206 C C . ALA B 1 420 ? -43.156 21.719 -11.023 1 90.69 420 ALA B C 1
ATOM 9208 O O . ALA B 1 420 ? -44.125 21.094 -11.484 1 90.69 420 ALA B O 1
ATOM 9209 N N . ASP B 1 421 ? -42.656 22.812 -11.727 1 90.38 421 ASP B N 1
ATOM 9210 C CA . ASP B 1 421 ? -43.375 23.438 -12.836 1 90.38 421 ASP B CA 1
ATOM 9211 C C . ASP B 1 421 ? -42.781 23.016 -14.18 1 90.38 421 ASP B C 1
ATOM 9213 O O . ASP B 1 421 ? -43.188 23.5 -15.234 1 90.38 421 ASP B O 1
ATOM 9217 N N . ASP B 1 422 ? -41.906 22.172 -14.086 1 91.94 422 ASP B N 1
ATOM 9218 C CA . ASP B 1 422 ? -41.281 21.734 -15.328 1 91.94 422 ASP B CA 1
ATOM 9219 C C . ASP B 1 422 ? -42.25 20.922 -16.188 1 91.94 422 ASP B C 1
ATOM 9221 O O . ASP B 1 422 ? -43.281 20.469 -15.703 1 91.94 422 ASP B O 1
ATOM 9225 N N . ASP B 1 423 ? -41.844 20.719 -17.406 1 89.25 423 ASP B N 1
ATOM 9226 C CA . ASP B 1 423 ? -42.812 20.297 -18.438 1 89.25 423 ASP B CA 1
ATOM 9227 C C . ASP B 1 423 ? -43 18.781 -18.391 1 89.25 423 ASP B C 1
ATOM 9229 O O . ASP B 1 423 ? -44.062 18.297 -18.766 1 89.25 423 ASP B O 1
ATOM 9233 N N . ASN B 1 424 ? -41.969 18.109 -18.109 1 91.81 424 ASN B N 1
ATOM 9234 C CA . ASN B 1 424 ? -42.062 16.656 -18.188 1 91.81 424 ASN B CA 1
ATOM 9235 C C . ASN B 1 424 ? -41.75 16 -16.844 1 91.81 424 ASN B C 1
ATOM 9237 O O . ASN B 1 424 ? -41.125 16.625 -15.977 1 91.81 424 ASN B O 1
ATOM 9241 N N . SER B 1 425 ? -42.094 14.75 -16.672 1 93.12 425 SER B N 1
ATOM 9242 C CA . SER B 1 425 ? -42 14.008 -15.422 1 93.12 425 SER B CA 1
ATOM 9243 C C . SER B 1 425 ? -40.562 13.844 -14.969 1 93.12 425 SER B C 1
ATOM 9245 O O . SER B 1 425 ? -40.281 13.859 -13.766 1 93.12 425 SER B O 1
ATOM 9247 N N . PHE B 1 426 ? -39.719 13.742 -15.906 1 95.38 426 PHE B N 1
ATOM 9248 C CA . PHE B 1 426 ? -38.312 13.539 -15.547 1 95.38 426 PHE B CA 1
ATOM 9249 C C . PHE B 1 426 ? -37.719 14.797 -14.914 1 95.38 426 PHE B C 1
ATOM 9251 O O . PHE B 1 426 ? -37.094 14.734 -13.859 1 95.38 426 PHE B O 1
ATOM 9258 N N . ASP B 1 427 ? -37.938 15.906 -15.508 1 94.25 427 ASP B N 1
ATOM 9259 C CA . ASP B 1 427 ? -37.406 17.172 -15.008 1 94.25 427 ASP B CA 1
ATOM 9260 C C . ASP B 1 427 ? -38.062 17.547 -13.68 1 94.25 427 ASP B C 1
ATOM 9262 O O . ASP B 1 427 ? -37.406 18.141 -12.805 1 94.25 427 ASP B O 1
ATOM 9266 N N . ARG B 1 428 ? -39.344 17.172 -13.555 1 94.94 428 ARG B N 1
ATOM 9267 C CA . ARG B 1 428 ? -40.062 17.453 -12.312 1 94.94 428 ARG B CA 1
ATOM 9268 C C . ARG B 1 428 ? -39.594 16.516 -11.195 1 94.94 428 ARG B C 1
ATOM 9270 O O . ARG B 1 428 ? -39.875 16.781 -10.016 1 94.94 428 ARG B O 1
ATOM 9277 N N . MET B 1 429 ? -39 15.344 -11.516 1 95.62 429 MET B N 1
ATOM 9278 C CA . MET B 1 429 ? -38.562 14.305 -10.594 1 95.62 429 MET B CA 1
ATOM 9279 C C . MET B 1 429 ? -39.719 13.711 -9.82 1 95.62 429 MET B C 1
ATOM 9281 O O . MET B 1 429 ? -39.562 13.32 -8.656 1 95.62 429 MET B O 1
ATOM 9285 N N . ASP B 1 430 ? -40.906 13.719 -10.406 1 94.44 430 ASP B N 1
ATOM 9286 C CA . ASP B 1 430 ? -42.062 13.219 -9.703 1 94.44 430 ASP B CA 1
ATOM 9287 C C . ASP B 1 430 ? -42.094 11.695 -9.688 1 94.44 430 ASP B C 1
ATOM 9289 O O . ASP B 1 430 ? -42.969 11.094 -9.039 1 94.44 430 ASP B O 1
ATOM 9293 N N . TYR B 1 431 ? -41.125 11.062 -10.352 1 94.75 431 TYR B N 1
ATOM 9294 C CA . TYR B 1 431 ? -40.938 9.617 -10.328 1 94.75 431 TYR B CA 1
ATOM 9295 C C . TYR B 1 431 ? -40.125 9.195 -9.109 1 94.75 431 TYR B C 1
ATOM 9297 O O . TYR B 1 431 ? -40.031 8 -8.805 1 94.75 431 TYR B O 1
ATOM 9305 N N . ALA B 1 432 ? -39.594 10.086 -8.312 1 96.25 432 ALA B N 1
ATOM 9306 C CA . ALA B 1 432 ? -38.562 9.789 -7.316 1 96.25 432 ALA B CA 1
ATOM 9307 C C . ALA B 1 432 ? -39.156 9.766 -5.91 1 96.25 432 ALA B C 1
ATOM 9309 O O . ALA B 1 432 ? -40.062 10.539 -5.594 1 96.25 432 ALA B O 1
ATOM 9310 N N . THR B 1 433 ? -38.719 8.828 -5.105 1 96.88 433 THR B N 1
ATOM 9311 C CA . THR B 1 433 ? -38.906 8.828 -3.656 1 96.88 433 THR B CA 1
ATOM 9312 C C . THR B 1 433 ? -37.531 8.977 -2.957 1 96.88 433 THR B C 1
ATOM 9314 O O . THR B 1 433 ? -36.531 8.477 -3.445 1 96.88 433 THR B O 1
ATOM 9317 N N . PHE B 1 434 ? -37.5 9.695 -1.875 1 97 434 PHE B N 1
ATOM 9318 C CA . PHE B 1 434 ? -36.25 10.016 -1.183 1 97 434 PHE B CA 1
ATOM 9319 C C . PHE B 1 434 ? -36.25 9.453 0.234 1 97 434 PHE B C 1
ATOM 9321 O O . PHE B 1 434 ? -37.156 9.742 1.018 1 97 434 PHE B O 1
ATOM 9328 N N . VAL B 1 435 ? -35.281 8.664 0.534 1 97 435 VAL B N 1
ATOM 9329 C CA . VAL B 1 435 ? -35.219 7.996 1.829 1 97 435 VAL B CA 1
ATOM 9330 C C . VAL B 1 435 ? -33.844 8.227 2.453 1 97 435 VAL B C 1
ATOM 9332 O O . VAL B 1 435 ? -32.812 8.102 1.78 1 97 435 VAL B O 1
ATOM 9335 N N . PHE B 1 436 ? -33.781 8.609 3.717 1 95.44 436 PHE B N 1
ATOM 9336 C CA . PHE B 1 436 ? -32.5 8.781 4.379 1 95.44 436 PHE B CA 1
ATOM 9337 C C . PHE B 1 436 ? -31.859 7.434 4.648 1 95.44 436 PHE B C 1
ATOM 9339 O O . PHE B 1 436 ? -32.531 6.402 4.676 1 95.44 436 PHE B O 1
ATOM 9346 N N . GLY B 1 437 ? -30.562 7.41 4.82 1 96 437 GLY B N 1
ATOM 9347 C CA . GLY B 1 437 ? -29.812 6.203 5.164 1 96 437 GLY B CA 1
ATOM 9348 C C . GLY B 1 437 ? -29.812 5.906 6.648 1 96 437 GLY B C 1
ATOM 9349 O O . GLY B 1 437 ? -29.531 6.781 7.465 1 96 437 GLY B O 1
ATOM 9350 N N . TRP B 1 438 ? -30.016 4.734 7.027 1 96.5 438 TRP B N 1
ATOM 9351 C CA . TRP B 1 438 ? -30.188 4.324 8.414 1 96.5 438 TRP B CA 1
ATOM 9352 C C . TRP B 1 438 ? -28.859 4.367 9.172 1 96.5 438 TRP B C 1
ATOM 9354 O O . TRP B 1 438 ? -28.844 4.48 10.398 1 96.5 438 TRP B O 1
ATOM 9364 N N . LEU B 1 439 ? -27.734 4.215 8.469 1 95.94 439 LEU B N 1
ATOM 9365 C CA . LEU B 1 439 ? -26.453 4.367 9.148 1 95.94 439 LEU B CA 1
ATOM 9366 C C . LEU B 1 439 ? -26.312 5.773 9.727 1 95.94 439 LEU B C 1
ATOM 9368 O O . LEU B 1 439 ? -25.906 5.934 10.883 1 95.94 439 LEU B O 1
ATOM 9372 N N . HIS B 1 440 ? -26.625 6.738 8.906 1 94.06 440 HIS B N 1
ATOM 9373 C CA . HIS B 1 440 ? -26.484 8.117 9.352 1 94.06 440 HIS B CA 1
ATOM 9374 C C . HIS B 1 440 ? -27.5 8.461 10.438 1 94.06 440 HIS B C 1
ATOM 9376 O O . HIS B 1 440 ? -27.234 9.297 11.305 1 94.06 440 HIS B O 1
ATOM 9382 N N . LEU B 1 441 ? -28.641 7.832 10.367 1 93.75 441 LEU B N 1
ATOM 9383 C CA . LEU B 1 441 ? -29.578 7.984 11.469 1 93.75 441 LEU B CA 1
ATOM 9384 C C . LEU B 1 441 ? -29 7.434 12.766 1 93.75 441 LEU B C 1
ATOM 9386 O O . LEU B 1 441 ? -29.094 8.07 13.82 1 93.75 441 LEU B O 1
ATOM 9390 N N . GLN B 1 442 ? -28.375 6.258 12.688 1 93.5 442 GLN B N 1
ATOM 9391 C CA . GLN B 1 442 ? -27.703 5.684 13.852 1 93.5 442 GLN B CA 1
ATOM 9392 C C . GLN B 1 442 ? -26.609 6.598 14.367 1 93.5 442 GLN B C 1
ATOM 9394 O O . GLN B 1 442 ? -26.438 6.75 15.578 1 93.5 442 GLN B O 1
ATOM 9399 N N . MET B 1 443 ? -25.922 7.145 13.453 1 93.44 443 MET B N 1
ATOM 9400 C CA . MET B 1 443 ? -24.844 8.055 13.82 1 93.44 443 MET B CA 1
ATOM 9401 C C . MET B 1 443 ? -25.391 9.281 14.555 1 93.44 443 MET B C 1
ATOM 9403 O O . MET B 1 443 ? -24.844 9.695 15.57 1 93.44 443 MET B O 1
ATOM 9407 N N . ALA B 1 444 ? -26.438 9.812 14 1 91.75 444 ALA B N 1
ATOM 9408 C CA . ALA B 1 444 ? -27.062 10.977 14.617 1 91.75 444 ALA B CA 1
ATOM 9409 C C . ALA B 1 444 ? -27.594 10.641 16.016 1 91.75 444 ALA B C 1
ATOM 9411 O O . ALA B 1 444 ? -27.469 11.453 16.938 1 91.75 444 ALA B O 1
ATOM 9412 N N . LEU B 1 445 ? -28.172 9.5 16.125 1 92.44 445 LEU B N 1
ATOM 9413 C CA . LEU B 1 445 ? -28.688 9.062 17.422 1 92.44 445 LEU B CA 1
ATOM 9414 C C . LEU B 1 445 ? -27.562 8.914 18.438 1 92.44 445 LEU B C 1
ATOM 9416 O O . LEU B 1 445 ? -27.672 9.367 19.578 1 92.44 445 LEU B O 1
ATOM 9420 N N . ALA B 1 446 ? -26.5 8.289 18.047 1 92.88 446 ALA B N 1
ATOM 9421 C CA . ALA B 1 446 ? -25.344 8.117 18.922 1 92.88 446 ALA B CA 1
ATOM 9422 C C . ALA B 1 446 ? -24.766 9.469 19.344 1 92.88 446 ALA B C 1
ATOM 9424 O O . ALA B 1 446 ? -24.422 9.672 20.516 1 92.88 446 ALA B O 1
ATOM 9425 N N . ASN B 1 447 ? -24.703 10.336 18.406 1 90.62 447 ASN B N 1
ATOM 9426 C CA . ASN B 1 447 ? -24.203 11.68 18.703 1 90.62 447 ASN B CA 1
ATOM 9427 C C . ASN B 1 447 ? -25.125 12.422 19.656 1 90.62 447 ASN B C 1
ATOM 9429 O O . ASN B 1 447 ? -24.672 13.18 20.516 1 90.62 447 ASN B O 1
ATOM 9433 N N . SER B 1 448 ? -26.375 12.25 19.422 1 90.75 448 SER B N 1
ATOM 9434 C CA . SER B 1 448 ? -27.359 12.859 20.328 1 90.75 448 SER B CA 1
ATOM 9435 C C . SER B 1 448 ? -27.203 12.336 21.75 1 90.75 448 SER B C 1
ATOM 9437 O O . SER B 1 448 ? -27.25 13.102 22.703 1 90.75 448 SER B O 1
ATOM 9439 N N . LEU B 1 449 ? -27.016 11.055 21.891 1 91.81 449 LEU B N 1
ATOM 9440 C CA . LEU B 1 449 ? -26.781 10.461 23.203 1 91.81 449 LEU B CA 1
ATOM 9441 C C . LEU B 1 449 ? -25.516 11.008 23.844 1 91.81 449 LEU B C 1
ATOM 9443 O O . LEU B 1 449 ? -25.5 11.352 25.016 1 91.81 449 LEU B O 1
ATOM 9447 N N . HIS B 1 450 ? -24.5 11.078 23.031 1 91.5 450 HIS B N 1
ATOM 9448 C CA . HIS B 1 450 ? -23.219 11.602 23.5 1 91.5 450 HIS B CA 1
ATOM 9449 C C . HIS B 1 450 ? -23.375 13.023 24.047 1 91.5 450 HIS B C 1
ATOM 9451 O O . HIS B 1 450 ? -22.875 13.336 25.125 1 91.5 450 HIS B O 1
ATOM 9457 N N . LYS B 1 451 ? -24.156 13.844 23.359 1 89 451 LYS B N 1
ATOM 9458 C CA . LYS B 1 451 ? -24.312 15.242 23.734 1 89 451 LYS B CA 1
ATOM 9459 C C . LYS B 1 451 ? -25.219 15.391 24.953 1 89 451 LYS B C 1
ATOM 9461 O O . LYS B 1 451 ? -24.906 16.141 25.891 1 89 451 LYS B O 1
ATOM 9466 N N . GLN B 1 452 ? -26.281 14.703 24.969 1 88.88 452 GLN B N 1
ATOM 9467 C CA . GLN B 1 452 ? -27.297 14.844 26 1 88.88 452 GLN B CA 1
ATOM 9468 C C . GLN B 1 452 ? -26.781 14.344 27.344 1 88.88 452 GLN B C 1
ATOM 9470 O O . GLN B 1 452 ? -27.109 14.898 28.391 1 88.88 452 GLN B O 1
ATOM 9475 N N . PHE B 1 453 ? -25.953 13.359 27.281 1 92.31 453 PHE B N 1
ATOM 9476 C CA . PHE B 1 453 ? -25.531 12.75 28.547 1 92.31 453 PHE B CA 1
ATOM 9477 C C . PHE B 1 453 ? -24.062 13.008 28.812 1 92.31 453 PHE B C 1
ATOM 9479 O O . PHE B 1 453 ? -23.438 12.305 29.609 1 92.31 453 PHE B O 1
ATOM 9486 N N . PHE B 1 454 ? -23.469 13.883 28.078 1 90 454 PHE B N 1
ATOM 9487 C CA . PHE B 1 454 ? -22.047 14.18 28.203 1 90 454 PHE B CA 1
ATOM 9488 C C . PHE B 1 454 ? -21.703 14.602 29.625 1 90 454 PHE B C 1
ATOM 9490 O O . PHE B 1 454 ? -20.781 14.055 30.25 1 90 454 PHE B O 1
ATOM 9497 N N . GLY B 1 455 ? -22.406 15.539 30.141 1 86.56 455 GLY B N 1
ATOM 9498 C CA . GLY B 1 455 ? -22.234 16 31.516 1 86.56 455 GLY B CA 1
ATOM 9499 C C . GLY B 1 455 ? -20.922 16.75 31.719 1 86.56 455 GLY B C 1
ATOM 9500 O O . GLY B 1 455 ? -20.391 17.328 30.766 1 86.56 455 GLY B O 1
ATOM 9501 N N . THR B 1 456 ? -20.594 16.922 32.938 1 81.44 456 THR B N 1
ATOM 9502 C CA . THR B 1 456 ? -19.375 17.656 33.312 1 81.44 456 THR B CA 1
ATOM 9503 C C . THR B 1 456 ? -18.328 16.688 33.844 1 81.44 456 THR B C 1
ATOM 9505 O O . THR B 1 456 ? -18.609 15.523 34.125 1 81.44 456 THR B O 1
ATOM 9508 N N . THR B 1 457 ? -17.156 17.219 33.938 1 75.19 457 THR B N 1
ATOM 9509 C CA . THR B 1 457 ? -16.047 16.406 34.469 1 75.19 457 THR B CA 1
ATOM 9510 C C . THR B 1 457 ? -16.312 15.969 35.906 1 75.19 457 THR B C 1
ATOM 9512 O O . THR B 1 457 ? -15.922 14.867 36.281 1 75.19 457 THR B O 1
ATOM 9515 N N . GLY B 1 458 ? -16.875 16.875 36.656 1 71.06 458 GLY B N 1
ATOM 9516 C CA . GLY B 1 458 ? -17.156 16.547 38.031 1 71.06 458 GLY B CA 1
ATOM 9517 C C . GLY B 1 458 ? -18.453 15.773 38.219 1 71.06 458 GLY B C 1
ATOM 9518 O O . GLY B 1 458 ? -18.734 15.289 39.312 1 71.06 458 GLY B O 1
ATOM 9519 N N . GLY B 1 459 ? -19.094 15.523 37.094 1 77.38 459 GLY B N 1
ATOM 9520 C CA . GLY B 1 459 ? -20.359 14.812 37.156 1 77.38 459 GLY B CA 1
ATOM 9521 C C . GLY B 1 459 ? -20.234 13.328 36.906 1 77.38 459 GLY B C 1
ATOM 9522 O O . GLY B 1 459 ? -19.188 12.727 37.188 1 77.38 459 GLY B O 1
ATOM 9523 N N . GLN B 1 460 ? -21.266 12.625 36.75 1 80.25 460 GLN B N 1
ATOM 9524 C CA . GLN B 1 460 ? -21.281 11.18 36.531 1 80.25 460 GLN B CA 1
ATOM 9525 C C . GLN B 1 460 ? -21.875 10.844 35.156 1 80.25 460 GLN B C 1
ATOM 9527 O O . GLN B 1 460 ? -22.594 9.859 35.031 1 80.25 460 GLN B O 1
ATOM 9532 N N . GLY B 1 461 ? -21.547 11.781 34.281 1 88.62 461 GLY B N 1
ATOM 9533 C CA . GLY B 1 461 ? -22 11.547 32.906 1 88.62 461 GLY B CA 1
ATOM 9534 C C . GLY B 1 461 ? -20.969 10.852 32.031 1 88.62 461 GLY B C 1
ATOM 9535 O O . GLY B 1 461 ? -20.062 10.18 32.562 1 88.62 461 GLY B O 1
ATOM 9536 N N . LEU B 1 462 ? -21.109 10.891 30.812 1 92.56 462 LEU B N 1
ATOM 9537 C CA . LEU B 1 462 ? -20.234 10.219 29.859 1 92.56 462 LEU B CA 1
ATOM 9538 C C . LEU B 1 462 ? -18.828 10.797 29.891 1 92.56 462 LEU B C 1
ATOM 9540 O O . LEU B 1 462 ? -17.859 10.078 29.688 1 92.56 462 LEU B O 1
ATOM 9544 N N . LYS B 1 463 ? -18.766 12.062 30.141 1 91.38 463 LYS B N 1
ATOM 9545 C CA . LYS B 1 463 ? -17.453 12.695 30.203 1 91.38 463 LYS B CA 1
ATOM 9546 C C . LYS B 1 463 ? -16.578 12.047 31.266 1 91.38 463 LYS B C 1
ATOM 9548 O O . LYS B 1 463 ? -15.398 11.781 31.031 1 91.38 463 LYS B O 1
ATOM 9553 N N . GLN B 1 464 ? -17.125 11.883 32.438 1 91.56 464 GLN B N 1
ATOM 9554 C CA . GLN B 1 464 ? -16.391 11.211 33.5 1 91.56 464 GLN B CA 1
ATOM 9555 C C . GLN B 1 464 ? -15.992 9.797 33.094 1 91.56 464 GLN B C 1
ATOM 9557 O O . GLN B 1 464 ? -14.875 9.352 33.375 1 91.56 464 GLN B O 1
ATOM 9562 N N . ALA B 1 465 ? -16.906 9.094 32.531 1 92.5 465 ALA B N 1
ATOM 9563 C CA . ALA B 1 465 ? -16.625 7.742 32.062 1 92.5 465 ALA B CA 1
ATOM 9564 C C . ALA B 1 465 ? -15.469 7.73 31.062 1 92.5 465 ALA B C 1
ATOM 9566 O O . ALA B 1 465 ? -14.602 6.859 31.125 1 92.5 465 ALA B O 1
ATOM 9567 N N . PHE B 1 466 ? -15.508 8.695 30.188 1 91.75 466 PHE B N 1
ATOM 9568 C CA . PHE B 1 466 ? -14.461 8.781 29.172 1 91.75 466 PHE B CA 1
ATOM 9569 C C . PHE B 1 466 ? -13.109 9.062 29.812 1 91.75 466 PHE B C 1
ATOM 9571 O O . PHE B 1 466 ? -12.086 8.555 29.359 1 91.75 466 PHE B O 1
ATOM 9578 N N . GLU B 1 467 ? -13.109 9.875 30.797 1 90 467 GLU B N 1
ATOM 9579 C CA . GLU B 1 467 ? -11.875 10.164 31.531 1 90 467 GLU B CA 1
ATOM 9580 C C . GLU B 1 467 ? -11.352 8.914 32.219 1 90 467 GLU B C 1
ATOM 9582 O O . GLU B 1 467 ? -10.148 8.641 32.188 1 90 467 GLU B O 1
ATOM 9587 N N . LEU B 1 468 ? -12.258 8.25 32.812 1 90.88 468 LEU B N 1
ATOM 9588 C CA . LEU B 1 468 ? -11.875 7.031 33.531 1 90.88 468 LEU B CA 1
ATOM 9589 C C . LEU B 1 468 ? -11.273 6.02 32.562 1 90.88 468 LEU B C 1
ATOM 9591 O O . LEU B 1 468 ? -10.344 5.285 32.906 1 90.88 468 LEU B O 1
ATOM 9595 N N . LEU B 1 469 ? -11.781 6.02 31.375 1 91.75 469 LEU B N 1
ATOM 9596 C CA . LEU B 1 469 ? -11.352 5.047 30.375 1 91.75 469 LEU B CA 1
ATOM 9597 C C . LEU B 1 469 ? -10.227 5.609 29.516 1 91.75 469 LEU B C 1
ATOM 9599 O O . LEU B 1 469 ? -9.766 4.945 28.578 1 91.75 469 LEU B O 1
ATOM 9603 N N . ASN B 1 470 ? -9.789 6.816 29.688 1 87.12 470 ASN B N 1
ATOM 9604 C CA . ASN B 1 470 ? -8.719 7.488 28.969 1 87.12 470 ASN B CA 1
ATOM 9605 C C . ASN B 1 470 ? -9.039 7.613 27.484 1 87.12 470 ASN B C 1
ATOM 9607 O O . ASN B 1 470 ? -8.211 7.293 26.625 1 87.12 470 ASN B O 1
ATOM 9611 N N . LYS B 1 471 ? -10.305 7.902 27.203 1 87.75 471 LYS B N 1
ATOM 9612 C CA . LYS B 1 471 ? -10.727 8.164 25.828 1 87.75 471 LYS B CA 1
ATOM 9613 C C . LYS B 1 471 ? -10.797 9.664 25.547 1 87.75 471 LYS B C 1
ATOM 9615 O O . LYS B 1 471 ? -11.891 10.211 25.344 1 87.75 471 LYS B O 1
ATOM 9620 N N . LYS B 1 472 ? -9.688 10.242 25.344 1 78.38 472 LYS B N 1
ATOM 9621 C CA . LYS B 1 472 ? -9.578 11.695 25.266 1 78.38 472 LYS B CA 1
ATOM 9622 C C . LYS B 1 472 ? -10.211 12.227 23.984 1 78.38 472 LYS B C 1
ATOM 9624 O O . LYS B 1 472 ? -10.695 13.359 23.953 1 78.38 472 LYS B O 1
ATOM 9629 N N . GLN B 1 473 ? -10.258 11.453 23 1 78.75 473 GLN B N 1
ATOM 9630 C CA . GLN B 1 473 ? -10.766 11.906 21.703 1 78.75 473 GLN B CA 1
ATOM 9631 C C . GLN B 1 473 ? -12.273 12.125 21.766 1 78.75 473 GLN B C 1
ATOM 9633 O O . GLN B 1 473 ? -12.828 12.844 20.922 1 78.75 473 GLN B O 1
ATOM 9638 N N . LEU B 1 474 ? -12.898 11.562 22.734 1 85.69 474 LEU B N 1
ATOM 9639 C CA . LEU B 1 474 ? -14.352 11.672 22.844 1 85.69 474 LEU B CA 1
ATOM 9640 C C . LEU B 1 474 ? -14.742 12.875 23.703 1 85.69 474 LEU B C 1
ATOM 9642 O O . LEU B 1 474 ? -15.914 13.25 23.75 1 85.69 474 LEU B O 1
ATOM 9646 N N . ASN B 1 475 ? -13.688 13.5 24.344 1 81.12 475 ASN B N 1
ATOM 9647 C CA . ASN B 1 475 ? -13.953 14.609 25.25 1 81.12 475 ASN B CA 1
ATOM 9648 C C . ASN B 1 475 ? -13.938 15.945 24.516 1 81.12 475 ASN B C 1
ATOM 9650 O O . ASN B 1 475 ? -14.359 16.969 25.062 1 81.12 475 ASN B O 1
ATOM 9654 N N . THR B 1 476 ? -13.398 15.852 23.312 1 70.06 476 THR B N 1
ATOM 9655 C CA . THR B 1 476 ? -13.258 17.125 22.625 1 70.06 476 THR B CA 1
ATOM 9656 C C . THR B 1 476 ? -14.328 17.281 21.531 1 70.06 476 THR B C 1
ATOM 9658 O O . THR B 1 476 ? -14.539 16.359 20.734 1 70.06 476 THR B O 1
ATOM 9661 N N . PRO B 1 477 ? -15.07 18.391 21.75 1 63.09 477 PRO B N 1
ATOM 9662 C CA . PRO B 1 477 ? -16.047 18.625 20.672 1 63.09 477 PRO B CA 1
ATOM 9663 C C . PRO B 1 477 ? -15.398 18.844 19.312 1 63.09 477 PRO B C 1
ATOM 9665 O O . PRO B 1 477 ? -14.383 19.547 19.219 1 63.09 477 PRO B O 1
ATOM 9668 N N . ARG B 1 478 ? -15.578 18.078 18.469 1 63.03 478 ARG B N 1
ATOM 9669 C CA . ARG B 1 478 ? -15.109 18.25 17.094 1 63.03 478 ARG B CA 1
ATOM 9670 C C . ARG B 1 478 ? -16.25 18.719 16.188 1 63.03 478 ARG B C 1
ATOM 9672 O O . ARG B 1 478 ? -17.406 18.359 16.406 1 63.03 478 ARG B O 1
ATOM 9679 N N . THR B 1 479 ? -15.75 19.5 15.148 1 56.09 479 THR B N 1
ATOM 9680 C CA . THR B 1 479 ? -16.734 19.984 14.18 1 56.09 479 THR B CA 1
ATOM 9681 C C . THR B 1 479 ? -17.438 18.828 13.492 1 56.09 479 THR B C 1
ATOM 9683 O O . THR B 1 479 ? -18.656 18.859 13.305 1 56.09 479 THR B O 1
ATOM 9686 N N . GLN B 1 480 ? -16.625 17.781 13.117 1 62.59 480 GLN B N 1
ATOM 9687 C CA . GLN B 1 480 ? -17.234 16.656 12.422 1 62.59 480 GLN B CA 1
ATOM 9688 C C . GLN B 1 480 ? -17.734 15.602 13.398 1 62.59 480 GLN B C 1
ATOM 9690 O O . GLN B 1 480 ? -18.359 14.617 13 1 62.59 480 GLN B O 1
ATOM 9695 N N . GLY B 1 481 ? -17.719 15.875 14.633 1 65.88 481 GLY B N 1
ATOM 9696 C CA . GLY B 1 481 ? -18.125 14.906 15.641 1 65.88 481 GLY B CA 1
ATOM 9697 C C . GLY B 1 481 ? -17.125 13.773 15.812 1 65.88 481 GLY B C 1
ATOM 9698 O O . GLY B 1 481 ? -16.203 13.617 14.992 1 65.88 481 GLY B O 1
ATOM 9699 N N . PRO B 1 482 ? -17.156 13.125 16.844 1 74.81 482 PRO B N 1
ATOM 9700 C CA . PRO B 1 482 ? -16.281 11.977 17.062 1 74.81 482 PRO B CA 1
ATOM 9701 C C . PRO B 1 482 ? -16.516 10.844 16.078 1 74.81 482 PRO B C 1
ATOM 9703 O O . PRO B 1 482 ? -17.562 10.812 15.406 1 74.81 482 PRO B O 1
ATOM 9706 N N . PHE B 1 483 ? -15.586 10.055 15.906 1 79.56 483 PHE B N 1
ATOM 9707 C CA . PHE B 1 483 ? -15.711 8.898 15.031 1 79.56 483 PHE B CA 1
ATOM 9708 C C . PHE B 1 483 ? -16.797 7.957 15.539 1 79.56 483 PHE B C 1
ATOM 9710 O O . PHE B 1 483 ? -16.812 7.582 16.719 1 79.56 483 PHE B O 1
ATOM 9717 N N . HIS B 1 484 ? -17.688 7.645 14.711 1 86.75 484 HIS B N 1
ATOM 9718 C CA . HIS B 1 484 ? -18.891 6.918 15.047 1 86.75 484 HIS B CA 1
ATOM 9719 C C . HIS B 1 484 ? -18.578 5.613 15.766 1 86.75 484 HIS B C 1
ATOM 9721 O O . HIS B 1 484 ? -19.188 5.293 16.781 1 86.75 484 HIS B O 1
ATOM 9727 N N . HIS B 1 485 ? -17.609 4.93 15.273 1 87.31 485 HIS B N 1
ATOM 9728 C CA . HIS B 1 485 ? -17.266 3.643 15.867 1 87.31 485 HIS B CA 1
ATOM 9729 C C . HIS B 1 485 ? -16.828 3.807 17.328 1 87.31 485 HIS B C 1
ATOM 9731 O O . HIS B 1 485 ? -17.203 3.016 18.188 1 87.31 485 HIS B O 1
ATOM 9737 N N . ASP B 1 486 ? -16.078 4.848 17.594 1 87.5 486 ASP B N 1
ATOM 9738 C CA . ASP B 1 486 ? -15.562 5.082 18.938 1 87.5 486 ASP B CA 1
ATOM 9739 C C . ASP B 1 486 ? -16.688 5.461 19.891 1 87.5 486 ASP B C 1
ATOM 9741 O O . ASP B 1 486 ? -16.703 5.02 21.047 1 87.5 486 ASP B O 1
ATOM 9745 N N . VAL B 1 487 ? -17.609 6.191 19.406 1 90.81 487 VAL B N 1
ATOM 9746 C CA . VAL B 1 487 ? -18.719 6.648 20.219 1 90.81 487 VAL B CA 1
ATOM 9747 C C . VAL B 1 487 ? -19.609 5.465 20.594 1 90.81 487 VAL B C 1
ATOM 9749 O O . VAL B 1 487 ? -19.953 5.277 21.766 1 90.81 487 VAL B O 1
ATOM 9752 N N . VAL B 1 488 ? -19.906 4.707 19.625 1 93.25 488 VAL B N 1
ATOM 9753 C CA . VAL B 1 488 ? -20.812 3.588 19.844 1 93.25 488 VAL B CA 1
ATOM 9754 C C . VAL B 1 488 ? -20.172 2.57 20.781 1 93.25 488 VAL B C 1
ATOM 9756 O O . VAL B 1 488 ? -20.828 2.027 21.672 1 93.25 488 VAL B O 1
ATOM 9759 N N . GLU B 1 489 ? -18.953 2.369 20.547 1 92.06 489 GLU B N 1
ATOM 9760 C CA . GLU B 1 489 ? -18.25 1.434 21.422 1 92.06 489 GLU B CA 1
ATOM 9761 C C . GLU B 1 489 ? -18.234 1.936 22.859 1 92.06 489 GLU B C 1
ATOM 9763 O O . GLU B 1 489 ? -18.422 1.157 23.797 1 92.06 489 GLU B O 1
ATOM 9768 N N . ALA B 1 490 ? -18 3.168 23.031 1 92.31 490 ALA B N 1
ATOM 9769 C CA . ALA B 1 490 ? -17.938 3.754 24.359 1 92.31 490 ALA B CA 1
ATOM 9770 C C . ALA B 1 490 ? -19.297 3.717 25.047 1 92.31 490 ALA B C 1
ATOM 9772 O O . ALA B 1 490 ? -19.406 3.352 26.219 1 92.31 490 ALA B O 1
ATOM 9773 N N . ILE B 1 491 ? -20.297 4.031 24.297 1 94.25 491 ILE B N 1
ATOM 9774 C CA . ILE B 1 491 ? -21.656 4.035 24.828 1 94.25 491 ILE B CA 1
ATOM 9775 C C . ILE B 1 491 ? -22.062 2.615 25.234 1 94.25 491 ILE B C 1
ATOM 9777 O O . ILE B 1 491 ? -22.656 2.406 26.297 1 94.25 491 ILE B O 1
ATOM 9781 N N . SER B 1 492 ? -21.703 1.73 24.375 1 95.25 492 SER B N 1
ATOM 9782 C CA . SER B 1 492 ? -22.016 0.335 24.656 1 95.25 492 SER B CA 1
ATOM 9783 C C . SER B 1 492 ? -21.312 -0.158 25.922 1 95.25 492 SER B C 1
ATOM 9785 O O . SER B 1 492 ? -21.906 -0.873 26.719 1 95.25 492 SER B O 1
ATOM 9787 N N . THR B 1 493 ? -20.125 0.239 26.094 1 95.31 493 THR B N 1
ATOM 9788 C CA . THR B 1 493 ? -19.359 -0.168 27.25 1 95.31 493 THR B CA 1
ATOM 9789 C C . THR B 1 493 ? -19.938 0.431 28.531 1 95.31 493 THR B C 1
ATOM 9791 O O . THR B 1 493 ? -20.078 -0.263 29.531 1 95.31 493 THR B O 1
ATOM 9794 N N . VAL B 1 494 ? -20.266 1.662 28.5 1 96.44 494 VAL B N 1
ATOM 9795 C CA . VAL B 1 494 ? -20.844 2.346 29.656 1 96.44 494 VAL B CA 1
ATOM 9796 C C . VAL B 1 494 ? -22.219 1.735 29.984 1 96.44 494 VAL B C 1
ATOM 9798 O O . VAL B 1 494 ? -22.531 1.505 31.156 1 96.44 494 VAL B O 1
ATOM 9801 N N . LEU B 1 495 ? -23 1.495 28.922 1 97.56 495 LEU B N 1
ATOM 9802 C CA . LEU B 1 495 ? -24.312 0.886 29.109 1 97.56 495 LEU B CA 1
ATOM 9803 C C . LEU B 1 495 ? -24.188 -0.47 29.797 1 97.56 495 LEU B C 1
ATOM 9805 O O . LEU B 1 495 ? -24.891 -0.746 30.766 1 97.56 495 LEU B O 1
ATOM 9809 N N . GLU B 1 496 ? -23.312 -1.234 29.297 1 97.19 496 GLU B N 1
ATOM 9810 C CA . GLU B 1 496 ? -23.125 -2.566 29.875 1 97.19 496 GLU B CA 1
ATOM 9811 C C . GLU B 1 496 ? -22.719 -2.486 31.344 1 97.19 496 GLU B C 1
ATOM 9813 O O . GLU B 1 496 ? -23.203 -3.268 32.156 1 97.19 496 GLU B O 1
ATOM 9818 N N . ALA B 1 497 ? -21.891 -1.558 31.625 1 97 497 ALA B N 1
ATOM 9819 C CA . ALA B 1 497 ? -21.453 -1.382 33 1 97 497 ALA B CA 1
ATOM 9820 C C . ALA B 1 497 ? -22.641 -1.028 33.906 1 97 497 ALA B C 1
ATOM 9822 O O . ALA B 1 497 ? -22.797 -1.585 35 1 97 497 ALA B O 1
ATOM 9823 N N . HIS B 1 498 ? -23.469 -0.123 33.531 1 97.5 498 HIS B N 1
ATOM 9824 C CA . HIS B 1 498 ? -24.641 0.264 34.281 1 97.5 498 HIS B CA 1
ATOM 9825 C C . HIS B 1 498 ? -25.609 -0.908 34.438 1 97.5 498 HIS B C 1
ATOM 9827 O O . HIS B 1 498 ? -26.156 -1.126 35.531 1 97.5 498 HIS B O 1
ATOM 9833 N N . ILE B 1 499 ? -25.797 -1.629 33.312 1 97.81 499 ILE B N 1
ATOM 9834 C CA . ILE B 1 499 ? -26.75 -2.738 33.344 1 97.81 499 ILE B CA 1
ATOM 9835 C C . ILE B 1 499 ? -26.25 -3.826 34.281 1 97.81 499 ILE B C 1
ATOM 9837 O O . ILE B 1 499 ? -27.062 -4.441 35 1 97.81 499 ILE B O 1
ATOM 9841 N N . TYR B 1 500 ? -25 -4.047 34.312 1 97.12 500 TYR B N 1
ATOM 9842 C CA . TYR B 1 500 ? -24.453 -5.035 35.219 1 97.12 500 TYR B CA 1
ATOM 9843 C C . TYR B 1 500 ? -24.703 -4.625 36.688 1 97.12 500 TYR B C 1
ATOM 9845 O O . TYR B 1 500 ? -25.078 -5.461 37.5 1 97.12 500 TYR B O 1
ATOM 9853 N N . GLU B 1 501 ? -24.516 -3.326 36.969 1 96.44 501 GLU B N 1
ATOM 9854 C CA . GLU B 1 501 ? -24.781 -2.84 38.312 1 96.44 501 GLU B CA 1
ATOM 9855 C C . GLU B 1 501 ? -26.266 -2.979 38.688 1 96.44 501 GLU B C 1
ATOM 9857 O O . GLU B 1 501 ? -26.609 -3.27 39.812 1 96.44 501 GLU B O 1
ATOM 9862 N N . ASP B 1 502 ? -27.078 -2.809 37.688 1 97 502 ASP B N 1
ATOM 9863 C CA . ASP B 1 502 ? -28.516 -2.928 37.906 1 97 502 ASP B CA 1
ATOM 9864 C C . ASP B 1 502 ? -28.922 -4.387 38.125 1 97 502 ASP B C 1
ATOM 9866 O O . ASP B 1 502 ? -29.844 -4.672 38.906 1 97 502 ASP B O 1
ATOM 9870 N N . TRP B 1 503 ? -28.281 -5.301 37.406 1 97.25 503 TRP B N 1
ATOM 9871 C CA . TRP B 1 503 ? -28.516 -6.723 37.656 1 97.25 503 TRP B CA 1
ATOM 9872 C C . TRP B 1 503 ? -28.234 -7.074 39.094 1 97.25 503 TRP B C 1
ATOM 9874 O O . TRP B 1 503 ? -29.031 -7.758 39.75 1 97.25 503 TRP B O 1
ATOM 9884 N N . VAL B 1 504 ? -27.109 -6.598 39.594 1 95.5 504 VAL B N 1
ATOM 9885 C CA . VAL B 1 504 ? -26.703 -6.867 40.969 1 95.5 504 VAL B CA 1
ATOM 9886 C C . VAL B 1 504 ? -27.719 -6.27 41.938 1 95.5 504 VAL B C 1
ATOM 9888 O O . VAL B 1 504 ? -28.125 -6.914 42.906 1 95.5 504 VAL B O 1
ATOM 9891 N N . ARG B 1 505 ? -28.156 -5.125 41.656 1 94.88 505 ARG B N 1
ATOM 9892 C CA . ARG B 1 505 ? -29.109 -4.422 42.531 1 94.88 505 ARG B CA 1
ATOM 9893 C C . ARG B 1 505 ? -30.453 -5.133 42.531 1 94.88 505 ARG B C 1
ATOM 9895 O O . ARG B 1 505 ? -31 -5.418 43.625 1 94.88 505 ARG B O 1
ATOM 9902 N N . VAL B 1 506 ? -31.047 -5.422 41.406 1 96 506 VAL B N 1
ATOM 9903 C CA . VAL B 1 506 ? -32.406 -5.961 41.281 1 96 506 VAL B CA 1
ATOM 9904 C C . VAL B 1 506 ? -32.438 -7.391 41.812 1 96 506 VAL B C 1
ATOM 9906 O O . VAL B 1 506 ? -33.406 -7.789 42.469 1 96 506 VAL B O 1
ATOM 9909 N N . ALA B 1 507 ? -31.422 -8.148 41.531 1 96.06 507 ALA B N 1
ATOM 9910 C CA . ALA B 1 507 ? -31.375 -9.539 41.969 1 96.06 507 ALA B CA 1
ATOM 9911 C C . ALA B 1 507 ? -30.938 -9.641 43.438 1 96.06 507 ALA B C 1
ATOM 9913 O O . ALA B 1 507 ? -31.125 -10.672 44.094 1 96.06 507 ALA B O 1
ATOM 9914 N N . GLY B 1 508 ? -30.312 -8.633 44 1 94.19 508 GLY B N 1
ATOM 9915 C CA . GLY B 1 508 ? -29.828 -8.641 45.375 1 94.19 508 GLY B CA 1
ATOM 9916 C C . GLY B 1 508 ? -28.656 -9.57 45.594 1 94.19 508 GLY B C 1
ATOM 9917 O O . GLY B 1 508 ? -28.609 -10.289 46.594 1 94.19 508 GLY B O 1
ATOM 9918 N N . VAL B 1 509 ? -27.812 -9.594 44.594 1 95.06 509 VAL B N 1
ATOM 9919 C CA . VAL B 1 509 ? -26.672 -10.492 44.688 1 95.06 509 VAL B CA 1
ATOM 9920 C C . VAL B 1 509 ? -25.375 -9.688 44.719 1 95.06 509 VAL B C 1
ATOM 9922 O O . VAL B 1 509 ? -25.406 -8.453 44.625 1 95.06 509 VAL B O 1
ATOM 9925 N N . HIS B 1 510 ? -24.25 -10.398 44.875 1 91.62 510 HIS B N 1
ATOM 9926 C CA . HIS B 1 510 ? -22.953 -9.727 44.969 1 91.62 510 HIS B CA 1
ATOM 9927 C C . HIS B 1 510 ? -22.219 -9.758 43.625 1 91.62 510 HIS B C 1
ATOM 9929 O O . HIS B 1 510 ? -21.359 -8.914 43.375 1 91.62 510 HIS B O 1
ATOM 9935 N N . SER B 1 511 ? -22.516 -10.812 42.906 1 93.75 511 SER B N 1
ATOM 9936 C CA . SER B 1 511 ? -21.875 -10.961 41.625 1 93.75 511 SER B CA 1
ATOM 9937 C C . SER B 1 511 ? -22.828 -11.562 40.594 1 93.75 511 SER B C 1
ATOM 9939 O O . SER B 1 511 ? -23.844 -12.156 40.969 1 93.75 511 SER B O 1
ATOM 9941 N N . LEU B 1 512 ? -22.516 -11.375 39.344 1 95.44 512 LEU B N 1
ATOM 9942 C CA . LEU B 1 512 ? -23.375 -11.891 38.281 1 95.44 512 LEU B CA 1
ATOM 9943 C C . LEU B 1 512 ? -23.375 -13.414 38.281 1 95.44 512 LEU B C 1
ATOM 9945 O O . LEU B 1 512 ? -24.344 -14.031 37.812 1 95.44 512 LEU B O 1
ATOM 9949 N N . SER B 1 513 ? -22.281 -13.977 38.75 1 93.94 513 SER B N 1
ATOM 9950 C CA . SER B 1 513 ? -22.172 -15.43 38.812 1 93.94 513 SER B CA 1
ATOM 9951 C C . SER B 1 513 ? -23.219 -16.031 39.75 1 93.94 513 SER B C 1
ATOM 9953 O O . SER B 1 513 ? -23.625 -17.188 39.562 1 93.94 513 SER B O 1
ATOM 9955 N N . ASP B 1 514 ? -23.672 -15.242 40.75 1 95.12 514 ASP B N 1
ATOM 9956 C CA . ASP B 1 514 ? -24.641 -15.703 41.719 1 95.12 514 ASP B CA 1
ATOM 9957 C C . ASP B 1 514 ? -26 -15.961 41.062 1 95.12 514 ASP B C 1
ATOM 9959 O O . ASP B 1 514 ? -26.844 -16.656 41.625 1 95.12 514 ASP B O 1
ATOM 9963 N N . LEU B 1 515 ? -26.125 -15.469 39.906 1 96.38 515 LEU B N 1
ATOM 9964 C CA . LEU B 1 515 ? -27.406 -15.586 39.188 1 96.38 515 LEU B CA 1
ATOM 9965 C C . LEU B 1 515 ? -27.562 -16.969 38.562 1 96.38 515 LEU B C 1
ATOM 9967 O O . LEU B 1 515 ? -28.625 -17.297 38.031 1 96.38 515 LEU B O 1
ATOM 9971 N N . HIS B 1 516 ? -26.625 -17.797 38.719 1 94.75 516 HIS B N 1
ATOM 9972 C CA . HIS B 1 516 ? -26.688 -19.172 38.25 1 94.75 516 HIS B CA 1
ATOM 9973 C C . HIS B 1 516 ? -27.766 -19.969 39 1 94.75 516 HIS B C 1
ATOM 9975 O O . HIS B 1 516 ? -28.25 -20.984 38.5 1 94.75 516 HIS B O 1
ATOM 9981 N N . ASP B 1 517 ? -28.016 -19.438 40.125 1 93.44 517 ASP B N 1
ATOM 9982 C CA . ASP B 1 517 ? -29 -20.125 40.969 1 93.44 517 ASP B CA 1
ATOM 9983 C C . ASP B 1 517 ? -30.422 -19.875 40.469 1 93.44 517 ASP B C 1
ATOM 9985 O O . ASP B 1 517 ? -31.359 -20.562 40.875 1 93.44 517 ASP B O 1
ATOM 9989 N N . CYS B 1 518 ? -30.594 -18.938 39.594 1 95.44 518 CYS B N 1
ATOM 9990 C CA . CYS B 1 518 ? -31.906 -18.609 39.031 1 95.44 518 CYS B CA 1
ATOM 9991 C C . CYS B 1 518 ? -32.219 -19.469 37.812 1 95.44 518 CYS B C 1
ATOM 9993 O O . CYS B 1 518 ? -31.328 -19.812 37.062 1 95.44 518 CYS B O 1
ATOM 9995 N N . THR B 1 519 ? -33.5 -19.766 37.719 1 95.75 519 THR B N 1
ATOM 9996 C CA . THR B 1 519 ? -33.938 -20.438 36.5 1 95.75 519 THR B CA 1
ATOM 9997 C C . THR B 1 519 ? -34.062 -19.453 35.344 1 95.75 519 THR B C 1
ATOM 9999 O O . THR B 1 519 ? -34 -18.234 35.531 1 95.75 519 THR B O 1
ATOM 10002 N N . ALA B 1 520 ? -34.188 -20.016 34.156 1 96.19 520 ALA B N 1
ATOM 10003 C CA . ALA B 1 520 ? -34.25 -19.172 32.969 1 96.19 520 ALA B CA 1
ATOM 10004 C C . ALA B 1 520 ? -35.469 -18.234 33.031 1 96.19 520 ALA B C 1
ATOM 10006 O O . ALA B 1 520 ? -35.344 -17.047 32.75 1 96.19 520 ALA B O 1
ATOM 10007 N N . PRO B 1 521 ? -36.625 -18.75 33.469 1 96.25 521 PRO B N 1
ATOM 10008 C CA . PRO B 1 521 ? -37.781 -17.828 33.594 1 96.25 521 PRO B CA 1
ATOM 10009 C C . PRO B 1 521 ? -37.562 -16.75 34.656 1 96.25 521 PRO B C 1
ATOM 10011 O O . PRO B 1 521 ? -38 -15.617 34.5 1 96.25 521 PRO B O 1
ATOM 10014 N N . GLU B 1 522 ? -36.906 -17.109 35.656 1 96.62 522 GLU B N 1
ATOM 10015 C CA . GLU B 1 522 ? -36.594 -16.141 36.719 1 96.62 522 GLU B CA 1
ATOM 10016 C C . GLU B 1 522 ? -35.688 -15.047 36.188 1 96.62 522 GLU B C 1
ATOM 10018 O O . GLU B 1 522 ? -35.844 -13.867 36.531 1 96.62 522 GLU B O 1
ATOM 10023 N N . LEU B 1 523 ? -34.719 -15.461 35.406 1 97.25 523 LEU B N 1
ATOM 10024 C CA . LEU B 1 523 ? -33.812 -14.477 34.812 1 97.25 523 LEU B CA 1
ATOM 10025 C C . LEU B 1 523 ? -34.562 -13.523 33.906 1 97.25 523 LEU B C 1
ATOM 10027 O O . LEU B 1 523 ? -34.281 -12.32 33.875 1 97.25 523 LEU B O 1
ATOM 10031 N N . LYS B 1 524 ? -35.469 -14.062 33.125 1 97.12 524 LYS B N 1
ATOM 10032 C CA . LYS B 1 524 ? -36.281 -13.242 32.25 1 97.12 524 LYS B CA 1
ATOM 10033 C C . LYS B 1 524 ? -37.125 -12.25 33.031 1 97.12 524 LYS B C 1
ATOM 10035 O O . LYS B 1 524 ? -37.25 -11.086 32.656 1 97.12 524 LYS B O 1
ATOM 10040 N N . ASP B 1 525 ? -37.688 -12.695 34.156 1 97.06 525 ASP B N 1
ATOM 10041 C CA . ASP B 1 525 ? -38.469 -11.828 35.031 1 97.06 525 ASP B CA 1
ATOM 10042 C C . ASP B 1 525 ? -37.594 -10.727 35.656 1 97.06 525 ASP B C 1
ATOM 10044 O O . ASP B 1 525 ? -38.031 -9.586 35.75 1 97.06 525 ASP B O 1
ATOM 10048 N N . LEU B 1 526 ? -36.469 -11.125 36.062 1 97.56 526 LEU B N 1
ATOM 10049 C CA . LEU B 1 526 ? -35.531 -10.148 36.625 1 97.56 526 LEU B CA 1
ATOM 10050 C C . LEU B 1 526 ? -35.156 -9.102 35.562 1 97.56 526 LEU B C 1
ATOM 10052 O O . LEU B 1 526 ? -35.031 -7.922 35.875 1 97.56 526 LEU B O 1
ATOM 10056 N N . ALA B 1 527 ? -34.906 -9.57 34.281 1 98.12 527 ALA B N 1
ATOM 10057 C CA . ALA B 1 527 ? -34.594 -8.641 33.219 1 98.12 527 ALA B CA 1
ATOM 10058 C C . ALA B 1 527 ? -35.719 -7.645 33 1 98.12 527 ALA B C 1
ATOM 10060 O O . ALA B 1 527 ? -35.5 -6.453 32.781 1 98.12 527 ALA B O 1
ATOM 10061 N N . ALA B 1 528 ? -36.938 -8.141 33.062 1 97.25 528 ALA B N 1
ATOM 10062 C CA . ALA B 1 528 ? -38.125 -7.277 32.906 1 97.25 528 ALA B CA 1
ATOM 10063 C C . ALA B 1 528 ? -38.188 -6.254 34.031 1 97.25 528 ALA B C 1
ATOM 10065 O O . ALA B 1 528 ? -38.5 -5.082 33.812 1 97.25 528 ALA B O 1
ATOM 10066 N N . GLU B 1 529 ? -37.906 -6.715 35.188 1 96.94 529 GLU B N 1
ATOM 10067 C CA . GLU B 1 529 ? -37.906 -5.82 36.344 1 96.94 529 GLU B CA 1
ATOM 10068 C C . GLU B 1 529 ? -36.812 -4.77 36.219 1 96.94 529 GLU B C 1
ATOM 10070 O O . GLU B 1 529 ? -37 -3.604 36.562 1 96.94 529 GLU B O 1
ATOM 10075 N N . LEU B 1 530 ? -35.688 -5.242 35.812 1 97.25 530 LEU B N 1
ATOM 10076 C CA . LEU B 1 530 ? -34.562 -4.34 35.594 1 97.25 530 LEU B CA 1
ATOM 10077 C C . LEU B 1 530 ? -34.906 -3.219 34.625 1 97.25 530 LEU B C 1
ATOM 10079 O O . LEU B 1 530 ? -34.625 -2.049 34.906 1 97.25 530 LEU B O 1
ATOM 10083 N N . VAL B 1 531 ? -35.562 -3.531 33.5 1 97.06 531 VAL B N 1
ATOM 10084 C CA . VAL B 1 531 ? -35.938 -2.527 32.5 1 97.06 531 VAL B CA 1
ATOM 10085 C C . VAL B 1 531 ? -37 -1.606 33.094 1 97.06 531 VAL B C 1
ATOM 10087 O O . VAL B 1 531 ? -36.938 -0.388 32.906 1 97.06 531 VAL B O 1
ATOM 10090 N N . GLN B 1 532 ? -37.844 -2.121 33.844 1 94.38 532 GLN B N 1
ATOM 10091 C CA . GLN B 1 532 ? -38.938 -1.355 34.438 1 94.38 532 GLN B CA 1
ATOM 10092 C C . GLN B 1 532 ? -38.438 -0.357 35.469 1 94.38 532 GLN B C 1
ATOM 10094 O O . GLN B 1 532 ? -38.906 0.774 35.531 1 94.38 532 GLN B O 1
ATOM 10099 N N . THR B 1 533 ? -37.406 -0.747 36.188 1 93.62 533 THR B N 1
ATOM 10100 C CA . THR B 1 533 ? -36.969 0.083 37.281 1 93.62 533 THR B CA 1
ATOM 10101 C C . THR B 1 533 ? -35.719 0.866 36.938 1 93.62 533 THR B C 1
ATOM 10103 O O . THR B 1 533 ? -35.406 1.893 37.531 1 93.62 533 THR B O 1
ATOM 10106 N N . GLY B 1 534 ? -35.031 0.366 35.969 1 93.56 534 GLY B N 1
ATOM 10107 C CA . GLY B 1 534 ? -33.719 0.961 35.688 1 93.56 534 GLY B CA 1
ATOM 10108 C C . GLY B 1 534 ? -33.625 1.608 34.344 1 93.56 534 GLY B C 1
ATOM 10109 O O . GLY B 1 534 ? -32.656 2.299 34.031 1 93.56 534 GLY B O 1
ATOM 10110 N N . ALA B 1 535 ? -34.656 1.423 33.438 1 94 535 ALA B N 1
ATOM 10111 C CA . ALA B 1 535 ? -34.531 1.923 32.062 1 94 535 ALA B CA 1
ATOM 10112 C C . ALA B 1 535 ? -35.906 2.279 31.484 1 94 535 ALA B C 1
ATOM 10114 O O . ALA B 1 535 ? -36.156 2.047 30.297 1 94 535 ALA B O 1
ATOM 10115 N N . SER B 1 536 ? -36.781 2.711 32.281 1 89.19 536 SER B N 1
ATOM 10116 C CA . SER B 1 536 ? -38.125 3.068 31.812 1 89.19 536 SER B CA 1
ATOM 10117 C C . SER B 1 536 ? -38.5 4.48 32.25 1 89.19 536 SER B C 1
ATOM 10119 O O . SER B 1 536 ? -38 4.977 33.25 1 89.19 536 SER B O 1
ATOM 10121 N N . GLY B 1 537 ? -39.375 5.098 31.453 1 80 537 GLY B N 1
ATOM 10122 C CA . GLY B 1 537 ? -39.875 6.422 31.766 1 80 537 GLY B CA 1
ATOM 10123 C C . GLY B 1 537 ? -40.844 6.422 32.906 1 80 537 GLY B C 1
ATOM 10124 O O . GLY B 1 537 ? -41 7.422 33.625 1 80 537 GLY B O 1
ATOM 10125 N N . ALA B 1 538 ? -41.438 5.305 33.156 1 78.81 538 ALA B N 1
ATOM 10126 C CA . ALA B 1 538 ? -42.438 5.203 34.188 1 78.81 538 ALA B CA 1
ATOM 10127 C C . ALA B 1 538 ? -41.844 5.41 35.562 1 78.81 538 ALA B C 1
ATOM 10129 O O . ALA B 1 538 ? -42.438 6.043 36.438 1 78.81 538 ALA B O 1
ATOM 10130 N N . VAL B 1 539 ? -40.688 4.926 35.781 1 79.62 539 VAL B N 1
ATOM 10131 C CA . VAL B 1 539 ? -40 5.062 37.062 1 79.62 539 VAL B CA 1
ATOM 10132 C C . VAL B 1 539 ? -39.625 6.523 37.281 1 79.62 539 VAL B C 1
ATOM 10134 O O . VAL B 1 539 ? -39.594 6.996 38.406 1 79.62 539 VAL B O 1
ATOM 10137 N N . MET B 1 540 ? -39.438 7.195 36.281 1 78.25 540 MET B N 1
ATOM 10138 C CA . MET B 1 540 ? -39.031 8.602 36.344 1 78.25 540 MET B CA 1
ATOM 10139 C C . MET B 1 540 ? -40.156 9.453 36.938 1 78.25 540 MET B C 1
ATOM 10141 O O . MET B 1 540 ? -39.875 10.359 37.75 1 78.25 540 MET B O 1
ATOM 10145 N N . ASP B 1 541 ? -41.312 9.109 36.656 1 74.56 541 ASP B N 1
ATOM 10146 C CA . ASP B 1 541 ? -42.438 9.836 37.156 1 74.56 541 ASP B CA 1
ATOM 10147 C C . ASP B 1 541 ? -42.562 9.664 38.688 1 74.56 541 ASP B C 1
ATOM 10149 O O . ASP B 1 541 ? -42.875 10.617 39.406 1 74.56 541 ASP B O 1
ATOM 10153 N N . GLY B 1 542 ? -42.219 8.477 39.125 1 73.5 542 GLY B N 1
ATOM 10154 C CA . GLY B 1 542 ? -42.25 8.219 40.531 1 73.5 542 GLY B CA 1
ATOM 10155 C C . GLY B 1 542 ? -41.188 8.961 41.312 1 73.5 542 GLY B C 1
ATOM 10156 O O . GLY B 1 542 ? -41.469 9.508 42.375 1 73.5 542 GLY B O 1
ATOM 10157 N N . ILE B 1 543 ? -40.031 9.07 40.781 1 76.19 543 ILE B N 1
ATOM 10158 C CA . ILE B 1 543 ? -38.906 9.719 41.438 1 76.19 543 ILE B CA 1
ATOM 10159 C C . ILE B 1 543 ? -39.156 11.227 41.469 1 76.19 543 ILE B C 1
ATOM 10161 O O . ILE B 1 543 ? -38.906 11.867 42.5 1 76.19 543 ILE B O 1
ATOM 10165 N N . THR B 1 544 ? -39.719 11.805 40.438 1 73.06 544 THR B N 1
ATOM 10166 C CA . THR B 1 544 ? -39.938 13.242 40.344 1 73.06 544 THR B CA 1
ATOM 10167 C C . THR B 1 544 ? -41 13.695 41.312 1 73.06 544 THR B C 1
ATOM 10169 O O . THR B 1 544 ? -40.906 14.781 41.906 1 73.06 544 THR B O 1
ATOM 10172 N N . HIS B 1 545 ? -41.969 12.789 41.625 1 73.88 545 HIS B N 1
ATOM 10173 C CA . HIS B 1 545 ? -43.062 13.172 42.469 1 73.88 545 HIS B CA 1
ATOM 10174 C C . HIS B 1 545 ? -42.75 12.961 43.938 1 73.88 545 HIS B C 1
ATOM 10176 O O . HIS B 1 545 ? -43.5 13.375 44.812 1 73.88 545 HIS B O 1
ATOM 10182 N N . SER B 1 546 ? -41.656 12.305 44.281 1 69.38 546 SER B N 1
ATOM 10183 C CA . SER B 1 546 ? -41.344 11.984 45.656 1 69.38 546 SER B CA 1
ATOM 10184 C C . SER B 1 546 ? -40.781 13.203 46.406 1 69.38 546 SER B C 1
ATOM 10186 O O . SER B 1 546 ? -40.531 13.148 47.625 1 69.38 546 SER B O 1
ATOM 10188 N N . GLY B 1 547 ? -40.969 14.484 45.969 1 70.81 547 GLY B N 1
ATOM 10189 C CA . GLY B 1 547 ? -40.562 15.734 46.625 1 70.81 547 GLY B CA 1
ATOM 10190 C C . GLY B 1 547 ? -39.062 15.867 46.812 1 70.81 547 GLY B C 1
ATOM 10191 O O . GLY B 1 547 ? -38.531 16.969 46.969 1 70.81 547 GLY B O 1
ATOM 10192 N N . CYS B 1 548 ? -38.219 14.773 46.938 1 82.19 548 CYS B N 1
ATOM 10193 C CA . CYS B 1 548 ? -36.75 14.828 47.062 1 82.19 548 CYS B CA 1
ATOM 10194 C C . CYS B 1 548 ? -36.094 13.953 46.031 1 82.19 548 CYS B C 1
ATOM 10196 O O . CYS B 1 548 ? -35.562 12.883 46.344 1 82.19 548 CYS B O 1
ATOM 10198 N N . PRO B 1 549 ? -35.969 14.562 44.812 1 84.88 549 PRO B N 1
ATOM 10199 C CA . PRO B 1 549 ? -35.562 13.695 43.719 1 84.88 549 PRO B CA 1
ATOM 10200 C C . PRO B 1 549 ? -34.062 13.445 43.688 1 84.88 549 PRO B C 1
ATOM 10202 O O . PRO B 1 549 ? -33.281 14.32 44.062 1 84.88 549 PRO B O 1
ATOM 10205 N N . ASP B 1 550 ? -33.594 12.211 43.406 1 88.38 550 ASP B N 1
ATOM 10206 C CA . ASP B 1 550 ? -32.219 11.82 43.094 1 88.38 550 ASP B CA 1
ATOM 10207 C C . ASP B 1 550 ? -31.906 12.086 41.625 1 88.38 550 ASP B C 1
ATOM 10209 O O . ASP B 1 550 ? -32.188 11.25 40.75 1 88.38 550 ASP B O 1
ATOM 10213 N N . ILE B 1 551 ? -31.234 13.188 41.375 1 86.31 551 ILE B N 1
ATOM 10214 C CA . ILE B 1 551 ? -31.016 13.68 40.031 1 86.31 551 ILE B CA 1
ATOM 10215 C C . ILE B 1 551 ? -30.031 12.758 39.281 1 86.31 551 ILE B C 1
ATOM 10217 O O . ILE B 1 551 ? -30.172 12.516 38.094 1 86.31 551 ILE B O 1
ATOM 10221 N N . LEU B 1 552 ? -29.078 12.258 40.031 1 88.25 552 LEU B N 1
ATOM 10222 C CA . LEU B 1 552 ? -28.094 11.391 39.406 1 88.25 552 LEU B CA 1
ATOM 10223 C C . LEU B 1 552 ? -28.719 10.062 38.969 1 88.25 552 LEU B C 1
ATOM 10225 O O . LEU B 1 552 ? -28.438 9.547 37.906 1 88.25 552 LEU B O 1
ATOM 10229 N N . ARG B 1 553 ? -29.5 9.547 39.844 1 90.5 553 ARG B N 1
ATOM 10230 C CA . ARG B 1 553 ? -30.188 8.305 39.5 1 90.5 553 ARG B CA 1
ATOM 10231 C C . ARG B 1 553 ? -31.125 8.492 38.312 1 90.5 553 ARG B C 1
ATOM 10233 O O . ARG B 1 553 ? -31.219 7.621 37.438 1 90.5 553 ARG B O 1
ATOM 10240 N N . GLN B 1 554 ? -31.766 9.617 38.281 1 90.12 554 GLN B N 1
ATOM 10241 C CA . GLN B 1 554 ? -32.625 9.938 37.156 1 90.12 554 GLN B CA 1
ATOM 10242 C C . GLN B 1 554 ? -31.859 9.961 35.844 1 90.12 554 GLN B C 1
ATOM 10244 O O . GLN B 1 554 ? -32.344 9.43 34.844 1 90.12 554 GLN B O 1
ATOM 10249 N N . GLN B 1 555 ? -30.734 10.492 35.906 1 90.38 555 GLN B N 1
ATOM 10250 C CA . GLN B 1 555 ? -29.906 10.602 34.719 1 90.38 555 GLN B CA 1
ATOM 10251 C C . GLN B 1 555 ? -29.469 9.219 34.219 1 90.38 555 GLN B C 1
ATOM 10253 O O . GLN B 1 555 ? -29.438 8.969 33.031 1 90.38 555 GLN B O 1
ATOM 10258 N N . ILE B 1 556 ? -29.172 8.391 35.094 1 92.94 556 ILE B N 1
ATOM 10259 C CA . ILE B 1 556 ? -28.719 7.051 34.75 1 92.94 556 ILE B CA 1
ATOM 10260 C C . ILE B 1 556 ? -29.859 6.27 34.125 1 92.94 556 ILE B C 1
ATOM 10262 O O . ILE B 1 556 ? -29.672 5.562 33.125 1 92.94 556 ILE B O 1
ATOM 10266 N N . ILE B 1 557 ? -31 6.426 34.719 1 93.38 557 ILE B N 1
ATOM 10267 C CA . ILE B 1 557 ? -32.188 5.73 34.188 1 93.38 557 ILE B CA 1
ATOM 10268 C C . ILE B 1 557 ? -32.469 6.219 32.781 1 93.38 557 ILE B C 1
ATOM 10270 O O . ILE B 1 557 ? -32.75 5.414 31.875 1 93.38 557 ILE B O 1
ATOM 10274 N N . LEU B 1 558 ? -32.375 7.512 32.594 1 91.62 558 LEU B N 1
ATOM 10275 C CA . LEU B 1 558 ? -32.625 8.086 31.266 1 91.62 558 LEU B CA 1
ATOM 10276 C C . LEU B 1 558 ? -31.578 7.617 30.266 1 91.62 558 LEU B C 1
ATOM 10278 O O . LEU B 1 558 ? -31.906 7.301 29.109 1 91.62 558 LEU B O 1
ATOM 10282 N N . PHE B 1 559 ? -30.344 7.57 30.688 1 93.38 559 PHE B N 1
ATOM 10283 C CA . PHE B 1 559 ? -29.266 7.105 29.812 1 93.38 559 PHE B CA 1
ATOM 10284 C C . PHE B 1 559 ? -29.5 5.652 29.391 1 93.38 559 PHE B C 1
ATOM 10286 O O . PHE B 1 559 ? -29.406 5.312 28.219 1 93.38 559 PHE B O 1
ATOM 10293 N N . CYS B 1 560 ? -29.781 4.809 30.359 1 96.25 560 CYS B N 1
ATOM 10294 C CA . CYS B 1 560 ? -29.969 3.389 30.094 1 96.25 560 CYS B CA 1
ATOM 10295 C C . CYS B 1 560 ? -31.156 3.166 29.156 1 96.25 560 CYS B C 1
ATOM 10297 O O . CYS B 1 560 ? -31.078 2.34 28.25 1 96.25 560 CYS B O 1
ATOM 10299 N N . ARG B 1 561 ? -32.219 3.904 29.391 1 93 561 ARG B N 1
ATOM 10300 C CA . ARG B 1 561 ? -33.375 3.807 28.531 1 93 561 ARG B CA 1
ATOM 10301 C C . ARG B 1 561 ? -33.031 4.133 27.078 1 93 561 ARG B C 1
ATOM 10303 O O . ARG B 1 561 ? -33.312 3.357 26.172 1 93 561 ARG B O 1
ATOM 10310 N N . ASP B 1 562 ? -32.406 5.227 26.891 1 92.69 562 ASP B N 1
ATOM 10311 C CA . ASP B 1 562 ? -32.094 5.703 25.547 1 92.69 562 ASP B CA 1
ATOM 10312 C C . ASP B 1 562 ? -31.016 4.855 24.891 1 92.69 562 ASP B C 1
ATOM 10314 O O . ASP B 1 562 ? -31.094 4.562 23.703 1 92.69 562 ASP B O 1
ATOM 10318 N N . ALA B 1 563 ? -29.984 4.461 25.656 1 95.5 563 ALA B N 1
ATOM 10319 C CA . ALA B 1 563 ? -28.906 3.631 25.125 1 95.5 563 ALA B CA 1
ATOM 10320 C C . ALA B 1 563 ? -29.406 2.242 24.75 1 95.5 563 ALA B C 1
ATOM 10322 O O . ALA B 1 563 ? -28.953 1.643 23.781 1 95.5 563 ALA B O 1
ATOM 10323 N N . LEU B 1 564 ? -30.297 1.708 25.531 1 96.06 564 LEU B N 1
ATOM 10324 C CA . LEU B 1 564 ? -30.891 0.412 25.203 1 96.06 564 LEU B CA 1
ATOM 10325 C C . LEU B 1 564 ? -31.672 0.481 23.906 1 96.06 564 LEU B C 1
ATOM 10327 O O . LEU B 1 564 ? -31.703 -0.483 23.141 1 96.06 564 LEU B O 1
ATOM 10331 N N . GLN B 1 565 ? -32.375 1.549 23.734 1 93.31 565 GLN B N 1
ATOM 10332 C CA . GLN B 1 565 ? -33.094 1.72 22.484 1 93.31 565 GLN B CA 1
ATOM 10333 C C . GLN B 1 565 ? -32.156 1.731 21.297 1 93.31 565 GLN B C 1
ATOM 10335 O O . GLN B 1 565 ? -32.469 1.206 20.219 1 93.31 565 GLN B O 1
ATOM 10340 N N . TYR B 1 566 ? -31.016 2.352 21.438 1 94.94 566 TYR B N 1
ATOM 10341 C CA . TYR B 1 566 ? -30 2.275 20.406 1 94.94 566 TYR B CA 1
ATOM 10342 C C . TYR B 1 566 ? -29.609 0.827 20.125 1 94.94 566 TYR B C 1
ATOM 10344 O O . TYR B 1 566 ? -29.484 0.426 18.969 1 94.94 566 TYR B O 1
ATOM 10352 N N . ALA B 1 567 ? -29.391 0.085 21.172 1 96.12 567 ALA B N 1
ATOM 10353 C CA . ALA B 1 567 ? -29 -1.319 21.031 1 96.12 567 ALA B CA 1
ATOM 10354 C C . ALA B 1 567 ? -30.094 -2.111 20.312 1 96.12 567 ALA B C 1
ATOM 10356 O O . ALA B 1 567 ? -29.797 -3.002 19.516 1 96.12 567 ALA B O 1
ATOM 10357 N N . VAL B 1 568 ? -31.328 -1.79 20.625 1 95.38 568 VAL B N 1
ATOM 10358 C CA . VAL B 1 568 ? -32.438 -2.451 19.969 1 95.38 568 VAL B CA 1
ATOM 10359 C C . VAL B 1 568 ? -32.406 -2.162 18.469 1 95.38 568 VAL B C 1
ATOM 10361 O O . VAL B 1 568 ? -32.594 -3.068 17.641 1 95.38 568 VAL B O 1
ATOM 10364 N N . LEU B 1 569 ? -32.219 -0.932 18.109 1 95.31 569 LEU B N 1
ATOM 10365 C CA . LEU B 1 569 ? -32.125 -0.552 16.703 1 95.31 569 LEU B CA 1
ATOM 10366 C C . LEU B 1 569 ? -31 -1.283 15.992 1 95.31 569 LEU B C 1
ATOM 10368 O O . LEU B 1 569 ? -31.172 -1.791 14.883 1 95.31 569 LEU B O 1
ATOM 10372 N N . ASP B 1 570 ? -29.875 -1.312 16.625 1 95.81 570 ASP B N 1
ATOM 10373 C CA . ASP B 1 570 ? -28.703 -1.979 16.062 1 95.81 570 ASP B CA 1
ATOM 10374 C C . ASP B 1 570 ? -28.984 -3.457 15.805 1 95.81 570 ASP B C 1
ATOM 10376 O O . ASP B 1 570 ? -28.625 -3.988 14.75 1 95.81 570 ASP B O 1
ATOM 10380 N N . GLU B 1 571 ? -29.609 -4.062 16.719 1 95.62 571 GLU B N 1
ATOM 10381 C CA . GLU B 1 571 ? -29.953 -5.477 16.578 1 95.62 571 GLU B CA 1
ATOM 10382 C C . GLU B 1 571 ? -30.984 -5.684 15.469 1 95.62 571 GLU B C 1
ATOM 10384 O O . GLU B 1 571 ? -30.906 -6.652 14.711 1 95.62 571 GLU B O 1
ATOM 10389 N N . ALA B 1 572 ? -31.969 -4.836 15.469 1 96.56 572 ALA B N 1
ATOM 10390 C CA . ALA B 1 572 ? -33 -4.926 14.445 1 96.56 572 ALA B CA 1
ATOM 10391 C C . ALA B 1 572 ? -32.375 -4.84 13.047 1 96.56 572 ALA B C 1
ATOM 10393 O O . ALA B 1 572 ? -32.781 -5.578 12.141 1 96.56 572 ALA B O 1
ATOM 10394 N N . ILE B 1 573 ? -31.469 -4.008 12.859 1 97.19 573 ILE B N 1
ATOM 10395 C CA . ILE B 1 573 ? -30.797 -3.824 11.57 1 97.19 573 ILE B CA 1
ATOM 10396 C C . ILE B 1 573 ? -30.031 -5.09 11.203 1 97.19 573 ILE B C 1
ATOM 10398 O O . ILE B 1 573 ? -30.156 -5.605 10.094 1 97.19 573 ILE B O 1
ATOM 10402 N N . LYS B 1 574 ? -29.266 -5.637 12.109 1 96.12 574 LYS B N 1
ATOM 10403 C CA . LYS B 1 574 ? -28.469 -6.828 11.852 1 96.12 574 LYS B CA 1
ATOM 10404 C C . LYS B 1 574 ? -29.344 -8.016 11.477 1 96.12 574 LYS B C 1
ATOM 10406 O O . LYS B 1 574 ? -28.984 -8.828 10.625 1 96.12 574 LYS B O 1
ATOM 10411 N N . GLU B 1 575 ? -30.531 -8.008 12.062 1 96.44 575 GLU B N 1
ATOM 10412 C CA . GLU B 1 575 ? -31.453 -9.125 11.859 1 96.44 575 GLU B CA 1
ATOM 10413 C C . GLU B 1 575 ? -32.344 -8.898 10.641 1 96.44 575 GLU B C 1
ATOM 10415 O O . GLU B 1 575 ? -33 -9.82 10.172 1 96.44 575 GLU B O 1
ATOM 10420 N N . GLY B 1 576 ? -32.344 -7.723 10.148 1 97.25 576 GLY B N 1
ATOM 10421 C CA . GLY B 1 576 ? -33.25 -7.383 9.055 1 97.25 576 GLY B CA 1
ATOM 10422 C C . GLY B 1 576 ? -34.688 -7.281 9.484 1 97.25 576 GLY B C 1
ATOM 10423 O O . GLY B 1 576 ? -35.594 -7.648 8.727 1 97.25 576 GLY B O 1
ATOM 10424 N N . ASP B 1 577 ? -34.906 -6.875 10.727 1 97.19 577 ASP B N 1
ATOM 10425 C CA . ASP B 1 577 ? -36.281 -6.703 11.242 1 97.19 577 ASP B CA 1
ATOM 10426 C C . ASP B 1 577 ? -36.812 -5.301 10.945 1 97.19 577 ASP B C 1
ATOM 10428 O O . ASP B 1 577 ? -36.812 -4.438 11.82 1 97.19 577 ASP B O 1
ATOM 10432 N N . VAL B 1 578 ? -37.406 -5.156 9.773 1 96.44 578 VAL B N 1
ATOM 10433 C CA . VAL B 1 578 ? -37.875 -3.846 9.32 1 96.44 578 VAL B CA 1
ATOM 10434 C C . VAL B 1 578 ? -39.094 -3.432 10.102 1 96.44 578 VAL B C 1
ATOM 10436 O O . VAL B 1 578 ? -39.406 -2.24 10.242 1 96.44 578 VAL B O 1
ATOM 10439 N N . GLY B 1 579 ? -39.781 -4.434 10.625 1 94.62 579 GLY B N 1
ATOM 10440 C CA . GLY B 1 579 ? -40.906 -4.109 11.492 1 94.62 579 GLY B CA 1
ATOM 10441 C C . GLY B 1 579 ? -40.5 -3.377 12.758 1 94.62 579 GLY B C 1
ATOM 10442 O O . GLY B 1 579 ? -41.125 -2.393 13.148 1 94.62 579 GLY B O 1
ATOM 10443 N N . MET B 1 580 ? -39.5 -3.848 13.406 1 94.5 580 MET B N 1
ATOM 10444 C CA . MET B 1 580 ? -38.969 -3.189 14.602 1 94.5 580 MET B CA 1
ATOM 10445 C C . MET B 1 580 ? -38.406 -1.817 14.266 1 94.5 580 MET B C 1
ATOM 10447 O O . MET B 1 580 ? -38.562 -0.863 15.023 1 94.5 580 MET B O 1
ATOM 10451 N N . MET B 1 581 ? -37.75 -1.708 13.125 1 94.56 581 MET B N 1
ATOM 10452 C CA . MET B 1 581 ? -37.219 -0.419 12.688 1 94.56 581 MET B CA 1
ATOM 10453 C C . MET B 1 581 ? -38.344 0.601 12.516 1 94.56 581 MET B C 1
ATOM 10455 O O . MET B 1 581 ? -38.219 1.752 12.938 1 94.56 581 MET B O 1
ATOM 10459 N N . GLU B 1 582 ? -39.406 0.141 11.953 1 92.56 582 GLU B N 1
ATOM 10460 C CA . GLU B 1 582 ? -40.562 1.006 11.789 1 92.56 582 GLU B CA 1
ATOM 10461 C C . GLU B 1 582 ? -41.125 1.418 13.148 1 92.56 582 GLU B C 1
ATOM 10463 O O . GLU B 1 582 ? -41.469 2.586 13.352 1 92.56 582 GLU B O 1
ATOM 10468 N N . ALA B 1 583 ? -41.25 0.418 14 1 90.31 583 ALA B N 1
ATOM 10469 C CA . ALA B 1 583 ? -41.781 0.699 15.328 1 90.31 583 ALA B CA 1
ATOM 10470 C C . ALA B 1 583 ? -40.938 1.771 16.031 1 90.31 583 ALA B C 1
ATOM 10472 O O . ALA B 1 583 ? -41.5 2.623 16.734 1 90.31 583 ALA B O 1
ATOM 10473 N N . MET B 1 584 ? -39.719 1.721 15.82 1 88.12 584 MET B N 1
ATOM 10474 C CA . MET B 1 584 ? -38.812 2.66 16.484 1 88.12 584 MET B CA 1
ATOM 10475 C C . MET B 1 584 ? -38.938 4.047 15.859 1 88.12 584 MET B C 1
ATOM 10477 O O . MET B 1 584 ? -38.688 5.055 16.531 1 88.12 584 MET B O 1
ATOM 10481 N N . LEU B 1 585 ? -39.125 4.035 14.516 1 78.94 585 LEU B N 1
ATOM 10482 C CA . LEU B 1 585 ? -39.344 5.309 13.836 1 78.94 585 LEU B CA 1
ATOM 10483 C C . LEU B 1 585 ? -40.562 6.039 14.391 1 78.94 585 LEU B C 1
ATOM 10485 O O . LEU B 1 585 ? -40.531 7.266 14.523 1 78.94 585 LEU B O 1
ATOM 10489 N N . LEU B 1 586 ? -41.531 5.188 14.406 1 62.94 586 LEU B N 1
ATOM 10490 C CA . LEU B 1 586 ? -42.844 5.695 14.797 1 62.94 586 LEU B CA 1
ATOM 10491 C C . LEU B 1 586 ? -42.844 6.152 16.25 1 62.94 586 LEU B C 1
ATOM 10493 O O . LEU B 1 586 ? -43.562 7.074 16.625 1 62.94 586 LEU B O 1
ATOM 10497 N N . LEU B 1 587 ? -41.938 5.32 16.875 1 59.25 587 LEU B N 1
ATOM 10498 C CA . LEU B 1 587 ? -41.875 5.727 18.281 1 59.25 587 LEU B CA 1
ATOM 10499 C C . LEU B 1 587 ? -41.219 7.09 18.422 1 59.25 587 LEU B C 1
ATOM 10501 O O . LEU B 1 587 ? -40.281 7.414 17.672 1 59.25 587 LEU B O 1
ATOM 10505 N N . PRO B 1 588 ? -41.906 8.008 19.016 1 57.84 588 PRO B N 1
ATOM 10506 C CA . PRO B 1 588 ? -41.344 9.273 19.516 1 57.84 588 PRO B CA 1
ATOM 10507 C C . PRO B 1 588 ? -39.938 9.125 20.094 1 57.84 588 PRO B C 1
ATOM 10509 O O . PRO B 1 588 ? -39.281 10.125 20.391 1 57.84 588 PRO B O 1
ATOM 10512 N N . THR B 1 589 ? -39.562 7.887 19.969 1 64.5 589 THR B N 1
ATOM 10513 C CA . THR B 1 589 ? -38.281 7.742 20.594 1 64.5 589 THR B CA 1
ATOM 10514 C C . THR B 1 589 ? -37.188 8.414 19.766 1 64.5 589 THR B C 1
ATOM 10516 O O . THR B 1 589 ? -36.406 9.219 20.281 1 64.5 589 THR B O 1
ATOM 10519 N N . LEU B 1 590 ? -37.344 7.926 18.328 1 79.81 590 LEU B N 1
ATOM 10520 C CA . LEU B 1 590 ? -36.312 8.602 17.547 1 79.81 590 LEU B CA 1
ATOM 10521 C C . LEU B 1 590 ? -36.719 10.039 17.25 1 79.81 590 LEU B C 1
ATOM 10523 O O . LEU B 1 590 ? -35.906 10.969 17.438 1 79.81 590 LEU B O 1
ATOM 10527 N N . PHE B 1 591 ? -38.062 10.102 16.875 1 80.44 591 PHE B N 1
ATOM 10528 C CA . PHE B 1 591 ? -38.562 11.43 16.516 1 80.44 591 PHE B CA 1
ATOM 10529 C C . PHE B 1 591 ? -38.469 12.375 17.703 1 80.44 591 PHE B C 1
ATOM 10531 O O . PHE B 1 591 ? -37.844 13.43 17.609 1 80.44 591 PHE B O 1
ATOM 10538 N N . PHE B 1 592 ? -38.906 11.922 18.844 1 79.06 592 PHE B N 1
ATOM 10539 C CA . PHE B 1 592 ? -38.938 12.789 20.016 1 79.06 592 PHE B CA 1
ATOM 10540 C C . PHE B 1 592 ? -37.531 12.961 20.578 1 79.06 592 PHE B C 1
ATOM 10542 O O . PHE B 1 592 ? -37.188 14.016 21.125 1 79.06 592 PHE B O 1
ATOM 10549 N N . HIS B 1 593 ? -36.844 11.906 20.391 1 83.5 593 HIS B N 1
ATOM 10550 C CA . HIS B 1 593 ? -35.438 12.023 20.812 1 83.5 593 HIS B CA 1
ATOM 10551 C C . HIS B 1 593 ? -34.719 13.117 20.031 1 83.5 593 HIS B C 1
ATOM 10553 O O . HIS B 1 593 ? -34 13.922 20.609 1 83.5 593 HIS B O 1
ATOM 10559 N N . PHE B 1 594 ? -34.969 13.148 18.781 1 86.69 594 PHE B N 1
ATOM 10560 C CA . PHE B 1 594 ? -34.281 14.133 17.938 1 86.69 594 PHE B CA 1
ATOM 10561 C C . PHE B 1 594 ? -34.812 15.531 18.203 1 86.69 594 PHE B C 1
ATOM 10563 O O . PHE B 1 594 ? -34.062 16.5 18.234 1 86.69 594 PHE B O 1
ATOM 10570 N N . VAL B 1 595 ? -36.094 15.617 18.406 1 83.25 595 VAL B N 1
ATOM 10571 C CA . VAL B 1 595 ? -36.688 16.906 18.719 1 83.25 595 VAL B CA 1
ATOM 10572 C C . VAL B 1 595 ? -36.125 17.422 20.047 1 83.25 595 VAL B C 1
ATOM 10574 O O . VAL B 1 595 ? -35.688 18.562 20.141 1 83.25 595 VAL B O 1
ATOM 10577 N N . GLY B 1 596 ? -36.125 16.547 21 1 80.06 596 GLY B N 1
ATOM 10578 C CA . GLY B 1 596 ? -35.656 16.906 22.328 1 80.06 596 GLY B CA 1
ATOM 10579 C C . GLY B 1 596 ? -34.156 17.172 22.375 1 80.06 596 GLY B C 1
ATOM 10580 O O . GLY B 1 596 ? -33.688 17.984 23.172 1 80.06 596 GLY B O 1
ATOM 10581 N N . GLY B 1 597 ? -33.469 16.516 21.531 1 81.44 597 GLY B N 1
ATOM 10582 C CA . GLY B 1 597 ? -32.031 16.641 21.531 1 81.44 597 GLY B CA 1
ATOM 10583 C C . GLY B 1 597 ? -31.531 17.766 20.641 1 81.44 597 GLY B C 1
ATOM 10584 O O . GLY B 1 597 ? -30.328 18 20.547 1 81.44 597 GLY B O 1
ATOM 10585 N N . GLY B 1 598 ? -32.406 18.359 19.938 1 82.19 598 GLY B N 1
ATOM 10586 C CA . GLY B 1 598 ? -32.031 19.484 19.094 1 82.19 598 GLY B CA 1
ATOM 10587 C C . GLY B 1 598 ? -31.484 19.047 17.734 1 82.19 598 GLY B C 1
ATOM 10588 O O . GLY B 1 598 ? -30.688 19.75 17.125 1 82.19 598 GLY B O 1
ATOM 10589 N N . ASN B 1 599 ? -31.828 17.891 17.391 1 87.75 599 ASN B N 1
ATOM 10590 C CA . ASN B 1 599 ? -31.469 17.406 16.062 1 87.75 599 ASN B CA 1
ATOM 10591 C C . ASN B 1 599 ? -32.625 17.594 15.062 1 87.75 599 ASN B C 1
ATOM 10593 O O . ASN B 1 599 ? -33.188 16.625 14.586 1 87.75 599 ASN B O 1
ATOM 10597 N N . SER B 1 600 ? -32.812 18.719 14.695 1 89.75 600 SER B N 1
ATOM 10598 C CA . SER B 1 600 ? -34 19.094 13.906 1 89.75 600 SER B CA 1
ATOM 10599 C C . SER B 1 600 ? -33.938 18.469 12.508 1 89.75 600 SER B C 1
ATOM 10601 O O . SER B 1 600 ? -34.969 18.062 11.961 1 89.75 600 SER B O 1
ATOM 10603 N N . LYS B 1 601 ? -32.781 18.359 11.977 1 90.75 601 LYS B N 1
ATOM 10604 C CA . LYS B 1 601 ? -32.656 17.844 10.617 1 90.75 601 LYS B CA 1
ATOM 10605 C C . LYS B 1 601 ? -33.125 16.391 10.539 1 90.75 601 LYS B C 1
ATOM 10607 O O . LYS B 1 601 ? -33.875 16.031 9.617 1 90.75 601 LYS B O 1
ATOM 10612 N N . TYR B 1 602 ? -32.781 15.641 11.492 1 90.81 602 TYR B N 1
ATOM 10613 C CA . TYR B 1 602 ? -33.188 14.242 11.438 1 90.81 602 TYR B CA 1
ATOM 10614 C C . TYR B 1 602 ? -34.594 14.055 11.953 1 90.81 602 TYR B C 1
ATOM 10616 O O . TYR B 1 602 ? -35.281 13.102 11.57 1 90.81 602 TYR B O 1
ATOM 10624 N N . ALA B 1 603 ? -35.062 14.992 12.797 1 91.25 603 ALA B N 1
ATOM 10625 C CA . ALA B 1 603 ? -36.469 14.984 13.125 1 91.25 603 ALA B CA 1
ATOM 10626 C C . ALA B 1 603 ? -37.312 15.172 11.867 1 91.25 603 ALA B C 1
ATOM 10628 O O . ALA B 1 603 ? -38.312 14.477 11.68 1 91.25 603 ALA B O 1
ATOM 10629 N N . ILE B 1 604 ? -36.875 16.016 11.039 1 92.44 604 ILE B N 1
ATOM 10630 C CA . ILE B 1 604 ? -37.562 16.312 9.797 1 92.44 604 ILE B CA 1
ATOM 10631 C C . ILE B 1 604 ? -37.531 15.086 8.883 1 92.44 604 ILE B C 1
ATOM 10633 O O . ILE B 1 604 ? -38.531 14.719 8.281 1 92.44 604 ILE B O 1
ATOM 10637 N N . GLU B 1 605 ? -36.375 14.477 8.742 1 93.75 605 GLU B N 1
ATOM 10638 C CA . GLU B 1 605 ? -36.25 13.312 7.879 1 93.75 605 GLU B CA 1
ATOM 10639 C C . GLU B 1 605 ? -37.156 12.172 8.336 1 93.75 605 GLU B C 1
ATOM 10641 O O . GLU B 1 605 ? -37.75 11.477 7.504 1 93.75 605 GLU B O 1
ATOM 10646 N N . VAL B 1 606 ? -37.25 11.992 9.641 1 92.88 606 VAL B N 1
ATOM 10647 C CA . VAL B 1 606 ? -38.125 10.945 10.18 1 92.88 606 VAL B CA 1
ATOM 10648 C C . VAL B 1 606 ? -39.562 11.273 9.859 1 92.88 606 VAL B C 1
ATOM 10650 O O . VAL B 1 606 ? -40.344 10.406 9.438 1 92.88 606 VAL B O 1
ATOM 10653 N N . LEU B 1 607 ? -39.906 12.508 10 1 91.69 607 LEU B N 1
ATOM 10654 C CA . LEU B 1 607 ? -41.25 12.938 9.703 1 91.69 607 LEU B CA 1
ATOM 10655 C C . LEU B 1 607 ? -41.562 12.766 8.219 1 91.69 607 LEU B C 1
ATOM 10657 O O . LEU B 1 607 ? -42.656 12.352 7.855 1 91.69 607 LEU B O 1
ATOM 10661 N N . GLU B 1 608 ? -40.625 13.133 7.395 1 93.88 608 GLU B N 1
ATOM 10662 C CA . GLU B 1 608 ? -40.781 12.977 5.953 1 93.88 608 GLU B CA 1
ATOM 10663 C C . GLU B 1 608 ? -41.031 11.516 5.578 1 93.88 608 GLU B C 1
ATOM 10665 O O . GLU B 1 608 ? -41.844 11.211 4.715 1 93.88 608 GLU B O 1
ATOM 10670 N N . LEU B 1 609 ? -40.281 10.656 6.164 1 94.31 609 LEU B N 1
ATOM 10671 C CA . LEU B 1 609 ? -40.438 9.234 5.879 1 94.31 609 LEU B CA 1
ATOM 10672 C C . LEU B 1 609 ? -41.812 8.742 6.332 1 94.31 609 LEU B C 1
ATOM 10674 O O . LEU B 1 609 ? -42.469 8.008 5.602 1 94.31 609 LEU B O 1
ATOM 10678 N N . MET B 1 610 ? -42.25 9.156 7.531 1 92.25 610 MET B N 1
ATOM 10679 C CA . MET B 1 610 ? -43.562 8.758 8.039 1 92.25 610 MET B CA 1
ATOM 10680 C C . MET B 1 610 ? -44.656 9.289 7.137 1 92.25 610 MET B C 1
ATOM 10682 O O . MET B 1 610 ? -45.625 8.562 6.836 1 92.25 610 MET B O 1
ATOM 10686 N N . GLN B 1 611 ? -44.469 10.523 6.762 1 93.94 611 GLN B N 1
ATOM 10687 C CA . GLN B 1 611 ? -45.469 11.125 5.859 1 93.94 611 GLN B CA 1
ATOM 10688 C C . GLN B 1 611 ? -45.562 10.336 4.559 1 93.94 611 GLN B C 1
ATOM 10690 O O . GLN B 1 611 ? -46.656 10.125 4.043 1 93.94 611 GLN B O 1
ATOM 10695 N N . GLY B 1 612 ? -44.438 9.922 4.027 1 94.44 612 GLY B N 1
ATOM 10696 C CA . GLY B 1 612 ? -44.438 9.117 2.816 1 94.44 612 GLY B CA 1
ATOM 10697 C C . GLY B 1 612 ? -45.062 7.75 3.002 1 94.44 612 GLY B C 1
ATOM 10698 O O . GLY B 1 612 ? -45.969 7.371 2.26 1 94.44 612 GLY B O 1
ATOM 10699 N N . LEU B 1 613 ? -44.75 7.039 4.047 1 93.69 613 LEU B N 1
ATOM 10700 C CA . LEU B 1 613 ? -45.125 5.648 4.27 1 93.69 613 LEU B CA 1
ATOM 10701 C C . LEU B 1 613 ? -46.594 5.531 4.598 1 93.69 613 LEU B C 1
ATOM 10703 O O . LEU B 1 613 ? -47.281 4.586 4.164 1 93.69 613 LEU B O 1
ATOM 10707 N N . TYR B 1 614 ? -47.156 6.547 5.312 1 92.06 614 TYR B N 1
ATOM 10708 C CA . TYR B 1 614 ? -48.469 6.348 5.867 1 92.06 614 TYR B CA 1
ATOM 10709 C C . TYR B 1 614 ? -49.5 7.188 5.125 1 92.06 614 TYR B C 1
ATOM 10711 O O . TYR B 1 614 ? -50.719 6.945 5.234 1 92.06 614 TYR B O 1
ATOM 10719 N N . VAL B 1 615 ? -49 8.234 4.301 1 94.69 615 VAL B N 1
ATOM 10720 C CA . VAL B 1 615 ? -50 9.18 3.791 1 94.69 615 VAL B CA 1
ATOM 10721 C C . VAL B 1 615 ? -49.781 9.383 2.293 1 94.69 615 VAL B C 1
ATOM 10723 O O . VAL B 1 615 ? -50.719 9.258 1.508 1 94.69 615 VAL B O 1
ATOM 10726 N N . GLU B 1 616 ? -48.625 9.555 1.826 1 96.25 616 GLU B N 1
ATOM 10727 C CA . GLU B 1 616 ? -48.406 10.117 0.498 1 96.25 616 GLU B CA 1
ATOM 10728 C C . GLU B 1 616 ? -48.062 9.023 -0.512 1 96.25 616 GLU B C 1
ATOM 10730 O O . GLU B 1 616 ? -48.156 9.234 -1.722 1 96.25 616 GLU B O 1
ATOM 10735 N N . TRP B 1 617 ? -47.625 7.891 -0.139 1 97 617 TRP B N 1
ATOM 10736 C CA . TRP B 1 617 ? -47.219 6.855 -1.078 1 97 617 TRP B CA 1
ATOM 10737 C C . TRP B 1 617 ? -48.281 5.762 -1.184 1 97 617 TRP B C 1
ATOM 10739 O O . TRP B 1 617 ? -48.875 5.355 -0.176 1 97 617 TRP B O 1
ATOM 10749 N N . PRO B 1 618 ? -48.531 5.32 -2.457 1 96.38 618 PRO B N 1
ATOM 10750 C CA . PRO B 1 618 ? -49.375 4.133 -2.572 1 96.38 618 PRO B CA 1
ATOM 10751 C C . PRO B 1 618 ? -48.781 2.912 -1.874 1 96.38 618 PRO B C 1
ATOM 10753 O O . PRO B 1 618 ? -47.562 2.832 -1.696 1 96.38 618 PRO B O 1
ATOM 10756 N N . GLN B 1 619 ? -49.562 2.012 -1.575 1 95.06 619 GLN B N 1
ATOM 10757 C CA . GLN B 1 619 ? -49.156 0.861 -0.772 1 95.06 619 GLN B CA 1
ATOM 10758 C C . GLN B 1 619 ? -48.031 0.1 -1.437 1 95.06 619 GLN B C 1
ATOM 10760 O O . GLN B 1 619 ? -47.094 -0.359 -0.76 1 95.06 619 GLN B O 1
ATOM 10765 N N . GLU B 1 620 ? -48.062 0.038 -2.721 1 95.44 620 GLU B N 1
ATOM 10766 C CA . GLU B 1 620 ? -47.031 -0.669 -3.459 1 95.44 620 GLU B CA 1
ATOM 10767 C C . GLU B 1 620 ? -45.656 -0.015 -3.25 1 95.44 620 GLU B C 1
ATOM 10769 O O . GLU B 1 620 ? -44.656 -0.707 -3.08 1 95.44 620 GLU B O 1
ATOM 10774 N N . VAL B 1 621 ? -45.656 1.276 -3.268 1 96.56 621 VAL B N 1
ATOM 10775 C CA . VAL B 1 621 ? -44.406 2.023 -3.096 1 96.56 621 VAL B CA 1
ATOM 10776 C C . VAL B 1 621 ? -43.969 1.931 -1.644 1 96.56 621 VAL B C 1
ATOM 10778 O O . VAL B 1 621 ? -42.781 1.724 -1.375 1 96.56 621 VAL B O 1
ATOM 10781 N N . ALA B 1 622 ? -44.844 2.018 -0.716 1 96.44 622 ALA B N 1
ATOM 10782 C CA . ALA B 1 622 ? -44.531 1.912 0.704 1 96.44 622 ALA B CA 1
ATOM 10783 C C . ALA B 1 622 ? -43.906 0.549 1.027 1 96.44 622 ALA B C 1
ATOM 10785 O O . ALA B 1 622 ? -42.906 0.462 1.718 1 96.44 622 ALA B O 1
ATOM 10786 N N . ASP B 1 623 ? -44.531 -0.459 0.455 1 95.81 623 ASP B N 1
ATOM 10787 C CA . ASP B 1 623 ? -44.031 -1.816 0.676 1 95.81 623 ASP B CA 1
ATOM 10788 C C . ASP B 1 623 ? -42.625 -1.992 0.113 1 95.81 623 ASP B C 1
ATOM 10790 O O . ASP B 1 623 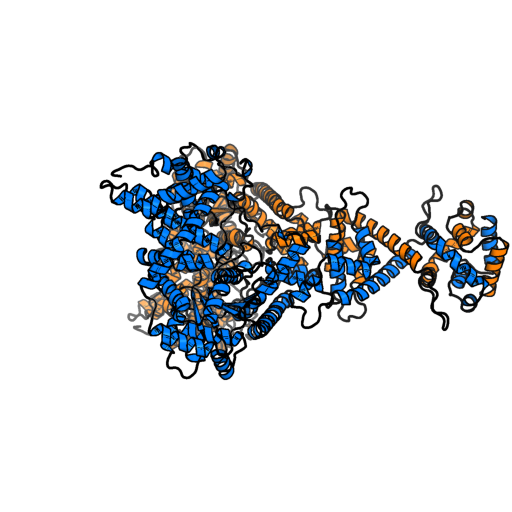? -41.781 -2.629 0.739 1 95.81 623 ASP B O 1
ATOM 10794 N N . PHE B 1 624 ? -42.469 -1.448 -1.024 1 96.31 624 PHE B N 1
ATOM 10795 C CA . PHE B 1 624 ? -41.156 -1.544 -1.653 1 96.31 624 PHE B CA 1
ATOM 10796 C C . PHE B 1 624 ? -40.094 -0.842 -0.81 1 96.31 624 PHE B C 1
ATOM 10798 O O . PHE B 1 624 ? -39 -1.379 -0.598 1 96.31 624 PHE B O 1
ATOM 10805 N N . VAL B 1 625 ? -40.406 0.329 -0.324 1 96.75 625 VAL B N 1
ATOM 10806 C CA . VAL B 1 625 ? -39.469 1.106 0.463 1 96.75 625 VAL B CA 1
ATOM 10807 C C . VAL B 1 625 ? -39.156 0.386 1.776 1 96.75 625 VAL B C 1
ATOM 10809 O O . VAL B 1 625 ? -38 0.231 2.16 1 96.75 625 VAL B O 1
ATOM 10812 N N . TRP B 1 626 ? -40.188 -0.188 2.395 1 94.25 626 TRP B N 1
ATOM 10813 C CA . TRP B 1 626 ? -40.031 -0.884 3.67 1 94.25 626 TRP B CA 1
ATOM 10814 C C . TRP B 1 626 ? -39.125 -2.088 3.545 1 94.25 626 TRP B C 1
ATOM 10816 O O . TRP B 1 626 ? -38.219 -2.268 4.359 1 94.25 626 TRP B O 1
ATOM 10826 N N . HIS B 1 627 ? -39.219 -2.77 2.514 1 96.38 627 HIS B N 1
ATOM 10827 C CA . HIS B 1 627 ? -38.594 -4.09 2.463 1 96.38 627 HIS B CA 1
ATOM 10828 C C . HIS B 1 627 ? -37.312 -4.074 1.64 1 96.38 627 HIS B C 1
ATOM 10830 O O . HIS B 1 627 ? -36.5 -4.984 1.752 1 96.38 627 HIS B O 1
ATOM 10836 N N . HIS B 1 628 ? -37.188 -2.984 0.872 1 96.69 628 HIS B N 1
ATOM 10837 C CA . HIS B 1 628 ? -36.125 -3.143 -0.095 1 96.69 628 HIS B CA 1
ATOM 10838 C C . HIS B 1 628 ? -35.219 -1.897 -0.144 1 96.69 628 HIS B C 1
ATOM 10840 O O . HIS B 1 628 ? -34.188 -1.895 -0.806 1 96.69 628 HIS B O 1
ATOM 10846 N N . CYS B 1 629 ? -35.562 -0.837 0.613 1 97.56 629 CYS B N 1
ATOM 10847 C CA . CYS B 1 629 ? -34.812 0.397 0.432 1 97.56 629 CYS B CA 1
ATOM 10848 C C . CYS B 1 629 ? -34.125 0.806 1.726 1 97.56 629 CYS B C 1
ATOM 10850 O O . CYS B 1 629 ? -33.438 1.839 1.776 1 97.56 629 CYS B O 1
ATOM 10852 N N . TRP B 1 630 ? -34.25 -0.041 2.775 1 97.56 630 TRP B N 1
ATOM 10853 C CA . TRP B 1 630 ? -33.656 0.306 4.055 1 97.56 630 TRP B CA 1
ATOM 10854 C C . TRP B 1 630 ? -32.344 -0.451 4.254 1 97.56 630 TRP B C 1
ATOM 10856 O O . TRP B 1 630 ? -31.328 0.14 4.629 1 97.56 630 TRP B O 1
ATOM 10866 N N . LEU B 1 631 ? -32.375 -1.731 3.932 1 97.94 631 LEU B N 1
ATOM 10867 C CA . LEU B 1 631 ? -31.266 -2.629 4.258 1 97.94 631 LEU B CA 1
ATOM 10868 C C . LEU B 1 631 ? -30.875 -3.459 3.045 1 97.94 631 LEU B C 1
ATOM 10870 O O . LEU B 1 631 ? -31.656 -3.609 2.102 1 97.94 631 LEU B O 1
ATOM 10874 N N . VAL B 1 632 ? -29.672 -3.895 3.07 1 97 632 VAL B N 1
ATOM 10875 C CA . VAL B 1 632 ? -29.172 -4.832 2.072 1 97 632 VAL B CA 1
ATOM 10876 C C . VAL B 1 632 ? -28.422 -5.969 2.762 1 97 632 VAL B C 1
ATOM 10878 O O . VAL B 1 632 ? -27.922 -5.812 3.883 1 97 632 VAL B O 1
ATOM 10881 N N . ASN B 1 633 ? -28.422 -7.078 2.23 1 96.25 633 ASN B N 1
ATOM 10882 C CA . ASN B 1 633 ? -27.672 -8.266 2.619 1 96.25 633 ASN B CA 1
ATOM 10883 C C . ASN B 1 633 ? -26.938 -8.875 1.431 1 96.25 633 ASN B C 1
ATOM 10885 O O . ASN B 1 633 ? -27.547 -9.586 0.625 1 96.25 633 ASN B O 1
ATOM 10889 N N . SER B 1 634 ? -25.672 -8.664 1.363 1 90.06 634 SER B N 1
ATOM 10890 C CA . SER B 1 634 ? -24.906 -9.055 0.181 1 90.06 634 SER B CA 1
ATOM 10891 C C . SER B 1 634 ? -24.469 -10.508 0.261 1 90.06 634 SER B C 1
ATOM 10893 O O . SER B 1 634 ? -24.047 -11.094 -0.742 1 90.06 634 SER B O 1
ATOM 10895 N N . SER B 1 635 ? -24.547 -11.141 1.399 1 88.25 635 SER B N 1
ATOM 10896 C CA . SER B 1 635 ? -24.078 -12.508 1.565 1 88.25 635 SER B CA 1
ATOM 10897 C C . SER B 1 635 ? -25.234 -13.492 1.595 1 88.25 635 SER B C 1
ATOM 10899 O O . SER B 1 635 ? -25.062 -14.68 1.327 1 88.25 635 SER B O 1
ATOM 10901 N N . GLY B 1 636 ? -26.375 -12.969 1.988 1 91.88 636 GLY B N 1
ATOM 10902 C CA . GLY B 1 636 ? -27.516 -13.836 2.158 1 91.88 636 GLY B CA 1
ATOM 10903 C C . GLY B 1 636 ? -27.547 -14.531 3.506 1 91.88 636 GLY B C 1
ATOM 10904 O O . GLY B 1 636 ? -28.516 -15.219 3.836 1 91.88 636 GLY B O 1
ATOM 10905 N N . HIS B 1 637 ? -26.562 -14.273 4.348 1 93.62 637 HIS B N 1
ATOM 10906 C CA . HIS B 1 637 ? -26.484 -14.922 5.652 1 93.62 637 HIS B CA 1
ATOM 10907 C C . HIS B 1 637 ? -27.359 -14.203 6.672 1 93.62 637 HIS B C 1
ATOM 10909 O O . HIS B 1 637 ? -27.609 -13 6.555 1 93.62 637 HIS B O 1
ATOM 10915 N N . PRO B 1 638 ? -27.75 -14.992 7.625 1 94.06 638 PRO B N 1
ATOM 10916 C CA . PRO B 1 638 ? -28.484 -14.344 8.711 1 94.06 638 PRO B CA 1
ATOM 10917 C C . PRO B 1 638 ? -27.641 -13.344 9.492 1 94.06 638 PRO B C 1
ATOM 10919 O O . PRO B 1 638 ? -26.422 -13.539 9.625 1 94.06 638 PRO B O 1
ATOM 10922 N N . ARG B 1 639 ? -28.25 -12.312 9.961 1 94.06 639 ARG B N 1
ATOM 10923 C CA . ARG B 1 639 ? -27.641 -11.289 10.797 1 94.06 639 ARG B CA 1
ATOM 10924 C C . ARG B 1 639 ? -26.562 -10.531 10.031 1 94.06 639 ARG B C 1
ATOM 10926 O O . ARG B 1 639 ? -25.578 -10.086 10.625 1 94.06 639 ARG B O 1
ATOM 10933 N N . SER B 1 640 ? -26.75 -10.508 8.711 1 95.25 640 SER B N 1
ATOM 10934 C CA . SER B 1 640 ? -25.75 -9.836 7.891 1 95.25 640 SER B CA 1
ATOM 10935 C C . SER B 1 640 ? -26.359 -8.656 7.141 1 95.25 640 SER B C 1
ATOM 10937 O O . SER B 1 640 ? -25.828 -8.219 6.117 1 95.25 640 SER B O 1
ATOM 10939 N N . PHE B 1 641 ? -27.469 -8.148 7.672 1 97.38 641 PHE B N 1
ATOM 10940 C CA . PHE B 1 641 ? -28.094 -6.988 7.051 1 97.38 641 PHE B CA 1
ATOM 10941 C C . PHE B 1 641 ? -27.375 -5.707 7.457 1 97.38 641 PHE B C 1
ATOM 10943 O O . PHE B 1 641 ? -26.875 -5.598 8.57 1 97.38 641 PHE B O 1
ATOM 10950 N N . CYS B 1 642 ? -27.281 -4.824 6.559 1 97.12 642 CYS B N 1
ATOM 10951 C CA . CYS B 1 642 ? -26.766 -3.496 6.875 1 97.12 642 CYS B CA 1
ATOM 10952 C C . CYS B 1 642 ? -27.516 -2.42 6.109 1 97.12 642 CYS B C 1
ATOM 10954 O O . CYS B 1 642 ? -28.109 -2.693 5.059 1 97.12 642 CYS B O 1
ATOM 10956 N N . PRO B 1 643 ? -27.5 -1.245 6.664 1 98 643 PRO B N 1
ATOM 10957 C CA . PRO B 1 643 ? -28.141 -0.143 5.945 1 98 643 PRO B CA 1
ATOM 10958 C C . PRO B 1 643 ? -27.531 0.095 4.566 1 98 643 PRO B C 1
ATOM 10960 O O . PRO B 1 643 ? -26.328 -0.095 4.375 1 98 643 PRO B O 1
ATOM 10963 N N . ILE B 1 644 ? -28.312 0.528 3.652 1 97.75 644 ILE B N 1
ATOM 10964 C CA . ILE B 1 644 ? -27.891 0.76 2.279 1 97.75 644 ILE B CA 1
ATOM 10965 C C . ILE B 1 644 ? -26.734 1.771 2.262 1 97.75 644 ILE B C 1
ATOM 10967 O O . ILE B 1 644 ? -25.766 1.607 1.521 1 97.75 644 ILE B O 1
ATOM 10971 N N . ASN B 1 645 ? -26.922 2.836 3.037 1 96.44 645 ASN B N 1
ATOM 10972 C CA . ASN B 1 645 ? -25.875 3.842 3.014 1 96.44 645 ASN B CA 1
ATOM 10973 C C . ASN B 1 645 ? -24.609 3.348 3.719 1 96.44 645 ASN B C 1
ATOM 10975 O O . ASN B 1 645 ? -23.531 3.939 3.574 1 96.44 645 ASN B O 1
ATOM 10979 N N . LYS B 1 646 ? -24.641 2.32 4.551 1 96.81 646 LYS B N 1
ATOM 10980 C CA . LYS B 1 646 ? -23.438 1.656 5.039 1 96.81 646 LYS B CA 1
ATOM 10981 C C . LYS B 1 646 ? -22.766 0.866 3.926 1 96.81 646 LYS B C 1
ATOM 10983 O O . LYS B 1 646 ? -21.531 0.873 3.812 1 96.81 646 LYS B O 1
ATOM 10988 N N . ALA B 1 647 ? -23.562 0.155 3.193 1 96.81 647 ALA B N 1
ATOM 10989 C CA . ALA B 1 647 ? -23.031 -0.543 2.031 1 96.81 647 ALA B CA 1
ATOM 10990 C C . ALA B 1 647 ? -22.312 0.427 1.09 1 96.81 647 ALA B C 1
ATOM 10992 O O . ALA B 1 647 ? -21.25 0.112 0.552 1 96.81 647 ALA B O 1
ATOM 10993 N N . GLN B 1 648 ? -22.953 1.565 0.908 1 97.19 648 GLN B N 1
ATOM 10994 C CA . GLN B 1 648 ? -22.328 2.602 0.088 1 97.19 648 GLN B CA 1
ATOM 10995 C C . GLN B 1 648 ? -21 3.045 0.677 1 97.19 648 GLN B C 1
ATOM 10997 O O . GLN B 1 648 ? -20.016 3.234 -0.054 1 97.19 648 GLN B O 1
ATOM 11002 N N . GLU B 1 649 ? -20.984 3.217 1.969 1 95.44 649 GLU B N 1
ATOM 11003 C CA . GLU B 1 649 ? -19.734 3.584 2.645 1 95.44 649 GLU B CA 1
ATOM 11004 C C . GLU B 1 649 ? -18.672 2.504 2.467 1 95.44 649 GLU B C 1
ATOM 11006 O O . GLU B 1 649 ? -17.484 2.811 2.328 1 95.44 649 GLU B O 1
ATOM 11011 N N . MET B 1 650 ? -19.109 1.31 2.547 1 94.12 650 MET B N 1
ATOM 11012 C CA . MET B 1 650 ? -18.188 0.196 2.332 1 94.12 650 MET B CA 1
ATOM 11013 C C . MET B 1 650 ? -17.625 0.221 0.915 1 94.12 650 MET B C 1
ATOM 11015 O O . MET B 1 650 ? -16.438 -0.034 0.709 1 94.12 650 MET B O 1
ATOM 11019 N N . ASN B 1 651 ? -18.453 0.498 -0.026 1 95.25 651 ASN B N 1
ATOM 11020 C CA . ASN B 1 651 ? -18 0.612 -1.409 1 95.25 651 ASN B CA 1
ATOM 11021 C C . ASN B 1 651 ? -17.031 1.773 -1.59 1 95.25 651 ASN B C 1
ATOM 11023 O O . ASN B 1 651 ? -16.062 1.666 -2.342 1 95.25 651 ASN B O 1
ATOM 11027 N N . ILE B 1 652 ? -17.344 2.814 -0.915 1 94.62 652 ILE B N 1
ATOM 11028 C CA . ILE B 1 652 ? -16.453 3.967 -0.963 1 94.62 652 ILE B CA 1
ATOM 11029 C C . ILE B 1 652 ? -15.109 3.604 -0.342 1 94.62 652 ILE B C 1
ATOM 11031 O O . ILE B 1 652 ? -14.055 4.012 -0.842 1 94.62 652 ILE B O 1
ATOM 11035 N N . LYS B 1 653 ? -15.156 2.879 0.709 1 92.19 653 LYS B N 1
ATOM 11036 C CA . LYS B 1 653 ? -13.914 2.389 1.3 1 92.19 653 LYS B CA 1
ATOM 11037 C C . LYS B 1 653 ? -13.133 1.531 0.307 1 92.19 653 LYS B C 1
ATOM 11039 O O . LYS B 1 653 ? -11.914 1.649 0.203 1 92.19 653 LYS B O 1
ATOM 11044 N N . ASP B 1 654 ? -13.797 0.729 -0.363 1 91.19 654 ASP B N 1
ATOM 11045 C CA . ASP B 1 654 ? -13.156 -0.104 -1.378 1 91.19 654 ASP B CA 1
ATOM 11046 C C . ASP B 1 654 ? -12.477 0.753 -2.443 1 91.19 654 ASP B C 1
ATOM 11048 O O . ASP B 1 654 ? -11.367 0.449 -2.875 1 91.19 654 ASP B O 1
ATOM 11052 N N . ILE B 1 655 ? -13.188 1.794 -2.797 1 90.75 655 ILE B N 1
ATOM 11053 C CA . ILE B 1 655 ? -12.711 2.705 -3.83 1 90.75 655 ILE B CA 1
ATOM 11054 C C . ILE B 1 655 ? -11.469 3.443 -3.334 1 90.75 655 ILE B C 1
ATOM 11056 O O . ILE B 1 655 ? -10.484 3.576 -4.066 1 90.75 655 ILE B O 1
ATOM 11060 N N . LYS B 1 656 ? -11.508 3.83 -2.092 1 87.75 656 LYS B N 1
ATOM 11061 C CA . LYS B 1 656 ? -10.484 4.738 -1.573 1 87.75 656 LYS B CA 1
ATOM 11062 C C . LYS B 1 656 ? -9.312 3.967 -0.976 1 87.75 656 LYS B C 1
ATOM 11064 O O . LYS B 1 656 ? -8.188 4.473 -0.931 1 87.75 656 LYS B O 1
ATOM 11069 N N . VAL B 1 657 ? -9.633 2.738 -0.464 1 84.25 657 VAL B N 1
ATOM 11070 C CA . VAL B 1 657 ? -8.609 2.117 0.374 1 84.25 657 VAL B CA 1
ATOM 11071 C C . VAL B 1 657 ? -8.289 0.721 -0.154 1 84.25 657 VAL B C 1
ATOM 11073 O O . VAL B 1 657 ? -7.148 0.444 -0.536 1 84.25 657 VAL B O 1
ATOM 11076 N N . THR B 1 658 ? -9.289 -0.103 -0.306 1 82.06 658 THR B N 1
ATOM 11077 C CA . THR B 1 658 ? -9.062 -1.524 -0.545 1 82.06 658 THR B CA 1
ATOM 11078 C C . THR B 1 658 ? -8.547 -1.761 -1.961 1 82.06 658 THR B C 1
ATOM 11080 O O . THR B 1 658 ? -7.578 -2.496 -2.158 1 82.06 658 THR B O 1
ATOM 11083 N N . TYR B 1 659 ? -9.211 -1.165 -2.898 1 82.94 659 TYR B N 1
ATOM 11084 C CA . TYR B 1 659 ? -8.844 -1.397 -4.293 1 82.94 659 TYR B CA 1
ATOM 11085 C C . TYR B 1 659 ? -8.32 -0.122 -4.938 1 82.94 659 TYR B C 1
ATOM 11087 O O . TYR B 1 659 ? -8.508 0.103 -6.133 1 82.94 659 TYR B O 1
ATOM 11095 N N . ARG B 1 660 ? -7.723 0.634 -4.023 1 75.88 660 ARG B N 1
ATOM 11096 C CA . ARG B 1 660 ? -7.176 1.911 -4.473 1 75.88 660 ARG B CA 1
ATOM 11097 C C . ARG B 1 660 ? -6.039 1.702 -5.469 1 75.88 660 ARG B C 1
ATOM 11099 O O . ARG B 1 660 ? -5.215 0.802 -5.297 1 75.88 660 ARG B O 1
ATOM 11106 N N . SER B 1 661 ? -6.164 2.357 -6.57 1 66.62 661 SER B N 1
ATOM 11107 C CA . SER B 1 661 ? -5.043 2.373 -7.504 1 66.62 661 SER B CA 1
ATOM 11108 C C . SER B 1 661 ? -4.117 3.555 -7.238 1 66.62 661 SER B C 1
ATOM 11110 O O . SER B 1 661 ? -4.578 4.648 -6.906 1 66.62 661 SER B O 1
ATOM 11112 N N . GLU B 1 662 ? -2.854 3.174 -7.02 1 62.12 662 GLU B N 1
ATOM 11113 C CA . GLU B 1 662 ? -1.893 4.242 -6.758 1 62.12 662 GLU B CA 1
ATOM 11114 C C . GLU B 1 662 ? -0.925 4.41 -7.926 1 62.12 662 GLU B C 1
ATOM 11116 O O . GLU B 1 662 ? -0.677 3.465 -8.68 1 62.12 662 GLU B O 1
ATOM 11121 N N . GLY B 1 663 ? -0.616 5.516 -8.281 1 63.44 663 GLY B N 1
ATOM 11122 C CA . GLY B 1 663 ? 0.342 5.859 -9.32 1 63.44 663 GLY B CA 1
ATOM 11123 C C . GLY B 1 663 ? 0.211 7.289 -9.797 1 63.44 663 GLY B C 1
ATOM 11124 O O . GLY B 1 663 ? -0.835 7.918 -9.625 1 63.44 663 GLY B O 1
ATOM 11125 N N . PRO B 1 664 ? 1.249 7.789 -10.164 1 61.75 664 PRO B N 1
ATOM 11126 C CA . PRO B 1 664 ? 1.266 9.188 -10.594 1 61.75 664 PRO B CA 1
ATOM 11127 C C . PRO B 1 664 ? 0.304 9.461 -11.75 1 61.75 664 PRO B C 1
ATOM 11129 O O . PRO B 1 664 ? -0.13 10.602 -11.938 1 61.75 664 PRO B O 1
ATOM 11132 N N . ASN B 1 665 ? -0.151 8.383 -12.43 1 65.81 665 ASN B N 1
ATOM 11133 C CA . ASN B 1 665 ? -0.946 8.617 -13.633 1 65.81 665 ASN B CA 1
ATOM 11134 C C . ASN B 1 665 ? -2.414 8.266 -13.414 1 65.81 665 ASN B C 1
ATOM 11136 O O . ASN B 1 665 ? -3.207 8.273 -14.352 1 65.81 665 ASN B O 1
ATOM 11140 N N . ILE B 1 666 ? -2.66 8.031 -12.203 1 76.69 666 ILE B N 1
ATOM 11141 C CA . ILE B 1 666 ? -4.055 7.695 -11.93 1 76.69 666 ILE B CA 1
ATOM 11142 C C . ILE B 1 666 ? -4.883 8.969 -11.812 1 76.69 666 ILE B C 1
ATOM 11144 O O . ILE B 1 666 ? -4.594 9.828 -10.969 1 76.69 666 ILE B O 1
ATOM 11148 N N . LYS B 1 667 ? -5.812 9.156 -12.805 1 83 667 LYS B N 1
ATOM 11149 C CA . LYS B 1 667 ? -6.73 10.289 -12.844 1 83 667 LYS B CA 1
ATOM 11150 C C . LYS B 1 667 ? -8.18 9.828 -12.844 1 83 667 LYS B C 1
ATOM 11152 O O . LYS B 1 667 ? -8.461 8.633 -12.719 1 83 667 LYS B O 1
ATOM 11157 N N . TRP B 1 668 ? -9.094 10.672 -12.906 1 86 668 TRP B N 1
ATOM 11158 C CA . TRP B 1 668 ? -10.523 10.398 -12.781 1 86 668 TRP B CA 1
ATOM 11159 C C . TRP B 1 668 ? -11 9.445 -13.875 1 86 668 TRP B C 1
ATOM 11161 O O . TRP B 1 668 ? -11.789 8.539 -13.609 1 86 668 TRP B O 1
ATOM 11171 N N . PRO B 1 669 ? -10.484 9.594 -15.117 1 83.88 669 PRO B N 1
ATOM 11172 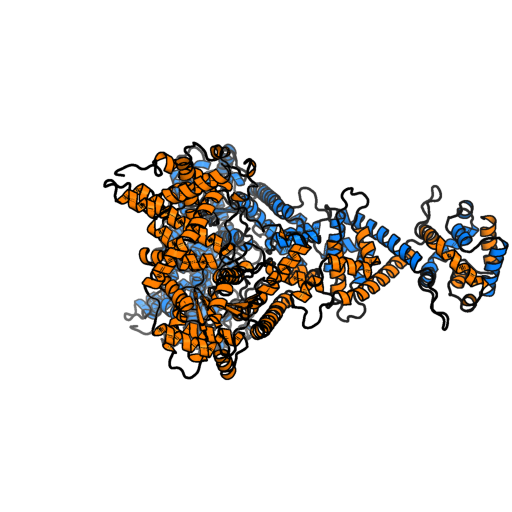C CA . PRO B 1 669 ? -10.945 8.664 -16.156 1 83.88 669 PRO B CA 1
ATOM 11173 C C . PRO B 1 669 ? -10.633 7.207 -15.812 1 83.88 669 PRO B C 1
ATOM 11175 O O . PRO B 1 669 ? -11.453 6.324 -16.078 1 83.88 669 PRO B O 1
ATOM 11178 N N . TYR B 1 670 ? -9.562 7.066 -15.258 1 86.31 670 TYR B N 1
ATOM 11179 C CA . TYR B 1 670 ? -9.211 5.707 -14.867 1 86.31 670 TYR B CA 1
ATOM 11180 C C . TYR B 1 670 ? -10.102 5.227 -13.719 1 86.31 670 TYR B C 1
ATOM 11182 O O . TYR B 1 670 ? -10.578 4.09 -13.734 1 86.31 670 TYR B O 1
ATOM 11190 N N . LEU B 1 671 ? -10.336 6.07 -12.797 1 87.62 671 LEU B N 1
ATOM 11191 C CA . LEU B 1 671 ? -11.141 5.699 -11.633 1 87.62 671 LEU B CA 1
ATOM 11192 C C . LEU B 1 671 ? -12.586 5.414 -12.047 1 87.62 671 LEU B C 1
ATOM 11194 O O . LEU B 1 671 ? -13.227 4.516 -11.492 1 87.62 671 LEU B O 1
ATOM 11198 N N . ARG B 1 672 ? -13.039 6.152 -13 1 90.62 672 ARG B N 1
ATOM 11199 C CA . ARG B 1 672 ? -14.375 5.945 -13.539 1 90.62 672 ARG B CA 1
ATOM 11200 C C . ARG B 1 672 ? -14.523 4.551 -14.133 1 90.62 672 ARG B C 1
ATOM 11202 O O . ARG B 1 672 ? -15.578 3.93 -14.031 1 90.62 672 ARG B O 1
ATOM 11209 N N . LYS B 1 673 ? -13.445 4.078 -14.641 1 89.56 673 LYS B N 1
ATOM 11210 C CA . LYS B 1 673 ? -13.438 2.756 -15.258 1 89.56 673 LYS B CA 1
ATOM 11211 C C . LYS B 1 673 ? -13.234 1.664 -14.211 1 89.56 673 LYS B C 1
ATOM 11213 O O . LYS B 1 673 ? -13.797 0.573 -14.328 1 89.56 673 LYS B O 1
ATOM 11218 N N . LEU B 1 674 ? -12.531 1.935 -13.227 1 91.5 674 LEU B N 1
ATOM 11219 C CA . LEU B 1 674 ? -12.148 0.943 -12.227 1 91.5 674 LEU B CA 1
ATOM 11220 C C . LEU B 1 674 ? -13.32 0.613 -11.312 1 91.5 674 LEU B C 1
ATOM 11222 O O . LEU B 1 674 ? -13.547 -0.553 -10.977 1 91.5 674 LEU B O 1
ATOM 11226 N N . HIS B 1 675 ? -14.07 1.524 -10.938 1 93.56 675 HIS B N 1
ATOM 11227 C CA . HIS B 1 675 ? -15.008 1.382 -9.828 1 93.56 675 HIS B CA 1
ATOM 11228 C C . HIS B 1 675 ? -16.125 0.406 -10.172 1 93.56 675 HIS B C 1
ATOM 11230 O O . HIS B 1 675 ? -16.453 -0.474 -9.375 1 93.56 675 HIS B O 1
ATOM 11236 N N . PRO B 1 676 ? -16.656 0.397 -11.383 1 95.62 676 PRO B N 1
ATOM 11237 C CA . PRO B 1 676 ? -17.672 -0.605 -11.703 1 95.62 676 PRO B CA 1
ATOM 11238 C C . PRO B 1 676 ? -17.109 -2.027 -11.719 1 95.62 676 PRO B C 1
ATOM 11240 O O . PRO B 1 676 ? -17.875 -2.994 -11.617 1 95.62 676 PRO B O 1
ATOM 11243 N N . ALA B 1 677 ? -15.828 -2.156 -11.82 1 94.44 677 ALA B N 1
ATOM 11244 C CA . ALA B 1 677 ? -15.188 -3.469 -11.906 1 94.44 677 ALA B CA 1
ATOM 11245 C C . ALA B 1 677 ? -15.016 -4.086 -10.523 1 94.44 677 ALA B C 1
ATOM 11247 O O . ALA B 1 677 ? -14.734 -5.281 -10.398 1 94.44 677 ALA B O 1
ATOM 11248 N N . ILE B 1 678 ? -15.156 -3.32 -9.5 1 92.5 678 ILE B N 1
ATOM 11249 C CA . ILE B 1 678 ? -14.789 -3.703 -8.141 1 92.5 678 ILE B CA 1
ATOM 11250 C C . ILE B 1 678 ? -15.594 -4.934 -7.719 1 92.5 678 ILE B C 1
ATOM 11252 O O . ILE B 1 678 ? -15.039 -5.875 -7.148 1 92.5 678 ILE B O 1
ATOM 11256 N N . PRO B 1 679 ? -16.859 -5.016 -7.977 1 89.25 679 PRO B N 1
ATOM 11257 C CA . PRO B 1 679 ? -17.578 -6.219 -7.559 1 89.25 679 PRO B CA 1
ATOM 11258 C C . PRO B 1 679 ? -17.016 -7.492 -8.188 1 89.25 679 PRO B C 1
ATOM 11260 O O . PRO B 1 679 ? -16.938 -8.531 -7.52 1 89.25 679 PRO B O 1
ATOM 11263 N N . ILE B 1 680 ? -16.641 -7.438 -9.422 1 90.19 680 ILE B N 1
ATOM 11264 C CA . ILE B 1 680 ? -16.062 -8.594 -10.094 1 90.19 680 ILE B CA 1
ATOM 11265 C C . ILE B 1 680 ? -14.711 -8.93 -9.453 1 90.19 680 ILE B C 1
ATOM 11267 O O . ILE B 1 680 ? -14.414 -10.094 -9.195 1 90.19 680 ILE B O 1
ATOM 11271 N N . ILE B 1 681 ? -13.961 -7.953 -9.242 1 92.31 681 ILE B N 1
ATOM 11272 C CA . ILE B 1 681 ? -12.664 -8.117 -8.602 1 92.31 681 ILE B CA 1
ATOM 11273 C C . ILE B 1 681 ? -12.836 -8.805 -7.25 1 92.31 681 ILE B C 1
ATOM 11275 O O . ILE B 1 681 ? -12.094 -9.734 -6.918 1 92.31 681 ILE B O 1
ATOM 11279 N N . ARG B 1 682 ? -13.852 -8.391 -6.508 1 90.38 682 ARG B N 1
ATOM 11280 C CA . ARG B 1 682 ? -14.148 -8.977 -5.203 1 90.38 682 ARG B CA 1
ATOM 11281 C C . ARG B 1 682 ? -14.406 -10.477 -5.324 1 90.38 682 ARG B C 1
ATOM 11283 O O . ARG B 1 682 ? -13.906 -11.266 -4.527 1 90.38 682 ARG B O 1
ATOM 11290 N N . VAL B 1 683 ? -15.117 -10.844 -6.258 1 90 683 VAL B N 1
ATOM 11291 C CA . VAL B 1 683 ? -15.484 -12.242 -6.461 1 90 683 VAL B CA 1
ATOM 11292 C C . VAL B 1 683 ? -14.234 -13.062 -6.793 1 90 683 VAL B C 1
ATOM 11294 O O . VAL B 1 683 ? -14.031 -14.141 -6.238 1 90 683 VAL B O 1
ATOM 11297 N N . VAL B 1 684 ? -13.445 -12.562 -7.648 1 93 684 VAL B N 1
ATOM 11298 C CA . VAL B 1 684 ? -12.242 -13.266 -8.078 1 93 684 VAL B CA 1
ATOM 11299 C C . VAL B 1 684 ? -11.289 -13.438 -6.898 1 93 684 VAL B C 1
ATOM 11301 O O . VAL B 1 684 ? -10.742 -14.523 -6.684 1 93 684 VAL B O 1
ATOM 11304 N N . ILE B 1 685 ? -11.117 -12.406 -6.176 1 92.75 685 ILE B N 1
ATOM 11305 C CA . ILE B 1 685 ? -10.219 -12.43 -5.023 1 92.75 685 ILE B CA 1
ATOM 11306 C C . ILE B 1 685 ? -10.711 -13.461 -4.008 1 92.75 685 ILE B C 1
ATOM 11308 O O . ILE B 1 685 ? -9.938 -14.297 -3.539 1 92.75 685 ILE B O 1
ATOM 11312 N N . ASN B 1 686 ? -11.961 -13.43 -3.688 1 90.12 686 ASN B N 1
ATOM 11313 C CA . ASN B 1 686 ? -12.531 -14.391 -2.75 1 90.12 686 ASN B CA 1
ATOM 11314 C C . ASN B 1 686 ? -12.383 -15.82 -3.256 1 90.12 686 ASN B C 1
ATOM 11316 O O . ASN B 1 686 ? -12.109 -16.734 -2.475 1 90.12 686 ASN B O 1
ATOM 11320 N N . PHE B 1 687 ? -12.57 -16.031 -4.566 1 93.5 687 PHE B N 1
ATOM 11321 C CA . PHE B 1 687 ? -12.438 -17.344 -5.188 1 93.5 687 PHE B CA 1
ATOM 11322 C C . PHE B 1 687 ? -11.023 -17.891 -5 1 93.5 687 PHE B C 1
ATOM 11324 O O . PHE B 1 687 ? -10.852 -19.031 -4.562 1 93.5 687 PHE B O 1
ATOM 11331 N N . ILE B 1 688 ? -10.023 -17.062 -5.254 1 94.88 688 ILE B N 1
ATOM 11332 C CA . ILE B 1 688 ? -8.633 -17.5 -5.152 1 94.88 688 ILE B CA 1
ATOM 11333 C C . ILE B 1 688 ? -8.289 -17.797 -3.695 1 94.88 688 ILE B C 1
ATOM 11335 O O . ILE B 1 688 ? -7.637 -18.797 -3.398 1 94.88 688 ILE B O 1
ATOM 11339 N N . GLU B 1 689 ? -8.719 -16.984 -2.834 1 92.56 689 GLU B N 1
ATOM 11340 C CA . GLU B 1 689 ? -8.422 -17.172 -1.418 1 92.56 689 GLU B CA 1
ATOM 11341 C C . GLU B 1 689 ? -9.078 -18.453 -0.885 1 92.56 689 GLU B C 1
ATOM 11343 O O . GLU B 1 689 ? -8.516 -19.125 -0.024 1 92.56 689 GLU B O 1
ATOM 11348 N N . HIS B 1 690 ? -10.18 -18.734 -1.412 1 91.56 690 HIS B N 1
ATOM 11349 C CA . HIS B 1 690 ? -10.828 -19.984 -1.051 1 91.56 690 HIS B CA 1
ATOM 11350 C C . HIS B 1 690 ? -10.07 -21.188 -1.612 1 91.56 690 HIS B C 1
ATOM 11352 O O . HIS B 1 690 ? -9.891 -22.188 -0.923 1 91.56 690 HIS B O 1
ATOM 11358 N N . GLN B 1 691 ? -9.641 -21.078 -2.84 1 93.5 691 GLN B N 1
ATOM 11359 C CA . GLN B 1 691 ? -8.938 -22.172 -3.508 1 93.5 691 GLN B CA 1
ATOM 11360 C C . GLN B 1 691 ? -7.617 -22.484 -2.809 1 93.5 691 GLN B C 1
ATOM 11362 O O . GLN B 1 691 ? -7.211 -23.641 -2.719 1 93.5 691 GLN B O 1
ATOM 11367 N N . PHE B 1 692 ? -6.973 -21.516 -2.279 1 92.56 692 PHE B N 1
ATOM 11368 C CA . PHE B 1 692 ? -5.656 -21.703 -1.684 1 92.56 692 PHE B CA 1
ATOM 11369 C C . PHE B 1 692 ? -5.75 -21.75 -0.164 1 92.56 692 PHE B C 1
ATOM 11371 O O . PHE B 1 692 ? -4.738 -21.906 0.522 1 92.56 692 PHE B O 1
ATOM 11378 N N . GLY B 1 693 ? -6.945 -21.578 0.379 1 84.19 693 GLY B N 1
ATOM 11379 C CA . GLY B 1 693 ? -7.184 -21.719 1.808 1 84.19 693 GLY B CA 1
ATOM 11380 C C . GLY B 1 693 ? -6.641 -20.547 2.613 1 84.19 693 GLY B C 1
ATOM 11381 O O . GLY B 1 693 ? -6.195 -20.734 3.748 1 84.19 693 GLY B O 1
ATOM 11382 N N . THR B 1 694 ? -6.547 -19.422 2.039 1 80.88 694 THR B N 1
ATOM 11383 C CA . THR B 1 694 ? -5.984 -18.266 2.725 1 80.88 694 THR B CA 1
ATOM 11384 C C . THR B 1 694 ? -7.094 -17.375 3.277 1 80.88 694 THR B C 1
ATOM 11386 O O . THR B 1 694 ? -6.82 -16.344 3.875 1 80.88 694 THR B O 1
ATOM 11389 N N . ILE B 1 695 ? -8.273 -17.828 3.15 1 70.56 695 ILE B N 1
ATOM 11390 C CA . ILE B 1 695 ? -9.43 -17.031 3.514 1 70.56 695 ILE B CA 1
ATOM 11391 C C . ILE B 1 695 ? -9.43 -16.781 5.02 1 70.56 695 ILE B C 1
ATOM 11393 O O . ILE B 1 695 ? -9.891 -15.727 5.48 1 70.56 695 ILE B O 1
ATOM 11397 N N . VAL B 1 696 ? -8.852 -17.688 5.73 1 60.16 696 VAL B N 1
ATOM 11398 C CA . VAL B 1 696 ? -8.945 -17.594 7.184 1 60.16 696 VAL B CA 1
ATOM 11399 C C . VAL B 1 696 ? -7.895 -16.625 7.715 1 60.16 696 VAL B C 1
ATOM 11401 O O . VAL B 1 696 ? -8.031 -16.109 8.82 1 60.16 696 VAL B O 1
ATOM 11404 N N . ARG B 1 697 ? -7.047 -16.344 6.926 1 59.97 697 ARG B N 1
ATOM 11405 C CA . ARG B 1 697 ? -5.992 -15.445 7.387 1 59.97 697 ARG B CA 1
ATOM 11406 C C . ARG B 1 697 ? -6.48 -14.008 7.426 1 59.97 697 ARG B C 1
ATOM 11408 O O . ARG B 1 697 ? -6.969 -13.484 6.422 1 59.97 697 ARG B O 1
ATOM 11415 N N . GLY B 1 698 ? -6.449 -13.344 8.594 1 55.53 698 GLY B N 1
ATOM 11416 C CA . GLY B 1 698 ? -6.715 -11.922 8.742 1 55.53 698 GLY B CA 1
ATOM 11417 C C . GLY B 1 698 ? -8.195 -11.602 8.875 1 55.53 698 GLY B C 1
ATOM 11418 O O . GLY B 1 698 ? -8.578 -10.438 8.977 1 55.53 698 GLY B O 1
ATOM 11419 N N . LYS B 1 699 ? -9.164 -12.617 8.484 1 50.66 699 LYS B N 1
ATOM 11420 C CA . LYS B 1 699 ? -10.586 -12.305 8.461 1 50.66 699 LYS B CA 1
ATOM 11421 C C . LYS B 1 699 ? -11.102 -11.953 9.859 1 50.66 699 LYS B C 1
ATOM 11423 O O . LYS B 1 699 ? -11.945 -11.07 10.008 1 50.66 699 LYS B O 1
ATOM 11428 N N . LYS B 1 700 ? -10.539 -12.656 10.852 1 54.34 700 LYS B N 1
ATOM 11429 C CA . LYS B 1 700 ? -11.195 -12.32 12.109 1 54.34 700 LYS B CA 1
ATOM 11430 C C . LYS B 1 700 ? -10.297 -11.438 12.977 1 54.34 700 LYS B C 1
ATOM 11432 O O . LYS B 1 700 ? -9.148 -11.789 13.258 1 54.34 700 LYS B O 1
ATOM 11437 N N . HIS B 1 701 ? -10.602 -10.125 12.836 1 56.06 701 HIS B N 1
ATOM 11438 C CA . HIS B 1 701 ? -9.984 -9.258 13.836 1 56.06 701 HIS B CA 1
ATOM 11439 C C . HIS B 1 701 ? -10.578 -9.492 15.219 1 56.06 701 HIS B C 1
ATOM 11441 O O . HIS B 1 701 ? -11.797 -9.469 15.383 1 56.06 701 HIS B O 1
ATOM 11447 N N . SER B 1 702 ? -9.797 -10.133 15.984 1 64.12 702 SER B N 1
ATOM 11448 C CA . SER B 1 702 ? -10.297 -10.234 17.344 1 64.12 702 SER B CA 1
ATOM 11449 C C . SER B 1 702 ? -10.375 -8.867 18.016 1 64.12 702 SER B C 1
ATOM 11451 O O . SER B 1 702 ? -9.461 -8.055 17.875 1 64.12 702 SER B O 1
ATOM 11453 N N . VAL B 1 703 ? -11.625 -8.484 18.422 1 70.25 703 VAL B N 1
ATOM 11454 C CA . VAL B 1 703 ? -11.805 -7.246 19.172 1 70.25 703 VAL B CA 1
ATOM 11455 C C . VAL B 1 703 ? -11.219 -7.398 20.578 1 70.25 703 VAL B C 1
ATOM 11457 O O . VAL B 1 703 ? -11.469 -8.398 21.25 1 70.25 703 VAL B O 1
ATOM 11460 N N . PRO B 1 704 ? -10.336 -6.449 20.875 1 75.19 704 PRO B N 1
ATOM 11461 C CA . PRO B 1 704 ? -9.789 -6.523 22.234 1 75.19 704 PRO B CA 1
ATOM 11462 C C . PRO B 1 704 ? -10.875 -6.555 23.312 1 75.19 704 PRO B C 1
ATOM 11464 O O . PRO B 1 704 ? -11.938 -5.945 23.141 1 75.19 704 PRO B O 1
ATOM 11467 N N . SER B 1 705 ? -10.539 -7.281 24.312 1 81.81 705 SER B N 1
ATOM 11468 C CA . SER B 1 705 ? -11.484 -7.438 25.422 1 81.81 705 SER B CA 1
ATOM 11469 C C . SER B 1 705 ? -11.75 -6.109 26.109 1 81.81 705 SER B C 1
ATOM 11471 O O . SER B 1 705 ? -10.836 -5.301 26.297 1 81.81 705 SER B O 1
ATOM 11473 N N . LYS B 1 706 ? -13.062 -5.945 26.469 1 88.81 706 LYS B N 1
ATOM 11474 C CA . LYS B 1 706 ? -13.453 -4.715 27.156 1 88.81 706 LYS B CA 1
ATOM 11475 C C . LYS B 1 706 ? -13.656 -4.961 28.656 1 88.81 706 LYS B C 1
ATOM 11477 O O . LYS B 1 706 ? -14.242 -4.133 29.344 1 88.81 706 LYS B O 1
ATOM 11482 N N . GLU B 1 707 ? -13.234 -6.043 29.141 1 89.38 707 GLU B N 1
ATOM 11483 C CA . GLU B 1 707 ? -13.508 -6.449 30.516 1 89.38 707 GLU B CA 1
ATOM 11484 C C . GLU B 1 707 ? -12.867 -5.484 31.516 1 89.38 707 GLU B C 1
ATOM 11486 O O . GLU B 1 707 ? -13.5 -5.102 32.5 1 89.38 707 GLU B O 1
ATOM 11491 N N . LYS B 1 708 ? -11.727 -5.066 31.25 1 91.38 708 LYS B N 1
ATOM 11492 C CA . LYS B 1 708 ? -11.047 -4.141 32.156 1 91.38 708 LYS B CA 1
ATOM 11493 C C . LYS B 1 708 ? -11.734 -2.775 32.156 1 91.38 708 LYS B C 1
ATOM 11495 O O . LYS B 1 708 ? -11.781 -2.102 33.188 1 91.38 708 LYS B O 1
ATOM 11500 N N . ASP B 1 709 ? -12.203 -2.377 31.047 1 94.19 709 ASP B N 1
ATOM 11501 C CA . ASP B 1 709 ? -12.945 -1.121 30.953 1 94.19 709 ASP B CA 1
ATOM 11502 C C . ASP B 1 709 ? -14.219 -1.162 31.797 1 94.19 709 ASP B C 1
ATOM 11504 O O . ASP B 1 709 ? -14.484 -0.238 32.562 1 94.19 709 ASP B O 1
ATOM 11508 N N . ILE B 1 710 ? -14.945 -2.234 31.609 1 95.38 710 ILE B N 1
ATOM 11509 C CA . ILE B 1 710 ? -16.203 -2.393 32.312 1 95.38 710 ILE B CA 1
ATOM 11510 C C . ILE B 1 710 ? -15.961 -2.471 33.812 1 95.38 710 ILE B C 1
ATOM 11512 O O . ILE B 1 710 ? -16.688 -1.858 34.594 1 95.38 710 ILE B O 1
ATOM 11516 N N . ALA B 1 711 ? -14.93 -3.184 34.219 1 94.31 711 ALA B N 1
ATOM 11517 C CA . ALA B 1 711 ? -14.602 -3.324 35.625 1 94.31 711 ALA B CA 1
ATOM 11518 C C . ALA B 1 711 ? -14.266 -1.972 36.25 1 94.31 711 ALA B C 1
ATOM 11520 O O . ALA B 1 711 ? -14.688 -1.682 37.375 1 94.31 711 ALA B O 1
ATOM 11521 N N . LYS B 1 712 ? -13.586 -1.187 35.594 1 95.31 712 LYS B N 1
ATOM 11522 C CA . LYS B 1 712 ? -13.219 0.133 36.094 1 95.31 712 LYS B CA 1
ATOM 11523 C C . LYS B 1 712 ? -14.445 1.019 36.25 1 95.31 712 LYS B C 1
ATOM 11525 O O . LYS B 1 712 ? -14.57 1.729 37.25 1 95.31 712 LYS B O 1
ATOM 11530 N N . LEU B 1 713 ? -15.328 0.966 35.344 1 95.69 713 LEU B N 1
ATOM 11531 C CA . LEU B 1 713 ? -16.562 1.748 35.406 1 95.69 713 LEU B CA 1
ATOM 11532 C C . LEU B 1 713 ? -17.453 1.258 36.562 1 95.69 713 LEU B C 1
ATOM 11534 O O . LEU B 1 713 ? -17.969 2.062 37.344 1 95.69 713 LEU B O 1
ATOM 11538 N N . ARG B 1 714 ? -17.578 0.002 36.656 1 95.38 714 ARG B N 1
ATOM 11539 C CA . ARG B 1 714 ? -18.406 -0.576 37.688 1 95.38 714 ARG B CA 1
ATOM 11540 C C . ARG B 1 714 ? -17.891 -0.192 39.062 1 95.38 714 ARG B C 1
ATOM 11542 O O . ARG B 1 714 ? -18.688 0.107 39.969 1 95.38 714 ARG B O 1
ATOM 11549 N N . ALA B 1 715 ? -16.578 -0.255 39.188 1 94.81 715 ALA B N 1
ATOM 11550 C CA . ALA B 1 715 ? -15.977 0.134 40.469 1 94.81 715 ALA B CA 1
ATOM 11551 C C . ALA B 1 715 ? -16.344 1.574 40.812 1 94.81 715 ALA B C 1
ATOM 11553 O O . ALA B 1 715 ? -16.656 1.875 41.969 1 94.81 715 ALA B O 1
ATOM 11554 N N . SER B 1 716 ? -16.312 2.375 39.875 1 93.75 716 SER B N 1
ATOM 11555 C CA . SER B 1 716 ? -16.656 3.777 40.094 1 93.75 716 SER B CA 1
ATOM 11556 C C . SER B 1 716 ? -18.125 3.941 40.438 1 93.75 716 SER B C 1
ATOM 11558 O O . SER B 1 716 ? -18.484 4.688 41.375 1 93.75 716 SER B O 1
ATOM 11560 N N . PHE B 1 717 ? -19.062 3.227 39.75 1 94.12 717 PHE B N 1
ATOM 11561 C CA . PHE B 1 717 ? -20.5 3.322 39.969 1 94.12 717 PHE B CA 1
ATOM 11562 C C . PHE B 1 717 ? -20.875 2.785 41.344 1 94.12 717 PHE B C 1
ATOM 11564 O O . PHE B 1 717 ? -21.734 3.357 42 1 94.12 717 PHE B O 1
ATOM 11571 N N . SER B 1 718 ? -20.25 1.716 41.656 1 91.75 718 SER B N 1
ATOM 11572 C CA . SER B 1 718 ? -20.531 1.084 42.938 1 91.75 718 SER B CA 1
ATOM 11573 C C . SER B 1 718 ? -20.078 1.961 44.094 1 91.75 718 SER B C 1
ATOM 11575 O O . SER B 1 718 ? -20.781 2.094 45.094 1 91.75 718 SER B O 1
ATOM 11577 N N . SER B 1 719 ? -18.891 2.5 43.938 1 91.06 719 SER B N 1
ATOM 11578 C CA . SER B 1 719 ? -18.359 3.354 44.969 1 91.06 719 SER B CA 1
ATOM 11579 C C . SER B 1 719 ? -19.234 4.578 45.219 1 91.06 719 SER B C 1
ATOM 11581 O O . SER B 1 719 ? -19.406 5.027 46.344 1 91.06 719 SER B O 1
ATOM 11583 N N . SER B 1 720 ? -19.859 5.047 44.188 1 89.56 720 SER B N 1
ATOM 11584 C CA . SER B 1 720 ? -20.703 6.234 44.281 1 89.56 720 SER B CA 1
ATOM 11585 C C . SER B 1 720 ? -22.156 5.863 44.531 1 89.56 720 SER B C 1
ATOM 11587 O O . SER B 1 720 ? -23.016 6.738 44.625 1 89.56 720 SER B O 1
ATOM 11589 N N . LYS B 1 721 ? -22.5 4.574 44.562 1 90.12 721 LYS B N 1
ATOM 11590 C CA . LYS B 1 721 ? -23.828 4.047 44.812 1 90.12 721 LYS B CA 1
ATOM 11591 C C . LYS B 1 721 ? -24.859 4.676 43.875 1 90.12 721 LYS B C 1
ATOM 11593 O O . LYS B 1 721 ? -25.922 5.117 44.312 1 90.12 721 LYS B O 1
ATOM 11598 N N . LEU B 1 722 ? -24.516 4.707 42.656 1 90.25 722 LEU B N 1
ATOM 11599 C CA . LEU B 1 722 ? -25.312 5.41 41.656 1 90.25 722 LEU B CA 1
ATOM 11600 C C . LEU B 1 722 ? -26.625 4.684 41.406 1 90.25 722 LEU B C 1
ATOM 11602 O O . LEU B 1 722 ? -27.609 5.301 41 1 90.25 722 LEU B O 1
ATOM 11606 N N . HIS B 1 723 ? -26.719 3.404 41.594 1 92.62 723 HIS B N 1
ATOM 11607 C CA . HIS B 1 723 ? -27.875 2.609 41.219 1 92.62 723 HIS B CA 1
ATOM 11608 C C . HIS B 1 723 ? -28.812 2.389 42.406 1 92.62 723 HIS B C 1
ATOM 11610 O O . HIS B 1 723 ? -29.875 1.778 42.25 1 92.62 723 HIS B O 1
ATOM 11616 N N . LYS B 1 724 ? -28.406 2.936 43.5 1 88.75 724 LYS B N 1
ATOM 11617 C CA . LYS B 1 724 ? -29.281 2.973 44.656 1 88.75 724 LYS B CA 1
ATOM 11618 C C . LYS B 1 724 ? -29.844 4.379 44.906 1 88.75 724 LYS B C 1
ATOM 11620 O O . LYS B 1 724 ? -29.109 5.363 44.812 1 88.75 724 LYS B O 1
ATOM 11625 N N . GLN B 1 725 ? -31.156 4.398 45.188 1 86.44 725 GLN B N 1
ATOM 11626 C CA . GLN B 1 725 ? -31.797 5.695 45.344 1 86.44 725 GLN B CA 1
ATOM 11627 C C . GLN B 1 725 ? -31.297 6.395 46.594 1 86.44 725 GLN B C 1
ATOM 11629 O O . GLN B 1 725 ? -31.25 5.793 47.688 1 86.44 725 GLN B O 1
ATOM 11634 N N . GLN B 1 726 ? -30.859 7.547 46.375 1 86.88 726 GLN B N 1
ATOM 11635 C CA . GLN B 1 726 ? -30.484 8.422 47.469 1 86.88 726 GLN B CA 1
ATOM 11636 C C . GLN B 1 726 ? -31.25 9.742 47.406 1 86.88 726 GLN B C 1
ATOM 11638 O O . GLN B 1 726 ? -30.891 10.633 46.625 1 86.88 726 GLN B O 1
ATOM 11643 N N . PRO B 1 727 ? -32.156 9.844 48.344 1 84.94 727 PRO B N 1
ATOM 11644 C CA . PRO B 1 727 ? -33 11.055 48.281 1 84.94 727 PRO B CA 1
ATOM 11645 C C . PRO B 1 727 ? -32.156 12.336 48.438 1 84.94 727 PRO B C 1
ATOM 11647 O O . PRO B 1 727 ? -31.297 12.406 49.312 1 84.94 727 PRO B O 1
ATOM 11650 N N . GLY B 1 728 ? -32.344 13.344 47.594 1 83 728 GLY B N 1
ATOM 11651 C CA . GLY B 1 728 ? -31.719 14.656 47.656 1 83 728 GLY B CA 1
ATOM 11652 C C . GLY B 1 728 ? -30.391 14.75 46.938 1 83 728 GLY B C 1
ATOM 11653 O O . GLY B 1 728 ? -29.766 15.805 46.906 1 83 728 GLY B O 1
ATOM 11654 N N . ARG B 1 729 ? -30.062 13.711 46.281 1 85.06 729 ARG B N 1
ATOM 11655 C CA . ARG B 1 729 ? -28.812 13.719 45.531 1 85.06 729 ARG B CA 1
ATOM 11656 C C . ARG B 1 729 ? -28.984 14.367 44.156 1 85.06 729 ARG B C 1
ATOM 11658 O O . ARG B 1 729 ? -29.922 14.039 43.438 1 85.06 729 ARG B O 1
#

Organism: Coprinellus micaceus (NCBI:txid71717)

Radius of gyration: 42.44 Å; Cα contacts (8 Å, |Δi|>4): 2189; chains: 2; bounding box: 100×136×95 Å

Secondary structure (DSSP, 8-state):
-HHHHHHHHHHHHHTT--HHHHHHIIIIISHHHHT-HHHHTTHHHHHHHHHHHHHHHHS----TTSPPP-TTHHHHHHHHHHHHHHHHHHHHHHHGGGGPPPTT-TT-HHHHTSS-HHHHHHHHHHHSHHHHHHHHHHHS-TT-SS----HHHHHHHHHHHHHHH-TT--HHHHHHHHHHHTTT--HHHHHHHHHTTSS--HHHHHHHHHHHHHHHHHHHHHHHHHS-EEEEEEEEE--B--SS-BTTB--B--EEEEEEEEE-TTSPPPPTTHHHHHHHHHHHHHHS---HHHHHHHHHHHHHHHHHHHHHHHHHHHHT-TTT-GGG-TTTT-GGGSPPPPSSBPP-SGGGPPEEEEPPPBS--S-SHHHHHHHHHHHHHHTT--SHHHHHHHHHH--EEEEE-HHHHHHHHHHHHHTTT-SSHHHHTTTEEEEE-HHHHHHHHHHHHHHHT---TTTTSHHHHHHHTT-GGGTS--SS-S-HHHHHHHHHHHHHHHHHHHHHHHHT-SSGGGGGGS-HHHHHHHHHHHHHHHS-HHHHHHHHHTSS--HHHHHHHHHHHHHHHHHHHHHHHHHTBHHHHHHHHHSHHHHHHHHHHT-HHHHHHHHHHHHIIIIIS-HHHHHHHHHHSSEE-SS--TT--EEHHHHHHHHHHIIIIIT---STT--HHHHHHHGGGHHHHHHHHHHHHHHHT-TTTTT--PPPP-HHHHHHHHHHHHHTTTTS--TT-/-HHHHHHHHHHHHHTT--HHHHHHHHTT-SHHHHT-HHHHTHHHHHHHHHHHHHHHHHS----TTSPPP-TTHHHHHHHHHHHHHHHHHHHHHHHGGGGPPPTT-TT-HHHHTSS-HHHHHHHHHHHSHHHHHHHHHHHS-SS-SS----HHHHHHHHHHHHHHH-TT--HHHHHHHHHHHTTT--HHHHHHHHHTTSS--HHHHHHHHHHHHHHHHHHHHHHHHHS-EEEEEEEEE--B--SS-BTTB--B--EEEEEEEEE-TTSPPPPTTHHHHHHHHHHHHHHS---HHHHHHHHHHHHHHHHHHHHHHHHHHHHT-TTT-GGG-TTTT-GGGSPPPPSSBPP-SGGGPPEEEEPPPBS--S-SHHHHHHHHHHHHHHTT--SHHHHHHHHHH--EEEEE-HHHHHHHHHHHHHTTT-SSHHHHTTTEEEEE-HHHHHHHHHHHHHHHT---TTTTSHHHHHHHTT-GGGTS--SS-S-HHHHHHHHHHHHHHHHHHHHHHHHT-SSGGGGGGS-HHHHHHHHHHHHHHHS-HHHHHHHHHTSS--HHHHHHHHHHHHHHHHHHHHHHHHHTBHHHHHHHHHSHHHHHHHHHHT-HHHHHHHHHHHHIIIIIS-HHHHHHHHHHSSEE-SS--TT--EEHHHHHHHHHHIIIIIT---STT--HHHHHHHGGGHHHHHHHHHHHHHHHT-TTTTT--PPPP-HHHHHHHHHHHHHTTTTS--TT-